Protein 7VMT (pdb70)

Sequence (859 aa):
GNPPAEVSTSLKVYQGHTLEKTYMGEDFFWAITPTAGDYILFKFDKPVNVESYLFHSGNQEHPGAILLNTTVDVLPLKSSKETKDKRLEDGYFRIGKFEYGVAEGIVDPGLNPISAFRLSVIQNSAVWAILNEIHIKKVTGNPPAEVSTSLKVYQGHTLEKTYMGEDFFWAITPTAGDYILFKFDKPVNVESYLFHSGNQEHPGAILLNTTVDVLPLKSDSLEISKETKDKRLEDGYFRIGKFEYGVAEGIVDPGLNPISAFRLSVIQNSAVWAILNEIHIKKVTSGNPPAEVSTSLKVYQGHTLEKTYMGEDFFWAITPTAGDYILFKFDKPVNVESYLFHSGNQEHPGAILLNTTVDVLPLKSKETKDKRLEDGYFRIGKFEYGVAEGIVDPGLNPISAFRLSVIQNSAVWAILNEIHIKKVTGNPPAEVSTSLKVYQGHTLEKTYMGEDFFWAITPTAGDYILFKFDKPVNVESYLFHSGNQEHPGAILLNTTVDVLPLKSDSLEISKETKDKRLEDGYFRIGKFEYGVAEGIVDPGLNPISAFRLSVIQNSAVWAILNEIHIKKVTGNPPAEVSTSLKVYQGHTLEKTYMGEDFFWAITPTAGDYILFKFDKPVNVESYLFHSGNQEHPGAILLNTTVDVLPLKSDLEISKETKDKRLEDGYFRIGKFEYGVAEGIVDPGLNPISAFRLSVIQNSAVWAILNEIHIKKVTGNPPAEVSTSLKVYQGHTLEKTYMGEDFFWAITPTAGDYILFKFDKPVNVESYLFHSGNQEHPGAILLNTTVDVLPLKSDSEISKETKDKRLEDGYFRIGKFEYGVAEGIVDPGLNPISAFRLSVIQNSAVWAILNEIHIKKVTS

B-factor: mean 42.04, std 13.59, range [22.47, 131.56]

InterPro domains:
  IPR006759 Glycosyl transferase family 54 [PTHR12062] (33-528)
  IPR056576 MGAT4 A/B/C, C-terminal domain [PF23524] (394-527)
  IPR057279 MGAT4, conserved region [PF04666] (104-380)

Solvent-accessible surface area: 44108 Å² total; per-residue (Å²): 131,32,18,77,19,112,14,48,32,51,4,88,63,20,81,43,31,41,4,91,75,4,9,145,70,127,44,62,0,38,0,1,17,1,38,55,62,14,83,0,32,0,109,17,87,124,54,6,61,1,72,17,9,39,0,57,3,3,47,160,146,83,103,51,10,29,1,66,69,0,3,0,0,0,55,15,98,101,158,112,136,105,12,142,105,69,125,46,181,83,13,18,26,76,29,14,104,9,105,192,0,38,0,122,19,119,3,43,105,65,14,24,31,0,32,5,0,39,1,13,4,63,106,107,19,86,38,30,0,0,0,45,74,6,95,6,119,103,59,175,130,34,9,92,26,108,15,48,32,56,12,183,65,70,142,42,33,41,3,96,77,4,7,142,68,144,52,52,0,39,0,42,53,2,70,57,62,20,83,2,34,0,101,16,94,136,55,10,77,1,72,28,9,50,0,56,2,2,37,151,126,81,38,23,7,24,2,74,84,2,10,0,0,0,56,10,101,112,88,94,79,24,156,31,62,147,139,8,103,116,91,88,47,189,90,10,19,0,76,32,17,128,13,94,104,0,38,1,121,26,124,6,40,105,18,1,36,40,0,31,6,0,38,1,12,5,66,98,106,16,96,43,120,0,1,0,46,71,5,87,5,74,105,86,87,164,130,31,4,87,23,122,36,49,33,58,12,171,68,89,128,42,25,51,8,113,76,5,9,119,70,122,52,56,0,41,0,42,59,0,65,17,49,19,82,2,31,0,105,19,105,133,59,3,78,1,76,31,9,52,0,51,3,3,57,169,142,104,80,36,14,11,2,49,74,3,2,0,0,0,56,14,92,143,164,180,128,31,106,96,82,103,41,162,81,16,25,27,36,29,17,102,11,77,92,0,37,0,113,27,120,5,48,110,65,19,24,20,0,30,3,0,38,0,13,7,26,44,92,18,96,44,116,0,11,0,47,67,6,95,5,121,84,81,173,129,28,7,81,23,119,35,49,34,45,13,172,69,21,47,45,27,52,8,114,72,4,8,121,69,127,47,53,0,1,0,18,52,0,64,26,43,20,82,2,27,0,104,17,100,130,58,2,82,1,78,27,6,55,0,55,4,2,48,132,95,40,58,17,3,8,0,13,55,4,7,0,0,0,57,12,80,124,108,152,42,147,154,37,49,142,111,5,95,110,73,140,48,181,75,17,22,17,73,29,17,122,12,67,67,0,43,0,120,20,133,2,35,103,14,3,32,32,0,25,1,0,40,0,14,2,30,33,95,18,58,18,0,0,11,0,20,35,6,84,7,113,83,77,161,126,33,8,88,23,120,35,48,33,42,13,172,73,20,48,43,25,51,7,112,73,5,9,119,70,122,50,58,0,1,0,18,58,0,66,16,44,24,48,1,28,0,103,17,100,144,57,6,71,1,68,26,8,47,0,51,3,2,52,172,144,38,60,15,5,5,1,19,70,2,1,0,0,0,59,14,76,126,115,129,154,151,31,50,145,112,8,102,123,86,127,26,162,82,13,24,14,38,28,13,96,13,86,71,1,44,0,126,19,121,1,52,105,28,6,27,28,0,30,4,0,38,1,11,4,23,44,80,22,58,24,2,0,8,0,45,69,5,96,4,110,91,72,138,129,33,9,84,10,128,30,49,32,46,2,89,64,18,62,43,34,49,7,89,72,4,3,108,71,124,46,50,0,44,0,1,18,1,38,58,64,14,81,1,33,0,112,17,100,132,57,6,76,1,68,24,6,57,0,60,4,1,27,158,119,89,102,53,12,26,2,69,78,2,14,0,0,0,56,18,74,140,92,116,71,148,43,44,160,116,8,139,114,84,116,48,189,87,10,20,10,74,28,18,119,14,92,204,0,50,0,111,14,120,8,35,95,6,5,29,38,0,31,6,0,39,0,12,4,80,101,109,14,88,40,27,0,2,0,42,76,6,95,6,101,102,57,111,152

Structure (mmCIF, N/CA/C/O backbone):
data_7VMT
#
_entry.id   7VMT
#
_cell.length_a   82.913
_cell.length_b   82.499
_cell.length_c   148.866
_cell.angle_alpha   90.000
_cell.angle_beta   105.659
_cell.angle_gamma   90.000
#
_symmetry.space_group_name_H-M   'I 1 2 1'
#
loop_
_entity.id
_entity.type
_entity.pdbx_description
1 polymer 'Alpha-1,3-mannosyl-glycoprotein 4-beta-N-acetylglucosaminyltransferase A soluble form'
2 non-polymer 2-[BIS-(2-HYDROXY-ETHYL)-AMINO]-2-HYDROXYMETHYL-PROPANE-1,3-DIOL
3 water water
#
loop_
_atom_site.group_PDB
_atom_site.id
_atom_site.type_symbol
_atom_site.label_atom_id
_atom_site.label_alt_id
_atom_site.label_comp_id
_atom_site.label_asym_id
_atom_site.label_entity_id
_atom_site.label_seq_id
_atom_site.pdbx_PDB_ins_code
_atom_site.Cartn_x
_atom_site.Cartn_y
_atom_site.Cartn_z
_atom_site.occupancy
_atom_site.B_iso_or_equiv
_atom_site.auth_seq_id
_atom_site.auth_comp_id
_atom_site.auth_asym_id
_atom_site.auth_atom_id
_atom_site.pdbx_PDB_model_num
ATOM 1 N N . GLY A 1 4 ? -8.30812 -4.83079 67.06209 1.000 88.03432 381 GLY A N 1
ATOM 2 C CA . GLY A 1 4 ? -7.47396 -3.92384 66.29388 1.000 114.37496 381 GLY A CA 1
ATOM 3 C C . GLY A 1 4 ? -7.72194 -2.45409 66.58541 1.000 84.91496 381 GLY A C 1
ATOM 4 O O . GLY A 1 4 ? -8.42712 -2.10817 67.52979 1.000 83.96496 381 GLY A O 1
ATOM 5 N N . ASN A 1 5 ? -7.13528 -1.57893 65.76228 1.000 67.48831 382 ASN A N 1
ATOM 6 C CA . ASN A 1 5 ? -7.24116 -0.12797 65.87010 1.000 57.34346 382 ASN A CA 1
ATOM 7 C C . ASN A 1 5 ? -8.44503 0.37984 65.08374 1.000 53.15519 382 ASN A C 1
ATOM 8 O O . ASN A 1 5 ? -8.86700 -0.25370 64.11103 1.000 54.51558 382 ASN A O 1
ATOM 13 N N . PRO A 1 6 ? -9.02373 1.52343 65.44671 1.000 52.57011 383 PRO A N 1
ATOM 14 C CA . PRO A 1 6 ? -10.16423 2.03746 64.68195 1.000 48.86526 383 PRO A CA 1
ATOM 15 C C . PRO A 1 6 ? -9.75755 2.30812 63.24575 1.000 50.82637 383 PRO A C 1
ATOM 16 O O . PRO A 1 6 ? -8.65225 2.81579 62.99709 1.000 51.16560 383 PRO A O 1
ATOM 20 N N . PRO A 1 7 ? -10.59744 1.93693 62.27685 1.000 52.52565 384 PRO A N 1
ATOM 21 C CA . PRO A 1 7 ? -10.25360 2.15875 60.86658 1.000 52.20942 384 PRO A CA 1
ATOM 22 C C . PRO A 1 7 ? -9.86480 3.60943 60.61001 1.000 52.41749 384 PRO A C 1
ATOM 23 O O . PRO A 1 7 ? -10.58428 4.54268 60.98400 1.000 49.58186 384 PRO A O 1
ATOM 27 N N . ALA A 1 8 ? -8.71361 3.80136 59.96837 1.000 48.64811 385 ALA A N 1
ATOM 28 C CA . ALA A 1 8 ? -8.18816 5.14578 59.79667 1.000 46.03317 385 ALA A CA 1
ATOM 29 C C . ALA A 1 8 ? -7.37195 5.21875 58.51464 1.000 51.20164 385 ALA A C 1
ATOM 30 O O . ALA A 1 8 ? -6.83130 4.21420 58.05359 1.000 49.16034 385 ALA A O 1
ATOM 32 N N . GLU A 1 9 ? -7.29613 6.42177 57.94238 1.000 47.97098 386 GLU A N 1
ATOM 33 C CA . GLU A 1 9 ? -6.27878 6.74024 56.94621 1.000 46.75554 386 GLU A CA 1
ATOM 34 C C . GLU A 1 9 ? -5.05553 7.29060 57.65834 1.000 43.01856 386 GLU A C 1
ATOM 35 O O . GLU A 1 9 ? -5.16801 8.19235 58.48588 1.000 40.01014 386 GLU A O 1
ATOM 41 N N . VAL A 1 10 ? -3.88906 6.75662 57.33312 1.000 41.87539 387 VAL A N 1
ATOM 42 C CA . VAL A 1 10 ? -2.67562 7.15262 58.02999 1.000 39.27177 387 VAL A CA 1
ATOM 43 C C . VAL A 1 10 ? -1.74085 7.81312 57.02631 1.000 41.60986 387 VAL A C 1
ATOM 44 O O . VAL A 1 10 ? -1.83590 7.59594 55.81280 1.000 39.66956 387 VAL A O 1
ATOM 48 N N . SER A 1 11 ? -0.85885 8.66833 57.53866 1.000 38.89713 388 SER A N 1
ATOM 49 C CA . SER A 1 11 ? 0.08435 9.35166 56.65134 1.000 38.68559 388 SER A CA 1
ATOM 50 C C . SER A 1 11 ? 1.18004 9.98398 57.49790 1.000 39.96022 388 SER A C 1
ATOM 51 O O . SER A 1 11 ? 1.06636 10.08076 58.72098 1.000 37.02928 388 SER A O 1
ATOM 54 N N . THR A 1 12 ? 2.25886 10.39425 56.83652 1.000 36.46445 389 THR A N 1
ATOM 55 C CA . THR A 1 12 ? 3.41264 10.89339 57.57133 1.000 34.56307 389 THR A CA 1
ATOM 56 C C . THR A 1 12 ? 4.35629 11.60006 56.61258 1.000 36.33001 389 THR A C 1
ATOM 57 O O . THR A 1 12 ? 4.42261 11.25989 55.43425 1.000 34.94162 389 THR A O 1
ATOM 61 N N . SER A 1 13 ? 5.09046 12.57378 57.13984 1.000 35.17103 390 SER A N 1
ATOM 62 C CA . SER A 1 13 ? 6.13220 13.23478 56.36057 1.000 35.95190 390 SER A CA 1
ATOM 63 C C . SER A 1 13 ? 7.43473 12.44704 56.35364 1.000 39.45203 390 SER A C 1
ATOM 64 O O . SER A 1 13 ? 8.34704 12.79426 55.59563 1.000 35.24094 390 SER A O 1
ATOM 67 N N . LEU A 1 14 ? 7.54455 11.39188 57.16834 1.000 38.12028 391 LEU A N 1
ATOM 68 C CA . LEU A 1 14 ? 8.71848 10.52292 57.14787 1.000 40.21433 391 LEU A CA 1
ATOM 69 C C . LEU A 1 14 ? 8.66303 9.56077 55.96333 1.000 39.43150 391 LEU A C 1
ATOM 70 O O . LEU A 1 14 ? 7.66614 8.85841 55.76097 1.000 39.06341 391 LEU A O 1
ATOM 75 N N . LYS A 1 15 ? 9.73041 9.53335 55.17326 1.000 35.98524 392 LYS A N 1
ATOM 76 C CA . LYS A 1 15 ? 9.75092 8.72035 53.96604 1.000 37.35439 392 LYS A CA 1
ATOM 77 C C . LYS A 1 15 ? 9.78834 7.23058 54.31105 1.000 39.79242 392 LYS A C 1
ATOM 78 O O . LYS A 1 15 ? 10.56778 6.80036 55.16587 1.000 35.06685 392 LYS A O 1
ATOM 84 N N . VAL A 1 16 ? 8.94725 6.44649 53.62816 1.000 38.99784 393 VAL A N 1
ATOM 85 C CA . VAL A 1 16 ? 8.90500 5.00039 53.83097 1.000 38.83465 393 VAL A CA 1
ATOM 86 C C . VAL A 1 16 ? 10.25827 4.38575 53.49630 1.000 40.77389 393 VAL A C 1
ATOM 87 O O . VAL A 1 16 ? 10.84655 4.67492 52.44699 1.000 38.87021 393 VAL A O 1
ATOM 91 N N . TYR A 1 17 ? 10.74460 3.50277 54.36767 1.000 40.82905 394 TYR A N 1
ATOM 92 C CA . TYR A 1 17 ? 12.03703 2.84200 54.17748 1.000 43.57878 394 TYR A CA 1
ATOM 93 C C . TYR A 1 17 ? 11.81534 1.36457 53.86332 1.000 46.35424 394 TYR A C 1
ATOM 94 O O . TYR A 1 17 ? 11.37536 0.59767 54.72989 1.000 44.66506 394 TYR A O 1
ATOM 103 N N . GLN A 1 18 ? 12.12731 0.97136 52.62755 1.000 44.37791 395 GLN A N 1
ATOM 104 C CA . GLN A 1 18 ? 12.09740 -0.43005 52.20392 1.000 45.15583 395 GLN A CA 1
ATOM 105 C C . GLN A 1 18 ? 10.74982 -1.08521 52.50902 1.000 47.74328 395 GLN A C 1
ATOM 106 O O . GLN A 1 18 ? 10.66472 -2.14126 53.14567 1.000 46.44761 395 GLN A O 1
ATOM 112 N N . GLY A 1 19 ? 9.68248 -0.43359 52.04968 1.000 48.53301 396 GLY A N 1
ATOM 113 C CA . GLY A 1 19 ? 8.35185 -1.00814 52.06162 1.000 53.18208 396 GLY A CA 1
ATOM 114 C C . GLY A 1 19 ? 7.68108 -1.09952 53.41770 1.000 50.84157 396 GLY A C 1
ATOM 115 O O . GLY A 1 19 ? 6.57638 -1.66009 53.49896 1.000 47.63275 396 GLY A O 1
ATOM 116 N N . HIS A 1 20 ? 8.31112 -0.58240 54.48097 1.000 50.69944 397 HIS A N 1
ATOM 117 C CA . HIS A 1 20 ? 7.73541 -0.58405 55.82618 1.000 49.76853 397 HIS A CA 1
ATOM 118 C C . HIS A 1 20 ? 6.71102 0.54977 55.94385 1.000 46.69984 397 HIS A C 1
ATOM 119 O O . HIS A 1 20 ? 6.94694 1.58081 56.57676 1.000 46.44035 397 HIS A O 1
ATOM 126 N N . THR A 1 21 ? 5.54797 0.34778 55.31086 1.000 49.86948 398 THR A N 1
ATOM 127 C CA . THR A 1 21 ? 4.52865 1.39470 55.27480 1.000 46.20772 398 THR A CA 1
ATOM 128 C C . THR A 1 21 ? 3.91916 1.60859 56.65297 1.000 46.50954 398 THR A C 1
ATOM 129 O O . THR A 1 21 ? 3.83765 0.69297 57.47904 1.000 48.44194 398 THR A O 1
ATOM 133 N N . LEU A 1 22 ? 3.49947 2.84896 56.90114 1.000 44.10617 399 LEU A N 1
ATOM 134 C CA . LEU A 1 22 ? 2.77040 3.13766 58.12576 1.000 43.09620 399 LEU A CA 1
ATOM 135 C C . LEU A 1 22 ? 1.44274 2.39158 58.16248 1.000 43.39287 399 LEU A C 1
ATOM 136 O O . LEU A 1 22 ? 1.01264 1.96988 59.23571 1.000 44.30961 399 LEU A O 1
ATOM 141 N N . GLU A 1 23 ? 0.78959 2.22294 57.00491 1.000 45.84013 400 GLU A N 1
ATOM 142 C CA . GLU A 1 23 ? -0.45712 1.46234 56.93053 1.000 46.51357 400 GLU A CA 1
ATOM 143 C C . GLU A 1 23 ? -0.29090 0.07900 57.54677 1.000 49.43808 400 GLU A C 1
ATOM 144 O O . GLU A 1 23 ? -1.06405 -0.31688 58.42635 1.000 48.49910 400 GLU A O 1
ATOM 150 N N . LYS A 1 24 ? 0.73838 -0.66025 57.11333 1.000 48.63165 401 LYS A N 1
ATOM 151 C CA . LYS A 1 24 ? 0.99122 -1.99403 57.65951 1.000 51.16703 401 LYS A CA 1
ATOM 152 C C . LYS A 1 24 ? 1.24458 -1.95879 59.16224 1.000 50.37373 401 LYS A C 1
ATOM 153 O O . LYS A 1 24 ? 0.86481 -2.89518 59.87432 1.000 52.00964 401 LYS A O 1
ATOM 159 N N . THR A 1 25 ? 1.87923 -0.89838 59.66720 1.000 48.42098 402 THR A N 1
ATOM 160 C CA . THR A 1 25 ? 2.10686 -0.79944 61.10669 1.000 46.36278 402 THR A CA 1
ATOM 161 C C . THR A 1 25 ? 0.80593 -0.53175 61.85907 1.000 50.35541 402 THR A C 1
ATOM 162 O O . THR A 1 25 ? 0.61301 -1.02210 62.98010 1.000 46.63095 402 THR A O 1
ATOM 166 N N . TYR A 1 26 ? -0.09044 0.26041 61.26751 1.000 47.88986 403 TYR A N 1
ATOM 167 C CA . TYR A 1 26 ? -1.35968 0.54541 61.92734 1.000 48.69514 403 TYR A CA 1
ATOM 168 C C . TYR A 1 26 ? -2.27458 -0.67284 61.91508 1.000 51.56303 403 TYR A C 1
ATOM 169 O O . TYR A 1 26 ? -3.16768 -0.78808 62.76546 1.000 49.02430 403 TYR A O 1
ATOM 178 N N . MET A 1 27 ? -2.07880 -1.58002 60.95481 1.000 51.47202 404 MET A N 1
ATOM 179 C CA . MET A 1 27 ? -2.81844 -2.83411 60.89454 1.000 53.80605 404 MET A CA 1
ATOM 180 C C . MET A 1 27 ? -2.14709 -3.94906 61.68426 1.000 51.68596 404 MET A C 1
ATOM 181 O O . MET A 1 27 ? -2.59961 -5.09902 61.61082 1.000 54.13965 404 MET A O 1
ATOM 186 N N . GLY A 1 28 ? -1.08028 -3.63924 62.42530 1.000 50.35291 405 GLY A N 1
ATOM 187 C CA . GLY A 1 28 ? -0.40432 -4.60771 63.26976 1.000 53.21439 405 GLY A CA 1
ATOM 188 C C . GLY A 1 28 ? 0.49970 -5.59574 62.56190 1.000 56.97074 405 GLY A C 1
ATOM 189 O O . GLY A 1 28 ? 0.98786 -6.53189 63.20783 1.000 59.55493 405 GLY A O 1
ATOM 190 N N . GLU A 1 29 ? 0.76791 -5.40405 61.26897 1.000 54.89300 406 GLU A N 1
ATOM 191 C CA . GLU A 1 29 ? 1.49417 -6.36902 60.44784 1.000 55.90905 406 GLU A CA 1
ATOM 192 C C . GLU A 1 29 ? 3.01747 -6.20728 60.51534 1.000 58.27209 406 GLU A C 1
ATOM 193 O O . GLU A 1 29 ? 3.73687 -7.20072 60.66399 1.000 55.77639 406 GLU A O 1
ATOM 199 N N . ASP A 1 30 ? 3.53016 -4.97753 60.40897 1.000 56.33366 407 ASP A N 1
ATOM 200 C CA . ASP A 1 30 ? 4.97215 -4.73225 60.35688 1.000 57.48331 407 ASP A CA 1
ATOM 201 C C . ASP A 1 30 ? 5.30176 -3.48543 61.16860 1.000 55.49232 407 ASP A C 1
ATOM 202 O O . ASP A 1 30 ? 4.41260 -2.75503 61.60942 1.000 53.92345 407 ASP A O 1
ATOM 207 N N . PHE A 1 31 ? 6.59174 -3.24292 61.37389 1.000 53.13164 408 PHE A N 1
ATOM 208 C CA . PHE A 1 31 ? 7.01174 -2.01895 62.03890 1.000 53.64107 408 PHE A CA 1
ATOM 209 C C . PHE A 1 31 ? 7.27457 -0.91725 60.99979 1.000 48.95902 408 PHE A C 1
ATOM 210 O O . PHE A 1 31 ? 7.28627 -1.15111 59.78586 1.000 47.99314 408 PHE A O 1
ATOM 218 N N . PHE A 1 32 ? 7.46140 0.30442 61.49505 1.000 49.67376 409 PHE A N 1
ATOM 219 C CA . PHE A 1 32 ? 7.68274 1.48140 60.65682 1.000 46.38021 409 PHE A CA 1
ATOM 220 C C . PHE A 1 32 ? 9.03553 2.08122 61.00477 1.000 44.20038 409 PHE A C 1
ATOM 221 O O . PHE A 1 32 ? 9.29167 2.38743 62.17276 1.000 44.17460 409 PHE A O 1
ATOM 229 N N . TRP A 1 33 ? 9.89679 2.24470 59.99469 1.000 44.34580 410 TRP A N 1
ATOM 230 C CA . TRP A 1 33 ? 11.15320 2.97250 60.15514 1.000 44.03158 410 TRP A CA 1
ATOM 231 C C . TRP A 1 33 ? 10.89668 4.47661 60.07212 1.000 41.79473 410 TRP A C 1
ATOM 232 O O . TRP A 1 33 ? 10.35400 4.96089 59.07620 1.000 39.07684 410 TRP A O 1
ATOM 243 N N . ALA A 1 34 ? 11.31415 5.20926 61.09402 1.000 39.54291 411 ALA A N 1
ATOM 244 C CA . ALA A 1 34 ? 11.26938 6.67110 61.12856 1.000 40.99507 411 ALA A CA 1
ATOM 245 C C . ALA A 1 34 ? 12.72188 7.13311 61.16739 1.000 41.70802 411 ALA A C 1
ATOM 246 O O . ALA A 1 34 ? 13.33359 7.23652 62.23535 1.000 39.84523 411 ALA A O 1
ATOM 248 N N . ILE A 1 35 ? 13.29204 7.34451 59.98531 1.000 40.76641 412 ILE A N 1
ATOM 249 C CA . ILE A 1 35 ? 14.72290 7.59671 59.87039 1.000 41.15821 412 ILE A CA 1
ATOM 250 C C . ILE A 1 35 ? 14.99369 9.06698 60.14722 1.000 41.81404 412 ILE A C 1
ATOM 251 O O . ILE A 1 35 ? 14.49501 9.94261 59.42852 1.000 38.54691 412 ILE A O 1
ATOM 256 N N . THR A 1 36 ? 15.81815 9.32382 61.16331 1.000 40.78205 413 THR A N 1
ATOM 257 C CA . THR A 1 36 ? 16.31705 10.61920 61.61857 1.000 43.19821 413 THR A CA 1
ATOM 258 C C . THR A 1 36 ? 15.21446 11.67289 61.57473 1.000 44.07093 413 THR A C 1
ATOM 259 O O . THR A 1 36 ? 15.22320 12.56501 60.71635 1.000 44.05190 413 THR A O 1
ATOM 263 N N . PRO A 1 37 ? 14.25316 11.60238 62.49534 1.000 44.47403 414 PRO A N 1
ATOM 264 C CA . PRO A 1 37 ? 13.14929 12.57368 62.49190 1.000 40.26661 414 PRO A CA 1
ATOM 265 C C . PRO A 1 37 ? 13.64447 13.99957 62.70711 1.000 40.30382 414 PRO A C 1
ATOM 266 O O . PRO A 1 37 ? 14.59420 14.24586 63.45799 1.000 39.14827 414 PRO A O 1
ATOM 270 N N . THR A 1 38 ? 12.99290 14.94147 62.02489 1.000 39.80198 415 THR A N 1
ATOM 271 C CA . THR A 1 38 ? 13.32901 16.35709 62.11917 1.000 41.21226 415 THR A CA 1
ATOM 272 C C . THR A 1 38 ? 12.16310 17.13146 62.72318 1.000 38.08245 415 THR A C 1
ATOM 273 O O . THR A 1 38 ? 11.00681 16.70440 62.64482 1.000 34.69909 415 THR A O 1
ATOM 277 N N . ALA A 1 39 ? 12.48051 18.27188 63.33798 1.000 40.55543 416 ALA A N 1
ATOM 278 C CA . ALA A 1 39 ? 11.44625 19.14341 63.89323 1.000 38.80343 416 ALA A CA 1
ATOM 279 C C . ALA A 1 39 ? 10.45399 19.53957 62.80788 1.000 38.54860 416 ALA A C 1
ATOM 280 O O . ALA A 1 39 ? 10.85076 20.00310 61.73917 1.000 37.05490 416 ALA A O 1
ATOM 282 N N . GLY A 1 40 ? 9.15708 19.32074 63.06472 1.000 31.43538 417 GLY A N 1
ATOM 283 C CA . GLY A 1 40 ? 8.12652 19.51341 62.06787 1.000 32.14115 417 GLY A CA 1
ATOM 284 C C . GLY A 1 40 ? 7.58528 18.23790 61.45030 1.000 32.09923 417 GLY A C 1
ATOM 285 O O . GLY A 1 40 ? 6.44953 18.24040 60.94727 1.000 33.08969 417 GLY A O 1
ATOM 286 N N . ASP A 1 41 ? 8.36453 17.15724 61.45909 1.000 33.38550 418 ASP A N 1
ATOM 287 C CA . ASP A 1 41 ? 7.83851 15.86467 61.05125 1.000 34.28206 418 ASP A CA 1
ATOM 288 C C . ASP A 1 41 ? 6.59401 15.52037 61.86359 1.000 33.47195 418 ASP A C 1
ATOM 289 O O . ASP A 1 41 ? 6.40889 15.98081 62.99544 1.000 30.68591 418 ASP A O 1
ATOM 294 N N . TYR A 1 42 ? 5.73226 14.70717 61.26456 1.000 32.10209 419 TYR A N 1
ATOM 295 C CA . TYR A 1 42 ? 4.48976 14.30389 61.89833 1.000 34.91336 419 TYR A CA 1
ATOM 296 C C . TYR A 1 42 ? 4.11095 12.90239 61.43127 1.000 37.50386 419 TYR A C 1
ATOM 297 O O . TYR A 1 42 ? 4.50893 12.44983 60.34952 1.000 32.25707 419 TYR A O 1
ATOM 306 N N . ILE A 1 43 ? 3.33130 12.22909 62.27349 1.000 29.54199 420 ILE A N 1
ATOM 307 C CA . ILE A 1 43 ? 2.66344 10.97238 61.95247 1.000 33.86456 420 ILE A CA 1
ATOM 308 C C . ILE A 1 43 ? 1.18428 11.15450 62.27363 1.000 35.15661 420 ILE A C 1
ATOM 309 O O . ILE A 1 43 ? 0.83898 11.56978 63.38003 1.000 33.83433 420 ILE A O 1
ATOM 314 N N . LEU A 1 44 ? 0.31494 10.88975 61.30807 1.000 32.98310 421 LEU A N 1
ATOM 315 C CA . LEU A 1 44 ? -1.07782 11.28836 61.39228 1.000 35.79490 421 LEU A CA 1
ATOM 316 C C . LEU A 1 44 ? -1.97734 10.07397 61.22166 1.000 38.56522 421 LEU A C 1
ATOM 317 O O . LEU A 1 44 ? -1.77538 9.26462 60.30327 1.000 39.00192 421 LEU A O 1
ATOM 322 N N . PHE A 1 45 ? -2.97394 9.96533 62.09939 1.000 34.61841 422 PHE A N 1
ATOM 323 C CA . PHE A 1 45 ? -4.00080 8.92849 62.05564 1.000 40.12038 422 PHE A CA 1
ATOM 324 C C . PHE A 1 45 ? -5.35736 9.62821 62.01742 1.000 38.87936 422 PHE A C 1
ATOM 325 O O . PHE A 1 45 ? -5.77912 10.22396 63.01757 1.000 36.53989 422 PHE A O 1
ATOM 333 N N . LYS A 1 46 ? -6.03711 9.56052 60.87168 1.000 36.24289 423 LYS A N 1
ATOM 334 C CA . LYS A 1 46 ? -7.30802 10.23175 60.64106 1.000 38.45707 423 LYS A CA 1
ATOM 335 C C . LYS A 1 46 ? -8.38889 9.16003 60.63349 1.000 43.01453 423 LYS A C 1
ATOM 336 O O . LYS A 1 46 ? -8.49105 8.38993 59.67096 1.000 41.19986 423 LYS A O 1
ATOM 342 N N . PHE A 1 47 ? -9.19218 9.10500 61.69244 1.000 38.33012 424 PHE A N 1
ATOM 343 C CA . PHE A 1 47 ? -10.14166 8.00729 61.80355 1.000 42.04727 424 PHE A CA 1
ATOM 344 C C . PHE A 1 47 ? -11.22012 8.10977 60.73589 1.000 41.15956 424 PHE A C 1
ATOM 345 O O . PHE A 1 47 ? -11.62018 9.20547 60.32840 1.000 42.34831 424 PHE A O 1
ATOM 353 N N . ASP A 1 48 ? -11.67484 6.94677 60.25319 1.000 45.74937 425 ASP A N 1
ATOM 354 C CA . ASP A 1 48 ? -12.70344 6.95152 59.21482 1.000 46.92959 425 ASP A CA 1
ATOM 355 C C . ASP A 1 48 ? -13.99142 7.58839 59.72554 1.000 50.72491 425 ASP A C 1
ATOM 356 O O . ASP A 1 48 ? -14.64880 8.35375 59.00523 1.000 45.21317 425 ASP A O 1
ATOM 361 N N . LYS A 1 49 ? -14.36339 7.28574 60.96647 1.000 48.39250 426 LYS A N 1
ATOM 362 C CA . LYS A 1 49 ? -15.39898 7.99345 61.69589 1.000 49.79121 426 LYS A CA 1
ATOM 363 C C . LYS A 1 49 ? -14.82082 8.46485 63.02621 1.000 47.57792 426 LYS A C 1
ATOM 364 O O . LYS A 1 49 ? -13.86889 7.85964 63.53552 1.000 45.44525 426 LYS A O 1
ATOM 370 N N . PRO A 1 50 ? -15.33793 9.55497 63.59771 1.000 45.16616 427 PRO A N 1
ATOM 371 C CA . PRO A 1 50 ? -14.85877 9.97944 64.91714 1.000 44.32836 427 PRO A CA 1
ATOM 372 C C . PRO A 1 50 ? -14.96567 8.83228 65.91268 1.000 42.05366 427 PRO A C 1
ATOM 373 O O . PRO A 1 50 ? -15.85638 7.98797 65.82257 1.000 46.83925 427 PRO A O 1
ATOM 377 N N . VAL A 1 51 ? -14.02005 8.78563 66.84173 1.000 45.03138 428 VAL A N 1
ATOM 378 C CA . VAL A 1 51 ? -13.86048 7.66040 67.75465 1.000 46.54382 428 VAL A CA 1
ATOM 379 C C . VAL A 1 51 ? -13.92236 8.19326 69.17302 1.000 46.70906 428 VAL A C 1
ATOM 380 O O . VAL A 1 51 ? -13.22122 9.15565 69.50358 1.000 45.65157 428 VAL A O 1
ATOM 384 N N . ASN A 1 52 ? -14.75390 7.57274 70.00849 1.000 47.91921 429 ASN A N 1
ATOM 385 C CA . ASN A 1 52 ? -14.72364 7.83605 71.44777 1.000 48.53330 429 ASN A CA 1
ATOM 386 C C . ASN A 1 52 ? -13.55208 7.04632 72.01440 1.000 48.32552 429 ASN A C 1
ATOM 387 O O . ASN A 1 52 ? -13.62001 5.82295 72.14486 1.000 53.36012 429 ASN A O 1
ATOM 392 N N . VAL A 1 53 ? -12.45998 7.73915 72.33572 1.000 49.77303 430 VAL A N 1
ATOM 393 C CA . VAL A 1 53 ? -11.18821 7.10259 72.67337 1.000 50.94298 430 VAL A CA 1
ATOM 394 C C . VAL A 1 53 ? -11.03582 7.04360 74.18449 1.000 49.37966 430 VAL A C 1
ATOM 395 O O . VAL A 1 53 ? -11.26389 8.04251 74.87727 1.000 50.71936 430 VAL A O 1
ATOM 399 N N . GLU A 1 54 ? -10.64470 5.87328 74.69311 1.000 54.40185 431 GLU A N 1
ATOM 400 C CA . GLU A 1 54 ? -10.35968 5.67077 76.10594 1.000 54.94738 431 GLU A CA 1
ATOM 401 C C . GLU A 1 54 ? -8.87955 5.86732 76.40727 1.000 51.18661 431 GLU A C 1
ATOM 402 O O . GLU A 1 54 ? -8.51913 6.63162 77.31009 1.000 50.68886 431 GLU A O 1
ATOM 408 N N . SER A 1 55 ? -8.00772 5.20463 75.65112 1.000 50.86756 432 SER A N 1
ATOM 409 C CA . SER A 1 55 ? -6.58369 5.26267 75.94697 1.000 52.20074 432 SER A CA 1
ATOM 410 C C . SER A 1 55 ? -5.77649 4.96171 74.69079 1.000 51.06415 432 SER A C 1
ATOM 411 O O . SER A 1 55 ? -6.29173 4.42956 73.70247 1.000 50.51553 432 SER A O 1
ATOM 414 N N . TYR A 1 56 ? -4.48485 5.29760 74.75848 1.000 48.69205 433 TYR A N 1
ATOM 415 C CA . TYR A 1 56 ? -3.56785 5.16283 73.63410 1.000 49.09404 433 TYR A CA 1
ATOM 416 C C . TYR A 1 56 ? -2.24127 4.59775 74.11383 1.000 47.61424 433 TYR A C 1
ATOM 417 O O . TYR A 1 56 ? -1.80144 4.87815 75.23734 1.000 47.42778 433 TYR A O 1
ATOM 426 N N . LEU A 1 57 ? -1.60271 3.81753 73.23042 1.000 50.13047 434 LEU A N 1
ATOM 427 C CA . LEU A 1 57 ? -0.25304 3.30453 73.45961 1.000 50.47785 434 LEU A CA 1
ATOM 428 C C . LEU A 1 57 ? 0.51134 3.24217 72.14294 1.000 51.16128 434 LEU A C 1
ATOM 429 O O . LEU A 1 57 ? 0.09680 2.54656 71.20414 1.000 47.21855 434 LEU A O 1
ATOM 434 N N . PHE A 1 58 ? 1.64580 3.94424 72.10384 1.000 50.59070 435 PHE A N 1
ATOM 435 C CA . PHE A 1 58 ? 2.61603 3.90409 71.01493 1.000 49.38479 435 PHE A CA 1
ATOM 436 C C . PHE A 1 58 ? 3.94133 3.44469 71.60039 1.000 50.62943 435 PHE A C 1
ATOM 437 O O . PHE A 1 58 ? 4.39736 3.99823 72.60855 1.000 49.26633 435 PHE A O 1
ATOM 445 N N . HIS A 1 59 ? 4.54310 2.42611 70.98418 1.000 52.74927 436 HIS A N 1
ATOM 446 C CA . HIS A 1 59 ? 5.81373 1.87552 71.43675 1.000 53.32399 436 HIS A CA 1
ATOM 447 C C . HIS A 1 59 ? 6.84448 1.98242 70.32236 1.000 49.98859 436 HIS A C 1
ATOM 448 O O . HIS A 1 59 ? 6.54986 1.68896 69.15779 1.000 49.77875 436 HIS A O 1
ATOM 455 N N . SER A 1 60 ? 8.05102 2.39812 70.69024 1.000 49.66090 437 SER A N 1
ATOM 456 C CA . SER A 1 60 ? 9.17360 2.45778 69.76854 1.000 54.45136 437 SER A CA 1
ATOM 457 C C . SER A 1 60 ? 10.38685 1.80551 70.42208 1.000 54.05207 437 SER A C 1
ATOM 458 O O . SER A 1 60 ? 10.46004 1.67006 71.64599 1.000 53.34037 437 SER A O 1
ATOM 461 N N . GLY A 1 61 ? 11.33645 1.39843 69.58690 1.000 56.21553 438 GLY A N 1
ATOM 462 C CA . GLY A 1 61 ? 12.40369 0.51143 70.00282 1.000 58.79501 438 GLY A CA 1
ATOM 463 C C . GLY A 1 61 ? 11.96064 -0.94214 69.98179 1.000 61.09485 438 GLY A C 1
ATOM 464 O O . GLY A 1 61 ? 10.77520 -1.26007 69.91712 1.000 60.13567 438 GLY A O 1
ATOM 465 N N . ASN A 1 62 ? 12.93696 -1.84656 70.02412 1.000 67.99262 439 ASN A N 1
ATOM 466 C CA . ASN A 1 62 ? 12.60709 -3.26681 70.10357 1.000 72.51750 439 ASN A CA 1
ATOM 467 C C . ASN A 1 62 ? 13.80407 -4.04436 70.64361 1.000 76.41246 439 ASN A C 1
ATOM 468 O O . ASN A 1 62 ? 14.86934 -3.48416 70.91707 1.000 73.98046 439 ASN A O 1
ATOM 473 N N . GLN A 1 63 ? 13.59783 -5.34855 70.82331 1.000 80.04357 440 GLN A N 1
ATOM 474 C CA . GLN A 1 63 ? 14.70465 -6.26924 71.03509 1.000 83.25034 440 GLN A CA 1
ATOM 475 C C . GLN A 1 63 ? 15.63258 -6.22870 69.82613 1.000 82.95027 440 GLN A C 1
ATOM 476 O O . GLN A 1 63 ? 15.17410 -6.12336 68.68472 1.000 84.67993 440 GLN A O 1
ATOM 482 N N . GLU A 1 64 ? 16.94229 -6.29595 70.09496 1.000 85.37335 441 GLU A N 1
ATOM 483 C CA . GLU A 1 64 ? 18.02921 -6.12107 69.12790 1.000 85.77854 441 GLU A CA 1
ATOM 484 C C . GLU A 1 64 ? 18.30206 -4.64008 68.87365 1.000 84.24116 441 GLU A C 1
ATOM 485 O O . GLU A 1 64 ? 19.45809 -4.20609 68.94222 1.000 86.44080 441 GLU A O 1
ATOM 491 N N . HIS A 1 65 ? 17.25795 -3.84734 68.59553 1.000 79.89415 442 HIS A N 1
ATOM 492 C CA . HIS A 1 65 ? 17.43575 -2.40615 68.42241 1.000 77.55620 442 HIS A CA 1
ATOM 493 C C . HIS A 1 65 ? 16.75327 -1.61756 69.53809 1.000 73.65656 442 HIS A C 1
ATOM 494 O O . HIS A 1 65 ? 15.80038 -0.87420 69.26652 1.000 68.27284 442 HIS A O 1
ATOM 501 N N . PRO A 1 66 ? 17.20215 -1.72508 70.79407 1.000 73.29433 443 PRO A N 1
ATOM 502 C CA . PRO A 1 66 ? 16.48838 -1.03527 71.87676 1.000 69.11611 443 PRO A CA 1
ATOM 503 C C . PRO A 1 66 ? 16.70688 0.46749 71.88712 1.000 65.01534 443 PRO A C 1
ATOM 504 O O . PRO A 1 66 ? 15.94200 1.17389 72.55509 1.000 63.48770 443 PRO A O 1
ATOM 508 N N . GLY A 1 67 ? 17.70674 0.97816 71.16441 1.000 62.41858 444 GLY A N 1
ATOM 509 C CA . GLY A 1 67 ? 17.92165 2.40853 71.04908 1.000 62.45862 444 GLY A CA 1
ATOM 510 C C . GLY A 1 67 ? 17.16562 3.09816 69.93390 1.000 56.28084 444 GLY A C 1
ATOM 511 O O . GLY A 1 67 ? 17.17545 4.33005 69.85370 1.000 54.46623 444 GLY A O 1
ATOM 512 N N . ALA A 1 68 ? 16.48205 2.33296 69.08208 1.000 57.14168 445 ALA A N 1
ATOM 513 C CA . ALA A 1 68 ? 15.78834 2.87189 67.91017 1.000 54.11968 445 ALA A CA 1
ATOM 514 C C . ALA A 1 68 ? 14.41589 3.43428 68.29618 1.000 51.56807 445 ALA A C 1
ATOM 515 O O . ALA A 1 68 ? 13.36534 2.99267 67.82671 1.000 49.80277 445 ALA A O 1
ATOM 517 N N . ILE A 1 69 ? 14.44550 4.44796 69.15646 1.000 45.60273 446 ILE A N 1
ATOM 518 C CA . ILE A 1 69 ? 13.23720 4.99889 69.75336 1.000 52.70824 446 ILE A CA 1
ATOM 519 C C . ILE A 1 69 ? 12.96001 6.40276 69.22004 1.000 50.76869 446 ILE A C 1
ATOM 520 O O . ILE A 1 69 ? 13.84664 7.10078 68.71689 1.000 45.47303 446 ILE A O 1
ATOM 525 N N . LEU A 1 70 ? 11.69836 6.81754 69.35910 1.000 52.16447 447 LEU A N 1
ATOM 526 C CA . LEU A 1 70 ? 11.25854 8.16579 69.01240 1.000 49.93627 447 LEU A CA 1
ATOM 527 C C . LEU A 1 70 ? 11.54771 9.12838 70.15918 1.000 47.56409 447 LEU A C 1
ATOM 528 O O . LEU A 1 70 ? 11.04978 8.94124 71.27421 1.000 49.50489 447 LEU A O 1
ATOM 533 N N . LEU A 1 71 ? 12.29768 10.18817 69.87242 1.000 50.88121 448 LEU A N 1
ATOM 534 C CA . LEU A 1 71 ? 12.66205 11.19737 70.85630 1.000 48.28855 448 LEU A CA 1
ATOM 535 C C . LEU A 1 71 ? 11.97387 12.52116 70.54575 1.000 47.27576 448 LEU A C 1
ATOM 536 O O . LEU A 1 71 ? 11.75378 12.86517 69.38225 1.000 46.03123 448 LEU A O 1
ATOM 541 N N . ASN A 1 72 ? 11.63176 13.25711 71.60347 1.000 43.44055 449 ASN A N 1
ATOM 542 C CA . ASN A 1 72 ? 11.10339 14.61300 71.48679 1.000 46.27501 449 ASN A CA 1
ATOM 543 C C . ASN A 1 72 ? 9.90736 14.65800 70.54257 1.000 44.68985 449 ASN A C 1
ATOM 544 O O . ASN A 1 72 ? 9.81412 15.49986 69.64515 1.000 42.63236 449 ASN A O 1
ATOM 549 N N . THR A 1 73 ? 8.99049 13.71654 70.74831 1.000 42.32957 450 THR A N 1
ATOM 550 C CA . THR A 1 73 ? 7.76449 13.60329 69.97702 1.000 41.62659 450 THR A CA 1
ATOM 551 C C . THR A 1 73 ? 6.58299 13.70010 70.93514 1.000 42.84481 450 THR A C 1
ATOM 552 O O . THR A 1 73 ? 6.63753 13.17296 72.04975 1.000 38.65164 450 THR A O 1
ATOM 556 N N . THR A 1 74 ? 5.53468 14.40160 70.51982 1.000 39.09576 451 THR A N 1
ATOM 557 C CA . THR A 1 74 ? 4.34637 14.58875 71.34168 1.000 40.51562 451 THR A CA 1
ATOM 558 C C . THR A 1 74 ? 3.19180 13.75995 70.80538 1.000 40.95796 451 THR A C 1
ATOM 559 O O . THR A 1 74 ? 3.20957 13.26614 69.67261 1.000 38.25758 451 THR A O 1
ATOM 563 N N . VAL A 1 75 ? 2.15595 13.63181 71.63045 1.000 38.60400 452 VAL A N 1
ATOM 564 C CA . VAL A 1 75 ? 0.90742 12.99744 71.23404 1.000 37.31318 452 VAL A CA 1
ATOM 565 C C . VAL A 1 75 ? -0.17780 14.06250 71.29992 1.000 41.40164 452 VAL A C 1
ATOM 566 O O . VAL A 1 75 ? -0.46160 14.59635 72.38703 1.000 37.34987 452 VAL A O 1
ATOM 570 N N . ASP A 1 76 ? -0.75960 14.38292 70.13495 1.000 35.90898 453 ASP A N 1
ATOM 571 C CA . ASP A 1 76 ? -1.81707 15.37784 69.98748 1.000 37.58106 453 ASP A CA 1
ATOM 572 C C . ASP A 1 76 ? -3.09683 14.71473 69.48707 1.000 34.81502 453 ASP A C 1
ATOM 573 O O . ASP A 1 76 ? -3.05987 13.75731 68.70404 1.000 37.97559 453 ASP A O 1
ATOM 578 N N . VAL A 1 77 ? -4.24063 15.22107 69.94271 1.000 34.35033 454 VAL A N 1
ATOM 579 C CA . VAL A 1 77 ? -5.53129 14.70172 69.51251 1.000 34.12138 454 VAL A CA 1
ATOM 580 C C . VAL A 1 77 ? -6.37886 15.85442 68.99969 1.000 32.86255 454 VAL A C 1
ATOM 581 O O . VAL A 1 77 ? -6.39700 16.94392 69.58563 1.000 35.74293 454 VAL A O 1
ATOM 585 N N . LEU A 1 78 ? -7.08729 15.60491 67.91529 1.000 33.01639 455 LEU A N 1
ATOM 586 C CA . LEU A 1 78 ? -7.93404 16.62505 67.31254 1.000 37.12130 455 LEU A CA 1
ATOM 587 C C . LEU A 1 78 ? -9.39313 16.27091 67.57350 1.000 37.48696 455 LEU A C 1
ATOM 588 O O . LEU A 1 78 ? -9.92652 15.35603 66.92703 1.000 36.49162 455 LEU A O 1
ATOM 593 N N . PRO A 1 79 ? -10.07750 16.95325 68.49266 1.000 35.29533 456 PRO A N 1
ATOM 594 C CA . PRO A 1 79 ? -11.49023 16.64881 68.72826 1.000 40.62760 456 PRO A CA 1
ATOM 595 C C . PRO A 1 79 ? -12.35281 16.95164 67.51012 1.000 43.47228 456 PRO A C 1
ATOM 596 O O . PRO A 1 79 ? -12.04903 17.84448 66.71756 1.000 40.40513 456 PRO A O 1
ATOM 600 N N . LEU A 1 80 ? -13.45154 16.19929 67.37314 1.000 40.96653 457 LEU A N 1
ATOM 601 C CA . LEU A 1 80 ? -14.40761 16.47351 66.29968 1.000 44.68669 457 LEU A CA 1
ATOM 602 C C . LEU A 1 80 ? -15.03365 17.84954 66.45790 1.000 49.11161 457 LEU A C 1
ATOM 603 O O . LEU A 1 80 ? -15.24643 18.56339 65.46852 1.000 44.92041 457 LEU A O 1
ATOM 608 N N . LYS A 1 81 ? -15.33685 18.23693 67.69293 1.000 47.79434 458 LYS A N 1
ATOM 609 C CA . LYS A 1 81 ? -16.04278 19.47943 67.93964 1.000 54.32043 458 LYS A CA 1
ATOM 610 C C . LYS A 1 81 ? -15.06717 20.59809 68.28341 1.000 55.40219 458 LYS A C 1
ATOM 611 O O . LYS A 1 81 ? -13.92806 20.37123 68.69859 1.000 57.62959 458 LYS A O 1
ATOM 617 N N . SER A 1 82 ? -15.54449 21.82314 68.10755 1.000 61.50815 459 SER A N 1
ATOM 618 C CA . SER A 1 82 ? -14.73811 23.01284 68.33368 1.000 63.68663 459 SER A CA 1
ATOM 619 C C . SER A 1 82 ? -15.35922 23.88905 69.42179 1.000 67.40804 459 SER A C 1
ATOM 620 O O . SER A 1 82 ? -14.74816 24.14252 70.46358 1.000 68.23603 459 SER A O 1
ATOM 623 N N . SER A 1 88 ? -11.92986 21.05600 81.40074 1.000 75.84817 465 SER A N 1
ATOM 624 C CA . SER A 1 88 ? -11.47348 20.93337 82.78462 1.000 84.86399 465 SER A CA 1
ATOM 625 C C . SER A 1 88 ? -10.61916 22.13535 83.15624 1.000 85.08383 465 SER A C 1
ATOM 626 O O . SER A 1 88 ? -10.40568 22.39361 84.33487 1.000 92.45693 465 SER A O 1
ATOM 629 N N . LYS A 1 89 ? -10.15536 22.85832 82.13712 1.000 82.10964 466 LYS A N 1
ATOM 630 C CA . LYS A 1 89 ? -9.19084 23.94729 82.23539 1.000 81.75082 466 LYS A CA 1
ATOM 631 C C . LYS A 1 89 ? -7.77270 23.37414 82.25989 1.000 78.39673 466 LYS A C 1
ATOM 632 O O . LYS A 1 89 ? -6.87361 23.91578 81.61463 1.000 76.11799 466 LYS A O 1
ATOM 638 N N . GLU A 1 90 ? -7.53663 22.31904 83.04032 1.000 78.95104 467 GLU A N 1
ATOM 639 C CA . GLU A 1 90 ? -6.24051 21.64827 82.96243 1.000 75.68529 467 GLU A CA 1
ATOM 640 C C . GLU A 1 90 ? -6.00452 21.14469 81.54677 1.000 72.86629 467 GLU A C 1
ATOM 641 O O . GLU A 1 90 ? -4.95124 21.39180 80.95062 1.000 67.34341 467 GLU A O 1
ATOM 647 N N . THR A 1 91 ? -6.99454 20.44006 80.99172 1.000 71.88240 468 THR A N 1
ATOM 648 C CA . THR A 1 91 ? -6.93555 20.05093 79.59080 1.000 67.36693 468 THR A CA 1
ATOM 649 C C . THR A 1 91 ? -7.05864 21.26397 78.67335 1.000 62.93936 468 THR A C 1
ATOM 650 O O . THR A 1 91 ? -6.48041 21.27099 77.58143 1.000 58.36374 468 THR A O 1
ATOM 654 N N . LYS A 1 92 ? -7.77283 22.30746 79.10802 1.000 65.15853 469 LYS A N 1
ATOM 655 C CA . LYS A 1 92 ? -7.89354 23.51559 78.29364 1.000 66.65650 469 LYS A CA 1
ATOM 656 C C . LYS A 1 92 ? -6.53157 24.15014 78.03917 1.000 63.54022 469 LYS A C 1
ATOM 657 O O . LYS A 1 92 ? -6.25949 24.62251 76.92918 1.000 59.11897 469 LYS A O 1
ATOM 663 N N . ASP A 1 93 ? -5.64822 24.14318 79.04208 1.000 59.61962 470 ASP A N 1
ATOM 664 C CA . ASP A 1 93 ? -4.32214 24.72354 78.86439 1.000 63.08620 470 ASP A CA 1
ATOM 665 C C . ASP A 1 93 ? -3.43050 23.90159 77.93707 1.000 55.34866 470 ASP A C 1
ATOM 666 O O . ASP A 1 93 ? -2.33035 24.35561 77.61149 1.000 50.85525 470 ASP A O 1
ATOM 671 N N . LYS A 1 94 ? -3.87004 22.71524 77.51569 1.000 54.38638 471 LYS A N 1
ATOM 672 C CA . LYS A 1 94 ? -3.14682 21.88273 76.56010 1.000 51.01965 471 LYS A CA 1
ATOM 673 C C . LYS A 1 94 ? -3.56215 22.14470 75.11348 1.000 49.49255 471 LYS A C 1
ATOM 674 O O . LYS A 1 94 ? -3.07009 21.46002 74.20481 1.000 44.00979 471 LYS A O 1
ATOM 680 N N . ARG A 1 95 ? -4.46377 23.09770 74.88396 1.000 47.96860 472 ARG A N 1
ATOM 681 C CA . ARG A 1 95 ? -4.89900 23.40566 73.53022 1.000 44.36618 472 ARG A CA 1
ATOM 682 C C . ARG A 1 95 ? -3.77450 24.10463 72.77374 1.000 47.28975 472 ARG A C 1
ATOM 683 O O . ARG A 1 95 ? -3.09385 24.98739 73.30888 1.000 43.29463 472 ARG A O 1
ATOM 691 N N . LEU A 1 96 ? -3.55297 23.67206 71.53676 1.000 42.62497 473 LEU A N 1
ATOM 692 C CA . LEU A 1 96 ? -2.62847 24.33841 70.63299 1.000 39.89899 473 LEU A CA 1
ATOM 693 C C . LEU A 1 96 ? -3.41733 25.26521 69.72142 1.000 39.17448 473 LEU A C 1
ATOM 694 O O . LEU A 1 96 ? -4.63730 25.16155 69.61029 1.000 39.09239 473 LEU A O 1
ATOM 699 N N . GLU A 1 97 ? -2.70975 26.17306 69.04369 1.000 43.97639 474 GLU A N 1
ATOM 700 C CA . GLU A 1 97 ? -3.41849 27.17835 68.25573 1.000 48.08245 474 GLU A CA 1
ATOM 701 C C . GLU A 1 97 ? -4.11468 26.58944 67.03060 1.000 46.50813 474 GLU A C 1
ATOM 702 O O . GLU A 1 97 ? -4.96942 27.25919 66.45077 1.000 44.91415 474 GLU A O 1
ATOM 708 N N . ASP A 1 98 ? -3.78362 25.36100 66.62408 1.000 39.88375 475 ASP A N 1
ATOM 709 C CA . ASP A 1 98 ? -4.44084 24.73314 65.48287 1.000 40.07117 475 ASP A CA 1
ATOM 710 C C . ASP A 1 98 ? -5.63545 23.85142 65.86909 1.000 40.59628 475 ASP A C 1
ATOM 711 O O . ASP A 1 98 ? -6.18893 23.16862 65.00667 1.000 39.21293 475 ASP A O 1
ATOM 716 N N . GLY A 1 99 ? -6.08012 23.88241 67.12422 1.000 39.79701 476 GLY A N 1
ATOM 717 C CA . GLY A 1 99 ? -7.21110 23.08084 67.54907 1.000 38.29576 476 GLY A CA 1
ATOM 718 C C . GLY A 1 99 ? -6.86115 21.73955 68.18024 1.000 36.16293 476 GLY A C 1
ATOM 719 O O . GLY A 1 99 ? -7.69949 21.16580 68.88648 1.000 33.56852 476 GLY A O 1
ATOM 720 N N . TYR A 1 100 ? -5.66021 21.21998 67.94090 1.000 30.79642 477 TYR A N 1
ATOM 721 C CA . TYR A 1 100 ? -5.20770 19.99880 68.59835 1.000 35.94800 477 TYR A CA 1
ATOM 722 C C . TYR A 1 100 ? -5.00148 20.23241 70.08974 1.000 36.45479 477 TYR A C 1
ATOM 723 O O . TYR A 1 100 ? -4.60312 21.31480 70.51650 1.000 38.57683 477 TYR A O 1
ATOM 732 N N . PHE A 1 101 ? -5.20796 19.18054 70.87751 1.000 38.53707 478 PHE A N 1
ATOM 733 C CA . PHE A 1 101 ? -4.80316 19.17086 72.27970 1.000 37.43604 478 PHE A CA 1
ATOM 734 C C . PHE A 1 101 ? -3.57972 18.28501 72.44667 1.000 33.49086 478 PHE A C 1
ATOM 735 O O . PHE A 1 101 ? -3.58832 17.12113 72.02535 1.000 36.51149 478 PHE A O 1
ATOM 743 N N . ARG A 1 102 ? -2.53898 18.83860 73.06674 1.000 34.83031 479 ARG A N 1
ATOM 744 C CA . ARG A 1 102 ? -1.26656 18.14876 73.28098 1.000 39.36748 479 ARG A CA 1
ATOM 745 C C . ARG A 1 102 ? -1.34264 17.40184 74.60420 1.000 42.64179 479 ARG A C 1
ATOM 746 O O . ARG A 1 102 ? -0.98623 17.93231 75.65718 1.000 42.07293 479 ARG A O 1
ATOM 754 N N . ILE A 1 103 ? -1.79163 16.14519 74.54737 1.000 39.15763 480 ILE A N 1
ATOM 755 C CA . ILE A 1 103 ? -2.09133 15.40144 75.76566 1.000 41.29286 480 ILE A CA 1
ATOM 756 C C . ILE A 1 103 ? -0.99048 14.43464 76.19909 1.000 45.05624 480 ILE A C 1
ATOM 757 O O . ILE A 1 103 ? -0.99665 14.00283 77.36192 1.000 45.20344 480 ILE A O 1
ATOM 762 N N . GLY A 1 104 ? -0.04993 14.07057 75.31093 1.000 43.93180 481 GLY A N 1
ATOM 763 C CA . GLY A 1 104 ? 0.95204 13.08406 75.66255 1.000 42.84354 481 GLY A CA 1
ATOM 764 C C . GLY A 1 104 ? 2.32054 13.43093 75.10777 1.000 44.38194 481 GLY A C 1
ATOM 765 O O . GLY A 1 104 ? 2.48547 14.39045 74.35924 1.000 40.25422 481 GLY A O 1
ATOM 766 N N . LYS A 1 105 ? 3.30164 12.61104 75.47962 1.000 42.96449 482 LYS A N 1
ATOM 767 C CA . LYS A 1 105 ? 4.66450 12.75744 74.98144 1.000 46.57362 482 LYS A CA 1
ATOM 768 C C . LYS A 1 105 ? 5.37062 11.41597 75.09860 1.000 49.78896 482 LYS A C 1
ATOM 769 O O . LYS A 1 105 ? 5.04834 10.60207 75.97072 1.000 46.96183 482 LYS A O 1
ATOM 775 N N . PHE A 1 106 ? 6.30792 11.17689 74.18265 1.000 47.16078 483 PHE A N 1
ATOM 776 C CA . PHE A 1 106 ? 7.15762 9.99929 74.24134 1.000 48.03560 483 PHE A CA 1
ATOM 777 C C . PHE A 1 106 ? 8.23418 10.18217 75.30198 1.000 52.94374 483 PHE A C 1
ATOM 778 O O . PHE A 1 106 ? 8.81111 11.26571 75.45150 1.000 47.98740 483 PHE A O 1
ATOM 786 N N . GLU A 1 107 ? 8.49695 9.11775 76.05035 1.000 56.27363 484 GLU A N 1
ATOM 787 C CA . GLU A 1 107 ? 9.69905 9.05911 76.86567 1.000 60.83468 484 GLU A CA 1
ATOM 788 C C . GLU A 1 107 ? 10.19174 7.62203 76.85517 1.000 55.12722 484 GLU A C 1
ATOM 789 O O . GLU A 1 107 ? 9.39519 6.67865 76.90888 1.000 50.29998 484 GLU A O 1
ATOM 795 N N . TYR A 1 108 ? 11.50555 7.46921 76.70844 1.000 51.53626 485 TYR A N 1
ATOM 796 C CA . TYR A 1 108 ? 12.13973 6.16317 76.56361 1.000 56.86160 485 TYR A CA 1
ATOM 797 C C . TYR A 1 108 ? 11.51005 5.35786 75.41990 1.000 57.52055 485 TYR A C 1
ATOM 798 O O . TYR A 1 108 ? 11.56877 4.12333 75.39588 1.000 50.67044 485 TYR A O 1
ATOM 807 N N . GLY A 1 109 ? 10.90957 6.05712 74.45743 1.000 53.70034 486 GLY A N 1
ATOM 808 C CA . GLY A 1 109 ? 10.30329 5.43216 73.30672 1.000 52.00284 486 GLY A CA 1
ATOM 809 C C . GLY A 1 109 ? 8.85735 5.02102 73.46838 1.000 50.08208 486 GLY A C 1
ATOM 810 O O . GLY A 1 109 ? 8.30323 4.40571 72.54742 1.000 48.72260 486 GLY A O 1
ATOM 811 N N . VAL A 1 110 ? 8.22311 5.33301 74.59608 1.000 52.73170 487 VAL A N 1
ATOM 812 C CA . VAL A 1 110 ? 6.85506 4.89996 74.86676 1.000 53.65811 487 VAL A CA 1
ATOM 813 C C . VAL A 1 110 ? 5.98728 6.11548 75.16524 1.000 49.10576 487 VAL A C 1
ATOM 814 O O . VAL A 1 110 ? 6.37474 6.99185 75.94751 1.000 51.51848 487 VAL A O 1
ATOM 818 N N . ALA A 1 111 ? 4.81633 6.16629 74.53456 1.000 47.69913 488 ALA A N 1
ATOM 819 C CA . ALA A 1 111 ? 3.82165 7.18836 74.82416 1.000 50.33670 488 ALA A CA 1
ATOM 820 C C . ALA A 1 111 ? 2.51248 6.48228 75.12250 1.000 47.43572 488 ALA A C 1
ATOM 821 O O . ALA A 1 111 ? 1.98433 5.76430 74.26926 1.000 47.11468 488 ALA A O 1
ATOM 823 N N . GLU A 1 112 ? 1.99548 6.67006 76.33135 1.000 50.22749 489 GLU A N 1
ATOM 824 C CA . GLU A 1 112 ? 0.76867 5.99207 76.71570 1.000 51.02022 489 GLU A CA 1
ATOM 825 C C . GLU A 1 112 ? -0.03579 6.90383 77.62432 1.000 50.26209 489 GLU A C 1
ATOM 826 O O . GLU A 1 112 ? 0.52330 7.70589 78.37989 1.000 49.11220 489 GLU A O 1
ATOM 832 N N . GLY A 1 113 ? -1.35512 6.79443 77.52484 1.000 50.86627 490 GLY A N 1
ATOM 833 C CA . GLY A 1 113 ? -2.17311 7.62369 78.38423 1.000 49.02011 490 GLY A CA 1
ATOM 834 C C . GLY A 1 113 ? -3.64776 7.49472 78.09250 1.000 46.77017 490 GLY A C 1
ATOM 835 O O . GLY A 1 113 ? -4.08592 6.67059 77.28291 1.000 48.69559 490 GLY A O 1
ATOM 836 N N . ILE A 1 114 ? -4.40184 8.33617 78.79242 1.000 48.76687 491 ILE A N 1
ATOM 837 C CA . ILE A 1 114 ? -5.85360 8.40149 78.71666 1.000 51.34664 491 ILE A CA 1
ATOM 838 C C . ILE A 1 114 ? -6.22854 9.70252 78.02192 1.000 51.61724 491 ILE A C 1
ATOM 839 O O . ILE A 1 114 ? -5.46605 10.67551 78.02656 1.000 53.08709 491 ILE A O 1
ATOM 844 N N . VAL A 1 115 ? -7.39771 9.70051 77.38778 1.000 51.19988 492 VAL A N 1
ATOM 845 C CA . VAL A 1 115 ? -8.01565 10.89709 76.83421 1.000 51.32664 492 VAL A CA 1
ATOM 846 C C . VAL A 1 115 ? -9.02084 11.42501 77.84913 1.000 53.03143 492 VAL A C 1
ATOM 847 O O . VAL A 1 115 ? -9.86978 10.66756 78.33503 1.000 53.76644 492 VAL A O 1
ATOM 851 N N . ASP A 1 116 ? -8.92159 12.71399 78.18251 1.000 51.35456 493 ASP A N 1
ATOM 852 C CA . ASP A 1 116 ? -9.99022 13.38173 78.90991 1.000 53.56784 493 ASP A CA 1
ATOM 853 C C . ASP A 1 116 ? -11.29319 13.18379 78.14026 1.000 53.17710 493 ASP A C 1
ATOM 854 O O . ASP A 1 116 ? -11.38519 13.60252 76.97141 1.000 52.15878 493 ASP A O 1
ATOM 859 N N . PRO A 1 117 ? -12.30793 12.55441 78.74017 1.000 54.15419 494 PRO A N 1
ATOM 860 C CA . PRO A 1 117 ? -13.54278 12.27067 77.98226 1.000 50.79958 494 PRO A CA 1
ATOM 861 C C . PRO A 1 117 ? -14.25131 13.52254 77.47808 1.000 48.42930 494 PRO A C 1
ATOM 862 O O . PRO A 1 117 ? -15.07429 13.41603 76.55700 1.000 47.25410 494 PRO A O 1
ATOM 866 N N . GLY A 1 118 ? -13.94416 14.70420 78.03094 1.000 48.28391 495 GLY A N 1
ATOM 867 C CA . GLY A 1 118 ? -14.45229 15.94506 77.46194 1.000 46.60193 495 GLY A CA 1
ATOM 868 C C . GLY A 1 118 ? -14.04759 16.16490 76.01454 1.000 47.48300 495 GLY A C 1
ATOM 869 O O . GLY A 1 118 ? -14.75589 16.85790 75.27494 1.000 44.95245 495 GLY A O 1
ATOM 870 N N . LEU A 1 119 ? -12.93666 15.56902 75.58760 1.000 47.63036 496 LEU A N 1
ATOM 871 C CA . LEU A 1 119 ? -12.46893 15.70349 74.21438 1.000 44.52008 496 LEU A CA 1
ATOM 872 C C . LEU A 1 119 ? -13.21768 14.81551 73.23397 1.000 47.38746 496 LEU A C 1
ATOM 873 O O . LEU A 1 119 ? -13.22612 15.12900 72.04883 1.000 47.74983 496 LEU A O 1
ATOM 878 N N . ASN A 1 120 ? -13.83370 13.72254 73.68406 1.000 44.26127 497 ASN A N 1
ATOM 879 C CA . ASN A 1 120 ? -14.38749 12.75086 72.75397 1.000 46.18753 497 ASN A CA 1
ATOM 880 C C . ASN A 1 120 ? -15.63010 13.29453 72.04343 1.000 47.28519 497 ASN A C 1
ATOM 881 O O . ASN A 1 120 ? -16.33954 14.15539 72.57924 1.000 45.64089 497 ASN A O 1
ATOM 886 N N . PRO A 1 121 ? -15.90842 12.81729 70.81015 1.000 45.73956 498 PRO A N 1
ATOM 887 C CA . PRO A 1 121 ? -15.07214 11.88874 70.02832 1.000 46.09189 498 PRO A CA 1
ATOM 888 C C . PRO A 1 121 ? -13.87156 12.55100 69.31535 1.000 43.79101 498 PRO A C 1
ATOM 889 O O . PRO A 1 121 ? -13.95544 13.73200 68.99102 1.000 41.73872 498 PRO A O 1
ATOM 893 N N . ILE A 1 122 ? -12.79454 11.79249 69.06735 1.000 41.68074 499 ILE A N 1
ATOM 894 C CA . ILE A 1 122 ? -11.57742 12.28413 68.41935 1.000 40.06960 499 ILE A CA 1
ATOM 895 C C . ILE A 1 122 ? -11.63785 11.98102 66.92390 1.000 41.08695 499 ILE A C 1
ATOM 896 O O . ILE A 1 122 ? -12.04859 10.88616 66.51808 1.000 38.70961 499 ILE A O 1
ATOM 901 N N . SER A 1 123 ? -11.21047 12.94012 66.09361 1.000 41.02484 500 SER A N 1
ATOM 902 C CA . SER A 1 123 ? -11.12953 12.72838 64.64873 1.000 37.35602 500 SER A CA 1
ATOM 903 C C . SER A 1 123 ? -9.73306 12.35053 64.16965 1.000 36.20141 500 SER A C 1
ATOM 904 O O . SER A 1 123 ? -9.60187 11.65422 63.15651 1.000 39.74722 500 SER A O 1
ATOM 907 N N . ALA A 1 124 ? -8.69389 12.78984 64.86979 1.000 33.99277 501 ALA A N 1
ATOM 908 C CA . ALA A 1 124 ? -7.32441 12.48970 64.47623 1.000 36.71718 501 ALA A CA 1
ATOM 909 C C . ALA A 1 124 ? -6.42310 12.39688 65.69735 1.000 34.85402 501 ALA A C 1
ATOM 910 O O . ALA A 1 124 ? -6.58235 13.14593 66.66858 1.000 36.56393 501 ALA A O 1
ATOM 912 N N . PHE A 1 125 ? -5.47009 11.47531 65.62067 1.000 34.66581 502 PHE A N 1
ATOM 913 C CA . PHE A 1 125 ? -4.28087 11.46446 66.45771 1.000 31.47316 502 PHE A CA 1
ATOM 914 C C . PHE A 1 125 ? -3.11793 11.97250 65.62086 1.000 36.03095 502 PHE A C 1
ATOM 915 O O . PHE A 1 125 ? -3.01603 11.64220 64.43873 1.000 32.21982 502 PHE A O 1
ATOM 923 N N . ARG A 1 126 ? -2.24504 12.76853 66.23273 1.000 34.21007 503 ARG A N 1
ATOM 924 C CA . ARG A 1 126 ? -1.05235 13.25929 65.55031 1.000 36.10898 503 ARG A CA 1
ATOM 925 C C . ARG A 1 126 ? 0.13119 13.14668 66.49141 1.000 37.29996 503 ARG A C 1
ATOM 926 O O . ARG A 1 126 ? 0.05706 13.60449 67.63351 1.000 35.70463 503 ARG A O 1
ATOM 934 N N . LEU A 1 127 ? 1.20407 12.51186 66.02420 1.000 32.65561 504 LEU A N 1
ATOM 935 C CA . LEU A 1 127 ? 2.49434 12.53694 66.69091 1.000 34.35884 504 LEU A CA 1
ATOM 936 C C . LEU A 1 127 ? 3.34277 13.61760 66.03525 1.000 35.65801 504 LEU A C 1
ATOM 937 O O . LEU A 1 127 ? 3.59630 13.55484 64.82731 1.000 35.68214 504 LEU A O 1
ATOM 942 N N . SER A 1 128 ? 3.77939 14.59087 66.82577 1.000 34.45381 505 SER A N 1
ATOM 943 C CA . SER A 1 128 ? 4.51176 15.75742 66.33993 1.000 34.66700 505 SER A CA 1
ATOM 944 C C . SER A 1 128 ? 5.95722 15.68189 66.81006 1.000 36.73862 505 SER A C 1
ATOM 945 O O . SER A 1 128 ? 6.21819 15.63427 68.01897 1.000 35.83208 505 SER A O 1
ATOM 948 N N . VAL A 1 129 ? 6.90278 15.67382 65.87054 1.000 35.96209 506 VAL A N 1
ATOM 949 C CA . VAL A 1 129 ? 8.30649 15.72502 66.26293 1.000 32.51591 506 VAL A CA 1
ATOM 950 C C . VAL A 1 129 ? 8.69887 17.17512 66.50411 1.000 37.25715 506 VAL A C 1
ATOM 951 O O . VAL A 1 129 ? 8.52624 18.02845 65.62633 1.000 34.68128 506 VAL A O 1
ATOM 955 N N . ILE A 1 130 ? 9.27448 17.44846 67.67724 1.000 37.70650 507 ILE A N 1
ATOM 956 C CA . ILE A 1 130 ? 9.53042 18.81793 68.11527 1.000 39.93917 507 ILE A CA 1
ATOM 957 C C . ILE A 1 130 ? 10.99893 19.18179 67.92136 1.000 42.96623 507 ILE A C 1
ATOM 958 O O . ILE A 1 130 ? 11.32981 20.35588 67.71852 1.000 43.17715 507 ILE A O 1
ATOM 963 N N . GLN A 1 131 ? 11.89207 18.18987 67.98476 1.000 42.50381 508 GLN A N 1
ATOM 964 C CA . GLN A 1 131 ? 13.32440 18.44345 67.85994 1.000 44.73583 508 GLN A CA 1
ATOM 965 C C . GLN A 1 131 ? 13.97776 17.39155 66.96412 1.000 46.27314 508 GLN A C 1
ATOM 966 O O . GLN A 1 131 ? 13.51843 16.24719 66.88978 1.000 39.65549 508 GLN A O 1
ATOM 972 N N . ASN A 1 132 ? 15.06367 17.79195 66.29170 1.000 45.00395 509 ASN A N 1
ATOM 973 C CA . ASN A 1 132 ? 15.80641 16.88710 65.41557 1.000 46.08644 509 ASN A CA 1
ATOM 974 C C . ASN A 1 132 ? 16.39557 15.71408 66.19735 1.000 49.22905 509 ASN A C 1
ATOM 975 O O . ASN A 1 132 ? 16.73567 15.83207 67.37702 1.000 50.09351 509 ASN A O 1
ATOM 980 N N . SER A 1 133 ? 16.55419 14.57578 65.51612 1.000 50.71972 510 SER A N 1
ATOM 981 C CA . SER A 1 133 ? 17.11369 13.38035 66.13884 1.000 49.07958 510 SER A CA 1
ATOM 982 C C . SER A 1 133 ? 17.97349 12.62640 65.12836 1.000 47.82716 510 SER A C 1
ATOM 983 O O . SER A 1 133 ? 17.66595 12.59145 63.93457 1.000 46.66149 510 SER A O 1
ATOM 986 N N . ALA A 1 134 ? 19.04927 12.00670 65.61365 1.000 51.83134 511 ALA A N 1
ATOM 987 C CA . ALA A 1 134 ? 19.93275 11.22494 64.74891 1.000 51.15964 511 ALA A CA 1
ATOM 988 C C . ALA A 1 134 ? 19.57494 9.74019 64.69171 1.000 51.61785 511 ALA A C 1
ATOM 989 O O . ALA A 1 134 ? 20.28092 8.97161 64.02842 1.000 52.21916 511 ALA A O 1
ATOM 991 N N . VAL A 1 135 ? 18.50073 9.31698 65.34298 1.000 46.77153 512 VAL A N 1
ATOM 992 C CA . VAL A 1 135 ? 18.19298 7.90033 65.49779 1.000 46.23113 512 VAL A CA 1
ATOM 993 C C . VAL A 1 135 ? 17.42086 7.40939 64.28172 1.000 48.96141 512 VAL A C 1
ATOM 994 O O . VAL A 1 135 ? 16.60295 8.14269 63.70864 1.000 48.02684 512 VAL A O 1
ATOM 998 N N . TRP A 1 136 ? 17.67697 6.16446 63.88136 1.000 40.52122 513 TRP A N 1
ATOM 999 C CA . TRP A 1 136 ? 16.77637 5.45811 62.97231 1.000 42.45946 513 TRP A CA 1
ATOM 1000 C C . TRP A 1 136 ? 15.76155 4.73371 63.85072 1.000 45.37529 513 TRP A C 1
ATOM 1001 O O . TRP A 1 136 ? 16.00215 3.62364 64.32820 1.000 45.53275 513 TRP A O 1
ATOM 1012 N N . ALA A 1 137 ? 14.61674 5.37205 64.08909 1.000 47.70439 514 ALA A N 1
ATOM 1013 C CA . ALA A 1 137 ? 13.67612 4.86527 65.07308 1.000 46.47457 514 ALA A CA 1
ATOM 1014 C C . ALA A 1 137 ? 12.76639 3.80878 64.45820 1.000 50.06414 514 ALA A C 1
ATOM 1015 O O . ALA A 1 137 ? 12.50958 3.79917 63.24884 1.000 46.70205 514 ALA A O 1
ATOM 1017 N N . ILE A 1 138 ? 12.29227 2.90361 65.31244 1.000 49.32713 515 ILE A N 1
ATOM 1018 C CA . ILE A 1 138 ? 11.37182 1.83827 64.93482 1.000 50.87163 515 ILE A CA 1
ATOM 1019 C C . ILE A 1 138 ? 10.08359 2.04467 65.71784 1.000 51.22136 515 ILE A C 1
ATOM 1020 O O . ILE A 1 138 ? 10.08806 1.94139 66.94839 1.000 55.50792 515 ILE A O 1
ATOM 1025 N N . LEU A 1 139 ? 8.98715 2.34424 65.02313 1.000 45.36485 516 LEU A N 1
ATOM 1026 C CA . LEU A 1 139 ? 7.66362 2.40251 65.63793 1.000 48.57737 516 LEU A CA 1
ATOM 1027 C C . LEU A 1 139 ? 6.99374 1.05324 65.38843 1.000 48.90602 516 LEU A C 1
ATOM 1028 O O . LEU A 1 139 ? 6.60510 0.74305 64.25375 1.000 48.37713 516 LEU A O 1
ATOM 1033 N N . ASN A 1 140 ? 6.88477 0.23513 66.44022 1.000 53.04759 517 ASN A N 1
ATOM 1034 C CA . ASN A 1 140 ? 6.43253 -1.13992 66.27623 1.000 53.72421 517 ASN A CA 1
ATOM 1035 C C . ASN A 1 140 ? 5.11663 -1.47551 66.96741 1.000 56.45718 517 ASN A C 1
ATOM 1036 O O . ASN A 1 140 ? 4.61275 -2.58864 66.76970 1.000 57.63883 517 ASN A O 1
ATOM 1041 N N . GLU A 1 141 ? 4.53828 -0.56759 67.75483 1.000 54.18925 518 GLU A N 1
ATOM 1042 C CA . GLU A 1 141 ? 3.22131 -0.80022 68.33745 1.000 57.14702 518 GLU A CA 1
ATOM 1043 C C . GLU A 1 141 ? 2.40060 0.48058 68.30215 1.000 51.83309 518 GLU A C 1
ATOM 1044 O O . GLU A 1 141 ? 2.85202 1.52117 68.78964 1.000 50.76321 518 GLU A O 1
ATOM 1050 N N . ILE A 1 142 ? 1.19765 0.39255 67.73264 1.000 52.65923 519 ILE A N 1
ATOM 1051 C CA . ILE A 1 142 ? 0.21210 1.47409 67.74096 1.000 52.67311 519 ILE A CA 1
ATOM 1052 C C . ILE A 1 142 ? -1.10273 0.88794 68.24663 1.000 53.89973 519 ILE A C 1
ATOM 1053 O O . ILE A 1 142 ? -1.74302 0.09010 67.54412 1.000 53.19303 519 ILE A O 1
ATOM 1058 N N . HIS A 1 143 ? -1.52743 1.31120 69.43762 1.000 53.71676 520 HIS A N 1
ATOM 1059 C CA . HIS A 1 143 ? -2.75995 0.82871 70.05316 1.000 56.80757 520 HIS A CA 1
ATOM 1060 C C . HIS A 1 143 ? -3.61993 2.00290 70.48052 1.000 51.94785 520 HIS A C 1
ATOM 1061 O O . HIS A 1 143 ? -3.22602 2.77536 71.35986 1.000 55.88213 520 HIS A O 1
ATOM 1068 N N . ILE A 1 144 ? -4.79843 2.12055 69.88031 1.000 52.32711 521 ILE A N 1
ATOM 1069 C CA . ILE A 1 144 ? -5.78679 3.12484 70.28018 1.000 53.79562 521 ILE A CA 1
ATOM 1070 C C . ILE A 1 144 ? -7.04816 2.37794 70.71112 1.000 53.24736 521 ILE A C 1
ATOM 1071 O O . ILE A 1 144 ? -7.67769 1.69303 69.89100 1.000 53.56134 521 ILE A O 1
ATOM 1076 N N . LYS A 1 145 ? -7.40221 2.48155 71.99671 1.000 56.91416 522 LYS A N 1
ATOM 1077 C CA . LYS A 1 145 ? -8.50663 1.71390 72.56961 1.000 54.98340 522 LYS A CA 1
ATOM 1078 C C . LYS A 1 145 ? -9.79280 2.52946 72.56077 1.000 54.79415 522 LYS A C 1
ATOM 1079 O O . LYS A 1 145 ? -9.83933 3.62963 73.12344 1.000 53.21720 522 LYS A O 1
ATOM 1085 N N . LYS A 1 146 ? -10.82141 1.99437 71.91655 1.000 55.39973 523 LYS A N 1
ATOM 1086 C CA . LYS A 1 146 ? -12.13377 2.61086 71.92451 1.000 55.65659 523 LYS A CA 1
ATOM 1087 C C . LYS A 1 146 ? -12.73476 2.56394 73.33713 1.000 61.13971 523 LYS A C 1
ATOM 1088 O O . LYS A 1 146 ? -12.38971 1.70583 74.15553 1.000 58.71007 523 LYS A O 1
ATOM 1094 N N . VAL A 1 147 ? -13.61522 3.52824 73.63494 1.000 58.31087 524 VAL A N 1
ATOM 1095 C CA . VAL A 1 147 ? -14.42285 3.47238 74.85417 1.000 61.27530 524 VAL A CA 1
ATOM 1096 C C . VAL A 1 147 ? -15.50090 2.39741 74.70438 1.000 61.83501 524 VAL A C 1
ATOM 1097 O O . VAL A 1 147 ? -16.01872 2.15257 73.60673 1.000 63.94479 524 VAL A O 1
ATOM 1101 N N . THR A 1 148 ? -15.84717 1.74091 75.81098 1.000 65.74405 525 THR A N 1
ATOM 1102 C CA . THR A 1 148 ? -16.91951 0.73809 75.77824 1.000 67.82636 525 THR A CA 1
ATOM 1103 C C . THR A 1 148 ? -18.11926 1.13817 76.64466 1.000 66.64740 525 THR A C 1
ATOM 1104 O O . THR A 1 148 ? -17.97631 1.85523 77.63752 1.000 68.99722 525 THR A O 1
ATOM 1108 N N . GLY B 1 4 ? 35.82410 23.16908 14.82333 1.000 47.26709 381 GLY B N 1
ATOM 1109 C CA . GLY B 1 4 ? 34.52372 23.34477 14.19174 1.000 39.75961 381 GLY B CA 1
ATOM 1110 C C . GLY B 1 4 ? 34.34573 22.49990 12.93625 1.000 42.69343 381 GLY B C 1
ATOM 1111 O O . GLY B 1 4 ? 35.28894 21.87324 12.44488 1.000 42.70887 381 GLY B O 1
ATOM 1112 N N . ASN B 1 5 ? 33.13180 22.47720 12.39813 1.000 39.27652 382 ASN B N 1
ATOM 1113 C CA . ASN B 1 5 ? 32.86033 21.69165 11.20140 1.000 34.16092 382 ASN B CA 1
ATOM 1114 C C . ASN B 1 5 ? 33.32190 22.43617 9.94597 1.000 34.03428 382 ASN B C 1
ATOM 1115 O O . ASN B 1 5 ? 33.42599 23.66406 9.94822 1.000 31.40521 382 ASN B O 1
ATOM 1120 N N . PRO B 1 6 ? 33.58142 21.72430 8.84629 1.000 33.04203 383 PRO B N 1
ATOM 1121 C CA . PRO B 1 6 ? 33.95296 22.41300 7.59376 1.000 33.45710 383 PRO B CA 1
ATOM 1122 C C . PRO B 1 6 ? 32.89117 23.41767 7.18360 1.000 32.57044 383 PRO B C 1
ATOM 1123 O O . PRO B 1 6 ? 31.68339 23.14411 7.31454 1.000 34.15190 383 PRO B O 1
ATOM 1127 N N . PRO B 1 7 ? 33.30043 24.60016 6.71516 1.000 29.88809 384 PRO B N 1
ATOM 1128 C CA . PRO B 1 7 ? 32.33139 25.58962 6.22024 1.000 36.15674 384 PRO B CA 1
ATOM 1129 C C . PRO B 1 7 ? 31.37198 24.98416 5.20274 1.000 32.56456 384 PRO B C 1
ATOM 1130 O O . PRO B 1 7 ? 31.78562 24.34929 4.22381 1.000 31.23638 384 PRO B O 1
ATOM 1134 N N . ALA B 1 8 ? 30.07686 25.18525 5.43263 1.000 33.32872 385 ALA B N 1
ATOM 1135 C CA . ALA B 1 8 ? 29.07816 24.54422 4.59377 1.000 33.71366 385 ALA B CA 1
ATOM 1136 C C . ALA B 1 8 ? 27.81493 25.39194 4.54034 1.000 35.02822 385 ALA B C 1
ATOM 1137 O O . ALA B 1 8 ? 27.60656 26.30098 5.34857 1.000 35.22188 385 ALA B O 1
ATOM 1139 N N . GLU B 1 9 ? 26.98415 25.09302 3.55398 1.000 35.07935 386 GLU B N 1
ATOM 1140 C CA . GLU B 1 9 ? 25.59416 25.52448 3.54365 1.000 35.47742 386 GLU B CA 1
ATOM 1141 C C . GLU B 1 9 ? 24.71882 24.34953 3.95243 1.000 30.81800 386 GLU B C 1
ATOM 1142 O O . GLU B 1 9 ? 24.83648 23.25698 3.38987 1.000 29.82434 386 GLU B O 1
ATOM 1148 N N . VAL B 1 10 ? 23.85375 24.55748 4.93642 1.000 28.39736 387 VAL B N 1
ATOM 1149 C CA . VAL B 1 10 ? 23.06904 23.43225 5.42228 1.000 28.48097 387 VAL B CA 1
ATOM 1150 C C . VAL B 1 10 ? 21.60035 23.68955 5.13491 1.000 30.99289 387 VAL B C 1
ATOM 1151 O O . VAL B 1 10 ? 21.15423 24.83774 5.00816 1.000 31.18039 387 VAL B O 1
ATOM 1155 N N . SER B 1 11 ? 20.84856 22.60687 5.02261 1.000 25.54445 388 SER B N 1
ATOM 1156 C CA . SER B 1 11 ? 19.42911 22.76016 4.72894 1.000 31.91297 388 SER B CA 1
ATOM 1157 C C . SER B 1 11 ? 18.71841 21.47357 5.08242 1.000 27.92701 388 SER B C 1
ATOM 1158 O O . SER B 1 11 ? 19.34453 20.43721 5.29746 1.000 28.03136 388 SER B O 1
ATOM 1161 N N . THR B 1 12 ? 17.39037 21.54498 5.11216 1.000 27.53060 389 THR B N 1
ATOM 1162 C CA . THR B 1 12 ? 16.62892 20.37808 5.51431 1.000 26.95310 389 THR B CA 1
ATOM 1163 C C . THR B 1 12 ? 15.18876 20.54015 5.05444 1.000 29.95594 389 THR B C 1
ATOM 1164 O O . THR B 1 12 ? 14.68758 21.65951 4.90390 1.000 28.86809 389 THR B O 1
ATOM 1168 N N . SER B 1 13 ? 14.52936 19.41106 4.82536 1.000 26.78613 390 SER B N 1
ATOM 1169 C CA . SER B 1 13 ? 13.10056 19.48662 4.56490 1.000 30.89235 390 SER B CA 1
ATOM 1170 C C . SER B 1 13 ? 12.29608 19.58631 5.84710 1.000 29.81519 390 SER B C 1
ATOM 1171 O O . SER B 1 13 ? 11.09621 19.85959 5.78401 1.000 29.21542 390 SER B O 1
ATOM 1174 N N . LEU B 1 14 ? 12.92820 19.37800 7.00128 1.000 26.89389 391 LEU B N 1
ATOM 1175 C CA . LEU B 1 14 ? 12.23867 19.41861 8.27982 1.000 31.59254 391 LEU B CA 1
ATOM 1176 C C . LEU B 1 14 ? 12.05322 20.86647 8.72569 1.000 34.72076 391 LEU B C 1
ATOM 1177 O O . LEU B 1 14 ? 13.02647 21.62143 8.81305 1.000 28.68458 391 LEU B O 1
ATOM 1182 N N . LYS B 1 15 ? 10.80855 21.23877 9.04303 1.000 29.90870 392 LYS B N 1
ATOM 1183 C CA . LYS B 1 15 ? 10.48378 22.62302 9.38478 1.000 30.58629 392 LYS B CA 1
ATOM 1184 C C . LYS B 1 15 ? 11.12121 23.02766 10.70887 1.000 29.38110 392 LYS B C 1
ATOM 1185 O O . LYS B 1 15 ? 11.09971 22.26551 11.67588 1.000 28.54439 392 LYS B O 1
ATOM 1191 N N . VAL B 1 16 ? 11.64830 24.25470 10.77009 1.000 28.83264 393 VAL B N 1
ATOM 1192 C CA . VAL B 1 16 ? 12.31710 24.69887 11.99220 1.000 32.41778 393 VAL B CA 1
ATOM 1193 C C . VAL B 1 16 ? 11.28289 24.90056 13.08519 1.000 29.00781 393 VAL B C 1
ATOM 1194 O O . VAL B 1 16 ? 10.21616 25.47814 12.85302 1.000 29.02668 393 VAL B O 1
ATOM 1198 N N . TYR B 1 17 ? 11.59751 24.43636 14.28203 1.000 29.69603 394 TYR B N 1
ATOM 1199 C CA . TYR B 1 17 ? 10.69116 24.52331 15.41959 1.000 30.11982 394 TYR B CA 1
ATOM 1200 C C . TYR B 1 17 ? 11.26057 25.55775 16.38395 1.000 34.15793 394 TYR B C 1
ATOM 1201 O O . TYR B 1 17 ? 12.35392 25.36989 16.93415 1.000 32.45359 394 TYR B O 1
ATOM 1210 N N . GLN B 1 18 ? 10.53844 26.66895 16.53965 1.000 37.79274 395 GLN B N 1
ATOM 1211 C CA . GLN B 1 18 ? 10.82328 27.67500 17.56110 1.000 38.83678 395 GLN B CA 1
ATOM 1212 C C . GLN B 1 18 ? 12.28442 28.13677 17.52051 1.000 36.36951 395 GLN B C 1
ATOM 1213 O O . GLN B 1 18 ? 12.98789 28.17981 18.53665 1.000 37.04960 395 GLN B O 1
ATOM 1219 N N . GLY B 1 19 ? 12.74766 28.47766 16.32097 1.000 35.00333 396 GLY B N 1
ATOM 1220 C CA . GLY B 1 19 ? 14.05952 29.07555 16.14456 1.000 37.29718 396 GLY B CA 1
ATOM 1221 C C . GLY B 1 19 ? 15.24776 28.13598 16.25488 1.000 38.14273 396 GLY B C 1
ATOM 1222 O O . GLY B 1 19 ? 16.39237 28.60089 16.17204 1.000 38.17516 396 GLY B O 1
ATOM 1223 N N . HIS B 1 20 ? 15.03378 26.83332 16.42383 1.000 34.71467 397 HIS B N 1
ATOM 1224 C CA . HIS B 1 20 ? 16.14670 25.88498 16.49479 1.000 34.68930 397 HIS B CA 1
ATOM 1225 C C . HIS B 1 20 ? 16.61102 25.54766 15.07906 1.000 34.95700 397 HIS B C 1
ATOM 1226 O O . HIS B 1 20 ? 16.32454 24.48042 14.53042 1.000 30.19862 397 HIS B O 1
ATOM 1233 N N . THR B 1 21 ? 17.36277 26.47560 14.48581 1.000 34.19475 398 THR B N 1
ATOM 1234 C CA . THR B 1 21 ? 17.82640 26.29203 13.11331 1.000 35.28808 398 THR B CA 1
ATOM 1235 C C . THR B 1 21 ? 18.93298 25.24444 13.03033 1.000 30.20325 398 THR B C 1
ATOM 1236 O O . THR B 1 21 ? 19.74786 25.08385 13.94584 1.000 30.86929 398 THR B O 1
ATOM 1240 N N . LEU B 1 22 ? 18.95786 24.53554 11.89328 1.000 29.60864 399 LEU B N 1
ATOM 1241 C CA . LEU B 1 22 ? 20.02648 23.58675 11.60607 1.000 32.43695 399 LEU B CA 1
ATOM 1242 C C . LEU B 1 22 ? 21.38667 24.28358 11.52779 1.000 32.21754 399 LEU B C 1
ATOM 1243 O O . LEU B 1 22 ? 22.40896 23.68516 11.87525 1.000 27.81625 399 LEU B O 1
ATOM 1248 N N . GLU B 1 23 ? 21.41033 25.54442 11.08186 1.000 33.78309 400 GLU B N 1
ATOM 1249 C CA . GLU B 1 23 ? 22.65262 26.31084 11.03240 1.000 32.20428 400 GLU B CA 1
ATOM 1250 C C . GLU B 1 23 ? 23.27133 26.44837 12.41726 1.000 32.53972 400 GLU B C 1
ATOM 1251 O O . GLU B 1 23 ? 24.47452 26.24840 12.58993 1.000 28.80767 400 GLU B O 1
ATOM 1257 N N . LYS B 1 24 ? 22.45760 26.79779 13.42124 1.000 34.00571 401 LYS B N 1
ATOM 1258 C CA . LYS B 1 24 ? 22.96798 26.89822 14.78797 1.000 36.23932 401 LYS B CA 1
ATOM 1259 C C . LYS B 1 24 ? 23.48980 25.55535 15.29223 1.000 35.72022 401 LYS B C 1
ATOM 1260 O O . LYS B 1 24 ? 24.47471 25.50455 16.04488 1.000 34.47296 401 LYS B O 1
ATOM 1266 N N . THR B 1 25 ? 22.84942 24.45180 14.89204 1.000 32.30761 402 THR B N 1
ATOM 1267 C CA . THR B 1 25 ? 23.32941 23.13968 15.31880 1.000 31.05507 402 THR B CA 1
ATOM 1268 C C . THR B 1 25 ? 24.65040 22.77712 14.64026 1.000 31.19078 402 THR B C 1
ATOM 1269 O O . THR B 1 25 ? 25.52624 22.15716 15.26111 1.000 29.00130 402 THR B O 1
ATOM 1273 N N . TYR B 1 26 ? 24.79566 23.12231 13.35812 1.000 27.88042 403 TYR B N 1
ATOM 1274 C CA . TYR B 1 26 ? 26.04572 22.84764 12.64596 1.000 30.02429 403 TYR B CA 1
ATOM 1275 C C . TYR B 1 26 ? 27.21230 23.62855 13.24204 1.000 33.80688 403 TYR B C 1
ATOM 1276 O O . TYR B 1 26 ? 28.36752 23.18993 13.15262 1.000 32.48432 403 TYR B O 1
ATOM 1285 N N . MET B 1 27 ? 26.93122 24.79607 13.81926 1.000 32.02519 404 MET B N 1
ATOM 1286 C CA . MET B 1 27 ? 27.93895 25.64257 14.43164 1.000 34.74249 404 MET B CA 1
ATOM 1287 C C . MET B 1 27 ? 28.11494 25.34660 15.91450 1.000 38.20395 404 MET B C 1
ATOM 1288 O O . MET B 1 27 ? 28.83106 26.08418 16.59557 1.000 42.85931 404 MET B O 1
ATOM 1293 N N . GLY B 1 28 ? 27.46732 24.29982 16.42893 1.000 34.05329 405 GLY B N 1
ATOM 1294 C CA . GLY B 1 28 ? 27.59810 23.93550 17.82864 1.000 39.15785 405 GLY B CA 1
ATOM 1295 C C . GLY B 1 28 ? 26.94954 24.87568 18.82907 1.000 44.28184 405 GLY B C 1
ATOM 1296 O O . GLY B 1 28 ? 27.34781 24.87856 19.99511 1.000 48.92256 405 GLY B O 1
ATOM 1297 N N . GLU B 1 29 ? 25.94550 25.65796 18.42447 1.000 41.43202 406 GLU B N 1
ATOM 1298 C CA . GLU B 1 29 ? 25.34939 26.61468 19.35322 1.000 45.90369 406 GLU B CA 1
ATOM 1299 C C . GLU B 1 29 ? 24.04019 26.12713 19.98507 1.000 44.21381 406 GLU B C 1
ATOM 1300 O O . GLU B 1 29 ? 23.82468 26.33639 21.18143 1.000 46.25187 406 GLU B O 1
ATOM 1306 N N . ASP B 1 30 ? 23.16300 25.46733 19.23177 1.000 41.31953 407 ASP B N 1
ATOM 1307 C CA . ASP B 1 30 ? 21.88192 24.98950 19.75341 1.000 39.17227 407 ASP B CA 1
ATOM 1308 C C . ASP B 1 30 ? 21.59455 23.62200 19.14566 1.000 35.99032 407 ASP B C 1
ATOM 1309 O O . ASP B 1 30 ? 22.30984 23.15766 18.26394 1.000 35.84385 407 ASP B O 1
ATOM 1314 N N . PHE B 1 31 ? 20.56064 22.95372 19.63528 1.000 34.61478 408 PHE B N 1
ATOM 1315 C CA . PHE B 1 31 ? 20.17635 21.68287 19.04393 1.000 34.09597 408 PHE B CA 1
ATOM 1316 C C . PHE B 1 31 ? 19.08535 21.90023 17.99526 1.000 30.12332 408 PHE B C 1
ATOM 1317 O O . PHE B 1 31 ? 18.47286 22.96477 17.91517 1.000 30.40220 408 PHE B O 1
ATOM 1325 N N . PHE B 1 32 ? 18.84827 20.86851 17.19632 1.000 28.56653 409 PHE B N 1
ATOM 1326 C CA . PHE B 1 32 ? 17.87045 20.91520 16.10885 1.000 27.29957 409 PHE B CA 1
ATOM 1327 C C . PHE B 1 32 ? 16.70264 19.98976 16.43759 1.000 30.02737 409 PHE B C 1
ATOM 1328 O O . PHE B 1 32 ? 16.91509 18.79780 16.65323 1.000 31.51178 409 PHE B O 1
ATOM 1336 N N . TRP B 1 33 ? 15.47553 20.52817 16.45376 1.000 29.50526 410 TRP B N 1
ATOM 1337 C CA . TRP B 1 33 ? 14.27883 19.68735 16.52788 1.000 27.47659 410 TRP B CA 1
ATOM 1338 C C . TRP B 1 33 ? 13.95433 19.11580 15.14763 1.000 29.67353 410 TRP B C 1
ATOM 1339 O O . TRP B 1 33 ? 13.76626 19.87678 14.19080 1.000 29.66465 410 TRP B O 1
ATOM 1350 N N . ALA B 1 34 ? 13.89164 17.78803 15.04209 1.000 24.12069 411 ALA B N 1
ATOM 1351 C CA . ALA B 1 34 ? 13.40879 17.07644 13.86062 1.000 28.74333 411 ALA B CA 1
ATOM 1352 C C . ALA B 1 34 ? 12.06826 16.45410 14.26057 1.000 29.69853 411 ALA B C 1
ATOM 1353 O O . ALA B 1 34 ? 12.01943 15.33097 14.76727 1.000 33.93617 411 ALA B O 1
ATOM 1355 N N . ILE B 1 35 ? 10.98453 17.19472 14.05594 1.000 29.03648 412 ILE B N 1
ATOM 1356 C CA . ILE B 1 35 ? 9.67500 16.77385 14.55877 1.000 32.39688 412 ILE B CA 1
ATOM 1357 C C . ILE B 1 35 ? 9.06913 15.76745 13.58995 1.000 34.42053 412 ILE B C 1
ATOM 1358 O O . ILE B 1 35 ? 8.84286 16.08769 12.42027 1.000 32.83634 412 ILE B O 1
ATOM 1363 N N . THR B 1 36 ? 8.75620 14.56425 14.09373 1.000 33.41170 413 THR B N 1
ATOM 1364 C CA . THR B 1 36 ? 8.10921 13.46533 13.37161 1.000 33.48911 413 THR B CA 1
ATOM 1365 C C . THR B 1 36 ? 8.64242 13.31696 11.94778 1.000 34.67016 413 THR B C 1
ATOM 1366 O O . THR B 1 36 ? 7.90451 13.50571 10.96988 1.000 31.24127 413 THR B O 1
ATOM 1370 N N . PRO B 1 37 ? 9.90953 12.92959 11.81068 1.000 31.20545 414 PRO B N 1
ATOM 1371 C CA . PRO B 1 37 ? 10.51305 12.78947 10.48122 1.000 29.78039 414 PRO B CA 1
ATOM 1372 C C . PRO B 1 37 ? 9.74187 11.80153 9.62428 1.000 31.08034 414 PRO B C 1
ATOM 1373 O O . PRO B 1 37 ? 9.33464 10.73777 10.09373 1.000 32.53576 414 PRO B O 1
ATOM 1377 N N . THR B 1 38 ? 9.54123 12.15518 8.35926 1.000 30.09713 415 THR B N 1
ATOM 1378 C CA . THR B 1 38 ? 8.81003 11.29580 7.43775 1.000 33.63787 415 THR B CA 1
ATOM 1379 C C . THR B 1 38 ? 9.75264 10.72975 6.37930 1.000 32.25545 415 THR B C 1
ATOM 1380 O O . THR B 1 38 ? 10.73035 11.37432 5.99259 1.000 33.11288 415 THR B O 1
ATOM 1384 N N . ALA B 1 39 ? 9.43392 9.52767 5.88791 1.000 35.08584 416 ALA B N 1
ATOM 1385 C CA . ALA B 1 39 ? 10.15720 8.93286 4.76053 1.000 36.27089 416 ALA B CA 1
ATOM 1386 C C . ALA B 1 39 ? 10.39504 9.94879 3.64072 1.000 33.78205 416 ALA B C 1
ATOM 1387 O O . ALA B 1 39 ? 9.46008 10.58291 3.15872 1.000 32.81622 416 ALA B O 1
ATOM 1389 N N . GLY B 1 40 ? 11.66608 10.12698 3.24872 1.000 33.76614 417 GLY B N 1
ATOM 1390 C CA . GLY B 1 40 ? 12.04287 11.10176 2.23860 1.000 34.23314 417 GLY B CA 1
ATOM 1391 C C . GLY B 1 40 ? 12.53806 12.43997 2.77143 1.000 31.60632 417 GLY B C 1
ATOM 1392 O O . GLY B 1 40 ? 13.17074 13.19639 2.01853 1.000 33.40448 417 GLY B O 1
ATOM 1393 N N . ASP B 1 41 ? 12.26027 12.76485 4.03281 1.000 32.79300 418 ASP B N 1
ATOM 1394 C CA . ASP B 1 41 ? 12.90892 13.91319 4.65434 1.000 31.57341 418 ASP B CA 1
ATOM 1395 C C . ASP B 1 41 ? 14.42953 13.75133 4.58466 1.000 29.53500 418 ASP B C 1
ATOM 1396 O O . ASP B 1 41 ? 14.95780 12.64324 4.49574 1.000 27.07303 418 ASP B O 1
ATOM 1401 N N . TYR B 1 42 ? 15.13503 14.87657 4.59019 1.000 27.27728 419 TYR B N 1
ATOM 1402 C CA . TYR B 1 42 ? 16.59416 14.82723 4.50354 1.000 27.01895 419 TYR B CA 1
ATOM 1403 C C . TYR B 1 42 ? 17.19177 15.97466 5.29969 1.000 26.20501 419 TYR B C 1
ATOM 1404 O O . TYR B 1 42 ? 16.53247 16.98692 5.55619 1.000 27.40624 419 TYR B O 1
ATOM 1413 N N . ILE B 1 43 ? 18.46204 15.80428 5.69092 1.000 24.46242 420 ILE B N 1
ATOM 1414 C CA . ILE B 1 43 ? 19.27767 16.88126 6.25666 1.000 26.23286 420 ILE B CA 1
ATOM 1415 C C . ILE B 1 43 ? 20.55396 16.93176 5.42436 1.000 25.07746 420 ILE B C 1
ATOM 1416 O O . ILE B 1 43 ? 21.20483 15.90525 5.25019 1.000 26.14730 420 ILE B O 1
ATOM 1421 N N . LEU B 1 44 ? 20.88489 18.09718 4.86891 1.000 24.72604 421 LEU B N 1
ATOM 1422 C CA . LEU B 1 44 ? 21.92112 18.20217 3.84657 1.000 25.11637 421 LEU B CA 1
ATOM 1423 C C . LEU B 1 44 ? 22.99420 19.18424 4.29694 1.000 26.76817 421 LEU B C 1
ATOM 1424 O O . LEU B 1 44 ? 22.68396 20.29520 4.74985 1.000 27.78824 421 LEU B O 1
ATOM 1429 N N . PHE B 1 45 ? 24.25205 18.77335 4.16553 1.000 26.28631 422 PHE B N 1
ATOM 1430 C CA . PHE B 1 45 ? 25.41312 19.60206 4.47015 1.000 27.95198 422 PHE B CA 1
ATOM 1431 C C . PHE B 1 45 ? 26.24739 19.66013 3.20337 1.000 27.81986 422 PHE B C 1
ATOM 1432 O O . PHE B 1 45 ? 26.89498 18.66891 2.85204 1.000 27.62284 422 PHE B O 1
ATOM 1440 N N . LYS B 1 46 ? 26.20670 20.79835 2.50856 1.000 29.29906 423 LYS B N 1
ATOM 1441 C CA . LYS B 1 46 ? 26.96546 21.00805 1.27500 1.000 29.96924 423 LYS B CA 1
ATOM 1442 C C . LYS B 1 46 ? 28.22938 21.78591 1.63330 1.000 30.35951 423 LYS B C 1
ATOM 1443 O O . LYS B 1 46 ? 28.14790 22.95959 2.01651 1.000 30.40703 423 LYS B O 1
ATOM 1449 N N . PHE B 1 47 ? 29.39550 21.14030 1.52731 1.000 29.38129 424 PHE B N 1
ATOM 1450 C CA . PHE B 1 47 ? 30.62120 21.82912 1.94260 1.000 32.39486 424 PHE B CA 1
ATOM 1451 C C . PHE B 1 47 ? 31.00882 22.90380 0.93676 1.000 33.46117 424 PHE B C 1
ATOM 1452 O O . PHE B 1 47 ? 30.88424 22.70010 -0.27580 1.000 30.91690 424 PHE B O 1
ATOM 1460 N N . ASP B 1 48 ? 31.49593 24.04743 1.45065 1.000 30.73193 425 ASP B N 1
ATOM 1461 C CA . ASP B 1 48 ? 31.88060 25.15495 0.57644 1.000 32.28113 425 ASP B CA 1
ATOM 1462 C C . ASP B 1 48 ? 32.99447 24.73358 -0.37548 1.000 34.28531 425 ASP B C 1
ATOM 1463 O O . ASP B 1 48 ? 33.02251 25.15453 -1.53858 1.000 33.83952 425 ASP B O 1
ATOM 1468 N N . LYS B 1 49 ? 33.90129 23.88803 0.08401 1.000 33.23000 426 LYS B N 1
ATOM 1469 C CA . LYS B 1 49 ? 34.83822 23.20736 -0.79502 1.000 33.54798 426 LYS B CA 1
ATOM 1470 C C . LYS B 1 49 ? 34.87388 21.74093 -0.39871 1.000 33.46028 426 LYS B C 1
ATOM 1471 O O . LYS B 1 49 ? 34.57203 21.39703 0.74916 1.000 34.05029 426 LYS B O 1
ATOM 1477 N N . PRO B 1 50 ? 35.20751 20.84564 -1.33212 1.000 30.89075 427 PRO B N 1
ATOM 1478 C CA . PRO B 1 50 ? 35.25029 19.41849 -0.99114 1.000 31.06169 427 PRO B CA 1
ATOM 1479 C C . PRO B 1 50 ? 36.16853 19.16909 0.19472 1.000 33.03370 427 PRO B C 1
ATOM 1480 O O . PRO B 1 50 ? 37.17217 19.85708 0.39050 1.000 28.76109 427 PRO B O 1
ATOM 1484 N N . VAL B 1 51 ? 35.80125 18.18496 1.00410 1.000 32.58912 428 VAL B N 1
ATOM 1485 C CA . VAL B 1 51 ? 36.46298 17.92829 2.27995 1.000 30.85935 428 VAL B CA 1
ATOM 1486 C C . VAL B 1 51 ? 36.94770 16.48900 2.28978 1.000 32.18139 428 VAL B C 1
ATOM 1487 O O . VAL B 1 51 ? 36.19884 15.57376 1.92186 1.000 28.29496 428 VAL B O 1
ATOM 1491 N N . ASN B 1 52 ? 38.20393 16.28974 2.69780 1.000 31.68330 429 ASN B N 1
ATOM 1492 C CA . ASN B 1 52 ? 38.72271 14.94731 2.96503 1.000 30.88418 429 ASN B CA 1
ATOM 1493 C C . ASN B 1 52 ? 38.30610 14.56460 4.37292 1.000 33.52605 429 ASN B C 1
ATOM 1494 O O . ASN B 1 52 ? 38.90842 15.00851 5.35321 1.000 32.15965 429 ASN B O 1
ATOM 1499 N N . VAL B 1 53 ? 37.26969 13.75005 4.47978 1.000 32.31156 430 VAL B N 1
ATOM 1500 C CA . VAL B 1 53 ? 36.67989 13.44334 5.77358 1.000 32.20776 430 VAL B CA 1
ATOM 1501 C C . VAL B 1 53 ? 37.35135 12.20250 6.33784 1.000 33.47408 430 VAL B C 1
ATOM 1502 O O . VAL B 1 53 ? 37.46696 11.17557 5.66151 1.000 35.06734 430 VAL B O 1
ATOM 1506 N N . GLU B 1 54 ? 37.82752 12.31161 7.56427 1.000 31.65665 431 GLU B N 1
ATOM 1507 C CA . GLU B 1 54 ? 38.32255 11.14755 8.27569 1.000 39.09993 431 GLU B CA 1
ATOM 1508 C C . GLU B 1 54 ? 37.16574 10.37535 8.89799 1.000 33.64976 431 GLU B C 1
ATOM 1509 O O . GLU B 1 54 ? 36.99075 9.17823 8.63478 1.000 36.94961 431 GLU B O 1
ATOM 1515 N N . SER B 1 55 ? 36.33361 11.06620 9.67315 1.000 34.31184 432 SER B N 1
ATOM 1516 C CA . SER B 1 55 ? 35.26800 10.42039 10.43043 1.000 37.55317 432 SER B CA 1
ATOM 1517 C C . SER B 1 55 ? 34.10036 11.38262 10.61638 1.000 33.18478 432 SER B C 1
ATOM 1518 O O . SER B 1 55 ? 34.20195 12.58632 10.37524 1.000 32.04319 432 SER B O 1
ATOM 1521 N N . TYR B 1 56 ? 32.98174 10.82861 11.08107 1.000 34.89007 433 TYR B N 1
ATOM 1522 C CA . TYR B 1 56 ? 31.80370 11.62433 11.37315 1.000 31.90278 433 TYR B CA 1
ATOM 1523 C C . TYR B 1 56 ? 31.12530 11.07311 12.61567 1.000 30.83937 433 TYR B C 1
ATOM 1524 O O . TYR B 1 56 ? 31.16180 9.85574 12.87600 1.000 30.16725 433 TYR B O 1
ATOM 1533 N N . LEU B 1 57 ? 30.49363 11.98144 13.36376 1.000 30.81971 434 LEU B N 1
ATOM 1534 C CA . LEU B 1 57 ? 29.58332 11.56910 14.42804 1.000 35.55170 434 LEU B CA 1
ATOM 1535 C C . LEU B 1 57 ? 28.37067 12.48190 14.46982 1.000 32.82708 434 LEU B C 1
ATOM 1536 O O . LEU B 1 57 ? 28.51371 13.70715 14.50874 1.000 35.41485 434 LEU B O 1
ATOM 1541 N N . PHE B 1 58 ? 27.18229 11.87667 14.48639 1.000 31.73246 435 PHE B N 1
ATOM 1542 C CA . PHE B 1 58 ? 25.92629 12.57790 14.69651 1.000 33.73645 435 PHE B CA 1
ATOM 1543 C C . PHE B 1 58 ? 25.24716 11.95498 15.90230 1.000 32.36358 435 PHE B C 1
ATOM 1544 O O . PHE B 1 58 ? 25.10514 10.72738 15.97187 1.000 35.15602 435 PHE B O 1
ATOM 1552 N N . HIS B 1 59 ? 24.82514 12.80046 16.83073 1.000 34.51516 436 HIS B N 1
ATOM 1553 C CA . HIS B 1 59 ? 24.14506 12.36621 18.03547 1.000 37.18753 436 HIS B CA 1
ATOM 1554 C C . HIS B 1 59 ? 22.73931 12.95315 18.11083 1.000 33.29661 436 HIS B C 1
ATOM 1555 O O . HIS B 1 59 ? 22.54074 14.15069 17.87006 1.000 30.83044 436 HIS B O 1
ATOM 1562 N N . SER B 1 60 ? 21.78542 12.11253 18.50615 1.000 33.92533 437 SER B N 1
ATOM 1563 C CA . SER B 1 60 ? 20.41857 12.52956 18.79773 1.000 33.45430 437 SER B CA 1
ATOM 1564 C C . SER B 1 60 ? 19.97586 11.94277 20.13732 1.000 36.77957 437 SER B C 1
ATOM 1565 O O . SER B 1 60 ? 20.54968 10.96216 20.61823 1.000 35.54621 437 SER B O 1
ATOM 1568 N N . GLY B 1 61 ? 18.92878 12.54096 20.71824 1.000 36.45578 438 GLY B N 1
ATOM 1569 C CA . GLY B 1 61 ? 18.52201 12.28653 22.08941 1.000 37.82882 438 GLY B CA 1
ATOM 1570 C C . GLY B 1 61 ? 19.34370 13.10748 23.06869 1.000 40.34343 438 GLY B C 1
ATOM 1571 O O . GLY B 1 61 ? 20.42939 13.58713 22.75378 1.000 38.96064 438 GLY B O 1
ATOM 1572 N N . ASN B 1 62 ? 18.82001 13.28176 24.28388 1.000 38.82301 439 ASN B N 1
ATOM 1573 C CA . ASN B 1 62 ? 19.62307 13.96611 25.30608 1.000 39.17031 439 ASN B CA 1
ATOM 1574 C C . ASN B 1 62 ? 19.23053 13.47661 26.70176 1.000 40.86486 439 ASN B C 1
ATOM 1575 O O . ASN B 1 62 ? 18.43615 12.54372 26.85561 1.000 42.13040 439 ASN B O 1
ATOM 1580 N N . GLN B 1 63 ? 19.80033 14.12573 27.72324 1.000 45.35754 440 GLN B N 1
ATOM 1581 C CA . GLN B 1 63 ? 19.62797 13.70098 29.11430 1.000 49.58307 440 GLN B CA 1
ATOM 1582 C C . GLN B 1 63 ? 18.15325 13.60105 29.48606 1.000 44.15747 440 GLN B C 1
ATOM 1583 O O . GLN B 1 63 ? 17.69262 12.56569 29.98384 1.000 41.49479 440 GLN B O 1
ATOM 1589 N N . GLU B 1 64 ? 17.39642 14.67676 29.25828 1.000 43.70525 441 GLU B N 1
ATOM 1590 C CA . GLU B 1 64 ? 15.99724 14.69847 29.67192 1.000 46.30065 441 GLU B CA 1
ATOM 1591 C C . GLU B 1 64 ? 15.10513 13.87787 28.74624 1.000 42.29013 441 GLU B C 1
ATOM 1592 O O . GLU B 1 64 ? 14.09442 13.33387 29.20097 1.000 39.79023 441 GLU B O 1
ATOM 1598 N N . HIS B 1 65 ? 15.46954 13.75188 27.47057 1.000 41.49268 442 HIS B N 1
ATOM 1599 C CA . HIS B 1 65 ? 14.66677 13.04571 26.47321 1.000 40.87952 442 HIS B CA 1
ATOM 1600 C C . HIS B 1 65 ? 15.52487 12.00191 25.77783 1.000 40.40682 442 HIS B C 1
ATOM 1601 O O . HIS B 1 65 ? 15.86959 12.14734 24.59559 1.000 37.52890 442 HIS B O 1
ATOM 1608 N N . PRO B 1 66 ? 15.86822 10.91488 26.47809 1.000 38.50009 443 PRO B N 1
ATOM 1609 C CA . PRO B 1 66 ? 16.70425 9.88095 25.85141 1.000 39.12790 443 PRO B CA 1
ATOM 1610 C C . PRO B 1 66 ? 16.01313 9.15605 24.72347 1.000 36.64848 443 PRO B C 1
ATOM 1611 O O . PRO B 1 66 ? 16.70044 8.53309 23.90213 1.000 38.72795 443 PRO B O 1
ATOM 1615 N N . GLY B 1 67 ? 14.68510 9.22378 24.64270 1.000 34.58855 444 GLY B N 1
ATOM 1616 C CA . GLY B 1 67 ? 13.93872 8.65906 23.54136 1.000 38.58045 444 GLY B CA 1
ATOM 1617 C C . GLY B 1 67 ? 13.79707 9.54993 22.32718 1.000 35.11914 444 GLY B C 1
ATOM 1618 O O . GLY B 1 67 ? 13.26566 9.10937 21.30197 1.000 33.41787 444 GLY B O 1
ATOM 1619 N N . ALA B 1 68 ? 14.26553 10.79396 22.40109 1.000 35.13847 445 ALA B N 1
ATOM 1620 C CA . ALA B 1 68 ? 14.09285 11.75816 21.31274 1.000 36.68779 445 ALA B CA 1
ATOM 1621 C C . ALA B 1 68 ? 15.17870 11.58614 20.24927 1.000 36.66905 445 ALA B C 1
ATOM 1622 O O . ALA B 1 68 ? 15.97928 12.48031 19.98295 1.000 34.73347 445 ALA B O 1
ATOM 1624 N N . ILE B 1 69 ? 15.19235 10.41635 19.62600 1.000 33.56020 446 ILE B N 1
ATOM 1625 C CA . ILE B 1 69 ? 16.29718 10.04839 18.74944 1.000 33.79871 446 ILE B CA 1
ATOM 1626 C C . ILE B 1 69 ? 15.80944 9.98043 17.30847 1.000 34.00346 446 ILE B C 1
ATOM 1627 O O . ILE B 1 69 ? 14.61913 9.81138 17.02848 1.000 32.41605 446 ILE B O 1
ATOM 1632 N N . LEU B 1 70 ? 16.75941 10.11008 16.37677 1.000 30.64158 447 LEU B N 1
ATOM 1633 C CA . LEU B 1 70 ? 16.49467 9.81178 14.97624 1.000 34.91226 447 LEU B CA 1
ATOM 1634 C C . LEU B 1 70 ? 16.52836 8.30172 14.74681 1.000 35.86998 447 LEU B C 1
ATOM 1635 O O . LEU B 1 70 ? 17.43259 7.61026 15.22250 1.000 35.27740 447 LEU B O 1
ATOM 1640 N N . LEU B 1 71 ? 15.54763 7.79873 14.00101 1.000 34.28317 448 LEU B N 1
ATOM 1641 C CA . LEU B 1 71 ? 15.39453 6.38206 13.69068 1.000 36.28767 448 LEU B CA 1
ATOM 1642 C C . LEU B 1 71 ? 15.31533 6.20904 12.18773 1.000 35.94891 448 LEU B C 1
ATOM 1643 O O . LEU B 1 71 ? 14.92324 7.13486 11.47710 1.000 34.09560 448 LEU B O 1
ATOM 1648 N N . ASN B 1 72 ? 15.65520 5.00722 11.71086 1.000 32.29958 449 ASN B N 1
ATOM 1649 C CA . ASN B 1 72 ? 15.50549 4.65964 10.30009 1.000 37.41673 449 ASN B CA 1
ATOM 1650 C C . ASN B 1 72 ? 16.01581 5.79198 9.40410 1.000 36.05426 449 ASN B C 1
ATOM 1651 O O . ASN B 1 72 ? 15.32776 6.26208 8.49069 1.000 33.01193 449 ASN B O 1
ATOM 1656 N N . THR B 1 73 ? 17.23712 6.24078 9.69928 1.000 34.75239 450 THR B N 1
ATOM 1657 C CA . THR B 1 73 ? 17.88063 7.35806 9.01402 1.000 33.60538 450 THR B CA 1
ATOM 1658 C C . THR B 1 73 ? 19.30380 6.93567 8.68404 1.000 32.81258 450 THR B C 1
ATOM 1659 O O . THR B 1 73 ? 19.99404 6.36634 9.53480 1.000 34.54397 450 THR B O 1
ATOM 1663 N N . THR B 1 74 ? 19.72607 7.18952 7.45165 1.000 31.41636 451 THR B N 1
ATOM 1664 C CA . THR B 1 74 ? 21.02387 6.76217 6.94750 1.000 31.99829 451 THR B CA 1
ATOM 1665 C C . THR B 1 74 ? 21.96753 7.95623 6.85777 1.000 33.90440 451 THR B C 1
ATOM 1666 O O . THR B 1 74 ? 21.55337 9.11825 6.92274 1.000 32.34886 451 THR B O 1
ATOM 1670 N N . VAL B 1 75 ? 23.25596 7.64656 6.73664 1.000 30.20981 452 VAL B N 1
ATOM 1671 C CA . VAL B 1 75 ? 24.29768 8.62204 6.44503 1.000 31.05386 452 VAL B CA 1
ATOM 1672 C C . VAL B 1 75 ? 24.82612 8.30284 5.06055 1.000 30.25962 452 VAL B C 1
ATOM 1673 O O . VAL B 1 75 ? 25.34766 7.19829 4.82489 1.000 32.64705 452 VAL B O 1
ATOM 1677 N N . ASP B 1 76 ? 24.65292 9.26020 4.15334 1.000 25.92422 453 ASP B N 1
ATOM 1678 C CA . ASP B 1 76 ? 25.02552 9.16707 2.75395 1.000 27.57556 453 ASP B CA 1
ATOM 1679 C C . ASP B 1 76 ? 26.06099 10.24691 2.45196 1.000 28.08630 453 ASP B C 1
ATOM 1680 O O . ASP B 1 76 ? 25.92441 11.39379 2.89060 1.000 28.02503 453 ASP B O 1
ATOM 1685 N N . VAL B 1 77 ? 27.07706 9.89864 1.67045 1.000 26.58694 454 VAL B N 1
ATOM 1686 C CA . VAL B 1 77 ? 28.08098 10.87596 1.27550 1.000 26.37405 454 VAL B CA 1
ATOM 1687 C C . VAL B 1 77 ? 28.15701 10.93018 -0.24160 1.000 25.48431 454 VAL B C 1
ATOM 1688 O O . VAL B 1 77 ? 27.99808 9.92262 -0.93202 1.000 27.04959 454 VAL B O 1
ATOM 1692 N N . LEU B 1 78 ? 28.39936 12.12842 -0.75497 1.000 25.55434 455 LEU B N 1
ATOM 1693 C CA . LEU B 1 78 ? 28.52618 12.34306 -2.19127 1.000 27.59136 455 LEU B CA 1
ATOM 1694 C C . LEU B 1 78 ? 29.96813 12.68947 -2.52331 1.000 26.08393 455 LEU B C 1
ATOM 1695 O O . LEU B 1 78 ? 30.40047 13.81157 -2.23235 1.000 29.24775 455 LEU B O 1
ATOM 1700 N N . PRO B 1 79 ? 30.74749 11.79977 -3.13051 1.000 28.23347 456 PRO B N 1
ATOM 1701 C CA . PRO B 1 79 ? 32.12670 12.16343 -3.48473 1.000 32.83846 456 PRO B CA 1
ATOM 1702 C C . PRO B 1 79 ? 32.18585 13.24536 -4.55608 1.000 35.45264 456 PRO B C 1
ATOM 1703 O O . PRO B 1 79 ? 31.28302 13.39012 -5.39042 1.000 29.45218 456 PRO B O 1
ATOM 1707 N N . LEU B 1 80 ? 33.27307 14.02400 -4.51580 1.000 28.95811 457 LEU B N 1
ATOM 1708 C CA . LEU B 1 80 ? 33.52761 14.97807 -5.58780 1.000 31.56372 457 LEU B CA 1
ATOM 1709 C C . LEU B 1 80 ? 33.65566 14.26142 -6.92733 1.000 36.98354 457 LEU B C 1
ATOM 1710 O O . LEU B 1 80 ? 33.07193 14.68878 -7.92643 1.000 34.72672 457 LEU B O 1
ATOM 1715 N N . LYS B 1 81 ? 34.39277 13.14844 -6.95495 1.000 35.20181 458 LYS B N 1
ATOM 1716 C CA . LYS B 1 81 ? 34.65768 12.43468 -8.19986 1.000 39.46949 458 LYS B CA 1
ATOM 1717 C C . LYS B 1 81 ? 33.42682 11.66306 -8.66708 1.000 41.27986 458 LYS B C 1
ATOM 1718 O O . LYS B 1 81 ? 32.83163 10.90105 -7.90091 1.000 40.14497 458 LYS B O 1
ATOM 1724 N N . SER B 1 82 ? 33.07923 11.82744 -9.94462 1.000 44.69104 459 SER B N 1
ATOM 1725 C CA . SER B 1 82 ? 31.85526 11.23099 -10.47855 1.000 49.62153 459 SER B CA 1
ATOM 1726 C C . SER B 1 82 ? 31.94948 9.70682 -10.57813 1.000 54.42929 459 SER B C 1
ATOM 1727 O O . SER B 1 82 ? 31.05421 8.99514 -10.10853 1.000 57.82568 459 SER B O 1
ATOM 1730 N N . ASP B 1 83 ? 33.01272 9.17840 -11.19215 1.000 54.89899 460 ASP B N 1
ATOM 1731 C CA . ASP B 1 83 ? 33.07795 7.74726 -11.47910 1.000 59.89798 460 ASP B CA 1
ATOM 1732 C C . ASP B 1 83 ? 34.50654 7.23145 -11.33147 1.000 58.47215 460 ASP B C 1
ATOM 1733 O O . ASP B 1 83 ? 35.44462 7.99331 -11.07691 1.000 56.76998 460 ASP B O 1
ATOM 1738 N N . SER B 1 84 ? 34.65491 5.91517 -11.51194 1.000 56.97613 461 SER B N 1
ATOM 1739 C CA . SER B 1 84 ? 35.94835 5.22166 -11.53143 1.000 59.68972 461 SER B CA 1
ATOM 1740 C C . SER B 1 84 ? 36.76529 5.51323 -10.26786 1.000 59.12781 461 SER B C 1
ATOM 1741 O O . SER B 1 84 ? 37.95598 5.83625 -10.31176 1.000 55.85231 461 SER B O 1
ATOM 1744 N N . LEU B 1 85 ? 36.10840 5.36708 -9.12455 1.000 54.43109 462 LEU B N 1
ATOM 1745 C CA . LEU B 1 85 ? 36.73972 5.58926 -7.83531 1.000 51.22543 462 LEU B CA 1
ATOM 1746 C C . LEU B 1 85 ? 37.60665 4.39169 -7.44503 1.000 50.83090 462 LEU B C 1
ATOM 1747 O O . LEU B 1 85 ? 37.37374 3.26170 -7.88482 1.000 52.50375 462 LEU B O 1
ATOM 1752 N N . GLU B 1 86 ? 38.62163 4.65123 -6.61117 1.000 48.54974 463 GLU B N 1
ATOM 1753 C CA . GLU B 1 86 ? 39.53705 3.61144 -6.12554 1.000 50.97912 463 GLU B CA 1
ATOM 1754 C C . GLU B 1 86 ? 38.97340 3.02674 -4.83296 1.000 49.91897 463 GLU B C 1
ATOM 1755 O O . GLU B 1 86 ? 39.43142 3.30813 -3.71860 1.000 48.33492 463 GLU B O 1
ATOM 1761 N N . ILE B 1 87 ? 37.95877 2.18458 -4.99333 1.000 50.25798 464 ILE B N 1
ATOM 1762 C CA . ILE B 1 87 ? 37.21311 1.64730 -3.86569 1.000 53.15425 464 ILE B CA 1
ATOM 1763 C C . ILE B 1 87 ? 37.04394 0.15022 -4.05336 1.000 54.38496 464 ILE B C 1
ATOM 1764 O O . ILE B 1 87 ? 37.05136 -0.35810 -5.17876 1.000 57.30496 464 ILE B O 1
ATOM 1769 N N . SER B 1 88 ? 36.87308 -0.55444 -2.93673 1.000 57.00827 465 SER B N 1
ATOM 1770 C CA . SER B 1 88 ? 36.55384 -1.97455 -2.97623 1.000 63.26135 465 SER B CA 1
ATOM 1771 C C . SER B 1 88 ? 35.20161 -2.19546 -3.63643 1.000 66.15639 465 SER B C 1
ATOM 1772 O O . SER B 1 88 ? 34.56315 -1.24274 -4.09799 1.000 62.24153 465 SER B O 1
ATOM 1775 N N . LYS B 1 89 ? 34.75026 -3.44426 -3.70471 1.000 68.09230 466 LYS B N 1
ATOM 1776 C CA . LYS B 1 89 ? 33.38654 -3.68202 -4.13800 1.000 68.35943 466 LYS B CA 1
ATOM 1777 C C . LYS B 1 89 ? 32.41313 -3.74915 -2.97113 1.000 64.43591 466 LYS B C 1
ATOM 1778 O O . LYS B 1 89 ? 31.21261 -3.60416 -3.19122 1.000 63.62713 466 LYS B O 1
ATOM 1784 N N . GLU B 1 90 ? 32.90341 -3.91299 -1.73873 1.000 64.66731 467 GLU B N 1
ATOM 1785 C CA . GLU B 1 90 ? 32.08170 -3.61904 -0.56542 1.000 67.15526 467 GLU B CA 1
ATOM 1786 C C . GLU B 1 90 ? 31.56072 -2.18645 -0.61673 1.000 63.17614 467 GLU B C 1
ATOM 1787 O O . GLU B 1 90 ? 30.35268 -1.94459 -0.50711 1.000 61.27596 467 GLU B O 1
ATOM 1793 N N . THR B 1 91 ? 32.47128 -1.21931 -0.77293 1.000 59.85725 468 THR B N 1
ATOM 1794 C CA . THR B 1 91 ? 32.07463 0.18226 -0.85830 1.000 56.90333 468 THR B CA 1
ATOM 1795 C C . THR B 1 91 ? 31.27222 0.45530 -2.12268 1.000 54.68059 468 THR B C 1
ATOM 1796 O O . THR B 1 91 ? 30.31365 1.23604 -2.09578 1.000 51.91973 468 THR B O 1
ATOM 1800 N N . LYS B 1 92 ? 31.63859 -0.17846 -3.24264 1.000 55.38053 469 LYS B N 1
ATOM 1801 C CA . LYS B 1 92 ? 30.90688 0.08381 -4.47754 1.000 57.32611 469 LYS B CA 1
ATOM 1802 C C . LYS B 1 92 ? 29.48521 -0.47127 -4.41198 1.000 57.05398 469 LYS B C 1
ATOM 1803 O O . LYS B 1 92 ? 28.58562 0.06930 -5.06338 1.000 53.44614 469 LYS B O 1
ATOM 1809 N N . ASP B 1 93 ? 29.26552 -1.53221 -3.62391 1.000 53.85669 470 ASP B N 1
ATOM 1810 C CA . ASP B 1 93 ? 27.93261 -2.08886 -3.39040 1.000 57.66305 470 ASP B CA 1
ATOM 1811 C C . ASP B 1 93 ? 27.02718 -1.13687 -2.62215 1.000 55.45622 470 ASP B C 1
ATOM 1812 O O . ASP B 1 93 ? 25.81709 -1.37605 -2.54991 1.000 50.79909 470 ASP B O 1
ATOM 1817 N N . LYS B 1 94 ? 27.58574 -0.08160 -2.03419 1.000 56.07365 471 LYS B N 1
ATOM 1818 C CA . LYS B 1 94 ? 26.82865 0.91035 -1.28568 1.000 48.98067 471 LYS B CA 1
ATOM 1819 C C . LYS B 1 94 ? 26.44687 2.12252 -2.12685 1.000 44.61239 471 LYS B C 1
ATOM 1820 O O . LYS B 1 94 ? 25.79697 3.03403 -1.60673 1.000 43.81730 471 LYS B O 1
ATOM 1826 N N . ARG B 1 95 ? 26.83128 2.16760 -3.40298 1.000 43.25988 472 ARG B N 1
ATOM 1827 C CA . ARG B 1 95 ? 26.45754 3.29892 -4.23750 1.000 41.61202 472 ARG B CA 1
ATOM 1828 C C . ARG B 1 95 ? 24.95575 3.29325 -4.49425 1.000 43.36339 472 ARG B C 1
ATOM 1829 O O . ARG B 1 95 ? 24.38242 2.25857 -4.84536 1.000 44.66335 472 ARG B O 1
ATOM 1837 N N . LEU B 1 96 ? 24.32315 4.44836 -4.30814 1.000 40.16638 473 LEU B N 1
ATOM 1838 C CA . LEU B 1 96 ? 22.91501 4.65044 -4.61986 1.000 38.22832 473 LEU B CA 1
ATOM 1839 C C . LEU B 1 96 ? 22.77492 5.15657 -6.04986 1.000 41.76277 473 LEU B C 1
ATOM 1840 O O . LEU B 1 96 ? 23.75036 5.57620 -6.67546 1.000 39.74162 473 LEU B O 1
ATOM 1845 N N . GLU B 1 97 ? 21.53371 5.14923 -6.56403 1.000 40.23730 474 GLU B N 1
ATOM 1846 C CA . GLU B 1 97 ? 21.33000 5.49571 -7.97147 1.000 44.59058 474 GLU B CA 1
ATOM 1847 C C . GLU B 1 97 ? 21.63985 6.96399 -8.26883 1.000 42.14118 474 GLU B C 1
ATOM 1848 O O . GLU B 1 97 ? 22.01357 7.29001 -9.40162 1.000 41.34413 474 GLU B O 1
ATOM 1854 N N . ASP B 1 98 ? 21.51066 7.86413 -7.28810 1.000 37.48651 475 ASP B N 1
ATOM 1855 C CA . ASP B 1 98 ? 21.83961 9.26913 -7.50634 1.000 37.51936 475 ASP B CA 1
ATOM 1856 C C . ASP B 1 98 ? 23.32001 9.58960 -7.26835 1.000 38.13782 475 ASP B C 1
ATOM 1857 O O . ASP B 1 98 ? 23.70905 10.76110 -7.33911 1.000 34.65198 475 ASP B O 1
ATOM 1862 N N . GLY B 1 99 ? 24.15572 8.58049 -7.01784 1.000 38.29375 476 GLY B N 1
ATOM 1863 C CA . GLY B 1 99 ? 25.58406 8.78683 -6.92361 1.000 39.26965 476 GLY B CA 1
ATOM 1864 C C . GLY B 1 99 ? 26.10416 8.91223 -5.51139 1.000 34.04966 476 GLY B C 1
ATOM 1865 O O . GLY B 1 99 ? 27.31744 8.79763 -5.30857 1.000 34.31532 476 GLY B O 1
ATOM 1866 N N . TYR B 1 100 ? 25.21807 9.12469 -4.53122 1.000 32.39677 477 TYR B N 1
ATOM 1867 C CA . TYR B 1 100 ? 25.58918 9.03495 -3.12211 1.000 32.59540 477 TYR B CA 1
ATOM 1868 C C . TYR B 1 100 ? 25.99561 7.60963 -2.75805 1.000 33.88455 477 TYR B C 1
ATOM 1869 O O . TYR B 1 100 ? 25.53631 6.63281 -3.35884 1.000 33.11609 477 TYR B O 1
ATOM 1878 N N . PHE B 1 101 ? 26.85129 7.49456 -1.74372 1.000 31.30798 478 PHE B N 1
ATOM 1879 C CA . PHE B 1 101 ? 27.19570 6.21351 -1.13099 1.000 34.32184 478 PHE B CA 1
ATOM 1880 C C . PHE B 1 101 ? 26.57724 6.16301 0.26191 1.000 33.26525 478 PHE B C 1
ATOM 1881 O O . PHE B 1 101 ? 26.78864 7.07938 1.06871 1.000 30.33629 478 PHE B O 1
ATOM 1889 N N . ARG B 1 102 ? 25.81873 5.09791 0.53927 1.000 30.74212 479 ARG B N 1
ATOM 1890 C CA . ARG B 1 102 ? 25.12210 4.93570 1.81804 1.000 32.40774 479 ARG B CA 1
ATOM 1891 C C . ARG B 1 102 ? 26.07760 4.22065 2.76457 1.000 38.05563 479 ARG B C 1
ATOM 1892 O O . ARG B 1 102 ? 26.21120 2.98934 2.73008 1.000 36.31148 479 ARG B O 1
ATOM 1900 N N . ILE B 1 103 ? 26.77677 4.99569 3.59199 1.000 31.95021 480 ILE B N 1
ATOM 1901 C CA . ILE B 1 103 ? 27.90223 4.45181 4.33530 1.000 35.71724 480 ILE B CA 1
ATOM 1902 C C . ILE B 1 103 ? 27.58628 4.23445 5.79900 1.000 35.48360 480 ILE B C 1
ATOM 1903 O O . ILE B 1 103 ? 28.36568 3.55229 6.48979 1.000 36.89466 480 ILE B O 1
ATOM 1908 N N . GLY B 1 104 ? 26.48146 4.78256 6.30697 1.000 33.56816 481 GLY B N 1
ATOM 1909 C CA . GLY B 1 104 ? 26.20249 4.60971 7.71737 1.000 33.22663 481 GLY B CA 1
ATOM 1910 C C . GLY B 1 104 ? 24.71650 4.70717 7.98938 1.000 33.06960 481 GLY B C 1
ATOM 1911 O O . GLY B 1 104 ? 23.91087 4.89759 7.07892 1.000 33.94959 481 GLY B O 1
ATOM 1912 N N . LYS B 1 105 ? 24.36023 4.59515 9.26395 1.000 34.66253 482 LYS B N 1
ATOM 1913 C CA . LYS B 1 105 ? 22.97380 4.78871 9.65913 1.000 33.48203 482 LYS B CA 1
ATOM 1914 C C . LYS B 1 105 ? 22.90628 4.97382 11.16512 1.000 36.69523 482 LYS B C 1
ATOM 1915 O O . LYS B 1 105 ? 23.85139 4.66745 11.89575 1.000 38.46475 482 LYS B O 1
ATOM 1921 N N . PHE B 1 106 ? 21.77441 5.50004 11.61392 1.000 35.03683 483 PHE B N 1
ATOM 1922 C CA . PHE B 1 106 ? 21.56131 5.75226 13.02825 1.000 34.71104 483 PHE B CA 1
ATOM 1923 C C . PHE B 1 106 ? 21.15104 4.45636 13.73164 1.000 34.58772 483 PHE B C 1
ATOM 1924 O O . PHE B 1 106 ? 20.28320 3.71699 13.25025 1.000 36.62077 483 PHE B O 1
ATOM 1932 N N . GLU B 1 107 ? 21.78917 4.19735 14.86567 1.000 36.62397 484 GLU B N 1
ATOM 1933 C CA . GLU B 1 107 ? 21.50747 3.07060 15.74736 1.000 39.92750 484 GLU B CA 1
ATOM 1934 C C . GLU B 1 107 ? 21.52289 3.62811 17.15846 1.000 38.21902 484 GLU B C 1
ATOM 1935 O O . GLU B 1 107 ? 22.51878 4.23416 17.56973 1.000 35.55471 484 GLU B O 1
ATOM 1941 N N . TYR B 1 108 ? 20.41708 3.45825 17.89370 1.000 37.32310 485 TYR B N 1
ATOM 1942 C CA . TYR B 1 108 ? 20.31065 4.02646 19.23861 1.000 38.58551 485 TYR B CA 1
ATOM 1943 C C . TYR B 1 108 ? 20.53746 5.54473 19.20928 1.000 37.51325 485 TYR B C 1
ATOM 1944 O O . TYR B 1 108 ? 21.04184 6.13963 20.15997 1.000 35.17669 485 TYR B O 1
ATOM 1953 N N . GLY B 1 109 ? 20.12964 6.18940 18.11399 1.000 36.08830 486 GLY B N 1
ATOM 1954 C CA . GLY B 1 109 ? 20.21282 7.63006 18.01957 1.000 37.18455 486 GLY B CA 1
ATOM 1955 C C . GLY B 1 109 ? 21.57255 8.18742 17.65556 1.000 36.92756 486 GLY B C 1
ATOM 1956 O O . GLY B 1 109 ? 21.73645 9.41555 17.66854 1.000 34.87166 486 GLY B O 1
ATOM 1957 N N . VAL B 1 110 ? 22.54692 7.33288 17.32382 1.000 37.15241 487 VAL B N 1
ATOM 1958 C CA . VAL B 1 110 ? 23.91533 7.75228 17.02376 1.000 36.86875 487 VAL B CA 1
ATOM 1959 C C . VAL B 1 110 ? 24.32826 7.14228 15.68879 1.000 36.23599 487 VAL B C 1
ATOM 1960 O O . VAL B 1 110 ? 24.07751 5.95736 15.43201 1.000 34.83091 487 VAL B O 1
ATOM 1964 N N . ALA B 1 111 ? 24.92854 7.95816 14.82597 1.000 34.71259 488 ALA B N 1
ATOM 1965 C CA . ALA B 1 111 ? 25.52726 7.46220 13.59558 1.000 34.46566 488 ALA B CA 1
ATOM 1966 C C . ALA B 1 111 ? 26.97185 7.93018 13.57874 1.000 35.48035 488 ALA B C 1
ATOM 1967 O O . ALA B 1 111 ? 27.23761 9.13385 13.67317 1.000 35.49814 488 ALA B O 1
ATOM 1969 N N . GLU B 1 112 ? 27.90246 6.98467 13.48931 1.000 38.71681 489 GLU B N 1
ATOM 1970 C CA . GLU B 1 112 ? 29.30894 7.33780 13.57717 1.000 36.65679 489 GLU B CA 1
ATOM 1971 C C . GLU B 1 112 ? 30.10697 6.38054 12.72404 1.000 36.18087 489 GLU B C 1
ATOM 1972 O O . GLU B 1 112 ? 29.72733 5.22421 12.52607 1.000 35.79572 489 GLU B O 1
ATOM 1978 N N . GLY B 1 113 ? 31.21743 6.87403 12.20681 1.000 36.45286 490 GLY B N 1
ATOM 1979 C CA . GLY B 1 113 ? 32.01414 6.01125 11.36377 1.000 34.32456 490 GLY B CA 1
ATOM 1980 C C . GLY B 1 113 ? 33.17607 6.76403 10.76810 1.000 34.13484 490 GLY B C 1
ATOM 1981 O O . GLY B 1 113 ? 33.36352 7.96087 11.00413 1.000 32.87612 490 GLY B O 1
ATOM 1982 N N . ILE B 1 114 ? 33.98663 6.01631 10.03567 1.000 38.53470 491 ILE B N 1
ATOM 1983 C CA . ILE B 1 114 ? 35.00671 6.59818 9.21342 1.000 39.78259 491 ILE B CA 1
ATOM 1984 C C . ILE B 1 114 ? 34.50545 6.55839 7.77562 1.000 45.25863 491 ILE B C 1
ATOM 1985 O O . ILE B 1 114 ? 33.48674 5.94141 7.46237 1.000 47.98683 491 ILE B O 1
ATOM 1990 N N . VAL B 1 115 ? 35.17784 7.29341 6.90141 1.000 39.54351 492 VAL B N 1
ATOM 1991 C CA . VAL B 1 115 ? 34.83821 7.34926 5.48856 1.000 37.82836 492 VAL B CA 1
ATOM 1992 C C . VAL B 1 115 ? 35.88538 6.53487 4.74596 1.000 40.38400 492 VAL B C 1
ATOM 1993 O O . VAL B 1 115 ? 37.08253 6.66893 5.01925 1.000 38.32863 492 VAL B O 1
ATOM 1997 N N . ASP B 1 116 ? 35.43441 5.64506 3.87116 1.000 40.01624 493 ASP B N 1
ATOM 1998 C CA . ASP B 1 116 ? 36.35077 4.87822 3.04211 1.000 43.02806 493 ASP B CA 1
ATOM 1999 C C . ASP B 1 116 ? 37.18468 5.85674 2.21824 1.000 39.47659 493 ASP B C 1
ATOM 2000 O O . ASP B 1 116 ? 36.61559 6.63485 1.43590 1.000 35.57167 493 ASP B O 1
ATOM 2005 N N . PRO B 1 117 ? 38.51632 5.84483 2.34133 1.000 41.44879 494 PRO B N 1
ATOM 2006 C CA . PRO B 1 117 ? 39.31921 6.92658 1.74006 1.000 39.24422 494 PRO B CA 1
ATOM 2007 C C . PRO B 1 117 ? 39.17097 7.04254 0.23748 1.000 38.61121 494 PRO B C 1
ATOM 2008 O O . PRO B 1 117 ? 39.41779 8.13182 -0.30757 1.000 35.73725 494 PRO B O 1
ATOM 2012 N N . GLY B 1 118 ? 38.79345 5.96503 -0.45525 1.000 35.88915 495 GLY B N 1
ATOM 2013 C CA . GLY B 1 118 ? 38.51760 6.05715 -1.88901 1.000 37.22455 495 GLY B CA 1
ATOM 2014 C C . GLY B 1 118 ? 37.32790 6.94668 -2.24237 1.000 39.39644 495 GLY B C 1
ATOM 2015 O O . GLY B 1 118 ? 37.16170 7.29262 -3.42154 1.000 37.74969 495 GLY B O 1
ATOM 2016 N N . LEU B 1 119 ? 36.50613 7.32228 -1.25230 1.000 32.77554 496 LEU B N 1
ATOM 2017 C CA . LEU B 1 119 ? 35.41453 8.26698 -1.47035 1.000 33.00484 496 LEU B CA 1
ATOM 2018 C C . LEU B 1 119 ? 35.85696 9.72506 -1.40853 1.000 36.00382 496 LEU B C 1
ATOM 2019 O O . LEU B 1 119 ? 35.16129 10.58757 -1.95342 1.000 32.67080 496 LEU B O 1
ATOM 2024 N N . ASN B 1 120 ? 36.99405 10.02440 -0.75917 1.000 31.91450 497 ASN B N 1
ATOM 2025 C CA . ASN B 1 120 ? 37.38452 11.40786 -0.53186 1.000 31.42384 497 ASN B CA 1
ATOM 2026 C C . ASN B 1 120 ? 37.98449 12.04345 -1.78397 1.000 32.71321 497 ASN B C 1
ATOM 2027 O O . ASN B 1 120 ? 38.62239 11.36163 -2.58552 1.000 30.91865 497 ASN B O 1
ATOM 2032 N N . PRO B 1 121 ? 37.80189 13.36472 -1.96908 1.000 31.55231 498 PRO B N 1
ATOM 2033 C CA . PRO B 1 121 ? 37.07349 14.24703 -1.05077 1.000 31.20048 498 PRO B CA 1
ATOM 2034 C C . PRO B 1 121 ? 35.55647 14.17993 -1.24365 1.000 31.35080 498 PRO B C 1
ATOM 2035 O O . PRO B 1 121 ? 35.07898 13.75025 -2.29835 1.000 26.75568 498 PRO B O 1
ATOM 2039 N N . ILE B 1 122 ? 34.82634 14.58025 -0.20445 1.000 30.43018 499 ILE B N 1
ATOM 2040 C CA . ILE B 1 122 ? 33.36774 14.52846 -0.16586 1.000 29.95476 499 ILE B CA 1
ATOM 2041 C C . ILE B 1 122 ? 32.84282 15.93170 -0.43984 1.000 29.23208 499 ILE B C 1
ATOM 2042 O O . ILE B 1 122 ? 33.31507 16.89903 0.17316 1.000 29.45592 499 ILE B O 1
ATOM 2047 N N . SER B 1 123 ? 31.84335 16.05745 -1.32986 1.000 26.38386 500 SER B N 1
ATOM 2048 C CA . SER B 1 123 ? 31.22757 17.36687 -1.54574 1.000 30.76460 500 SER B CA 1
ATOM 2049 C C . SER B 1 123 ? 30.02074 17.61042 -0.65341 1.000 27.14226 500 SER B C 1
ATOM 2050 O O . SER B 1 123 ? 29.69429 18.77551 -0.37459 1.000 27.85829 500 SER B O 1
ATOM 2053 N N . ALA B 1 124 ? 29.34248 16.54604 -0.20928 1.000 28.00890 501 ALA B N 1
ATOM 2054 C CA . ALA B 1 124 ? 28.14515 16.72326 0.59865 1.000 29.93240 501 ALA B CA 1
ATOM 2055 C C . ALA B 1 124 ? 27.89126 15.50149 1.46989 1.000 28.49053 501 ALA B C 1
ATOM 2056 O O . ALA B 1 124 ? 28.16860 14.36215 1.07482 1.000 24.85007 501 ALA B O 1
ATOM 2058 N N . PHE B 1 125 ? 27.32918 15.76028 2.65293 1.000 25.37772 502 PHE B N 1
ATOM 2059 C CA . PHE B 1 125 ? 26.79705 14.73284 3.53960 1.000 26.25309 502 PHE B CA 1
ATOM 2060 C C . PHE B 1 125 ? 25.28831 14.88140 3.57134 1.000 26.68498 502 PHE B C 1
ATOM 2061 O O . PHE B 1 125 ? 24.77721 15.99867 3.62233 1.000 24.36809 502 PHE B O 1
ATOM 2069 N N . ARG B 1 126 ? 24.58656 13.75904 3.59741 1.000 24.37712 503 ARG B N 1
ATOM 2070 C CA . ARG B 1 126 ? 23.13298 13.76639 3.61780 1.000 24.31364 503 ARG B CA 1
ATOM 2071 C C . ARG B 1 126 ? 22.65939 12.74953 4.64353 1.000 25.65372 503 ARG B C 1
ATOM 2072 O O . ARG B 1 126 ? 23.12724 11.60787 4.64183 1.000 30.11863 503 ARG B O 1
ATOM 2080 N N . LEU B 1 127 ? 21.74786 13.15841 5.51437 1.000 25.30181 504 LEU B N 1
ATOM 2081 C CA . LEU B 1 127 ? 21.04095 12.23588 6.39473 1.000 26.95902 504 LEU B CA 1
ATOM 2082 C C . LEU B 1 127 ? 19.68676 11.98915 5.73987 1.000 27.72944 504 LEU B C 1
ATOM 2083 O O . LEU B 1 127 ? 18.96609 12.94926 5.45728 1.000 30.08450 504 LEU B O 1
ATOM 2088 N N . SER B 1 128 ? 19.38267 10.72030 5.41151 1.000 29.28805 505 SER B N 1
ATOM 2089 C CA . SER B 1 128 ? 18.16527 10.36417 4.66854 1.000 30.49416 505 SER B CA 1
ATOM 2090 C C . SER B 1 128 ? 17.23481 9.58798 5.59315 1.000 29.82368 505 SER B C 1
ATOM 2091 O O . SER B 1 128 ? 17.57152 8.48130 6.02559 1.000 31.25572 505 SER B O 1
ATOM 2094 N N . VAL B 1 129 ? 16.07494 10.16371 5.89705 1.000 32.40351 506 VAL B N 1
ATOM 2095 C CA . VAL B 1 129 ? 15.04988 9.45388 6.65927 1.000 29.64165 506 VAL B CA 1
ATOM 2096 C C . VAL B 1 129 ? 14.36636 8.43460 5.74744 1.000 34.76667 506 VAL B C 1
ATOM 2097 O O . VAL B 1 129 ? 13.75276 8.79412 4.73345 1.000 32.44050 506 VAL B O 1
ATOM 2101 N N . ILE B 1 130 ? 14.47853 7.15100 6.10275 1.000 34.50993 507 ILE B N 1
ATOM 2102 C CA . ILE B 1 130 ? 13.98342 6.07572 5.24353 1.000 34.45344 507 ILE B CA 1
ATOM 2103 C C . ILE B 1 130 ? 12.54110 5.68784 5.57835 1.000 37.94590 507 ILE B C 1
ATOM 2104 O O . ILE B 1 130 ? 11.79572 5.27894 4.68234 1.000 39.45918 507 ILE B O 1
ATOM 2109 N N . GLN B 1 131 ? 12.13811 5.79101 6.84977 1.000 35.61554 508 GLN B N 1
ATOM 2110 C CA . GLN B 1 131 ? 10.80562 5.40958 7.29697 1.000 37.47218 508 GLN B CA 1
ATOM 2111 C C . GLN B 1 131 ? 10.22702 6.52586 8.15019 1.000 37.80285 508 GLN B C 1
ATOM 2112 O O . GLN B 1 131 ? 10.96409 7.31866 8.73797 1.000 37.34439 508 GLN B O 1
ATOM 2118 N N . ASN B 1 132 ? 8.89802 6.57923 8.23593 1.000 36.60692 509 ASN B N 1
ATOM 2119 C CA . ASN B 1 132 ? 8.27456 7.57010 9.10699 1.000 37.90652 509 ASN B CA 1
ATOM 2120 C C . ASN B 1 132 ? 8.58431 7.24941 10.55519 1.000 34.78810 509 ASN B C 1
ATOM 2121 O O . ASN B 1 132 ? 8.80643 6.09569 10.92106 1.000 35.53406 509 ASN B O 1
ATOM 2126 N N . SER B 1 133 ? 8.58033 8.28439 11.39021 1.000 34.50451 510 SER B N 1
ATOM 2127 C CA . SER B 1 133 ? 8.71387 8.11318 12.82900 1.000 35.28778 510 SER B CA 1
ATOM 2128 C C . SER B 1 133 ? 7.77216 9.08293 13.52499 1.000 38.08832 510 SER B C 1
ATOM 2129 O O . SER B 1 133 ? 7.51729 10.18646 13.03015 1.000 37.19504 510 SER B O 1
ATOM 2132 N N . ALA B 1 134 ? 7.25535 8.66738 14.67874 1.000 39.43959 511 ALA B N 1
ATOM 2133 C CA . ALA B 1 134 ? 6.35321 9.51007 15.45387 1.000 41.55774 511 ALA B CA 1
ATOM 2134 C C . ALA B 1 134 ? 7.05558 10.33303 16.52532 1.000 41.04392 511 ALA B C 1
ATOM 2135 O O . ALA B 1 134 ? 6.38765 11.09675 17.23168 1.000 40.48821 511 ALA B O 1
ATOM 2137 N N . VAL B 1 135 ? 8.36488 10.22130 16.68466 1.000 37.33415 512 VAL B N 1
ATOM 2138 C CA . VAL B 1 135 ? 9.02137 10.89794 17.79657 1.000 39.15695 512 VAL B CA 1
ATOM 2139 C C . VAL B 1 135 ? 9.50603 12.26982 17.34521 1.000 36.56482 512 VAL B C 1
ATOM 2140 O O . VAL B 1 135 ? 9.79123 12.49410 16.15167 1.000 36.03277 512 VAL B O 1
ATOM 2144 N N . TRP B 1 136 ? 9.53144 13.20959 18.29131 1.000 30.38924 513 TRP B N 1
ATOM 2145 C CA . TRP B 1 136 ? 10.13814 14.52903 18.12791 1.000 34.32540 513 TRP B CA 1
ATOM 2146 C C . TRP B 1 136 ? 11.62251 14.40540 18.44563 1.000 34.57812 513 TRP B C 1
ATOM 2147 O O . TRP B 1 136 ? 12.03852 14.47087 19.60820 1.000 32.50699 513 TRP B O 1
ATOM 2158 N N . ALA B 1 137 ? 12.44111 14.21857 17.41517 1.000 30.17589 514 ALA B N 1
ATOM 2159 C CA . ALA B 1 137 ? 13.84288 13.93002 17.65993 1.000 30.98373 514 ALA B CA 1
ATOM 2160 C C . ALA B 1 137 ? 14.63430 15.21011 17.94839 1.000 36.50808 514 ALA B C 1
ATOM 2161 O O . ALA B 1 137 ? 14.30857 16.29541 17.45453 1.000 31.34178 514 ALA B O 1
ATOM 2163 N N . ILE B 1 138 ? 15.68227 15.07347 18.77066 1.000 29.94173 515 ILE B N 1
ATOM 2164 C CA . ILE B 1 138 ? 16.59107 16.16680 19.10975 1.000 32.17817 515 ILE B CA 1
ATOM 2165 C C . ILE B 1 138 ? 17.95939 15.77834 18.54935 1.000 32.15019 515 ILE B C 1
ATOM 2166 O O . ILE B 1 138 ? 18.56593 14.81256 19.01632 1.000 33.69150 515 ILE B O 1
ATOM 2171 N N . LEU B 1 139 ? 18.41365 16.47443 17.51236 1.000 30.60099 516 LEU B N 1
ATOM 2172 C CA . LEU B 1 139 ? 19.73707 16.27246 16.91907 1.000 31.28975 516 LEU B CA 1
ATOM 2173 C C . LEU B 1 139 ? 20.63984 17.31244 17.56777 1.000 29.24139 516 LEU B C 1
ATOM 2174 O O . LEU B 1 139 ? 20.50148 18.50923 17.30869 1.000 28.64866 516 LEU B O 1
ATOM 2179 N N . ASN B 1 140 ? 21.51654 16.88195 18.47030 1.000 36.79308 517 ASN B N 1
ATOM 2180 C CA . ASN B 1 140 ? 22.26506 17.85362 19.25591 1.000 32.06521 517 ASN B CA 1
ATOM 2181 C C . ASN B 1 140 ? 23.77564 17.77364 19.08698 1.000 33.68306 517 ASN B C 1
ATOM 2182 O O . ASN B 1 140 ? 24.49124 18.50874 19.77698 1.000 36.34300 517 ASN B O 1
ATOM 2187 N N . GLU B 1 141 ? 24.28917 16.90543 18.22056 1.000 34.13818 518 GLU B N 1
ATOM 2188 C CA . GLU B 1 141 ? 25.71250 16.93115 17.91217 1.000 36.72201 518 GLU B CA 1
ATOM 2189 C C . GLU B 1 141 ? 25.93617 16.58335 16.45208 1.000 30.74045 518 GLU B C 1
ATOM 2190 O O . GLU B 1 141 ? 25.44440 15.55554 15.97479 1.000 31.20197 518 GLU B O 1
ATOM 2196 N N . ILE B 1 142 ? 26.68626 17.44339 15.75924 1.000 29.25805 519 ILE B N 1
ATOM 2197 C CA . ILE B 1 142 ? 27.16558 17.19642 14.40684 1.000 33.41918 519 ILE B CA 1
ATOM 2198 C C . ILE B 1 142 ? 28.67750 17.38466 14.44076 1.000 31.84509 519 ILE B C 1
ATOM 2199 O O . ILE B 1 142 ? 29.15785 18.48295 14.75782 1.000 32.19523 519 ILE B O 1
ATOM 2204 N N . HIS B 1 143 ? 29.41579 16.33578 14.08678 1.000 30.94335 520 HIS B N 1
ATOM 2205 C CA . HIS B 1 143 ? 30.87586 16.39076 14.06171 1.000 35.23455 520 HIS B CA 1
ATOM 2206 C C . HIS B 1 143 ? 31.35885 15.73343 12.78185 1.000 33.07007 520 HIS B C 1
ATOM 2207 O O . HIS B 1 143 ? 31.24107 14.51718 12.62076 1.000 36.78626 520 HIS B O 1
ATOM 2214 N N . ILE B 1 144 ? 31.90635 16.52857 11.87189 1.000 35.45252 521 ILE B N 1
ATOM 2215 C CA . ILE B 1 144 ? 32.50071 16.00555 10.64977 1.000 30.84029 521 ILE B CA 1
ATOM 2216 C C . ILE B 1 144 ? 33.96766 16.41447 10.68722 1.000 30.30858 521 ILE B C 1
ATOM 2217 O O . ILE B 1 144 ? 34.29651 17.60514 10.61925 1.000 34.76554 521 ILE B O 1
ATOM 2222 N N . LYS B 1 145 ? 34.83775 15.43537 10.80746 1.000 34.45606 522 LYS B N 1
ATOM 2223 C CA . LYS B 1 145 ? 36.23947 15.67354 11.11623 1.000 32.48138 522 LYS B CA 1
ATOM 2224 C C . LYS B 1 145 ? 37.05966 15.48054 9.84991 1.000 30.19990 522 LYS B C 1
ATOM 2225 O O . LYS B 1 145 ? 37.04699 14.39950 9.26023 1.000 32.01387 522 LYS B O 1
ATOM 2231 N N . LYS B 1 146 ? 37.74696 16.52138 9.41909 1.000 34.68779 523 LYS B N 1
ATOM 2232 C CA . LYS B 1 146 ? 38.58278 16.35321 8.24315 1.000 35.52698 523 LYS B CA 1
ATOM 2233 C C . LYS B 1 146 ? 39.92784 15.72254 8.61598 1.000 36.40220 523 LYS B C 1
ATOM 2234 O O . LYS B 1 146 ? 40.31410 15.65170 9.78828 1.000 37.89312 523 LYS B O 1
ATOM 2240 N N . VAL B 1 147 ? 40.63239 15.23456 7.59288 1.000 37.47816 524 VAL B N 1
ATOM 2241 C CA . VAL B 1 147 ? 41.96826 14.69059 7.80225 1.000 37.49148 524 VAL B CA 1
ATOM 2242 C C . VAL B 1 147 ? 42.87846 15.81098 8.28139 1.000 36.03585 524 VAL B C 1
ATOM 2243 O O . VAL B 1 147 ? 42.88286 16.91314 7.71875 1.000 35.13388 524 VAL B O 1
ATOM 2247 N N . THR B 1 148 ? 43.61464 15.55352 9.36199 1.000 38.62197 525 THR B N 1
ATOM 2248 C CA . THR B 1 148 ? 44.63738 16.47499 9.84495 1.000 38.40226 525 THR B CA 1
ATOM 2249 C C . THR B 1 148 ? 45.88883 15.66546 10.17964 1.000 40.08823 525 THR B C 1
ATOM 2250 O O . THR B 1 148 ? 45.85921 14.43304 10.25064 1.000 38.16830 525 THR B O 1
ATOM 2254 N N . SER B 1 149 ? 46.99781 16.37340 10.37759 1.000 43.67368 526 SER B N 1
ATOM 2255 C CA . SER B 1 149 ? 48.27257 15.73160 10.74154 1.000 47.41058 526 SER B CA 1
ATOM 2256 C C . SER B 1 149 ? 48.14667 14.88199 12.00760 1.000 49.76778 526 SER B C 1
ATOM 2257 O O . SER B 1 149 ? 47.49126 15.29360 12.96867 1.000 53.70795 526 SER B O 1
ATOM 2260 N N . GLY C 1 4 ? 40.44675 -32.46865 57.55864 1.000 45.26864 381 GLY C N 1
ATOM 2261 C CA . GLY C 1 4 ? 40.03644 -31.53740 58.59605 1.000 40.63842 381 GLY C CA 1
ATOM 2262 C C . GLY C 1 4 ? 40.69553 -30.17281 58.51717 1.000 36.36158 381 GLY C C 1
ATOM 2263 O O . GLY C 1 4 ? 41.76390 -30.01676 57.91964 1.000 36.13869 381 GLY C O 1
ATOM 2264 N N . ASN C 1 5 ? 40.06948 -29.16953 59.13604 1.000 31.13581 382 ASN C N 1
ATOM 2265 C CA . ASN C 1 5 ? 40.60063 -27.80913 59.13408 1.000 30.29382 382 ASN C CA 1
ATOM 2266 C C . ASN C 1 5 ? 41.60754 -27.62641 60.27246 1.000 32.82221 382 ASN C C 1
ATOM 2267 O O . ASN C 1 5 ? 41.62000 -28.42114 61.21765 1.000 29.07875 382 ASN C O 1
ATOM 2272 N N . PRO C 1 6 ? 42.48083 -26.60956 60.22105 1.000 31.45258 383 PRO C N 1
ATOM 2273 C CA . PRO C 1 6 ? 43.35632 -26.34050 61.38463 1.000 32.59383 383 PRO C CA 1
ATOM 2274 C C . PRO C 1 6 ? 42.50009 -26.03521 62.59817 1.000 31.11337 383 PRO C C 1
ATOM 2275 O O . PRO C 1 6 ? 41.46210 -25.37310 62.46287 1.000 30.13729 383 PRO C O 1
ATOM 2279 N N . PRO C 1 7 ? 42.86813 -26.51562 63.78639 1.000 30.02874 384 PRO C N 1
ATOM 2280 C CA . PRO C 1 7 ? 42.02872 -26.23086 64.95866 1.000 28.05281 384 PRO C CA 1
ATOM 2281 C C . PRO C 1 7 ? 41.98058 -24.72776 65.19184 1.000 27.89336 384 PRO C C 1
ATOM 2282 O O . PRO C 1 7 ? 42.94567 -24.00726 64.92174 1.000 27.63546 384 PRO C O 1
ATOM 2286 N N . ALA C 1 8 ? 40.82058 -24.24446 65.62984 1.000 26.58600 385 ALA C N 1
ATOM 2287 C CA . ALA C 1 8 ? 40.56187 -22.80632 65.62744 1.000 26.57342 385 ALA C CA 1
ATOM 2288 C C . ALA C 1 8 ? 39.43228 -22.47080 66.58555 1.000 27.43570 385 ALA C C 1
ATOM 2289 O O . ALA C 1 8 ? 38.50814 -23.25432 66.76560 1.000 27.06768 385 ALA C O 1
ATOM 2291 N N . GLU C 1 9 ? 39.48679 -21.27684 67.15453 1.000 26.56727 386 GLU C N 1
ATOM 2292 C CA . GLU C 1 9 ? 38.34969 -20.73365 67.88433 1.000 29.84038 386 GLU C CA 1
ATOM 2293 C C . GLU C 1 9 ? 37.40832 -20.08535 66.87854 1.000 29.81623 386 GLU C C 1
ATOM 2294 O O . GLU C 1 9 ? 37.81178 -19.16653 66.15397 1.000 28.65286 386 GLU C O 1
ATOM 2300 N N . VAL C 1 10 ? 36.16728 -20.56524 66.80073 1.000 25.23556 387 VAL C N 1
ATOM 2301 C CA . VAL C 1 10 ? 35.23446 -20.04831 65.79683 1.000 28.61867 387 VAL C CA 1
ATOM 2302 C C . VAL C 1 10 ? 34.17513 -19.21695 66.49893 1.000 28.89179 387 VAL C C 1
ATOM 2303 O O . VAL C 1 10 ? 33.75725 -19.53407 67.62338 1.000 23.87258 387 VAL C O 1
ATOM 2307 N N . SER C 1 11 ? 33.77507 -18.12107 65.85650 1.000 27.26008 388 SER C N 1
ATOM 2308 C CA . SER C 1 11 ? 32.77038 -17.23660 66.43712 1.000 26.04744 388 SER C CA 1
ATOM 2309 C C . SER C 1 11 ? 32.04696 -16.52381 65.30903 1.000 27.54068 388 SER C C 1
ATOM 2310 O O . SER C 1 11 ? 32.51599 -16.50991 64.17076 1.000 24.30082 388 SER C O 1
ATOM 2313 N N . THR C 1 12 ? 30.88923 -15.94756 65.62823 1.000 24.30683 389 THR C N 1
ATOM 2314 C CA . THR C 1 12 ? 30.09850 -15.23145 64.63687 1.000 28.35114 389 THR C CA 1
ATOM 2315 C C . THR C 1 12 ? 29.09269 -14.32016 65.33882 1.000 29.21092 389 THR C C 1
ATOM 2316 O O . THR C 1 12 ? 28.59507 -14.63466 66.42304 1.000 26.94561 389 THR C O 1
ATOM 2320 N N . SER C 1 13 ? 28.78278 -13.19699 64.69155 1.000 27.90905 390 SER C N 1
ATOM 2321 C CA . SER C 1 13 ? 27.66520 -12.35089 65.10630 1.000 28.81486 390 SER C CA 1
ATOM 2322 C C . SER C 1 13 ? 26.31486 -12.88544 64.65440 1.000 32.50733 390 SER C C 1
ATOM 2323 O O . SER C 1 13 ? 25.27782 -12.39571 65.13029 1.000 34.06971 390 SER C O 1
ATOM 2326 N N . LEU C 1 14 ? 26.29206 -13.86368 63.75632 1.000 27.31036 391 LEU C N 1
ATOM 2327 C CA . LEU C 1 14 ? 25.02829 -14.42577 63.29476 1.000 30.57664 391 LEU C CA 1
ATOM 2328 C C . LEU C 1 14 ? 24.42581 -15.32287 64.36446 1.000 33.57084 391 LEU C C 1
ATOM 2329 O O . LEU C 1 14 ? 25.12388 -16.11964 64.99704 1.000 30.86069 391 LEU C O 1
ATOM 2334 N N . LYS C 1 15 ? 23.12009 -15.21173 64.54057 1.000 32.10577 392 LYS C N 1
ATOM 2335 C CA . LYS C 1 15 ? 22.42216 -15.96233 65.57370 1.000 30.79893 392 LYS C CA 1
ATOM 2336 C C . LYS C 1 15 ? 22.15181 -17.38898 65.09393 1.000 32.40642 392 LYS C C 1
ATOM 2337 O O . LYS C 1 15 ? 21.62944 -17.58810 63.99184 1.000 30.36806 392 LYS C O 1
ATOM 2343 N N . VAL C 1 16 ? 22.53204 -18.37840 65.91749 1.000 30.01014 393 VAL C N 1
ATOM 2344 C CA . VAL C 1 16 ? 22.32540 -19.80076 65.60579 1.000 26.31886 393 VAL C CA 1
ATOM 2345 C C . VAL C 1 16 ? 20.83480 -20.12112 65.51541 1.000 29.33746 393 VAL C C 1
ATOM 2346 O O . VAL C 1 16 ? 20.03579 -19.67638 66.34682 1.000 26.19364 393 VAL C O 1
ATOM 2350 N N . TYR C 1 17 ? 20.44810 -20.90960 64.51288 1.000 27.58237 394 TYR C N 1
ATOM 2351 C CA . TYR C 1 17 ? 19.06291 -21.36090 64.34924 1.000 26.91618 394 TYR C CA 1
ATOM 2352 C C . TYR C 1 17 ? 19.02030 -22.87680 64.42364 1.000 27.47527 394 TYR C C 1
ATOM 2353 O O . TYR C 1 17 ? 19.82776 -23.54854 63.77765 1.000 30.39485 394 TYR C O 1
ATOM 2362 N N . GLN C 1 18 ? 18.08101 -23.41396 65.20656 1.000 24.24842 395 GLN C N 1
ATOM 2363 C CA . GLN C 1 18 ? 17.84589 -24.86504 65.28235 1.000 27.45107 395 GLN C CA 1
ATOM 2364 C C . GLN C 1 18 ? 19.12144 -25.64932 65.60068 1.000 27.11723 395 GLN C C 1
ATOM 2365 O O . GLN C 1 18 ? 19.35613 -26.74429 65.07387 1.000 28.75197 395 GLN C O 1
ATOM 2371 N N . GLY C 1 19 ? 19.95051 -25.09309 66.47903 1.000 28.26630 396 GLY C N 1
ATOM 2372 C CA . GLY C 1 19 ? 21.15293 -25.79178 66.91878 1.000 29.61515 396 GLY C CA 1
ATOM 2373 C C . GLY C 1 19 ? 22.23098 -25.98084 65.86859 1.000 32.35979 396 GLY C C 1
ATOM 2374 O O . GLY C 1 19 ? 23.17938 -26.74038 66.10683 1.000 28.42111 396 GLY C O 1
ATOM 2375 N N . HIS C 1 20 ? 22.13001 -25.31496 64.71223 1.000 28.42692 397 HIS C N 1
ATOM 2376 C CA . HIS C 1 20 ? 23.14806 -25.44762 63.66440 1.000 28.28859 397 HIS C CA 1
ATOM 2377 C C . HIS C 1 20 ? 24.31906 -24.52453 64.00012 1.000 28.92014 397 HIS C C 1
ATOM 2378 O O . HIS C 1 20 ? 24.41307 -23.38229 63.54698 1.000 29.07863 397 HIS C O 1
ATOM 2385 N N . THR C 1 21 ? 25.22257 -25.01514 64.85472 1.000 27.77134 398 THR C N 1
ATOM 2386 C CA . THR C 1 21 ? 26.31092 -24.17764 65.33034 1.000 27.26017 398 THR C CA 1
ATOM 2387 C C . THR C 1 21 ? 27.45060 -24.09227 64.30917 1.000 26.53276 398 THR C C 1
ATOM 2388 O O . THR C 1 21 ? 27.69025 -25.00127 63.51121 1.000 26.32644 398 THR C O 1
ATOM 2392 N N . LEU C 1 22 ? 28.14643 -22.96536 64.34020 1.000 27.04979 399 LEU C N 1
ATOM 2393 C CA . LEU C 1 22 ? 29.31436 -22.78273 63.48166 1.000 24.55642 399 LEU C CA 1
ATOM 2394 C C . LEU C 1 22 ? 30.37419 -23.85388 63.72449 1.000 25.13816 399 LEU C C 1
ATOM 2395 O O . LEU C 1 22 ? 31.01325 -24.32218 62.77611 1.000 25.84650 399 LEU C O 1
ATOM 2400 N N . GLU C 1 23 ? 30.58445 -24.25509 64.98572 1.000 24.97064 400 GLU C N 1
ATOM 2401 C CA . GLU C 1 23 ? 31.62993 -25.24171 65.26773 1.000 26.93507 400 GLU C CA 1
ATOM 2402 C C . GLU C 1 23 ? 31.34389 -26.58563 64.59265 1.000 26.43773 400 GLU C C 1
ATOM 2403 O O . GLU C 1 23 ? 32.25835 -27.20782 64.03943 1.000 27.93319 400 GLU C O 1
ATOM 2409 N N . LYS C 1 24 ? 30.09284 -27.07084 64.63864 1.000 26.60102 401 LYS C N 1
ATOM 2410 C CA . LYS C 1 24 ? 29.79312 -28.31939 63.92611 1.000 30.74652 401 LYS C CA 1
ATOM 2411 C C . LYS C 1 24 ? 30.09850 -28.18408 62.43503 1.000 31.23355 401 LYS C C 1
ATOM 2412 O O . LYS C 1 24 ? 30.61053 -29.12099 61.81202 1.000 28.98747 401 LYS C O 1
ATOM 2418 N N . THR C 1 25 ? 29.85699 -27.00101 61.85905 1.000 27.04621 402 THR C N 1
ATOM 2419 C CA . THR C 1 25 ? 30.15765 -26.81650 60.43881 1.000 28.05630 402 THR C CA 1
ATOM 2420 C C . THR C 1 25 ? 31.65537 -26.80957 60.18653 1.000 27.59239 402 THR C C 1
ATOM 2421 O O . THR C 1 25 ? 32.12372 -27.40635 59.20997 1.000 27.19642 402 THR C O 1
ATOM 2425 N N . TYR C 1 26 ? 32.42228 -26.13002 61.04980 1.000 25.40542 403 TYR C N 1
ATOM 2426 C CA . TYR C 1 26 ? 33.87656 -26.11239 60.91086 1.000 26.89299 403 TYR C CA 1
ATOM 2427 C C . TYR C 1 26 ? 34.45972 -27.51548 60.99380 1.000 27.55109 403 TYR C C 1
ATOM 2428 O O . TYR C 1 26 ? 35.49790 -27.79339 60.37949 1.000 27.50599 403 TYR C O 1
ATOM 2437 N N . MET C 1 27 ? 33.82800 -28.39551 61.76690 1.000 26.31606 404 MET C N 1
ATOM 2438 C CA . MET C 1 27 ? 34.24754 -29.78774 61.90614 1.000 34.77822 404 MET C CA 1
ATOM 2439 C C . MET C 1 27 ? 33.64003 -30.70735 60.85791 1.000 33.28987 404 MET C C 1
ATOM 2440 O O . MET C 1 27 ? 33.83691 -31.92284 60.95415 1.000 35.29763 404 MET C O 1
ATOM 2445 N N . GLY C 1 28 ? 32.88199 -30.17270 59.89881 1.000 33.31158 405 GLY C N 1
ATOM 2446 C CA . GLY C 1 28 ? 32.29201 -30.98012 58.84375 1.000 32.45764 405 GLY C CA 1
ATOM 2447 C C . GLY C 1 28 ? 31.12831 -31.85521 59.25460 1.000 36.61170 405 GLY C C 1
ATOM 2448 O O . GLY C 1 28 ? 30.87672 -32.86892 58.60045 1.000 37.94483 405 GLY C O 1
ATOM 2449 N N . GLU C 1 29 ? 30.40348 -31.50424 60.31501 1.000 32.37006 406 GLU C N 1
ATOM 2450 C CA . GLU C 1 29 ? 29.36605 -32.37867 60.84555 1.000 34.01109 406 GLU C CA 1
ATOM 2451 C C . GLU C 1 29 ? 27.95403 -31.93342 60.49428 1.000 38.70664 406 GLU C C 1
ATOM 2452 O O . GLU C 1 29 ? 27.02687 -32.74384 60.59129 1.000 37.96821 406 GLU C O 1
ATOM 2458 N N . ASP C 1 30 ? 27.75595 -30.66296 60.14570 1.000 32.45686 407 ASP C N 1
ATOM 2459 C CA . ASP C 1 30 ? 26.42937 -30.13754 59.85166 1.000 34.39124 407 ASP C CA 1
ATOM 2460 C C . ASP C 1 30 ? 26.62092 -28.80432 59.14656 1.000 32.53627 407 ASP C C 1
ATOM 2461 O O . ASP C 1 30 ? 27.71110 -28.23616 59.16082 1.000 31.22925 407 ASP C O 1
ATOM 2466 N N . PHE C 1 31 ? 25.56578 -28.33063 58.50351 1.000 29.57169 408 PHE C N 1
ATOM 2467 C CA . PHE C 1 31 ? 25.62491 -27.01678 57.88636 1.000 29.97539 408 PHE C CA 1
ATOM 2468 C C . PHE C 1 31 ? 25.25907 -25.93495 58.89832 1.000 28.26800 408 PHE C C 1
ATOM 2469 O O . PHE C 1 31 ? 24.70424 -26.20874 59.97025 1.000 29.20523 408 PHE C O 1
ATOM 2477 N N . PHE C 1 32 ? 25.59703 -24.70329 58.54841 1.000 23.76525 409 PHE C N 1
ATOM 2478 C CA . PHE C 1 32 ? 25.35604 -23.53413 59.39002 1.000 26.35759 409 PHE C CA 1
ATOM 2479 C C . PHE C 1 32 ? 24.32220 -22.65240 58.70594 1.000 27.29212 409 PHE C C 1
ATOM 2480 O O . PHE C 1 32 ? 24.48578 -22.31312 57.52788 1.000 24.66094 409 PHE C O 1
ATOM 2488 N N . TRP C 1 33 ? 23.24267 -22.32127 59.41938 1.000 26.07685 410 TRP C N 1
ATOM 2489 C CA . TRP C 1 33 ? 22.26315 -21.34620 58.93937 1.000 28.13012 410 TRP C CA 1
ATOM 2490 C C . TRP C 1 33 ? 22.82443 -19.94621 59.14446 1.000 29.32264 410 TRP C C 1
ATOM 2491 O O . TRP C 1 33 ? 23.13205 -19.57081 60.28710 1.000 27.33997 410 TRP C O 1
ATOM 2502 N N . ALA C 1 34 ? 22.93669 -19.15870 58.06789 1.000 23.64108 411 ALA C N 1
ATOM 2503 C CA . ALA C 1 34 ? 23.24912 -17.73095 58.16044 1.000 28.29691 411 ALA C CA 1
ATOM 2504 C C . ALA C 1 34 ? 21.96643 -16.98841 57.78533 1.000 29.10228 411 ALA C C 1
ATOM 2505 O O . ALA C 1 34 ? 21.71606 -16.71406 56.60820 1.000 29.88524 411 ALA C O 1
ATOM 2507 N N . ILE C 1 35 ? 21.16615 -16.67342 58.80310 1.000 28.41492 412 ILE C N 1
ATOM 2508 C CA . ILE C 1 35 ? 19.81357 -16.14528 58.63428 1.000 33.35115 412 ILE C CA 1
ATOM 2509 C C . ILE C 1 35 ? 19.86592 -14.63575 58.42062 1.000 33.59376 412 ILE C C 1
ATOM 2510 O O . ILE C 1 35 ? 20.37507 -13.89640 59.26969 1.000 29.11984 412 ILE C O 1
ATOM 2515 N N . THR C 1 36 ? 19.32670 -14.18105 57.29107 1.000 31.43733 413 THR C N 1
ATOM 2516 C CA . THR C 1 36 ? 19.22508 -12.77344 56.91816 1.000 34.02575 413 THR C CA 1
ATOM 2517 C C . THR C 1 36 ? 20.51877 -12.01348 57.25336 1.000 34.75132 413 THR C C 1
ATOM 2518 O O . THR C 1 36 ? 20.52162 -11.13273 58.11751 1.000 34.58062 413 THR C O 1
ATOM 2522 N N . PRO C 1 37 ? 21.63701 -12.36277 56.60907 1.000 30.80087 414 PRO C N 1
ATOM 2523 C CA . PRO C 1 37 ? 22.90493 -11.67604 56.88750 1.000 35.44410 414 PRO C CA 1
ATOM 2524 C C . PRO C 1 37 ? 22.74170 -10.16488 56.79888 1.000 38.34461 414 PRO C C 1
ATOM 2525 O O . PRO C 1 37 ? 22.12173 -9.64367 55.86121 1.000 36.31890 414 PRO C O 1
ATOM 2529 N N . THR C 1 38 ? 23.29165 -9.45621 57.77854 1.000 34.29711 415 THR C N 1
ATOM 2530 C CA . THR C 1 38 ? 23.21960 -7.99931 57.77455 1.000 38.27199 415 THR C CA 1
ATOM 2531 C C . THR C 1 38 ? 24.61312 -7.40312 57.65279 1.000 37.42655 415 THR C C 1
ATOM 2532 O O . THR C 1 38 ? 25.59961 -7.98316 58.11320 1.000 33.66189 415 THR C O 1
ATOM 2536 N N . ALA C 1 39 ? 24.69069 -6.23606 57.01669 1.000 36.84434 416 ALA C N 1
ATOM 2537 C CA . ALA C 1 39 ? 25.97278 -5.56286 56.86803 1.000 35.24137 416 ALA C CA 1
ATOM 2538 C C . ALA C 1 39 ? 26.65606 -5.40945 58.22120 1.000 31.67605 416 ALA C C 1
ATOM 2539 O O . ALA C 1 39 ? 26.02988 -5.02999 59.21041 1.000 36.14875 416 ALA C O 1
ATOM 2541 N N . GLY C 1 40 ? 27.94370 -5.73515 58.26547 1.000 32.29506 417 GLY C N 1
ATOM 2542 C CA . GLY C 1 40 ? 28.68549 -5.77344 59.50677 1.000 35.76034 417 GLY C CA 1
ATOM 2543 C C . GLY C 1 40 ? 28.72255 -7.12505 60.20859 1.000 34.60581 417 GLY C C 1
ATOM 2544 O O . GLY C 1 40 ? 29.55404 -7.31110 61.10717 1.000 33.34982 417 GLY C O 1
ATOM 2545 N N . ASP C 1 41 ? 27.85133 -8.06857 59.84322 1.000 33.77219 418 ASP C N 1
ATOM 2546 C CA . ASP C 1 41 ? 27.97539 -9.43094 60.36433 1.000 32.52088 418 ASP C CA 1
ATOM 2547 C C . ASP C 1 41 ? 29.31672 -10.03214 59.95658 1.000 29.82053 418 ASP C C 1
ATOM 2548 O O . ASP C 1 41 ? 29.88684 -9.68311 58.91572 1.000 32.41693 418 ASP C O 1
ATOM 2553 N N . TYR C 1 42 ? 29.82182 -10.95430 60.78320 1.000 28.74609 419 TYR C N 1
ATOM 2554 C CA . TYR C 1 42 ? 31.08079 -11.62466 60.48463 1.000 32.90108 419 TYR C CA 1
ATOM 2555 C C . TYR C 1 42 ? 31.02663 -13.07157 60.95641 1.000 30.10852 419 TYR C C 1
ATOM 2556 O O . TYR C 1 42 ? 30.20016 -13.46114 61.78654 1.000 28.67860 419 TYR C O 1
ATOM 2565 N N . ILE C 1 43 ? 31.93729 -13.84976 60.39967 1.000 25.45780 420 ILE C N 1
ATOM 2566 C CA . ILE C 1 43 ? 32.23998 -15.20765 60.82864 1.000 26.11469 420 ILE C CA 1
ATOM 2567 C C . ILE C 1 43 ? 33.75333 -15.27117 60.96825 1.000 31.58614 420 ILE C C 1
ATOM 2568 O O . ILE C 1 43 ? 34.47084 -14.93378 60.02833 1.000 28.22195 420 ILE C O 1
ATOM 2573 N N . LEU C 1 44 ? 34.24170 -15.67763 62.13292 1.000 26.15452 421 LEU C N 1
ATOM 2574 C CA . LEU C 1 44 ? 35.65510 -15.57917 62.46587 1.000 25.50775 421 LEU C CA 1
ATOM 2575 C C . LEU C 1 44 ? 36.21226 -16.95259 62.82311 1.000 29.16514 421 LEU C C 1
ATOM 2576 O O . LEU C 1 44 ? 35.57836 -17.71006 63.57623 1.000 26.66147 421 LEU C O 1
ATOM 2581 N N . PHE C 1 45 ? 37.39306 -17.26801 62.26696 1.000 26.70902 422 PHE C N 1
ATOM 2582 C CA . PHE C 1 45 ? 38.14798 -18.49128 62.53367 1.000 26.05311 422 PHE C CA 1
ATOM 2583 C C . PHE C 1 45 ? 39.54478 -18.08319 62.99297 1.000 31.71460 422 PHE C C 1
ATOM 2584 O O . PHE C 1 45 ? 40.35958 -17.62525 62.18034 1.000 29.77283 422 PHE C O 1
ATOM 2592 N N . LYS C 1 46 ? 39.82376 -18.24509 64.28218 1.000 28.69517 423 LYS C N 1
ATOM 2593 C CA . LYS C 1 46 ? 41.09591 -17.83485 64.88395 1.000 31.74085 423 LYS C CA 1
ATOM 2594 C C . LYS C 1 46 ? 41.92664 -19.07999 65.15768 1.000 32.08821 423 LYS C C 1
ATOM 2595 O O . LYS C 1 46 ? 41.58391 -19.84995 66.05155 1.000 29.68247 423 LYS C O 1
ATOM 2601 N N . PHE C 1 47 ? 43.00197 -19.29801 64.39962 1.000 26.39636 424 PHE C N 1
ATOM 2602 C CA . PHE C 1 47 ? 43.69476 -20.57681 64.49892 1.000 29.31268 424 PHE C CA 1
ATOM 2603 C C . PHE C 1 47 ? 44.40703 -20.69792 65.84558 1.000 28.55341 424 PHE C C 1
ATOM 2604 O O . PHE C 1 47 ? 44.85703 -19.70299 66.42192 1.000 28.56336 424 PHE C O 1
ATOM 2612 N N . ASP C 1 48 ? 44.45509 -21.93684 66.36332 1.000 29.57364 425 ASP C N 1
ATOM 2613 C CA . ASP C 1 48 ? 45.15469 -22.20540 67.62321 1.000 30.21075 425 ASP C CA 1
ATOM 2614 C C . ASP C 1 48 ? 46.64778 -21.89653 67.49263 1.000 32.95919 425 ASP C C 1
ATOM 2615 O O . ASP C 1 48 ? 47.28200 -21.44625 68.45307 1.000 31.48015 425 ASP C O 1
ATOM 2620 N N . LYS C 1 49 ? 47.21623 -22.10969 66.31550 1.000 32.04535 426 LYS C N 1
ATOM 2621 C CA . LYS C 1 49 ? 48.56999 -21.68012 66.00595 1.000 33.40974 426 LYS C CA 1
ATOM 2622 C C . LYS C 1 49 ? 48.58074 -21.08641 64.60188 1.000 36.18260 426 LYS C C 1
ATOM 2623 O O . LYS C 1 49 ? 47.73147 -21.44563 63.77372 1.000 33.92634 426 LYS C O 1
ATOM 2629 N N . PRO C 1 50 ? 49.50125 -20.15558 64.31442 1.000 36.18550 427 PRO C N 1
ATOM 2630 C CA . PRO C 1 50 ? 49.58248 -19.59200 62.95892 1.000 38.95303 427 PRO C CA 1
ATOM 2631 C C . PRO C 1 50 ? 49.71674 -20.69397 61.91983 1.000 38.42710 427 PRO C C 1
ATOM 2632 O O . PRO C 1 50 ? 50.39633 -21.69527 62.14133 1.000 38.63054 427 PRO C O 1
ATOM 2636 N N . VAL C 1 51 ? 49.02394 -20.52072 60.78950 1.000 38.90543 428 VAL C N 1
ATOM 2637 C CA . VAL C 1 51 ? 48.91662 -21.54797 59.75935 1.000 39.44101 428 VAL C CA 1
ATOM 2638 C C . VAL C 1 51 ? 49.47179 -20.99596 58.44574 1.000 39.62383 428 VAL C C 1
ATOM 2639 O O . VAL C 1 51 ? 49.15335 -19.86484 58.05671 1.000 38.97502 428 VAL C O 1
ATOM 2643 N N . ASN C 1 52 ? 50.29133 -21.79606 57.76448 1.000 41.80510 429 ASN C N 1
ATOM 2644 C CA . ASN C 1 52 ? 50.69655 -21.50115 56.38831 1.000 44.69672 429 ASN C CA 1
ATOM 2645 C C . ASN C 1 52 ? 49.61206 -22.05214 55.47018 1.000 42.45818 429 ASN C C 1
ATOM 2646 O O . ASN C 1 52 ? 49.52336 -23.26072 55.24017 1.000 40.76560 429 ASN C O 1
ATOM 2651 N N . VAL C 1 53 ? 48.77504 -21.16501 54.94422 1.000 40.67407 430 VAL C N 1
ATOM 2652 C CA . VAL C 1 53 ? 47.57870 -21.56122 54.21641 1.000 42.21644 430 VAL C CA 1
ATOM 2653 C C . VAL C 1 53 ? 47.90512 -21.59062 52.72701 1.000 39.59105 430 VAL C C 1
ATOM 2654 O O . VAL C 1 53 ? 48.38637 -20.59959 52.16908 1.000 38.96320 430 VAL C O 1
ATOM 2658 N N . GLU C 1 54 ? 47.66648 -22.73723 52.09278 1.000 39.74278 431 GLU C N 1
ATOM 2659 C CA . GLU C 1 54 ? 47.75087 -22.84530 50.63992 1.000 43.79586 431 GLU C CA 1
ATOM 2660 C C . GLU C 1 54 ? 46.50686 -22.27399 49.95854 1.000 45.08209 431 GLU C C 1
ATOM 2661 O O . GLU C 1 54 ? 46.61022 -21.39963 49.08656 1.000 42.40579 431 GLU C O 1
ATOM 2667 N N . SER C 1 55 ? 45.32213 -22.75515 50.34453 1.000 40.80678 432 SER C N 1
ATOM 2668 C CA . SER C 1 55 ? 44.08929 -22.39955 49.65516 1.000 37.97811 432 SER C CA 1
ATOM 2669 C C . SER C 1 55 ? 42.91990 -22.44025 50.63583 1.000 38.77730 432 SER C C 1
ATOM 2670 O O . SER C 1 55 ? 43.04742 -22.89410 51.77480 1.000 34.20470 432 SER C O 1
ATOM 2673 N N . TYR C 1 56 ? 41.76745 -21.95927 50.17650 1.000 34.56839 433 TYR C N 1
ATOM 2674 C CA . TYR C 1 56 ? 40.56525 -21.97753 51.00338 1.000 33.77212 433 TYR C CA 1
ATOM 2675 C C . TYR C 1 56 ? 39.36213 -22.18352 50.09975 1.000 35.86148 433 TYR C C 1
ATOM 2676 O O . TYR C 1 56 ? 39.38286 -21.81013 48.91165 1.000 34.12754 433 TYR C O 1
ATOM 2685 N N . LEU C 1 57 ? 38.32205 -22.79343 50.67065 1.000 33.66331 434 LEU C N 1
ATOM 2686 C CA . LEU C 1 57 ? 37.03509 -22.91604 49.99213 1.000 32.66785 434 LEU C CA 1
ATOM 2687 C C . LEU C 1 57 ? 35.91228 -22.84643 51.01880 1.000 32.13065 434 LEU C C 1
ATOM 2688 O O . LEU C 1 57 ? 35.88345 -23.64045 51.96434 1.000 32.93007 434 LEU C O 1
ATOM 2693 N N . PHE C 1 58 ? 35.00116 -21.90003 50.83435 1.000 29.64805 435 PHE C N 1
ATOM 2694 C CA . PHE C 1 58 ? 33.75456 -21.81663 51.59231 1.000 28.29242 435 PHE C CA 1
ATOM 2695 C C . PHE C 1 58 ? 32.61064 -21.99902 50.60055 1.000 30.88494 435 PHE C C 1
ATOM 2696 O O . PHE C 1 58 ? 32.55860 -21.30481 49.57794 1.000 31.40520 435 PHE C O 1
ATOM 2704 N N . HIS C 1 59 ? 31.72821 -22.95615 50.86318 1.000 29.48332 436 HIS C N 1
ATOM 2705 C CA . HIS C 1 59 ? 30.60552 -23.23338 49.96600 1.000 28.57713 436 HIS C CA 1
ATOM 2706 C C . HIS C 1 59 ? 29.29169 -22.95286 50.68195 1.000 29.70444 436 HIS C C 1
ATOM 2707 O O . HIS C 1 59 ? 29.11909 -23.33676 51.84018 1.000 29.55248 436 HIS C O 1
ATOM 2714 N N . SER C 1 60 ? 28.36128 -22.30594 49.98077 1.000 25.90485 437 SER C N 1
ATOM 2715 C CA . SER C 1 60 ? 27.00085 -22.11461 50.46437 1.000 27.53828 437 SER C CA 1
ATOM 2716 C C . SER C 1 60 ? 26.01038 -22.53140 49.38273 1.000 31.74867 437 SER C C 1
ATOM 2717 O O . SER C 1 60 ? 26.35903 -22.61902 48.20442 1.000 26.64152 437 SER C O 1
ATOM 2720 N N . GLY C 1 61 ? 24.76659 -22.77343 49.79049 1.000 28.56394 438 GLY C N 1
ATOM 2721 C CA . GLY C 1 61 ? 23.73232 -23.24652 48.88513 1.000 30.66422 438 GLY C CA 1
ATOM 2722 C C . GLY C 1 61 ? 23.81841 -24.74497 48.61753 1.000 33.00833 438 GLY C C 1
ATOM 2723 O O . GLY C 1 61 ? 24.83079 -25.39693 48.87085 1.000 32.59555 438 GLY C O 1
ATOM 2724 N N . ASN C 1 62 ? 22.71524 -25.30829 48.10395 1.000 34.53743 439 ASN C N 1
ATOM 2725 C CA . ASN C 1 62 ? 22.70852 -26.70175 47.64357 1.000 35.28601 439 ASN C CA 1
ATOM 2726 C C . ASN C 1 62 ? 21.69610 -26.85108 46.50180 1.000 37.89845 439 ASN C C 1
ATOM 2727 O O . ASN C 1 62 ? 21.06018 -25.88177 46.08051 1.000 35.96123 439 ASN C O 1
ATOM 2732 N N . GLN C 1 63 ? 21.55368 -28.07881 45.98153 1.000 41.49217 440 GLN C N 1
ATOM 2733 C CA . GLN C 1 63 ? 20.76876 -28.22535 44.75349 1.000 43.61715 440 GLN C CA 1
ATOM 2734 C C . GLN C 1 63 ? 19.26869 -28.11872 44.99994 1.000 43.37678 440 GLN C C 1
ATOM 2735 O O . GLN C 1 63 ? 18.54140 -27.64861 44.11865 1.000 43.83336 440 GLN C O 1
ATOM 2741 N N . GLU C 1 64 ? 18.79438 -28.50950 46.18637 1.000 42.47043 441 GLU C N 1
ATOM 2742 C CA . GLU C 1 64 ? 17.40727 -28.22638 46.55750 1.000 44.18336 441 GLU C CA 1
ATOM 2743 C C . GLU C 1 64 ? 17.14041 -26.72980 46.66397 1.000 43.93514 441 GLU C C 1
ATOM 2744 O O . GLU C 1 64 ? 16.06008 -26.26341 46.28797 1.000 47.13244 441 GLU C O 1
ATOM 2750 N N . HIS C 1 65 ? 18.08359 -25.95755 47.21575 1.000 38.10217 442 HIS C N 1
ATOM 2751 C CA . HIS C 1 65 ? 17.88876 -24.52050 47.43827 1.000 40.13902 442 HIS C CA 1
ATOM 2752 C C . HIS C 1 65 ? 19.09341 -23.75061 46.91924 1.000 37.53319 442 HIS C C 1
ATOM 2753 O O . HIS C 1 65 ? 19.91870 -23.24139 47.69470 1.000 35.98238 442 HIS C O 1
ATOM 2760 N N . PRO C 1 66 ? 19.21775 -23.64577 45.59607 1.000 38.17335 443 PRO C N 1
ATOM 2761 C CA . PRO C 1 66 ? 20.41424 -23.02096 45.00690 1.000 35.81508 443 PRO C CA 1
ATOM 2762 C C . PRO C 1 66 ? 20.56697 -21.55409 45.34314 1.000 31.08742 443 PRO C C 1
ATOM 2763 O O . PRO C 1 66 ? 21.69203 -21.04291 45.27962 1.000 30.69973 443 PRO C O 1
ATOM 2767 N N . GLY C 1 67 ? 19.48274 -20.85255 45.68431 1.000 29.25538 444 GLY C N 1
ATOM 2768 C CA . GLY C 1 67 ? 19.53979 -19.45202 46.05662 1.000 34.32463 444 GLY C CA 1
ATOM 2769 C C . GLY C 1 67 ? 19.86130 -19.18153 47.51612 1.000 29.02296 444 GLY C C 1
ATOM 2770 O O . GLY C 1 67 ? 19.99877 -18.02181 47.90848 1.000 28.24226 444 GLY C O 1
ATOM 2771 N N . ALA C 1 68 ? 20.01367 -20.22778 48.33088 1.000 31.37342 445 ALA C N 1
ATOM 2772 C CA . ALA C 1 68 ? 20.28933 -20.08118 49.77002 1.000 27.30890 445 ALA C CA 1
ATOM 2773 C C . ALA C 1 68 ? 21.80012 -19.92508 50.00083 1.000 28.99216 445 ALA C C 1
ATOM 2774 O O . ALA C 1 68 ? 22.47727 -20.76745 50.60064 1.000 24.78243 445 ALA C O 1
ATOM 2776 N N . ILE C 1 69 ? 22.33219 -18.81005 49.51247 1.000 22.87471 446 ILE C N 1
ATOM 2777 C CA . ILE C 1 69 ? 23.77366 -18.63073 49.40603 1.000 28.67259 446 ILE C CA 1
ATOM 2778 C C . ILE C 1 69 ? 24.17681 -17.37213 50.15038 1.000 30.42509 446 ILE C C 1
ATOM 2779 O O . ILE C 1 69 ? 23.37180 -16.45271 50.33109 1.000 31.10725 446 ILE C O 1
ATOM 2784 N N . LEU C 1 70 ? 25.43582 -17.34638 50.60112 1.000 26.79619 447 LEU C N 1
ATOM 2785 C CA . LEU C 1 70 ? 26.03148 -16.11578 51.09341 1.000 27.27704 447 LEU C CA 1
ATOM 2786 C C . LEU C 1 70 ? 26.26316 -15.17305 49.92840 1.000 34.45245 447 LEU C C 1
ATOM 2787 O O . LEU C 1 70 ? 26.84284 -15.56494 48.90864 1.000 31.94894 447 LEU C O 1
ATOM 2792 N N . LEU C 1 71 ? 25.80058 -13.93685 50.08840 1.000 34.58237 448 LEU C N 1
ATOM 2793 C CA . LEU C 1 71 ? 25.85528 -12.90589 49.06638 1.000 35.98133 448 LEU C CA 1
ATOM 2794 C C . LEU C 1 71 ? 26.63059 -11.73830 49.63662 1.000 31.58852 448 LEU C C 1
ATOM 2795 O O . LEU C 1 71 ? 26.53553 -11.46233 50.83114 1.000 30.78092 448 LEU C O 1
ATOM 2800 N N . ASN C 1 72 ? 27.43058 -11.08309 48.79351 1.000 33.32131 449 ASN C N 1
ATOM 2801 C CA . ASN C 1 72 ? 28.06788 -9.81227 49.14911 1.000 34.41168 449 ASN C CA 1
ATOM 2802 C C . ASN C 1 72 ? 28.83154 -9.92902 50.47089 1.000 33.25409 449 ASN C C 1
ATOM 2803 O O . ASN C 1 72 ? 28.63651 -9.16118 51.41893 1.000 30.98747 449 ASN C O 1
ATOM 2808 N N . THR C 1 73 ? 29.75106 -10.89991 50.48551 1.000 33.42422 450 THR C N 1
ATOM 2809 C CA . THR C 1 73 ? 30.50607 -11.31639 51.66090 1.000 34.59139 450 THR C CA 1
ATOM 2810 C C . THR C 1 73 ? 31.93841 -11.56578 51.20619 1.000 32.44686 450 THR C C 1
ATOM 2811 O O . THR C 1 73 ? 32.15928 -12.23467 50.19432 1.000 33.58406 450 THR C O 1
ATOM 2815 N N . THR C 1 74 ? 32.89476 -11.01103 51.92619 1.000 30.85763 451 THR C N 1
ATOM 2816 C CA . THR C 1 74 ? 34.29447 -11.10079 51.54677 1.000 35.23798 451 THR C CA 1
ATOM 2817 C C . THR C 1 74 ? 35.03332 -12.10445 52.42832 1.000 36.72266 451 THR C C 1
ATOM 2818 O O . THR C 1 74 ? 34.55566 -12.51978 53.48929 1.000 32.11832 451 THR C O 1
ATOM 2822 N N . VAL C 1 75 ? 36.22176 -12.48106 51.96804 1.000 33.20070 452 VAL C N 1
ATOM 2823 C CA . VAL C 1 75 ? 37.15042 -13.33909 52.69299 1.000 33.63601 452 VAL C CA 1
ATOM 2824 C C . VAL C 1 75 ? 38.35894 -12.47955 53.02512 1.000 38.79470 452 VAL C C 1
ATOM 2825 O O . VAL C 1 75 ? 39.10528 -12.07984 52.11327 1.000 35.84547 452 VAL C O 1
ATOM 2829 N N . ASP C 1 76 ? 38.53314 -12.19803 54.32003 1.000 33.04758 453 ASP C N 1
ATOM 2830 C CA . ASP C 1 76 ? 39.64185 -11.42658 54.86961 1.000 33.65646 453 ASP C CA 1
ATOM 2831 C C . ASP C 1 76 ? 40.54904 -12.33795 55.68838 1.000 38.91181 453 ASP C C 1
ATOM 2832 O O . ASP C 1 76 ? 40.06393 -13.19880 56.43256 1.000 33.18029 453 ASP C O 1
ATOM 2837 N N . VAL C 1 77 ? 41.86996 -12.13988 55.58229 1.000 38.53651 454 VAL C N 1
ATOM 2838 C CA . VAL C 1 77 ? 42.80233 -12.89385 56.41574 1.000 35.66172 454 VAL C CA 1
ATOM 2839 C C . VAL C 1 77 ? 43.69584 -11.92765 57.18491 1.000 43.03256 454 VAL C C 1
ATOM 2840 O O . VAL C 1 77 ? 44.02227 -10.82563 56.72371 1.000 42.95263 454 VAL C O 1
ATOM 2844 N N . LEU C 1 78 ? 44.07352 -12.34830 58.38687 1.000 41.91675 455 LEU C N 1
ATOM 2845 C CA . LEU C 1 78 ? 44.97471 -11.58749 59.24150 1.000 40.97487 455 LEU C CA 1
ATOM 2846 C C . LEU C 1 78 ? 46.31740 -12.29918 59.31297 1.000 44.62333 455 LEU C C 1
ATOM 2847 O O . LEU C 1 78 ? 46.38373 -13.41307 59.85399 1.000 39.89155 455 LEU C O 1
ATOM 2852 N N . PRO C 1 79 ? 47.39889 -11.72154 58.78502 1.000 46.15458 456 PRO C N 1
ATOM 2853 C CA . PRO C 1 79 ? 48.71692 -12.35418 58.92725 1.000 43.08018 456 PRO C CA 1
ATOM 2854 C C . PRO C 1 79 ? 49.26187 -12.23610 60.34294 1.000 41.42310 456 PRO C C 1
ATOM 2855 O O . PRO C 1 79 ? 48.93333 -11.31257 61.09099 1.000 43.48770 456 PRO C O 1
ATOM 2859 N N . LEU C 1 80 ? 50.11070 -13.20089 60.70245 1.000 44.65954 457 LEU C N 1
ATOM 2860 C CA . LEU C 1 80 ? 50.80751 -13.15676 61.98671 1.000 45.39862 457 LEU C CA 1
ATOM 2861 C C . LEU C 1 80 ? 51.73248 -11.94813 62.06464 1.000 47.51946 457 LEU C C 1
ATOM 2862 O O . LEU C 1 80 ? 51.73818 -11.21062 63.05973 1.000 48.03956 457 LEU C O 1
ATOM 2867 N N . LYS C 1 81 ? 52.51375 -11.72520 61.01153 1.000 51.32103 458 LYS C N 1
ATOM 2868 C CA . LYS C 1 81 ? 53.48072 -10.63499 60.96476 1.000 57.17797 458 LYS C CA 1
ATOM 2869 C C . LYS C 1 81 ? 52.81079 -9.35763 60.46712 1.000 58.91165 458 LYS C C 1
ATOM 2870 O O . LYS C 1 81 ? 52.16468 -9.35528 59.41515 1.000 56.85821 458 LYS C O 1
ATOM 2876 N N . SER C 1 82 ? 52.95914 -8.27782 61.22636 1.000 67.79221 459 SER C N 1
ATOM 2877 C CA . SER C 1 82 ? 52.40442 -6.98760 60.81706 1.000 71.47007 459 SER C CA 1
ATOM 2878 C C . SER C 1 82 ? 53.46448 -6.11299 60.13955 1.000 72.35254 459 SER C C 1
ATOM 2879 O O . SER C 1 82 ? 54.01792 -6.47637 59.09605 1.000 71.83763 459 SER C O 1
ATOM 2882 N N . LYS C 1 89 ? 52.58958 -6.52099 45.14480 1.000 83.67718 466 LYS C N 1
ATOM 2883 C CA . LYS C 1 89 ? 52.03639 -5.16995 45.11264 1.000 85.33349 466 LYS C CA 1
ATOM 2884 C C . LYS C 1 89 ? 50.50610 -5.19499 45.11860 1.000 81.62508 466 LYS C C 1
ATOM 2885 O O . LYS C 1 89 ? 49.87817 -4.41327 45.83042 1.000 77.29441 466 LYS C O 1
ATOM 2891 N N . GLU C 1 90 ? 49.91416 -6.08251 44.31136 1.000 82.87214 467 GLU C N 1
ATOM 2892 C CA . GLU C 1 90 ? 48.46942 -6.30244 44.36665 1.000 80.88069 467 GLU C CA 1
ATOM 2893 C C . GLU C 1 90 ? 48.02648 -6.64831 45.78617 1.000 77.52578 467 GLU C C 1
ATOM 2894 O O . GLU C 1 90 ? 47.10570 -6.02978 46.34956 1.000 76.03544 467 GLU C O 1
ATOM 2900 N N . THR C 1 91 ? 48.68545 -7.64203 46.38398 1.000 77.34486 468 THR C N 1
ATOM 2901 C CA . THR C 1 91 ? 48.29515 -8.07407 47.71717 1.000 74.57086 468 THR C CA 1
ATOM 2902 C C . THR C 1 91 ? 48.41073 -6.93505 48.72291 1.000 71.56592 468 THR C C 1
ATOM 2903 O O . THR C 1 91 ? 47.59488 -6.84398 49.64638 1.000 67.74726 468 THR C O 1
ATOM 2907 N N . LYS C 1 92 ? 49.37254 -6.02466 48.53617 1.000 73.81154 469 LYS C N 1
ATOM 2908 C CA . LYS C 1 92 ? 49.41847 -4.84705 49.40095 1.000 75.04529 469 LYS C CA 1
ATOM 2909 C C . LYS C 1 92 ? 48.20473 -3.95060 49.17681 1.000 70.65485 469 LYS C C 1
ATOM 2910 O O . LYS C 1 92 ? 47.64209 -3.41661 50.13673 1.000 71.45709 469 LYS C O 1
ATOM 2916 N N . ASP C 1 93 ? 47.77994 -3.77796 47.92087 1.000 73.88909 470 ASP C N 1
ATOM 2917 C CA . ASP C 1 93 ? 46.54726 -3.03675 47.64867 1.000 75.26479 470 ASP C CA 1
ATOM 2918 C C . ASP C 1 93 ? 45.38669 -3.59147 48.46094 1.000 72.27743 470 ASP C C 1
ATOM 2919 O O . ASP C 1 93 ? 44.51436 -2.84136 48.92132 1.000 67.48598 470 ASP C O 1
ATOM 2924 N N . LYS C 1 94 ? 45.36394 -4.91447 48.64458 1.000 69.36886 471 LYS C N 1
ATOM 2925 C CA . LYS C 1 94 ? 44.23248 -5.56276 49.31092 1.000 63.71410 471 LYS C CA 1
ATOM 2926 C C . LYS C 1 94 ? 44.15909 -5.33230 50.83018 1.000 59.82021 471 LYS C C 1
ATOM 2927 O O . LYS C 1 94 ? 43.22843 -5.86108 51.45174 1.000 56.60250 471 LYS C O 1
ATOM 2933 N N . ARG C 1 95 ? 45.06570 -4.57456 51.45136 1.000 62.29903 472 ARG C N 1
ATOM 2934 C CA . ARG C 1 95 ? 45.03921 -4.43774 52.90765 1.000 56.89584 472 ARG C CA 1
ATOM 2935 C C . ARG C 1 95 ? 43.86187 -3.57707 53.35835 1.000 58.97235 472 ARG C C 1
ATOM 2936 O O . ARG C 1 95 ? 43.53321 -2.57150 52.72476 1.000 60.45102 472 ARG C O 1
ATOM 2944 N N . LEU C 1 96 ? 43.21636 -3.99065 54.44997 1.000 54.58481 473 LEU C N 1
ATOM 2945 C CA . LEU C 1 96 ? 42.21115 -3.20301 55.14707 1.000 55.43962 473 LEU C CA 1
ATOM 2946 C C . LEU C 1 96 ? 42.86412 -2.43045 56.28526 1.000 56.39161 473 LEU C C 1
ATOM 2947 O O . LEU C 1 96 ? 43.96863 -2.75375 56.73067 1.000 53.19345 473 LEU C O 1
ATOM 2952 N N . GLU C 1 97 ? 42.13666 -1.42221 56.78551 1.000 57.52385 474 GLU C N 1
ATOM 2953 C CA . GLU C 1 97 ? 42.65797 -0.54143 57.82954 1.000 59.50749 474 GLU C CA 1
ATOM 2954 C C . GLU C 1 97 ? 42.75319 -1.24161 59.17937 1.000 59.98300 474 GLU C C 1
ATOM 2955 O O . GLU C 1 97 ? 43.31228 -0.68087 60.12003 1.000 59.54394 474 GLU C O 1
ATOM 2961 N N . ASP C 1 98 ? 42.18582 -2.43267 59.31956 1.000 57.26861 475 ASP C N 1
ATOM 2962 C CA . ASP C 1 98 ? 42.27628 -3.14444 60.58976 1.000 54.42994 475 ASP C CA 1
ATOM 2963 C C . ASP C 1 98 ? 43.39394 -4.18697 60.60380 1.000 49.81163 475 ASP C C 1
ATOM 2964 O O . ASP C 1 98 ? 43.53690 -4.91490 61.58722 1.000 51.57034 475 ASP C O 1
ATOM 2969 N N . GLY C 1 99 ? 44.19638 -4.26065 59.54499 1.000 50.97989 476 GLY C N 1
ATOM 2970 C CA . GLY C 1 99 ? 45.25853 -5.23456 59.44012 1.000 49.17559 476 GLY C CA 1
ATOM 2971 C C . GLY C 1 99 ? 44.92841 -6.44192 58.58602 1.000 49.52236 476 GLY C C 1
ATOM 2972 O O . GLY C 1 99 ? 45.85155 -7.11289 58.10253 1.000 44.99492 476 GLY C O 1
ATOM 2973 N N . TYR C 1 100 ? 43.64542 -6.74278 58.39206 1.000 46.51186 477 TYR C N 1
ATOM 2974 C CA . TYR C 1 100 ? 43.26465 -7.86712 57.54748 1.000 46.25428 477 TYR C CA 1
ATOM 2975 C C . TYR C 1 100 ? 43.50114 -7.54952 56.07798 1.000 48.84867 477 TYR C C 1
ATOM 2976 O O . TYR C 1 100 ? 43.48298 -6.38954 55.65271 1.000 51.94015 477 TYR C O 1
ATOM 2985 N N . PHE C 1 101 ? 43.68673 -8.60114 55.29416 1.000 44.06131 478 PHE C N 1
ATOM 2986 C CA . PHE C 1 101 ? 43.84783 -8.48937 53.85527 1.000 48.65936 478 PHE C CA 1
ATOM 2987 C C . PHE C 1 101 ? 42.63597 -9.10742 53.17754 1.000 45.74272 478 PHE C C 1
ATOM 2988 O O . PHE C 1 101 ? 42.35656 -10.29894 53.35696 1.000 41.81205 478 PHE C O 1
ATOM 2996 N N . ARG C 1 102 ? 41.91124 -8.28587 52.42430 1.000 46.41026 479 ARG C N 1
ATOM 2997 C CA . ARG C 1 102 ? 40.67152 -8.68137 51.76273 1.000 43.20293 479 ARG C CA 1
ATOM 2998 C C . ARG C 1 102 ? 41.02569 -9.37736 50.45363 1.000 43.70734 479 ARG C C 1
ATOM 2999 O O . ARG C 1 102 ? 41.22531 -8.73692 49.41848 1.000 43.33493 479 ARG C O 1
ATOM 3007 N N . ILE C 1 103 ? 41.07784 -10.70660 50.48367 1.000 38.26354 480 ILE C N 1
ATOM 3008 C CA . ILE C 1 103 ? 41.66900 -11.46999 49.39134 1.000 37.96629 480 ILE C CA 1
ATOM 3009 C C . ILE C 1 103 ? 40.64365 -12.24621 48.58793 1.000 39.30883 480 ILE C C 1
ATOM 3010 O O . ILE C 1 103 ? 41.00596 -12.80828 47.54189 1.000 36.46286 480 ILE C O 1
ATOM 3015 N N . GLY C 1 104 ? 39.38807 -12.31729 49.03012 1.000 35.74093 481 GLY C N 1
ATOM 3016 C CA . GLY C 1 104 ? 38.44422 -13.06769 48.21885 1.000 34.79333 481 GLY C CA 1
ATOM 3017 C C . GLY C 1 104 ? 37.02286 -12.61714 48.47762 1.000 31.34437 481 GLY C C 1
ATOM 3018 O O . GLY C 1 104 ? 36.77456 -11.71145 49.27097 1.000 32.32783 481 GLY C O 1
ATOM 3019 N N . LYS C 1 105 ? 36.08011 -13.28753 47.82271 1.000 36.52515 482 LYS C N 1
ATOM 3020 C CA . LYS C 1 105 ? 34.66926 -12.98887 48.02635 1.000 33.31792 482 LYS C CA 1
ATOM 3021 C C . LYS C 1 105 ? 33.83443 -14.13364 47.47676 1.000 33.19705 482 LYS C C 1
ATOM 3022 O O . LYS C 1 105 ? 34.30581 -14.95164 46.68437 1.000 30.00694 482 LYS C O 1
ATOM 3028 N N . PHE C 1 106 ? 32.57656 -14.18175 47.90433 1.000 26.48740 483 PHE C N 1
ATOM 3029 C CA . PHE C 1 106 ? 31.67118 -15.20011 47.41379 1.000 32.84874 483 PHE C CA 1
ATOM 3030 C C . PHE C 1 106 ? 31.18270 -14.84015 46.01413 1.000 33.59114 483 PHE C C 1
ATOM 3031 O O . PHE C 1 106 ? 30.88544 -13.68315 45.73274 1.000 33.83787 483 PHE C O 1
ATOM 3039 N N . GLU C 1 107 ? 31.12151 -15.83223 45.12895 1.000 35.77593 484 GLU C N 1
ATOM 3040 C CA . GLU C 1 107 ? 30.45637 -15.65476 43.83744 1.000 34.92048 484 GLU C CA 1
ATOM 3041 C C . GLU C 1 107 ? 29.70299 -16.93441 43.54291 1.000 37.83235 484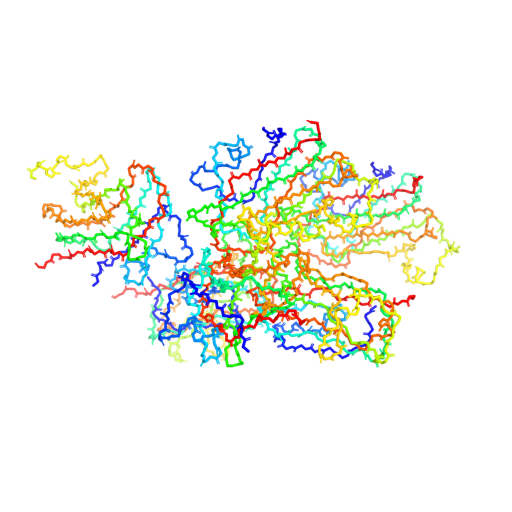 GLU C C 1
ATOM 3042 O O . GLU C 1 107 ? 30.26182 -18.02497 43.69910 1.000 33.26798 484 GLU C O 1
ATOM 3048 N N . TYR C 1 108 ? 28.42946 -16.80879 43.15354 1.000 36.08546 485 TYR C N 1
ATOM 3049 C CA . TYR C 1 108 ? 27.56059 -17.98178 43.01371 1.000 36.67561 485 TYR C CA 1
ATOM 3050 C C . TYR C 1 108 ? 27.56784 -18.81602 44.29597 1.000 32.46954 485 TYR C C 1
ATOM 3051 O O . TYR C 1 108 ? 27.53840 -20.05591 44.25847 1.000 32.34225 485 TYR C O 1
ATOM 3060 N N . GLY C 1 109 ? 27.67093 -18.14135 45.44204 1.000 33.78069 486 GLY C N 1
ATOM 3061 C CA . GLY C 1 109 ? 27.66587 -18.81352 46.73578 1.000 33.69574 486 GLY C CA 1
ATOM 3062 C C . GLY C 1 109 ? 28.96198 -19.49157 47.14964 1.000 33.43080 486 GLY C C 1
ATOM 3063 O O . GLY C 1 109 ? 28.99628 -20.12635 48.21618 1.000 32.74486 486 GLY C O 1
ATOM 3064 N N . VAL C 1 110 ? 30.02917 -19.38228 46.35848 1.000 29.40886 487 VAL C N 1
ATOM 3065 C CA . VAL C 1 110 ? 31.29664 -20.05355 46.63577 1.000 32.87365 487 VAL C CA 1
ATOM 3066 C C . VAL C 1 110 ? 32.39336 -19.00579 46.75080 1.000 34.22499 487 VAL C C 1
ATOM 3067 O O . VAL C 1 110 ? 32.50685 -18.12053 45.89570 1.000 31.11625 487 VAL C O 1
ATOM 3071 N N . ALA C 1 111 ? 33.19886 -19.09957 47.80699 1.000 30.66292 488 ALA C N 1
ATOM 3072 C CA . ALA C 1 111 ? 34.35800 -18.23445 47.97041 1.000 29.97357 488 ALA C CA 1
ATOM 3073 C C . ALA C 1 111 ? 35.57792 -19.14321 48.00768 1.000 35.24281 488 ALA C C 1
ATOM 3074 O O . ALA C 1 111 ? 35.76895 -19.88786 48.97161 1.000 31.28635 488 ALA C O 1
ATOM 3076 N N . GLU C 1 112 ? 36.39924 -19.10879 46.96148 1.000 34.30260 489 GLU C N 1
ATOM 3077 C CA . GLU C 1 112 ? 37.51692 -20.04073 46.89143 1.000 34.48037 489 GLU C CA 1
ATOM 3078 C C . GLU C 1 112 ? 38.72133 -19.32740 46.30863 1.000 37.75768 489 GLU C C 1
ATOM 3079 O O . GLU C 1 112 ? 38.58075 -18.43315 45.46743 1.000 36.36864 489 GLU C O 1
ATOM 3085 N N . GLY C 1 113 ? 39.90381 -19.70919 46.78056 1.000 33.30428 490 GLY C N 1
ATOM 3086 C CA . GLY C 1 113 ? 41.09951 -19.09861 46.23538 1.000 38.57328 490 GLY C CA 1
ATOM 3087 C C . GLY C 1 113 ? 42.35811 -19.54841 46.94370 1.000 40.03254 490 GLY C C 1
ATOM 3088 O O . GLY C 1 113 ? 42.34823 -20.47115 47.76002 1.000 38.37499 490 GLY C O 1
ATOM 3089 N N . ILE C 1 114 ? 43.45149 -18.87458 46.59639 1.000 44.14512 491 ILE C N 1
ATOM 3090 C CA . ILE C 1 114 ? 44.76032 -19.11095 47.18516 1.000 45.02205 491 ILE C CA 1
ATOM 3091 C C . ILE C 1 114 ? 45.10295 -17.92345 48.07140 1.000 48.75475 491 ILE C C 1
ATOM 3092 O O . ILE C 1 114 ? 44.52676 -16.83802 47.96307 1.000 49.85747 491 ILE C O 1
ATOM 3097 N N . VAL C 1 115 ? 46.06639 -18.13239 48.95331 1.000 49.18290 492 VAL C N 1
ATOM 3098 C CA . VAL C 1 115 ? 46.67664 -17.05293 49.71357 1.000 47.34797 492 VAL C CA 1
ATOM 3099 C C . VAL C 1 115 ? 48.03536 -16.78317 49.08539 1.000 54.75647 492 VAL C C 1
ATOM 3100 O O . VAL C 1 115 ? 48.75207 -17.72754 48.72909 1.000 53.45243 492 VAL C O 1
ATOM 3104 N N . ASP C 1 116 ? 48.37696 -15.50657 48.91648 1.000 56.74243 493 ASP C N 1
ATOM 3105 C CA . ASP C 1 116 ? 49.72222 -15.17005 48.45862 1.000 63.80274 493 ASP C CA 1
ATOM 3106 C C . ASP C 1 116 ? 50.72471 -15.64921 49.49975 1.000 62.35653 493 ASP C C 1
ATOM 3107 O O . ASP C 1 116 ? 50.60863 -15.26121 50.67368 1.000 58.06153 493 ASP C O 1
ATOM 3112 N N . PRO C 1 117 ? 51.73666 -16.48247 49.11453 1.000 66.36598 494 PRO C N 1
ATOM 3113 C CA . PRO C 1 117 ? 52.68605 -17.03463 50.09992 1.000 65.19905 494 PRO C CA 1
ATOM 3114 C C . PRO C 1 117 ? 53.40324 -15.99381 50.94899 1.000 59.89684 494 PRO C C 1
ATOM 3115 O O . PRO C 1 117 ? 53.96610 -16.33295 51.99459 1.000 62.50879 494 PRO C O 1
ATOM 3119 N N . GLY C 1 118 ? 53.38065 -14.73030 50.51263 1.000 60.39627 495 GLY C N 1
ATOM 3120 C CA . GLY C 1 118 ? 53.97454 -13.65833 51.29314 1.000 56.05417 495 GLY C CA 1
ATOM 3121 C C . GLY C 1 118 ? 53.20492 -13.30521 52.55421 1.000 58.43722 495 GLY C C 1
ATOM 3122 O O . GLY C 1 118 ? 53.79777 -12.83478 53.53001 1.000 55.22389 495 GLY C O 1
ATOM 3123 N N . LEU C 1 119 ? 51.88182 -13.51956 52.55859 1.000 56.01725 496 LEU C N 1
ATOM 3124 C CA . LEU C 1 119 ? 51.05933 -13.22486 53.73416 1.000 53.26153 496 LEU C CA 1
ATOM 3125 C C . LEU C 1 119 ? 51.20289 -14.25965 54.85367 1.000 49.43772 496 LEU C C 1
ATOM 3126 O O . LEU C 1 119 ? 50.86334 -13.95866 56.00314 1.000 45.16915 496 LEU C O 1
ATOM 3131 N N . ASN C 1 120 ? 51.69224 -15.46024 54.55450 1.000 46.29666 497 ASN C N 1
ATOM 3132 C CA . ASN C 1 120 ? 51.76025 -16.50673 55.56295 1.000 47.89610 497 ASN C CA 1
ATOM 3133 C C . ASN C 1 120 ? 52.81042 -16.17431 56.63238 1.000 49.81913 497 ASN C C 1
ATOM 3134 O O . ASN C 1 120 ? 53.76459 -15.42914 56.37377 1.000 49.87219 497 ASN C O 1
ATOM 3139 N N . PRO C 1 121 ? 52.63924 -16.68866 57.86880 1.000 47.89386 498 PRO C N 1
ATOM 3140 C CA . PRO C 1 121 ? 51.50585 -17.49844 58.33369 1.000 44.23862 498 PRO C CA 1
ATOM 3141 C C . PRO C 1 121 ? 50.27789 -16.67810 58.72372 1.000 44.36761 498 PRO C C 1
ATOM 3142 O O . PRO C 1 121 ? 50.41007 -15.52143 59.15994 1.000 41.01644 498 PRO C O 1
ATOM 3146 N N . ILE C 1 122 ? 49.09861 -17.29654 58.61734 1.000 40.91217 499 ILE C N 1
ATOM 3147 C CA . ILE C 1 122 ? 47.82522 -16.63172 58.87149 1.000 39.53696 499 ILE C CA 1
ATOM 3148 C C . ILE C 1 122 ? 47.35019 -16.97236 60.28119 1.000 36.99229 499 ILE C C 1
ATOM 3149 O O . ILE C 1 122 ? 47.28833 -18.15189 60.65312 1.000 36.94796 499 ILE C O 1
ATOM 3154 N N . SER C 1 123 ? 46.98698 -15.94335 61.05521 1.000 38.26873 500 SER C N 1
ATOM 3155 C CA . SER C 1 123 ? 46.41576 -16.11868 62.38819 1.000 37.17899 500 SER C CA 1
ATOM 3156 C C . SER C 1 123 ? 44.90114 -16.27581 62.37671 1.000 35.58732 500 SER C C 1
ATOM 3157 O O . SER C 1 123 ? 44.35291 -16.96762 63.25354 1.000 31.74056 500 SER C O 1
ATOM 3160 N N . ALA C 1 124 ? 44.20846 -15.64881 61.41964 1.000 36.24334 501 ALA C N 1
ATOM 3161 C CA . ALA C 1 124 ? 42.75142 -15.73146 61.39851 1.000 31.89491 501 ALA C CA 1
ATOM 3162 C C . ALA C 1 124 ? 42.19832 -15.53797 59.98387 1.000 38.81019 501 ALA C C 1
ATOM 3163 O O . ALA C 1 124 ? 42.76284 -14.79753 59.16555 1.000 34.83561 501 ALA C O 1
ATOM 3165 N N . PHE C 1 125 ? 41.08505 -16.23191 59.71052 1.000 32.44146 502 PHE C N 1
ATOM 3166 C CA . PHE C 1 125 ? 40.23758 -16.00799 58.54532 1.000 32.17458 502 PHE C CA 1
ATOM 3167 C C . PHE C 1 125 ? 38.95744 -15.34052 59.01812 1.000 34.63654 502 PHE C C 1
ATOM 3168 O O . PHE C 1 125 ? 38.41667 -15.70273 60.07246 1.000 29.95756 502 PHE C O 1
ATOM 3176 N N . ARG C 1 126 ? 38.46296 -14.36972 58.24939 1.000 29.33084 503 ARG C N 1
ATOM 3177 C CA . ARG C 1 126 ? 37.19906 -13.72171 58.58007 1.000 30.99792 503 ARG C CA 1
ATOM 3178 C C . ARG C 1 126 ? 36.32962 -13.59519 57.33143 1.000 30.74785 503 ARG C C 1
ATOM 3179 O O . ARG C 1 126 ? 36.81467 -13.19603 56.26841 1.000 32.57896 503 ARG C O 1
ATOM 3187 N N . LEU C 1 127 ? 35.04763 -13.94046 57.45554 1.000 25.00138 504 LEU C N 1
ATOM 3188 C CA . LEU C 1 127 ? 34.04324 -13.66763 56.42822 1.000 29.58578 504 LEU C CA 1
ATOM 3189 C C . LEU C 1 127 ? 33.24437 -12.44574 56.86433 1.000 33.82609 504 LEU C C 1
ATOM 3190 O O . LEU C 1 127 ? 32.68068 -12.43764 57.96716 1.000 27.13000 504 LEU C O 1
ATOM 3195 N N . SER C 1 128 ? 33.21772 -11.41126 56.01405 1.000 31.22937 505 SER C N 1
ATOM 3196 C CA . SER C 1 128 ? 32.64168 -10.11024 56.35149 1.000 30.25961 505 SER C CA 1
ATOM 3197 C C . SER C 1 128 ? 31.44914 -9.83960 55.45002 1.000 29.62292 505 SER C C 1
ATOM 3198 O O . SER C 1 128 ? 31.59196 -9.79319 54.22522 1.000 32.64919 505 SER C O 1
ATOM 3201 N N . VAL C 1 129 ? 30.28861 -9.64089 56.03627 1.000 29.19983 506 VAL C N 1
ATOM 3202 C CA . VAL C 1 129 ? 29.09374 -9.38582 55.24213 1.000 29.91761 506 VAL C CA 1
ATOM 3203 C C . VAL C 1 129 ? 29.06440 -7.88877 54.91807 1.000 29.44559 506 VAL C C 1
ATOM 3204 O O . VAL C 1 129 ? 29.15604 -7.05420 55.82103 1.000 30.49701 506 VAL C O 1
ATOM 3208 N N . ILE C 1 130 ? 28.97618 -7.55175 53.63351 1.000 33.32681 507 ILE C N 1
ATOM 3209 C CA . ILE C 1 130 ? 29.02403 -6.14306 53.23540 1.000 36.19777 507 ILE C CA 1
ATOM 3210 C C . ILE C 1 130 ? 27.63216 -5.52801 53.12860 1.000 34.75106 507 ILE C C 1
ATOM 3211 O O . ILE C 1 130 ? 27.45748 -4.35214 53.45620 1.000 37.25885 507 ILE C O 1
ATOM 3216 N N . GLN C 1 131 ? 26.63457 -6.27345 52.63429 1.000 33.81024 508 GLN C N 1
ATOM 3217 C CA . GLN C 1 131 ? 25.27498 -5.75787 52.45854 1.000 37.76621 508 GLN C CA 1
ATOM 3218 C C . GLN C 1 131 ? 24.24915 -6.69008 53.09073 1.000 43.24099 508 GLN C C 1
ATOM 3219 O O . GLN C 1 131 ? 24.43511 -7.91529 53.13572 1.000 35.77208 508 GLN C O 1
ATOM 3225 N N . ASN C 1 132 ? 23.13102 -6.09908 53.51426 1.000 42.35041 509 ASN C N 1
ATOM 3226 C CA . ASN C 1 132 ? 21.99243 -6.88018 53.98163 1.000 41.82840 509 ASN C CA 1
ATOM 3227 C C . ASN C 1 132 ? 21.50518 -7.83871 52.91554 1.000 48.50665 509 ASN C C 1
ATOM 3228 O O . ASN C 1 132 ? 21.59562 -7.58062 51.71102 1.000 47.48350 509 ASN C O 1
ATOM 3233 N N . SER C 1 133 ? 20.95831 -8.95120 53.38228 1.000 43.31547 510 SER C N 1
ATOM 3234 C CA . SER C 1 133 ? 20.47410 -9.99865 52.51041 1.000 39.17149 510 SER C CA 1
ATOM 3235 C C . SER C 1 133 ? 19.22615 -10.57382 53.16083 1.000 39.26007 510 SER C C 1
ATOM 3236 O O . SER C 1 133 ? 19.15314 -10.67483 54.38789 1.000 37.86937 510 SER C O 1
ATOM 3239 N N . ALA C 1 134 ? 18.23737 -10.92313 52.34882 1.000 39.30135 511 ALA C N 1
ATOM 3240 C CA . ALA C 1 134 ? 16.99844 -11.47078 52.88010 1.000 42.68541 511 ALA C CA 1
ATOM 3241 C C . ALA C 1 134 ? 16.96263 -12.99560 52.85739 1.000 37.22663 511 ALA C C 1
ATOM 3242 O O . ALA C 1 134 ? 15.98518 -13.58520 53.31997 1.000 38.80274 511 ALA C O 1
ATOM 3244 N N . VAL C 1 135 ? 17.98448 -13.65546 52.30273 1.000 35.78519 512 VAL C N 1
ATOM 3245 C CA . VAL C 1 135 ? 17.94183 -15.11200 52.23135 1.000 36.70994 512 VAL C CA 1
ATOM 3246 C C . VAL C 1 135 ? 18.32042 -15.70179 53.58579 1.000 27.63734 512 VAL C C 1
ATOM 3247 O O . VAL C 1 135 ? 18.89729 -15.04307 54.45159 1.000 32.99542 512 VAL C O 1
ATOM 3251 N N . TRP C 1 136 ? 17.95901 -16.95781 53.76906 1.000 31.51731 513 TRP C N 1
ATOM 3252 C CA . TRP C 1 136 ? 18.56613 -17.81770 54.77402 1.000 31.01217 513 TRP C CA 1
ATOM 3253 C C . TRP C 1 136 ? 19.66067 -18.58402 54.04429 1.000 28.49128 513 TRP C C 1
ATOM 3254 O O . TRP C 1 136 ? 19.36733 -19.51492 53.28746 1.000 30.22010 513 TRP C O 1
ATOM 3265 N N . ALA C 1 137 ? 20.91758 -18.20385 54.27024 1.000 26.99946 514 ALA C N 1
ATOM 3266 C CA . ALA C 1 137 ? 22.02920 -18.84751 53.57924 1.000 27.52245 514 ALA C CA 1
ATOM 3267 C C . ALA C 1 137 ? 22.41578 -20.15245 54.26747 1.000 29.91210 514 ALA C C 1
ATOM 3268 O O . ALA C 1 137 ? 22.41804 -20.25080 55.49801 1.000 27.82654 514 ALA C O 1
ATOM 3270 N N . ILE C 1 138 ? 22.76195 -21.15102 53.46741 1.000 24.14994 515 ILE C N 1
ATOM 3271 C CA . ILE C 1 138 ? 23.18020 -22.45930 53.94943 1.000 24.16656 515 ILE C CA 1
ATOM 3272 C C . ILE C 1 138 ? 24.68823 -22.54721 53.73540 1.000 29.44763 515 ILE C C 1
ATOM 3273 O O . ILE C 1 138 ? 25.14484 -22.79435 52.61724 1.000 26.20121 515 ILE C O 1
ATOM 3278 N N . LEU C 1 139 ? 25.47604 -22.34992 54.79099 1.000 23.92407 516 LEU C N 1
ATOM 3279 C CA . LEU C 1 139 ? 26.93065 -22.48325 54.70940 1.000 27.52919 516 LEU C CA 1
ATOM 3280 C C . LEU C 1 139 ? 27.27123 -23.94115 54.99086 1.000 28.17826 516 LEU C C 1
ATOM 3281 O O . LEU C 1 139 ? 27.15920 -24.39851 56.13520 1.000 26.24731 516 LEU C O 1
ATOM 3286 N N . ASN C 1 140 ? 27.67826 -24.68897 53.96042 1.000 26.91003 517 ASN C N 1
ATOM 3287 C CA . ASN C 1 140 ? 27.80138 -26.13051 54.13960 1.000 27.93061 517 ASN C CA 1
ATOM 3288 C C . ASN C 1 140 ? 29.16817 -26.71143 53.81672 1.000 27.82572 517 ASN C C 1
ATOM 3289 O O . ASN C 1 140 ? 29.32956 -27.93272 53.92038 1.000 30.86942 517 ASN C O 1
ATOM 3294 N N . GLU C 1 141 ? 30.14999 -25.90290 53.44029 1.000 27.96861 518 GLU C N 1
ATOM 3295 C CA . GLU C 1 141 ? 31.52952 -26.37777 53.44564 1.000 31.15874 518 GLU C CA 1
ATOM 3296 C C . GLU C 1 141 ? 32.45539 -25.27496 53.93320 1.000 31.73533 518 GLU C C 1
ATOM 3297 O O . GLU C 1 141 ? 32.34605 -24.11852 53.51203 1.000 28.51712 518 GLU C O 1
ATOM 3303 N N . ILE C 1 142 ? 33.37116 -25.64376 54.82296 1.000 27.58858 519 ILE C N 1
ATOM 3304 C CA . ILE C 1 142 ? 34.49517 -24.79287 55.18923 1.000 27.87812 519 ILE C CA 1
ATOM 3305 C C . ILE C 1 142 ? 35.74977 -25.63575 55.04698 1.000 30.49892 519 ILE C C 1
ATOM 3306 O O . ILE C 1 142 ? 35.88085 -26.67498 55.71129 1.000 25.78886 519 ILE C O 1
ATOM 3311 N N . HIS C 1 143 ? 36.67078 -25.18475 54.19527 1.000 30.56944 520 HIS C N 1
ATOM 3312 C CA . HIS C 1 143 ? 37.90972 -25.90227 53.93679 1.000 33.70235 520 HIS C CA 1
ATOM 3313 C C . HIS C 1 143 ? 39.05607 -24.90818 53.91733 1.000 35.00746 520 HIS C C 1
ATOM 3314 O O . HIS C 1 143 ? 39.05067 -23.94947 53.13486 1.000 34.68612 520 HIS C O 1
ATOM 3321 N N . ILE C 1 144 ? 40.01535 -25.10512 54.81331 1.000 30.02888 521 ILE C N 1
ATOM 3322 C CA . ILE C 1 144 ? 41.21204 -24.28740 54.86825 1.000 31.27491 521 ILE C CA 1
ATOM 3323 C C . ILE C 1 144 ? 42.37269 -25.27350 54.80261 1.000 37.19464 521 ILE C C 1
ATOM 3324 O O . ILE C 1 144 ? 42.56387 -26.07150 55.72520 1.000 33.76067 521 ILE C O 1
ATOM 3329 N N . LYS C 1 145 ? 43.09964 -25.27306 53.69181 1.000 37.83749 522 LYS C N 1
ATOM 3330 C CA . LYS C 1 145 ? 44.10071 -26.30401 53.43735 1.000 40.42336 522 LYS C CA 1
ATOM 3331 C C . LYS C 1 145 ? 45.48846 -25.71208 53.62194 1.000 41.04291 522 LYS C C 1
ATOM 3332 O O . LYS C 1 145 ? 45.77449 -24.62153 53.10671 1.000 37.78040 522 LYS C O 1
ATOM 3338 N N . LYS C 1 146 ? 46.32928 -26.42167 54.38078 1.000 44.22797 523 LYS C N 1
ATOM 3339 C CA . LYS C 1 146 ? 47.67977 -25.99913 54.72916 1.000 43.67566 523 LYS C CA 1
ATOM 3340 C C . LYS C 1 146 ? 48.63939 -26.16801 53.54969 1.000 45.24858 523 LYS C C 1
ATOM 3341 O O . LYS C 1 146 ? 48.42766 -26.98596 52.65470 1.000 45.03936 523 LYS C O 1
ATOM 3347 N N . VAL C 1 147 ? 49.71661 -25.37825 53.57284 1.000 46.28889 524 VAL C N 1
ATOM 3348 C CA . VAL C 1 147 ? 50.89408 -25.67334 52.75789 1.000 52.56473 524 VAL C CA 1
ATOM 3349 C C . VAL C 1 147 ? 51.58937 -26.90921 53.31646 1.000 56.71822 524 VAL C C 1
ATOM 3350 O O . VAL C 1 147 ? 51.89021 -26.97874 54.51555 1.000 54.87931 524 VAL C O 1
ATOM 3354 N N . THR C 1 148 ? 51.86262 -27.88629 52.45639 1.000 61.74460 525 THR C N 1
ATOM 3355 C CA . THR C 1 148 ? 52.59426 -29.06646 52.91363 1.000 68.83927 525 THR C CA 1
ATOM 3356 C C . THR C 1 148 ? 54.08860 -28.75836 53.04081 1.000 67.90179 525 THR C C 1
ATOM 3357 O O . THR C 1 148 ? 54.75816 -29.25068 53.95395 1.000 73.09338 525 THR C O 1
ATOM 3361 N N . GLY D 1 4 ? 27.33610 -10.24754 9.24590 1.000 42.01788 381 GLY D N 1
ATOM 3362 C CA . GLY D 1 4 ? 26.59411 -11.06477 10.19428 1.000 42.33517 381 GLY D CA 1
ATOM 3363 C C . GLY D 1 4 ? 27.44601 -11.98438 11.06561 1.000 41.88243 381 GLY D C 1
ATOM 3364 O O . GLY D 1 4 ? 28.66800 -12.08877 10.90183 1.000 37.76752 381 GLY D O 1
ATOM 3365 N N . ASN D 1 5 ? 26.79844 -12.66000 12.00959 1.000 33.55748 382 ASN D N 1
ATOM 3366 C CA . ASN D 1 5 ? 27.52690 -13.55525 12.88061 1.000 34.31613 382 ASN D CA 1
ATOM 3367 C C . ASN D 1 5 ? 27.73407 -14.90495 12.19100 1.000 34.55651 382 ASN D C 1
ATOM 3368 O O . ASN D 1 5 ? 26.99265 -15.26109 11.27258 1.000 33.08756 382 ASN D O 1
ATOM 3373 N N . PRO D 1 6 ? 28.72906 -15.68044 12.61935 1.000 32.15951 383 PRO D N 1
ATOM 3374 C CA . PRO D 1 6 ? 28.90878 -17.02366 12.05575 1.000 33.60052 383 PRO D CA 1
ATOM 3375 C C . PRO D 1 6 ? 27.64867 -17.83988 12.26014 1.000 36.65206 383 PRO D C 1
ATOM 3376 O O . PRO D 1 6 ? 26.99004 -17.70573 13.30433 1.000 33.01464 383 PRO D O 1
ATOM 3380 N N . PRO D 1 7 ? 27.24814 -18.64841 11.28114 1.000 32.26999 384 PRO D N 1
ATOM 3381 C CA . PRO D 1 7 ? 26.06536 -19.48862 11.48145 1.000 32.43346 384 PRO D CA 1
ATOM 3382 C C . PRO D 1 7 ? 26.25959 -20.35145 12.71878 1.000 32.90506 384 PRO D C 1
ATOM 3383 O O . PRO D 1 7 ? 27.36169 -20.83286 12.99242 1.000 30.28583 384 PRO D O 1
ATOM 3387 N N . ALA D 1 8 ? 25.17842 -20.52624 13.48379 1.000 32.21998 385 ALA D N 1
ATOM 3388 C CA . ALA D 1 8 ? 25.31612 -21.13548 14.79677 1.000 32.17483 385 ALA D CA 1
ATOM 3389 C C . ALA D 1 8 ? 23.96007 -21.63607 15.28199 1.000 31.69860 385 ALA D C 1
ATOM 3390 O O . ALA D 1 8 ? 22.92623 -21.03948 14.98522 1.000 30.41835 385 ALA D O 1
ATOM 3392 N N . GLU D 1 9 ? 23.97435 -22.74990 16.00153 1.000 36.85887 386 GLU D N 1
ATOM 3393 C CA . GLU D 1 9 ? 22.81135 -23.19286 16.76341 1.000 30.95186 386 GLU D CA 1
ATOM 3394 C C . GLU D 1 9 ? 22.75648 -22.39842 18.06725 1.000 31.90662 386 GLU D C 1
ATOM 3395 O O . GLU D 1 9 ? 23.71661 -22.41671 18.85101 1.000 31.46232 386 GLU D O 1
ATOM 3401 N N . VAL D 1 10 ? 21.66645 -21.67322 18.29502 1.000 30.94031 387 VAL D N 1
ATOM 3402 C CA . VAL D 1 10 ? 21.55818 -20.81157 19.47244 1.000 32.40172 387 VAL D CA 1
ATOM 3403 C C . VAL D 1 10 ? 20.53093 -21.41313 20.42010 1.000 27.78764 387 VAL D C 1
ATOM 3404 O O . VAL D 1 10 ? 19.47622 -21.87814 19.98580 1.000 30.52889 387 VAL D O 1
ATOM 3408 N N . SER D 1 11 ? 20.84645 -21.41663 21.71944 1.000 28.60321 388 SER D N 1
ATOM 3409 C CA . SER D 1 11 ? 19.88588 -21.90764 22.70793 1.000 29.86925 388 SER D CA 1
ATOM 3410 C C . SER D 1 11 ? 20.06892 -21.15654 24.02105 1.000 29.58630 388 SER D C 1
ATOM 3411 O O . SER D 1 11 ? 21.06610 -20.45656 24.22928 1.000 29.39511 388 SER D O 1
ATOM 3414 N N . THR D 1 12 ? 19.08903 -21.31101 24.91965 1.000 31.33051 389 THR D N 1
ATOM 3415 C CA . THR D 1 12 ? 19.16834 -20.62035 26.20268 1.000 31.90758 389 THR D CA 1
ATOM 3416 C C . THR D 1 12 ? 18.19310 -21.24443 27.19270 1.000 30.91970 389 THR D C 1
ATOM 3417 O O . THR D 1 12 ? 17.14491 -21.75736 26.81035 1.000 32.05933 389 THR D O 1
ATOM 3421 N N . SER D 1 13 ? 18.54518 -21.17111 28.47652 1.000 34.82634 390 SER D N 1
ATOM 3422 C CA . SER D 1 13 ? 17.59192 -21.56334 29.51262 1.000 33.30919 390 SER D CA 1
ATOM 3423 C C . SER D 1 13 ? 16.60771 -20.44671 29.86653 1.000 35.00632 390 SER D C 1
ATOM 3424 O O . SER D 1 13 ? 15.61995 -20.70856 30.56636 1.000 39.86031 390 SER D O 1
ATOM 3427 N N . LEU D 1 14 ? 16.83082 -19.22507 29.38492 1.000 33.08317 391 LEU D N 1
ATOM 3428 C CA . LEU D 1 14 ? 15.93149 -18.10411 29.64865 1.000 32.76874 391 LEU D CA 1
ATOM 3429 C C . LEU D 1 14 ? 14.65138 -18.23452 28.82221 1.000 36.97394 391 LEU D C 1
ATOM 3430 O O . LEU D 1 14 ? 14.68870 -18.60387 27.64623 1.000 36.15656 391 LEU D O 1
ATOM 3435 N N . LYS D 1 15 ? 13.50974 -17.93816 29.43833 1.000 35.29468 392 LYS D N 1
ATOM 3436 C CA . LYS D 1 15 ? 12.22368 -18.13850 28.78292 1.000 37.21228 392 LYS D CA 1
ATOM 3437 C C . LYS D 1 15 ? 11.89195 -16.92429 27.92157 1.000 33.63733 392 LYS D C 1
ATOM 3438 O O . LYS D 1 15 ? 11.87360 -15.79518 28.42048 1.000 31.72513 392 LYS D O 1
ATOM 3444 N N . VAL D 1 16 ? 11.61546 -17.16182 26.63267 1.000 33.73220 393 VAL D N 1
ATOM 3445 C CA . VAL D 1 16 ? 11.27781 -16.06627 25.72596 1.000 32.82009 393 VAL D CA 1
ATOM 3446 C C . VAL D 1 16 ? 10.05209 -15.33478 26.24387 1.000 32.29817 393 VAL D C 1
ATOM 3447 O O . VAL D 1 16 ? 9.10394 -15.95128 26.74464 1.000 30.94384 393 VAL D O 1
ATOM 3451 N N . TYR D 1 17 ? 10.06607 -14.00788 26.13706 1.000 29.83673 394 TYR D N 1
ATOM 3452 C CA . TYR D 1 17 ? 8.91895 -13.18157 26.50026 1.000 29.81256 394 TYR D CA 1
ATOM 3453 C C . TYR D 1 17 ? 8.47323 -12.41411 25.26581 1.000 32.27222 394 TYR D C 1
ATOM 3454 O O . TYR D 1 17 ? 9.30576 -11.85660 24.53970 1.000 32.77525 394 TYR D O 1
ATOM 3463 N N . GLN D 1 18 ? 7.16531 -12.45231 24.99485 1.000 29.88070 395 GLN D N 1
ATOM 3464 C CA . GLN D 1 18 ? 6.54990 -11.66952 23.92026 1.000 32.07907 395 GLN D CA 1
ATOM 3465 C C . GLN D 1 18 ? 7.19097 -11.94559 22.55871 1.000 32.14952 395 GLN D C 1
ATOM 3466 O O . GLN D 1 18 ? 7.39265 -11.02795 21.75874 1.000 31.99880 395 GLN D O 1
ATOM 3472 N N . GLY D 1 19 ? 7.50303 -13.21502 22.28500 1.000 30.27594 396 GLY D N 1
ATOM 3473 C CA . GLY D 1 19 ? 8.05712 -13.60459 20.99207 1.000 31.67688 396 GLY D CA 1
ATOM 3474 C C . GLY D 1 19 ? 9.45447 -13.10523 20.68188 1.000 33.80842 396 GLY D C 1
ATOM 3475 O O . GLY D 1 19 ? 9.88487 -13.21065 19.53018 1.000 32.32651 396 GLY D O 1
ATOM 3476 N N . HIS D 1 20 ? 10.19412 -12.57795 21.67099 1.000 35.08532 397 HIS D N 1
ATOM 3477 C CA . HIS D 1 20 ? 11.54731 -12.05222 21.44574 1.000 32.24882 397 HIS D CA 1
ATOM 3478 C C . HIS D 1 20 ? 12.57212 -13.18359 21.56483 1.000 32.87825 397 HIS D C 1
ATOM 3479 O O . HIS D 1 20 ? 13.21146 -13.39971 22.60115 1.000 33.43380 397 HIS D O 1
ATOM 3486 N N . THR D 1 21 ? 12.75668 -13.89333 20.45210 1.000 32.60305 398 THR D N 1
ATOM 3487 C CA . THR D 1 21 ? 13.56983 -15.09844 20.42893 1.000 29.32893 398 THR D CA 1
ATOM 3488 C C . THR D 1 21 ? 15.04778 -14.75979 20.30163 1.000 31.25127 398 THR D C 1
ATOM 3489 O O . THR D 1 21 ? 15.43818 -13.72877 19.73417 1.000 30.11982 398 THR D O 1
ATOM 3493 N N . LEU D 1 22 ? 15.87281 -15.64643 20.86045 1.000 29.67306 399 LEU D N 1
ATOM 3494 C CA . LEU D 1 22 ? 17.31764 -15.47215 20.79425 1.000 29.77586 399 LEU D CA 1
ATOM 3495 C C . LEU D 1 22 ? 17.81159 -15.51595 19.35224 1.000 30.31058 399 LEU D C 1
ATOM 3496 O O . LEU D 1 22 ? 18.74915 -14.79103 18.98556 1.000 30.68012 399 LEU D O 1
ATOM 3501 N N . GLU D 1 23 ? 17.20944 -16.37744 18.52423 1.000 28.28960 400 GLU D N 1
ATOM 3502 C CA . GLU D 1 23 ? 17.64444 -16.47990 17.13269 1.000 29.62152 400 GLU D CA 1
ATOM 3503 C C . GLU D 1 23 ? 17.46244 -15.15685 16.38964 1.000 32.11161 400 GLU D C 1
ATOM 3504 O O . GLU D 1 23 ? 18.30079 -14.78922 15.55889 1.000 28.95074 400 GLU D O 1
ATOM 3510 N N . LYS D 1 24 ? 16.36262 -14.43238 16.65209 1.000 28.57709 401 LYS D N 1
ATOM 3511 C CA . LYS D 1 24 ? 16.18834 -13.13493 15.99598 1.000 31.94173 401 LYS D CA 1
ATOM 3512 C C . LYS D 1 24 ? 17.27278 -12.15183 16.40912 1.000 31.46818 401 LYS D C 1
ATOM 3513 O O . LYS D 1 24 ? 17.71208 -11.32357 15.60098 1.000 30.73110 401 LYS D O 1
ATOM 3519 N N . THR D 1 25 ? 17.70685 -12.20492 17.66715 1.000 29.43614 402 THR D N 1
ATOM 3520 C CA . THR D 1 25 ? 18.73738 -11.27769 18.10428 1.000 28.22451 402 THR D CA 1
ATOM 3521 C C . THR D 1 25 ? 20.08854 -11.64534 17.51436 1.000 30.27892 402 THR D C 1
ATOM 3522 O O . THR D 1 25 ? 20.87928 -10.76246 17.15059 1.000 29.90684 402 THR D O 1
ATOM 3526 N N . TYR D 1 26 ? 20.36460 -12.94573 17.39613 1.000 28.16080 403 TYR D N 1
ATOM 3527 C CA . TYR D 1 26 ? 21.61580 -13.37959 16.77675 1.000 28.66849 403 TYR D CA 1
ATOM 3528 C C . TYR D 1 26 ? 21.68245 -12.96695 15.30158 1.000 29.40275 403 TYR D C 1
ATOM 3529 O O . TYR D 1 26 ? 22.77714 -12.75616 14.76288 1.000 30.25279 403 TYR D O 1
ATOM 3538 N N . MET D 1 27 ? 20.53231 -12.84660 14.64024 1.000 26.63752 404 MET D N 1
ATOM 3539 C CA . MET D 1 27 ? 20.45703 -12.40025 13.25318 1.000 31.77962 404 MET D CA 1
ATOM 3540 C C . MET D 1 27 ? 20.38739 -10.88160 13.11511 1.000 35.28611 404 MET D C 1
ATOM 3541 O O . MET D 1 27 ? 20.40216 -10.37494 11.98747 1.000 35.21729 404 MET D O 1
ATOM 3546 N N . GLY D 1 28 ? 20.32616 -10.14654 14.22508 1.000 33.02132 405 GLY D N 1
ATOM 3547 C CA . GLY D 1 28 ? 20.26620 -8.69785 14.16756 1.000 35.48183 405 GLY D CA 1
ATOM 3548 C C . GLY D 1 28 ? 18.90107 -8.12950 13.86204 1.000 36.19052 405 GLY D C 1
ATOM 3549 O O . GLY D 1 28 ? 18.79975 -6.95663 13.48916 1.000 38.73555 405 GLY D O 1
ATOM 3550 N N . GLU D 1 29 ? 17.83975 -8.91783 14.03220 1.000 33.99108 406 GLU D N 1
ATOM 3551 C CA . GLU D 1 29 ? 16.49620 -8.50048 13.65707 1.000 35.60443 406 GLU D CA 1
ATOM 3552 C C . GLU D 1 29 ? 15.64220 -8.01233 14.82482 1.000 39.85018 406 GLU D C 1
ATOM 3553 O O . GLU D 1 29 ? 14.65489 -7.32012 14.58327 1.000 35.08075 406 GLU D O 1
ATOM 3559 N N . ASP D 1 30 ? 15.97102 -8.35812 16.07109 1.000 34.47109 407 ASP D N 1
ATOM 3560 C CA . ASP D 1 30 ? 15.19287 -7.89874 17.22122 1.000 32.80779 407 ASP D CA 1
ATOM 3561 C C . ASP D 1 30 ? 16.07208 -8.01322 18.45978 1.000 31.77789 407 ASP D C 1
ATOM 3562 O O . ASP D 1 30 ? 17.18001 -8.53598 18.40201 1.000 33.12268 407 ASP D O 1
ATOM 3567 N N . PHE D 1 31 ? 15.58896 -7.47391 19.56462 1.000 30.09416 408 PHE D N 1
ATOM 3568 C CA . PHE D 1 31 ? 16.26508 -7.65044 20.84559 1.000 29.25456 408 PHE D CA 1
ATOM 3569 C C . PHE D 1 31 ? 15.69160 -8.86187 21.58313 1.000 28.45985 408 PHE D C 1
ATOM 3570 O O . PHE D 1 31 ? 14.59018 -9.32557 21.29450 1.000 29.13483 408 PHE D O 1
ATOM 3578 N N . PHE D 1 32 ? 16.46141 -9.36473 22.54606 1.000 24.42507 409 PHE D N 1
ATOM 3579 C CA . PHE D 1 32 ? 16.08580 -10.51366 23.36563 1.000 25.84743 409 PHE D CA 1
ATOM 3580 C C . PHE D 1 32 ? 15.81810 -10.02699 24.78780 1.000 30.18484 409 PHE D C 1
ATOM 3581 O O . PHE D 1 32 ? 16.67556 -9.37114 25.38588 1.000 28.71578 409 PHE D O 1
ATOM 3589 N N . TRP D 1 33 ? 14.61891 -10.30046 25.30772 1.000 26.77423 410 TRP D N 1
ATOM 3590 C CA . TRP D 1 33 ? 14.36940 -10.13352 26.73703 1.000 26.65311 410 TRP D CA 1
ATOM 3591 C C . TRP D 1 33 ? 15.08461 -11.24678 27.50616 1.000 26.03089 410 TRP D C 1
ATOM 3592 O O . TRP D 1 33 ? 14.85713 -12.43231 27.24275 1.000 28.81847 410 TRP D O 1
ATOM 3603 N N . ALA D 1 34 ? 15.92884 -10.87886 28.46348 1.000 25.50511 411 ALA D N 1
ATOM 3604 C CA . ALA D 1 34 ? 16.48441 -11.83249 29.44338 1.000 27.17135 411 ALA D CA 1
ATOM 3605 C C . ALA D 1 34 ? 15.81238 -11.50897 30.76879 1.000 27.86508 411 ALA D C 1
ATOM 3606 O O . ALA D 1 34 ? 16.25262 -10.59977 31.47742 1.000 29.75321 411 ALA D O 1
ATOM 3608 N N . ILE D 1 35 ? 14.70819 -12.20635 31.05932 1.000 28.15351 412 ILE D N 1
ATOM 3609 C CA . ILE D 1 35 ? 13.84053 -11.86808 32.19127 1.000 30.98786 412 ILE D CA 1
ATOM 3610 C C . ILE D 1 35 ? 14.42937 -12.39313 33.49649 1.000 32.60237 412 ILE D C 1
ATOM 3611 O O . ILE D 1 35 ? 14.53552 -13.60742 33.68486 1.000 29.91635 412 ILE D O 1
ATOM 3616 N N . THR D 1 36 ? 14.74116 -11.47578 34.42557 1.000 35.17275 413 THR D N 1
ATOM 3617 C CA . THR D 1 36 ? 15.26886 -11.77507 35.76092 1.000 36.35476 413 THR D CA 1
ATOM 3618 C C . THR D 1 36 ? 16.26522 -12.92271 35.67946 1.000 32.83864 413 THR D C 1
ATOM 3619 O O . THR D 1 36 ? 15.95833 -14.04182 36.11226 1.000 35.74777 413 THR D O 1
ATOM 3623 N N . PRO D 1 37 ? 17.43809 -12.70426 35.09063 1.000 33.29012 414 PRO D N 1
ATOM 3624 C CA . PRO D 1 37 ? 18.39556 -13.80791 34.92611 1.000 34.47636 414 PRO D CA 1
ATOM 3625 C C . PRO D 1 37 ? 18.77140 -14.40335 36.27849 1.000 40.19206 414 PRO D C 1
ATOM 3626 O O . PRO D 1 37 ? 18.99149 -13.67714 37.25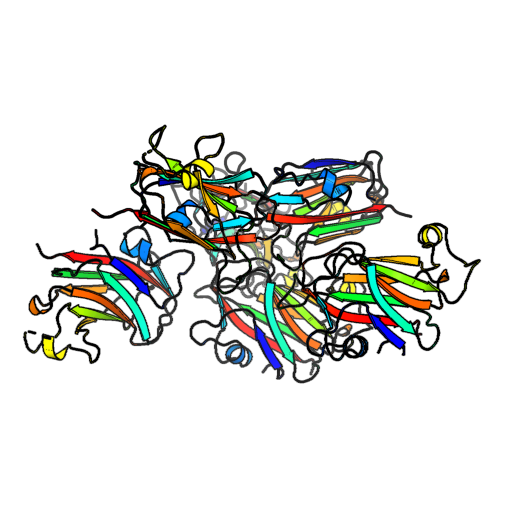314 1.000 38.43718 414 PRO D O 1
ATOM 3630 N N . THR D 1 38 ? 18.79881 -15.73522 36.34579 1.000 38.18607 415 THR D N 1
ATOM 3631 C CA . THR D 1 38 ? 19.07747 -16.44000 37.59000 1.000 39.07388 415 THR D CA 1
ATOM 3632 C C . THR D 1 38 ? 20.44117 -17.11078 37.50288 1.000 38.36939 415 THR D C 1
ATOM 3633 O O . THR D 1 38 ? 20.88276 -17.50048 36.41517 1.000 32.82355 415 THR D O 1
ATOM 3637 N N . ALA D 1 39 ? 21.11398 -17.23848 38.65070 1.000 35.98159 416 ALA D N 1
ATOM 3638 C CA . ALA D 1 39 ? 22.40283 -17.93209 38.66829 1.000 39.25392 416 ALA D CA 1
ATOM 3639 C C . ALA D 1 39 ? 22.23691 -19.33307 38.09385 1.000 37.37156 416 ALA D C 1
ATOM 3640 O O . ALA D 1 39 ? 21.30766 -20.05678 38.45658 1.000 34.74327 416 ALA D O 1
ATOM 3642 N N . GLY D 1 40 ? 23.11857 -19.69339 37.15265 1.000 34.93685 417 GLY D N 1
ATOM 3643 C CA . GLY D 1 40 ? 23.02422 -20.95083 36.43756 1.000 35.22068 417 GLY D CA 1
ATOM 3644 C C . GLY D 1 40 ? 22.34604 -20.86074 35.07829 1.000 35.21440 417 GLY D C 1
ATOM 3645 O O . GLY D 1 40 ? 22.41698 -21.82426 34.30220 1.000 34.41357 417 GLY D O 1
ATOM 3646 N N . ASP D 1 41 ? 21.65972 -19.75878 34.78034 1.000 34.96996 418 ASP D N 1
ATOM 3647 C CA . ASP D 1 41 ? 21.12837 -19.58867 33.42785 1.000 35.09999 418 ASP D CA 1
ATOM 3648 C C . ASP D 1 41 ? 22.28586 -19.46485 32.43975 1.000 29.65005 418 ASP D C 1
ATOM 3649 O O . ASP D 1 41 ? 23.39596 -19.06592 32.80549 1.000 32.07262 418 ASP D O 1
ATOM 3654 N N . TYR D 1 42 ? 22.01059 -19.77663 31.16566 1.000 34.16887 419 TYR D N 1
ATOM 3655 C CA . TYR D 1 42 ? 23.03597 -19.69279 30.12917 1.000 31.76199 419 TYR D CA 1
ATOM 3656 C C . TYR D 1 42 ? 22.43878 -19.27384 28.78761 1.000 31.82100 419 TYR D C 1
ATOM 3657 O O . TYR D 1 42 ? 21.25013 -19.44583 28.52218 1.000 30.93266 419 TYR D O 1
ATOM 3666 N N . ILE D 1 43 ? 23.29594 -18.71655 27.95140 1.000 29.50916 420 ILE D N 1
ATOM 3667 C CA . ILE D 1 43 ? 23.00108 -18.46964 26.54730 1.000 31.11383 420 ILE D CA 1
ATOM 3668 C C . ILE D 1 43 ? 24.13636 -19.11863 25.77174 1.000 28.15050 420 ILE D C 1
ATOM 3669 O O . ILE D 1 43 ? 25.29833 -18.89185 26.10068 1.000 33.71788 420 ILE D O 1
ATOM 3674 N N . LEU D 1 44 ? 23.81354 -19.94847 24.78446 1.000 30.56137 421 LEU D N 1
ATOM 3675 C CA . LEU D 1 44 ? 24.81784 -20.74344 24.08041 1.000 30.51009 421 LEU D CA 1
ATOM 3676 C C . LEU D 1 44 ? 24.73507 -20.51856 22.57200 1.000 27.10443 421 LEU D C 1
ATOM 3677 O O . LEU D 1 44 ? 23.64175 -20.54944 21.99415 1.000 27.33848 421 LEU D O 1
ATOM 3682 N N . PHE D 1 45 ? 25.89821 -20.30573 21.93672 1.000 31.93922 422 PHE D N 1
ATOM 3683 C CA . PHE D 1 45 ? 26.01930 -20.21680 20.48224 1.000 32.38708 422 PHE D CA 1
ATOM 3684 C C . PHE D 1 45 ? 27.03523 -21.27500 20.07148 1.000 31.28346 422 PHE D C 1
ATOM 3685 O O . PHE D 1 45 ? 28.22530 -21.15161 20.38356 1.000 31.53844 422 PHE D O 1
ATOM 3693 N N . LYS D 1 46 ? 26.56424 -22.32377 19.41841 1.000 29.99741 423 LYS D N 1
ATOM 3694 C CA . LYS D 1 46 ? 27.41026 -23.42824 18.98027 1.000 34.44512 423 LYS D CA 1
ATOM 3695 C C . LYS D 1 46 ? 27.59194 -23.28111 17.47276 1.000 32.02399 423 LYS D C 1
ATOM 3696 O O . LYS D 1 46 ? 26.63913 -23.47619 16.71561 1.000 30.89958 423 LYS D O 1
ATOM 3702 N N . PHE D 1 47 ? 28.80129 -22.92128 17.04127 1.000 30.73790 424 PHE D N 1
ATOM 3703 C CA . PHE D 1 47 ? 29.01153 -22.56403 15.64210 1.000 32.91154 424 PHE D CA 1
ATOM 3704 C C . PHE D 1 47 ? 28.86063 -23.78362 14.71585 1.000 34.96858 424 PHE D C 1
ATOM 3705 O O . PHE D 1 47 ? 29.18970 -24.90851 15.08264 1.000 32.32982 424 PHE D O 1
ATOM 3713 N N . ASP D 1 48 ? 28.34598 -23.54227 13.49704 1.000 34.65101 425 ASP D N 1
ATOM 3714 C CA . ASP D 1 48 ? 28.17609 -24.61522 12.51760 1.000 34.06920 425 ASP D CA 1
ATOM 3715 C C . ASP D 1 48 ? 29.51726 -25.21672 12.08479 1.000 35.67353 425 ASP D C 1
ATOM 3716 O O . ASP D 1 48 ? 29.60667 -26.41711 11.79226 1.000 32.03404 425 ASP D O 1
ATOM 3721 N N . LYS D 1 49 ? 30.55573 -24.40161 12.01661 1.000 32.16172 426 LYS D N 1
ATOM 3722 C CA . LYS D 1 49 ? 31.92374 -24.86508 11.87593 1.000 37.08616 426 LYS D CA 1
ATOM 3723 C C . LYS D 1 49 ? 32.76876 -24.06693 12.85350 1.000 38.27994 426 LYS D C 1
ATOM 3724 O O . LYS D 1 49 ? 32.38069 -22.95523 13.23395 1.000 38.91763 426 LYS D O 1
ATOM 3730 N N . PRO D 1 50 ? 33.91543 -24.60412 13.28285 1.000 40.08406 427 PRO D N 1
ATOM 3731 C CA . PRO D 1 50 ? 34.79595 -23.85034 14.19208 1.000 40.21476 427 PRO D CA 1
ATOM 3732 C C . PRO D 1 50 ? 35.18925 -22.50511 13.59807 1.000 42.51988 427 PRO D C 1
ATOM 3733 O O . PRO D 1 50 ? 35.43396 -22.38667 12.39551 1.000 41.25875 427 PRO D O 1
ATOM 3737 N N . VAL D 1 51 ? 35.23751 -21.48300 14.45452 1.000 38.44200 428 VAL D N 1
ATOM 3738 C CA . VAL D 1 51 ? 35.46940 -20.10156 14.04456 1.000 41.51128 428 VAL D CA 1
ATOM 3739 C C . VAL D 1 51 ? 36.77341 -19.61907 14.66741 1.000 42.99763 428 VAL D C 1
ATOM 3740 O O . VAL D 1 51 ? 37.01363 -19.83051 15.86353 1.000 40.14467 428 VAL D O 1
ATOM 3744 N N . ASN D 1 52 ? 37.60940 -18.97529 13.85519 1.000 43.57892 429 ASN D N 1
ATOM 3745 C CA . ASN D 1 52 ? 38.75646 -18.21360 14.34662 1.000 46.82643 429 ASN D CA 1
ATOM 3746 C C . ASN D 1 52 ? 38.24414 -16.83119 14.72121 1.000 44.29118 429 ASN D C 1
ATOM 3747 O O . ASN D 1 52 ? 38.01319 -15.98637 13.85183 1.000 45.09560 429 ASN D O 1
ATOM 3752 N N . VAL D 1 53 ? 38.05317 -16.60141 16.01694 1.000 43.30158 430 VAL D N 1
ATOM 3753 C CA . VAL D 1 53 ? 37.39896 -15.39242 16.50731 1.000 44.46987 430 VAL D CA 1
ATOM 3754 C C . VAL D 1 53 ? 38.45921 -14.34053 16.79957 1.000 43.91055 430 VAL D C 1
ATOM 3755 O O . VAL D 1 53 ? 39.40041 -14.59132 17.56144 1.000 48.82186 430 VAL D O 1
ATOM 3759 N N . GLU D 1 54 ? 38.30349 -13.16419 16.19605 1.000 41.58751 431 GLU D N 1
ATOM 3760 C CA . GLU D 1 54 ? 39.13590 -12.01285 16.52066 1.000 47.57702 431 GLU D CA 1
ATOM 3761 C C . GLU D 1 54 ? 38.64853 -11.32384 17.79181 1.000 49.32739 431 GLU D C 1
ATOM 3762 O O . GLU D 1 54 ? 39.43559 -11.05566 18.71161 1.000 45.98416 431 GLU D O 1
ATOM 3768 N N . SER D 1 55 ? 37.34708 -11.06310 17.87707 1.000 45.70933 432 SER D N 1
ATOM 3769 C CA . SER D 1 55 ? 36.81405 -10.30474 18.99729 1.000 43.94471 432 SER D CA 1
ATOM 3770 C C . SER D 1 55 ? 35.32161 -10.58137 19.11888 1.000 41.74887 432 SER D C 1
ATOM 3771 O O . SER D 1 55 ? 34.70216 -11.18172 18.23685 1.000 39.35884 432 SER D O 1
ATOM 3774 N N . TYR D 1 56 ? 34.74911 -10.11044 20.22455 1.000 37.60379 433 TYR D N 1
ATOM 3775 C CA . TYR D 1 56 ? 33.32324 -10.26106 20.47237 1.000 36.51105 433 TYR D CA 1
ATOM 3776 C C . TYR D 1 56 ? 32.81024 -9.01142 21.16881 1.000 38.14445 433 TYR D C 1
ATOM 3777 O O . TYR D 1 56 ? 33.55915 -8.31884 21.88270 1.000 37.32941 433 TYR D O 1
ATOM 3786 N N . LEU D 1 57 ? 31.51181 -8.76882 20.98257 1.000 35.94903 434 LEU D N 1
ATOM 3787 C CA . LEU D 1 57 ? 30.80532 -7.65091 21.59769 1.000 36.24685 434 LEU D CA 1
ATOM 3788 C C . LEU D 1 57 ? 29.37935 -8.09748 21.88827 1.000 34.80677 434 LEU D C 1
ATOM 3789 O O . LEU D 1 57 ? 28.64153 -8.44814 20.96197 1.000 33.30327 434 LEU D O 1
ATOM 3794 N N . PHE D 1 58 ? 28.99032 -8.09362 23.16361 1.000 29.85208 435 PHE D N 1
ATOM 3795 C CA . PHE D 1 58 ? 27.60608 -8.30797 23.57082 1.000 32.12563 435 PHE D CA 1
ATOM 3796 C C . PHE D 1 58 ? 27.15275 -7.07202 24.33694 1.000 35.81346 435 PHE D C 1
ATOM 3797 O O . PHE D 1 58 ? 27.81380 -6.65496 25.30183 1.000 34.86652 435 PHE D O 1
ATOM 3805 N N . HIS D 1 59 ? 26.04348 -6.48367 23.90198 1.000 32.77128 436 HIS D N 1
ATOM 3806 C CA . HIS D 1 59 ? 25.54762 -5.23351 24.46455 1.000 32.22333 436 HIS D CA 1
ATOM 3807 C C . HIS D 1 59 ? 24.13511 -5.44099 24.99192 1.000 34.39576 436 HIS D C 1
ATOM 3808 O O . HIS D 1 59 ? 23.32482 -6.10783 24.34634 1.000 31.59751 436 HIS D O 1
ATOM 3815 N N . SER D 1 60 ? 23.84758 -4.86894 26.16694 1.000 34.14448 437 SER D N 1
ATOM 3816 C CA . SER D 1 60 ? 22.49962 -4.82328 26.71056 1.000 30.06562 437 SER D CA 1
ATOM 3817 C C . SER D 1 60 ? 22.17786 -3.41255 27.19164 1.000 34.75767 437 SER D C 1
ATOM 3818 O O . SER D 1 60 ? 23.06556 -2.56429 27.34243 1.000 30.60333 437 SER D O 1
ATOM 3821 N N . GLY D 1 61 ? 20.88633 -3.16803 27.42085 1.000 33.89104 438 GLY D N 1
ATOM 3822 C CA . GLY D 1 61 ? 20.41140 -1.87914 27.89464 1.000 33.23886 438 GLY D CA 1
ATOM 3823 C C . GLY D 1 61 ? 20.30673 -0.85816 26.77210 1.000 35.92229 438 GLY D C 1
ATOM 3824 O O . GLY D 1 61 ? 20.81112 -1.03939 25.67061 1.000 34.34855 438 GLY D O 1
ATOM 3825 N N . ASN D 1 62 ? 19.62688 0.25159 27.06663 1.000 33.77755 439 ASN D N 1
ATOM 3826 C CA . ASN D 1 62 ? 19.62529 1.37540 26.14603 1.000 36.04649 439 ASN D CA 1
ATOM 3827 C C . ASN D 1 62 ? 19.45047 2.65357 26.94940 1.000 35.80133 439 ASN D C 1
ATOM 3828 O O . ASN D 1 62 ? 19.38865 2.63516 28.18176 1.000 33.16626 439 ASN D O 1
ATOM 3833 N N . GLN D 1 63 ? 19.37449 3.76978 26.23413 1.000 35.69214 440 GLN D N 1
ATOM 3834 C CA . GLN D 1 63 ? 19.36368 5.06970 26.89262 1.000 41.40460 440 GLN D CA 1
ATOM 3835 C C . GLN D 1 63 ? 18.06093 5.31645 27.66082 1.000 37.05895 440 GLN D C 1
ATOM 3836 O O . GLN D 1 63 ? 18.07284 5.97042 28.71484 1.000 33.49379 440 GLN D O 1
ATOM 3842 N N . GLU D 1 64 ? 16.93492 4.81474 27.15234 1.000 34.26990 441 GLU D N 1
ATOM 3843 C CA . GLU D 1 64 ? 15.67239 4.99313 27.86123 1.000 35.54643 441 GLU D CA 1
ATOM 3844 C C . GLU D 1 64 ? 15.55850 4.07919 29.07604 1.000 35.35617 441 GLU D C 1
ATOM 3845 O O . GLU D 1 64 ? 14.80993 4.39909 30.00765 1.000 31.23281 441 GLU D O 1
ATOM 3851 N N . HIS D 1 65 ? 16.25455 2.93883 29.07400 1.000 33.07776 442 HIS D N 1
ATOM 3852 C CA . HIS D 1 65 ? 16.19958 1.96947 30.17623 1.000 32.74519 442 HIS D CA 1
ATOM 3853 C C . HIS D 1 65 ? 17.62111 1.50609 30.48922 1.000 31.90734 442 HIS D C 1
ATOM 3854 O O . HIS D 1 65 ? 18.01512 0.37160 30.18507 1.000 31.29268 442 HIS D O 1
ATOM 3861 N N . PRO D 1 66 ? 18.43872 2.38735 31.07242 1.000 34.28492 443 PRO D N 1
ATOM 3862 C CA . PRO D 1 66 ? 19.85817 2.03688 31.29261 1.000 31.62258 443 PRO D CA 1
ATOM 3863 C C . PRO D 1 66 ? 20.06433 0.93834 32.32270 1.000 29.93457 443 PRO D C 1
ATOM 3864 O O . PRO D 1 66 ? 21.11966 0.29503 32.31424 1.000 30.73723 443 PRO D O 1
ATOM 3868 N N . GLY D 1 67 ? 19.09150 0.69121 33.19840 1.000 29.98812 444 GLY D N 1
ATOM 3869 C CA . GLY D 1 67 ? 19.18213 -0.41160 34.13931 1.000 31.93827 444 GLY D CA 1
ATOM 3870 C C . GLY D 1 67 ? 18.85046 -1.77681 33.57374 1.000 33.84318 444 GLY D C 1
ATOM 3871 O O . GLY D 1 67 ? 19.10337 -2.78209 34.24810 1.000 30.36103 444 GLY D O 1
ATOM 3872 N N . ALA D 1 68 ? 18.27817 -1.83255 32.36681 1.000 29.80888 445 ALA D N 1
ATOM 3873 C CA . ALA D 1 68 ? 17.84546 -3.08986 31.74125 1.000 31.03898 445 ALA D CA 1
ATOM 3874 C C . ALA D 1 68 ? 19.02327 -3.79471 31.05053 1.000 31.79247 445 ALA D C 1
ATOM 3875 O O . ALA D 1 68 ? 19.04344 -4.01642 29.83513 1.000 27.50408 445 ALA D O 1
ATOM 3877 N N . ILE D 1 69 ? 20.00955 -4.17214 31.86187 1.000 30.12891 446 ILE D N 1
ATOM 3878 C CA . ILE D 1 69 ? 21.27311 -4.69625 31.36454 1.000 30.56050 446 ILE D CA 1
ATOM 3879 C C . ILE D 1 69 ? 21.50046 -6.09757 31.90708 1.000 30.09946 446 ILE D C 1
ATOM 3880 O O . ILE D 1 69 ? 20.93517 -6.51333 32.92524 1.000 29.12256 446 ILE D O 1
ATOM 3885 N N . LEU D 1 70 ? 22.34415 -6.83770 31.19623 1.000 29.79818 447 LEU D N 1
ATOM 3886 C CA . LEU D 1 70 ? 22.70838 -8.18151 31.62619 1.000 31.07535 447 LEU D CA 1
ATOM 3887 C C . LEU D 1 70 ? 23.77547 -8.07043 32.71096 1.000 31.93023 447 LEU D C 1
ATOM 3888 O O . LEU D 1 70 ? 24.84237 -7.49329 32.48162 1.000 36.17983 447 LEU D O 1
ATOM 3893 N N . LEU D 1 71 ? 23.47538 -8.58849 33.89399 1.000 31.57029 448 LEU D N 1
ATOM 3894 C CA . LEU D 1 71 ? 24.31736 -8.43485 35.07043 1.000 33.88847 448 LEU D CA 1
ATOM 3895 C C . LEU D 1 71 ? 24.86695 -9.78944 35.49605 1.000 33.20776 448 LEU D C 1
ATOM 3896 O O . LEU D 1 71 ? 24.21910 -10.82388 35.30699 1.000 34.47869 448 LEU D O 1
ATOM 3901 N N . ASN D 1 72 ? 26.06490 -9.78038 36.08706 1.000 36.90669 449 ASN D N 1
ATOM 3902 C CA . ASN D 1 72 ? 26.62008 -10.98025 36.72558 1.000 34.45554 449 ASN D CA 1
ATOM 3903 C C . ASN D 1 72 ? 26.72669 -12.14217 35.72815 1.000 36.12506 449 ASN D C 1
ATOM 3904 O O . ASN D 1 72 ? 26.30992 -13.27609 35.99423 1.000 31.45621 449 ASN D O 1
ATOM 3909 N N . THR D 1 73 ? 27.29851 -11.85596 34.56271 1.000 34.44540 450 THR D N 1
ATOM 3910 C CA . THR D 1 73 ? 27.30669 -12.84250 33.49392 1.000 36.57042 450 THR D CA 1
ATOM 3911 C C . THR D 1 73 ? 28.70040 -12.89379 32.89045 1.000 32.11625 450 THR D C 1
ATOM 3912 O O . THR D 1 73 ? 29.32008 -11.85730 32.64877 1.000 36.03373 450 THR D O 1
ATOM 3916 N N . THR D 1 74 ? 29.20160 -14.09688 32.68303 1.000 34.79385 451 THR D N 1
ATOM 3917 C CA . THR D 1 74 ? 30.54624 -14.27910 32.16021 1.000 33.81742 451 THR D CA 1
ATOM 3918 C C . THR D 1 74 ? 30.48892 -14.57040 30.66502 1.000 36.25954 451 THR D C 1
ATOM 3919 O O . THR D 1 74 ? 29.42365 -14.80979 30.09856 1.000 36.25199 451 THR D O 1
ATOM 3923 N N . VAL D 1 75 ? 31.66235 -14.56322 30.03099 1.000 34.81092 452 VAL D N 1
ATOM 3924 C CA . VAL D 1 75 ? 31.83011 -15.01573 28.65343 1.000 33.22674 452 VAL D CA 1
ATOM 3925 C C . VAL D 1 75 ? 32.79938 -16.19712 28.69081 1.000 36.30344 452 VAL D C 1
ATOM 3926 O O . VAL D 1 75 ? 33.97749 -16.02343 29.05472 1.000 35.31414 452 VAL D O 1
ATOM 3930 N N . ASP D 1 76 ? 32.29489 -17.38283 28.32227 1.000 31.95758 453 ASP D N 1
ATOM 3931 C CA . ASP D 1 76 ? 33.02694 -18.64644 28.25788 1.000 35.34120 453 ASP D CA 1
ATOM 3932 C C . ASP D 1 76 ? 33.14560 -19.10054 26.80243 1.000 37.41083 453 ASP D C 1
ATOM 3933 O O . ASP D 1 76 ? 32.17787 -19.01253 26.03918 1.000 35.39352 453 ASP D O 1
ATOM 3938 N N . VAL D 1 77 ? 34.31051 -19.62416 26.41154 1.000 39.41475 454 VAL D N 1
ATOM 3939 C CA . VAL D 1 77 ? 34.45969 -20.18687 25.07029 1.000 36.32324 454 VAL D CA 1
ATOM 3940 C C . VAL D 1 77 ? 35.01464 -21.60409 25.16058 1.000 40.19549 454 VAL D C 1
ATOM 3941 O O . VAL D 1 77 ? 35.82173 -21.93174 26.04078 1.000 41.18560 454 VAL D O 1
ATOM 3945 N N . LEU D 1 78 ? 34.56091 -22.44550 24.22817 1.000 36.58168 455 LEU D N 1
ATOM 3946 C CA . LEU D 1 78 ? 34.94734 -23.84801 24.12052 1.000 40.16376 455 LEU D CA 1
ATOM 3947 C C . LEU D 1 78 ? 35.85338 -24.00605 22.90679 1.000 41.60881 455 LEU D C 1
ATOM 3948 O O . LEU D 1 78 ? 35.36760 -23.98711 21.76494 1.000 38.28934 455 LEU D O 1
ATOM 3953 N N . PRO D 1 79 ? 37.16850 -24.12180 23.09115 1.000 43.64295 456 PRO D N 1
ATOM 3954 C CA . PRO D 1 79 ? 38.06389 -24.33184 21.94291 1.000 45.12732 456 PRO D CA 1
ATOM 3955 C C . PRO D 1 79 ? 37.80016 -25.66182 21.25907 1.000 42.08713 456 PRO D C 1
ATOM 3956 O O . PRO D 1 79 ? 37.33720 -26.62502 21.87736 1.000 42.24781 456 PRO D O 1
ATOM 3960 N N . LEU D 1 80 ? 38.07927 -25.70189 19.95189 1.000 45.81745 457 LEU D N 1
ATOM 3961 C CA . LEU D 1 80 ? 37.96323 -26.96474 19.22801 1.000 45.83200 457 LEU D CA 1
ATOM 3962 C C . LEU D 1 80 ? 39.00630 -27.96716 19.71116 1.000 49.47754 457 LEU D C 1
ATOM 3963 O O . LEU D 1 80 ? 38.73019 -29.16932 19.79776 1.000 52.79424 457 LEU D O 1
ATOM 3968 N N . LYS D 1 81 ? 40.19866 -27.49377 20.04323 1.000 51.48175 458 LYS D N 1
ATOM 3969 C CA . LYS D 1 81 ? 41.28882 -28.37204 20.43777 1.000 60.51765 458 LYS D CA 1
ATOM 3970 C C . LYS D 1 81 ? 41.35496 -28.49280 21.95666 1.000 64.18129 458 LYS D C 1
ATOM 3971 O O . LYS D 1 81 ? 41.08832 -27.53559 22.68825 1.000 60.83377 458 LYS D O 1
ATOM 3977 N N . SER D 1 82 ? 41.70216 -29.69397 22.42228 1.000 73.33384 459 SER D N 1
ATOM 3978 C CA . SER D 1 82 ? 41.94258 -29.97463 23.83466 1.000 75.94889 459 SER D CA 1
ATOM 3979 C C . SER D 1 82 ? 43.42944 -30.04498 24.16539 1.000 81.13576 459 SER D C 1
ATOM 3980 O O . SER D 1 82 ? 43.89234 -29.36088 25.08214 1.000 83.71450 459 SER D O 1
ATOM 3983 N N . ASP D 1 83 ? 44.19102 -30.86038 23.43399 1.000 83.67056 460 ASP D N 1
ATOM 3984 C CA . ASP D 1 83 ? 45.64089 -30.90317 23.58825 1.000 86.02247 460 ASP D CA 1
ATOM 3985 C C . ASP D 1 83 ? 46.24820 -29.59669 23.10262 1.000 86.62402 460 ASP D C 1
ATOM 3986 O O . ASP D 1 83 ? 46.89861 -29.54564 22.05207 1.000 84.33623 460 ASP D O 1
ATOM 3991 N N . SER D 1 84 ? 46.03016 -28.53559 23.86480 1.000 87.17502 461 SER D N 1
ATOM 3992 C CA . SER D 1 84 ? 46.45430 -27.20293 23.48358 1.000 86.65813 461 SER D CA 1
ATOM 3993 C C . SER D 1 84 ? 47.67840 -26.78146 24.27964 1.000 84.41525 461 SER D C 1
ATOM 3994 O O . SER D 1 84 ? 47.88138 -27.19544 25.42423 1.000 86.45249 461 SER D O 1
ATOM 3997 N N . LEU D 1 85 ? 48.51565 -25.98454 23.63149 1.000 85.03082 462 LEU D N 1
ATOM 3998 C CA . LEU D 1 85 ? 49.40091 -25.06553 24.32495 1.000 86.18395 462 LEU D CA 1
ATOM 3999 C C . LEU D 1 85 ? 49.22521 -23.72670 23.62339 1.000 80.65243 462 LEU D C 1
ATOM 4000 O O . LEU D 1 85 ? 48.09465 -23.34520 23.31367 1.000 80.59297 462 LEU D O 1
ATOM 4005 N N . GLU D 1 86 ? 50.31837 -23.02486 23.34198 1.000 83.98142 463 GLU D N 1
ATOM 4006 C CA . GLU D 1 86 ? 50.27321 -21.73093 22.66141 1.000 82.79246 463 GLU D CA 1
ATOM 4007 C C . GLU D 1 86 ? 49.40269 -20.71664 23.39575 1.000 78.02617 463 GLU D C 1
ATOM 4008 O O . GLU D 1 86 ? 48.93661 -19.74711 22.78852 1.000 74.65779 463 GLU D O 1
ATOM 4014 N N . ILE D 1 87 ? 49.15942 -20.92875 24.68976 1.000 81.27753 464 ILE D N 1
ATOM 4015 C CA . ILE D 1 87 ? 48.37806 -20.00905 25.51004 1.000 79.81580 464 ILE D CA 1
ATOM 4016 C C . ILE D 1 87 ? 49.20892 -19.58592 26.70978 1.000 81.60004 464 ILE D C 1
ATOM 4017 O O . ILE D 1 87 ? 49.92865 -20.39718 27.30649 1.000 80.63610 464 ILE D O 1
ATOM 4022 N N . SER D 1 88 ? 49.08559 -18.31203 27.06846 1.000 82.33908 465 SER D N 1
ATOM 4023 C CA . SER D 1 88 ? 49.82259 -17.75666 28.18852 1.000 85.18647 465 SER D CA 1
ATOM 4024 C C . SER D 1 88 ? 49.33631 -18.35936 29.50598 1.000 85.17242 465 SER D C 1
ATOM 4025 O O . SER D 1 88 ? 48.50535 -19.27543 29.55221 1.000 82.11009 465 SER D O 1
ATOM 4028 N N . LYS D 1 89 ? 49.87673 -17.80883 30.59739 1.000 88.09617 466 LYS D N 1
ATOM 4029 C CA . LYS D 1 89 ? 49.51427 -18.25251 31.93654 1.000 89.36032 466 LYS D CA 1
ATOM 4030 C C . LYS D 1 89 ? 48.19433 -17.64774 32.38632 1.000 85.11200 466 LYS D C 1
ATOM 4031 O O . LYS D 1 89 ? 47.38241 -18.31658 33.04217 1.000 81.56369 466 LYS D O 1
ATOM 4037 N N . GLU D 1 90 ? 47.96767 -16.38419 32.03965 1.000 84.85865 467 GLU D N 1
ATOM 4038 C CA . GLU D 1 90 ? 46.68269 -15.76903 32.32279 1.000 83.62455 467 GLU D CA 1
ATOM 4039 C C . GLU D 1 90 ? 45.55559 -16.60935 31.72859 1.000 82.38382 467 GLU D C 1
ATOM 4040 O O . GLU D 1 90 ? 44.60671 -16.96840 32.42926 1.000 79.83612 467 GLU D O 1
ATOM 4046 N N . THR D 1 91 ? 45.70895 -17.03379 30.46814 1.000 82.99553 468 THR D N 1
ATOM 4047 C CA . THR D 1 91 ? 44.67874 -17.83985 29.81741 1.000 77.33764 468 THR D CA 1
ATOM 4048 C C . THR D 1 91 ? 44.57661 -19.23829 30.42533 1.000 73.48159 468 THR D C 1
ATOM 4049 O O . THR D 1 91 ? 43.47000 -19.75412 30.62721 1.000 67.38534 468 THR D O 1
ATOM 4053 N N . LYS D 1 92 ? 45.70849 -19.88080 30.72491 1.000 77.02726 469 LYS D N 1
ATOM 4054 C CA . LYS D 1 92 ? 45.61154 -21.19997 31.34964 1.000 74.96288 469 LYS D CA 1
ATOM 4055 C C . LYS D 1 92 ? 44.84830 -21.13885 32.66744 1.000 70.67464 469 LYS D C 1
ATOM 4056 O O . LYS D 1 92 ? 44.11171 -22.07927 32.99451 1.000 65.70465 469 LYS D O 1
ATOM 4062 N N . ASP D 1 93 ? 44.94720 -20.02439 33.40898 1.000 74.82963 470 ASP D N 1
ATOM 4063 C CA . ASP D 1 93 ? 44.28560 -19.94922 34.71075 1.000 76.80696 470 ASP D CA 1
ATOM 4064 C C . ASP D 1 93 ? 42.76655 -19.85795 34.59512 1.000 71.19556 470 ASP D C 1
ATOM 4065 O O . ASP D 1 93 ? 42.06957 -20.12938 35.57960 1.000 70.79891 470 ASP D O 1
ATOM 4070 N N . LYS D 1 94 ? 42.24339 -19.51490 33.41518 1.000 70.84100 471 LYS D N 1
ATOM 4071 C CA . LYS D 1 94 ? 40.82177 -19.26856 33.19253 1.000 63.19389 471 LYS D CA 1
ATOM 4072 C C . LYS D 1 94 ? 40.03352 -20.51417 32.78865 1.000 57.46203 471 LYS D C 1
ATOM 4073 O O . LYS D 1 94 ? 38.81961 -20.42151 32.55851 1.000 52.93417 471 LYS D O 1
ATOM 4079 N N . ARG D 1 95 ? 40.67920 -21.67140 32.70666 1.000 57.24404 472 ARG D N 1
ATOM 4080 C CA . ARG D 1 95 ? 40.00252 -22.88121 32.26059 1.000 54.72860 472 ARG D CA 1
ATOM 4081 C C . ARG D 1 95 ? 39.01977 -23.38624 33.31326 1.000 53.74828 472 ARG D C 1
ATOM 4082 O O . ARG D 1 95 ? 39.24557 -23.25324 34.51707 1.000 58.97549 472 ARG D O 1
ATOM 4090 N N . LEU D 1 96 ? 37.92207 -23.98069 32.84883 1.000 49.41733 473 LEU D N 1
ATOM 4091 C CA . LEU D 1 96 ? 36.87232 -24.50477 33.71572 1.000 53.51002 473 LEU D CA 1
ATOM 4092 C C . LEU D 1 96 ? 36.77917 -26.01658 33.56480 1.000 57.37552 473 LEU D C 1
ATOM 4093 O O . LEU D 1 96 ? 37.31201 -26.60526 32.62267 1.000 56.07343 473 LEU D O 1
ATOM 4098 N N . GLU D 1 97 ? 36.04595 -26.63923 34.49111 1.000 60.82261 474 GLU D N 1
ATOM 4099 C CA . GLU D 1 97 ? 35.97278 -28.09575 34.58349 1.000 69.00375 474 GLU D CA 1
ATOM 4100 C C . GLU D 1 97 ? 35.13089 -28.74686 33.47711 1.000 66.66267 474 GLU D C 1
ATOM 4101 O O . GLU D 1 97 ? 35.05328 -29.98586 33.43329 1.000 62.92563 474 GLU D O 1
ATOM 4107 N N . ASP D 1 98 ? 34.51530 -27.97322 32.57941 1.000 59.15202 475 ASP D N 1
ATOM 4108 C CA . ASP D 1 98 ? 33.84565 -28.53835 31.40958 1.000 56.14899 475 ASP D CA 1
ATOM 4109 C C . ASP D 1 98 ? 34.59862 -28.26708 30.11239 1.000 54.72882 475 ASP D C 1
ATOM 4110 O O . ASP D 1 98 ? 34.05972 -28.52652 29.03140 1.000 55.53127 475 ASP D O 1
ATOM 4115 N N . GLY D 1 99 ? 35.83107 -27.75650 30.19204 1.000 54.58655 476 GLY D N 1
ATOM 4116 C CA . GLY D 1 99 ? 36.63078 -27.46689 29.02093 1.000 53.56211 476 GLY D CA 1
ATOM 4117 C C . GLY D 1 99 ? 36.52841 -26.04403 28.50377 1.000 48.60966 476 GLY D C 1
ATOM 4118 O O . GLY D 1 99 ? 37.36606 -25.63357 27.69305 1.000 43.51741 476 GLY D O 1
ATOM 4119 N N . TYR D 1 100 ? 35.52123 -25.28744 28.93573 1.000 47.42842 477 TYR D N 1
ATOM 4120 C CA . TYR D 1 100 ? 35.40180 -23.88717 28.55233 1.000 44.17392 477 TYR D CA 1
ATOM 4121 C C . TYR D 1 100 ? 36.46094 -23.04137 29.25425 1.000 46.83354 477 TYR D C 1
ATOM 4122 O O . TYR D 1 100 ? 36.94066 -23.37988 30.34236 1.000 48.05777 477 TYR D O 1
ATOM 4131 N N . PHE D 1 101 ? 36.81142 -21.92325 28.62467 1.000 43.10187 478 PHE D N 1
ATOM 4132 C CA . PHE D 1 101 ? 37.72094 -20.93069 29.18325 1.000 44.25588 478 PHE D CA 1
ATOM 4133 C C . PHE D 1 101 ? 36.94040 -19.65541 29.48009 1.000 46.23529 478 PHE D C 1
ATOM 4134 O O . PHE D 1 101 ? 36.42291 -19.01367 28.55781 1.000 43.54537 478 PHE D O 1
ATOM 4142 N N . ARG D 1 102 ? 36.86686 -19.28285 30.76111 1.000 43.88730 479 ARG D N 1
ATOM 4143 C CA . ARG D 1 102 ? 36.15864 -18.06586 31.16992 1.000 40.83025 479 ARG D CA 1
ATOM 4144 C C . ARG D 1 102 ? 37.01853 -16.86676 30.81611 1.000 43.13688 479 ARG D C 1
ATOM 4145 O O . ARG D 1 102 ? 37.84922 -16.41132 31.60447 1.000 48.31765 479 ARG D O 1
ATOM 4153 N N . ILE D 1 103 ? 36.81334 -16.32317 29.61945 1.000 39.22164 480 ILE D N 1
ATOM 4154 C CA . ILE D 1 103 ? 37.71553 -15.29643 29.10981 1.000 40.04341 480 ILE D CA 1
ATOM 4155 C C . ILE D 1 103 ? 37.18587 -13.88688 29.30026 1.000 36.15259 480 ILE D C 1
ATOM 4156 O O . ILE D 1 103 ? 37.94239 -12.92802 29.07859 1.000 37.50731 480 ILE D O 1
ATOM 4161 N N . GLY D 1 104 ? 35.91256 -13.71528 29.66462 1.000 38.00229 481 GLY D N 1
ATOM 4162 C CA . GLY D 1 104 ? 35.39527 -12.36331 29.74892 1.000 36.73996 481 GLY D CA 1
ATOM 4163 C C . GLY D 1 104 ? 34.23938 -12.27895 30.72172 1.000 35.67757 481 GLY D C 1
ATOM 4164 O O . GLY D 1 104 ? 33.84922 -13.27379 31.33324 1.000 34.42309 481 GLY D O 1
ATOM 4165 N N . LYS D 1 105 ? 33.68413 -11.07057 30.84842 1.000 36.54313 482 LYS D N 1
ATOM 4166 C CA . LYS D 1 105 ? 32.51166 -10.84973 31.68868 1.000 39.32299 482 LYS D CA 1
ATOM 4167 C C . LYS D 1 105 ? 31.79176 -9.58079 31.25241 1.000 35.48908 482 LYS D C 1
ATOM 4168 O O . LYS D 1 105 ? 32.39289 -8.64868 30.70776 1.000 36.51123 482 LYS D O 1
ATOM 4174 N N . PHE D 1 106 ? 30.49350 -9.56128 31.50714 1.000 36.34962 483 PHE D N 1
ATOM 4175 C CA . PHE D 1 106 ? 29.72483 -8.34355 31.34487 1.000 37.22234 483 PHE D CA 1
ATOM 4176 C C . PHE D 1 106 ? 30.09973 -7.34844 32.43643 1.000 38.66637 483 PHE D C 1
ATOM 4177 O O . PHE D 1 106 ? 30.21791 -7.71199 33.61063 1.000 37.04256 483 PHE D O 1
ATOM 4185 N N . GLU D 1 107 ? 30.28960 -6.09603 32.04790 1.000 37.33086 484 GLU D N 1
ATOM 4186 C CA . GLU D 1 107 ? 30.42891 -5.01944 33.01511 1.000 41.22734 484 GLU D CA 1
ATOM 4187 C C . GLU D 1 107 ? 29.63775 -3.83726 32.49711 1.000 35.20558 484 GLU D C 1
ATOM 4188 O O . GLU D 1 107 ? 29.84274 -3.40787 31.35740 1.000 38.54003 484 GLU D O 1
ATOM 4194 N N . TYR D 1 108 ? 28.73049 -3.32489 33.32579 1.000 36.28271 485 TYR D N 1
ATOM 4195 C CA . TYR D 1 108 ? 27.87409 -2.20347 32.94349 1.000 36.29166 485 TYR D CA 1
ATOM 4196 C C . TYR D 1 108 ? 27.02345 -2.53739 31.71821 1.000 34.77518 485 TYR D C 1
ATOM 4197 O O . TYR D 1 108 ? 26.74762 -1.67101 30.89124 1.000 34.37564 485 TYR D O 1
ATOM 4206 N N . GLY D 1 109 ? 26.61125 -3.79810 31.59016 1.000 35.44908 486 GLY D N 1
ATOM 4207 C CA . GLY D 1 109 ? 25.74234 -4.21411 30.50243 1.000 36.95460 486 GLY D CA 1
ATOM 4208 C C . GLY D 1 109 ? 26.43449 -4.64399 29.22570 1.000 38.02427 486 GLY D C 1
ATOM 4209 O O . GLY D 1 109 ? 25.73936 -4.97816 28.24582 1.000 31.54693 486 GLY D O 1
ATOM 4210 N N . VAL D 1 110 ? 27.77109 -4.65683 29.19989 1.000 35.37003 487 VAL D N 1
ATOM 4211 C CA . VAL D 1 110 ? 28.54158 -4.86213 27.97536 1.000 34.76814 487 VAL D CA 1
ATOM 4212 C C . VAL D 1 110 ? 29.65271 -5.86368 28.25956 1.000 37.12001 487 VAL D C 1
ATOM 4213 O O . VAL D 1 110 ? 30.37767 -5.73513 29.25281 1.000 34.21357 487 VAL D O 1
ATOM 4217 N N . ALA D 1 111 ? 29.77256 -6.87690 27.40328 1.000 37.45982 488 ALA D N 1
ATOM 4218 C CA . ALA D 1 111 ? 30.90862 -7.79185 27.43188 1.000 34.05597 488 ALA D CA 1
ATOM 4219 C C . ALA D 1 111 ? 31.63404 -7.66253 26.10322 1.000 38.45280 488 ALA D C 1
ATOM 4220 O O . ALA D 1 111 ? 31.05250 -7.93839 25.04986 1.000 35.05891 488 ALA D O 1
ATOM 4222 N N . GLU D 1 112 ? 32.88471 -7.21010 26.14587 1.000 38.18080 489 GLU D N 1
ATOM 4223 C CA . GLU D 1 112 ? 33.63714 -6.96470 24.92672 1.000 41.48630 489 GLU D CA 1
ATOM 4224 C C . GLU D 1 112 ? 35.06031 -7.45908 25.12686 1.000 42.91581 489 GLU D C 1
ATOM 4225 O O . GLU D 1 112 ? 35.62690 -7.31843 26.21909 1.000 40.85915 489 GLU D O 1
ATOM 4231 N N . GLY D 1 113 ? 35.63718 -8.05115 24.08832 1.000 40.70500 490 GLY D N 1
ATOM 4232 C CA . GLY D 1 113 ? 36.96226 -8.59969 24.30866 1.000 40.27153 490 GLY D CA 1
ATOM 4233 C C . GLY D 1 113 ? 37.55888 -9.22928 23.07338 1.000 42.88273 490 GLY D C 1
ATOM 4234 O O . GLY D 1 113 ? 36.94153 -9.29843 22.00441 1.000 41.77970 490 GLY D O 1
ATOM 4235 N N . ILE D 1 114 ? 38.79130 -9.67975 23.25610 1.000 44.56035 491 ILE D N 1
ATOM 4236 C CA . ILE D 1 114 ? 39.54362 -10.43937 22.27361 1.000 48.92525 491 ILE D CA 1
ATOM 4237 C C . ILE D 1 114 ? 39.67256 -11.86137 22.80557 1.000 51.96057 491 ILE D C 1
ATOM 4238 O O . ILE D 1 114 ? 39.58424 -12.10547 24.01645 1.000 50.02857 491 ILE D O 1
ATOM 4243 N N . VAL D 1 115 ? 39.80674 -12.81323 21.89055 1.000 46.79701 492 VAL D N 1
ATOM 4244 C CA . VAL D 1 115 ? 40.07384 -14.20231 22.23341 1.000 51.08535 492 VAL D CA 1
ATOM 4245 C C . VAL D 1 115 ? 41.57583 -14.42618 22.12551 1.000 55.58708 492 VAL D C 1
ATOM 4246 O O . VAL D 1 115 ? 42.20067 -13.98120 21.15380 1.000 54.86508 492 VAL D O 1
ATOM 4250 N N . ASP D 1 116 ? 42.16076 -15.07929 23.12778 1.000 53.81489 493 ASP D N 1
ATOM 4251 C CA . ASP D 1 116 ? 43.56354 -15.47474 23.03737 1.000 61.82346 493 ASP D CA 1
ATOM 4252 C C . ASP D 1 116 ? 43.75442 -16.34297 21.79610 1.000 60.92680 493 ASP D C 1
ATOM 4253 O O . ASP D 1 116 ? 43.07900 -17.37844 21.66600 1.000 58.81671 493 ASP D O 1
ATOM 4258 N N . PRO D 1 117 ? 44.64507 -15.96774 20.86765 1.000 62.73711 494 PRO D N 1
ATOM 4259 C CA . PRO D 1 117 ? 44.77987 -16.75127 19.62556 1.000 59.05950 494 PRO D CA 1
ATOM 4260 C C . PRO D 1 117 ? 45.08437 -18.22238 19.85338 1.000 61.05981 494 PRO D C 1
ATOM 4261 O O . PRO D 1 117 ? 44.70655 -19.05261 19.01485 1.000 60.29139 494 PRO D O 1
ATOM 4265 N N . GLY D 1 118 ? 45.74987 -18.57678 20.95860 1.000 58.71334 495 GLY D N 1
ATOM 4266 C CA . GLY D 1 118 ? 46.01302 -19.97787 21.24402 1.000 59.11349 495 GLY D CA 1
ATOM 4267 C C . GLY D 1 118 ? 44.76272 -20.82069 21.40508 1.000 59.22750 495 GLY D C 1
ATOM 4268 O O . GLY D 1 118 ? 44.81487 -22.04152 21.20405 1.000 52.28343 495 GLY D O 1
ATOM 4269 N N . LEU D 1 119 ? 43.63179 -20.19862 21.76039 1.000 55.51303 496 LEU D N 1
ATOM 4270 C CA . LEU D 1 119 ? 42.38557 -20.94028 21.92428 1.000 53.85477 496 LEU D CA 1
ATOM 4271 C C . LEU D 1 119 ? 41.65656 -21.17573 20.60486 1.000 49.51113 496 LEU D C 1
ATOM 4272 O O . LEU D 1 119 ? 40.74497 -22.01214 20.55807 1.000 45.24006 496 LEU D O 1
ATOM 4277 N N . ASN D 1 120 ? 42.03861 -20.46544 19.54509 1.000 49.05057 497 ASN D N 1
ATOM 4278 C CA . ASN D 1 120 ? 41.35343 -20.57524 18.26659 1.000 47.82949 497 ASN D CA 1
ATOM 4279 C C . ASN D 1 120 ? 41.72951 -21.87680 17.55807 1.000 50.08416 497 ASN D C 1
ATOM 4280 O O . ASN D 1 120 ? 42.86299 -22.35022 17.67919 1.000 50.33678 497 ASN D O 1
ATOM 4285 N N . PRO D 1 121 ? 40.78763 -22.48273 16.80730 1.000 47.32111 498 PRO D N 1
ATOM 4286 C CA . PRO D 1 121 ? 39.41900 -21.97288 16.61703 1.000 45.99057 498 PRO D CA 1
ATOM 4287 C C . PRO D 1 121 ? 38.46268 -22.35218 17.76007 1.000 43.94197 498 PRO D C 1
ATOM 4288 O O . PRO D 1 121 ? 38.71780 -23.29911 18.51768 1.000 42.41918 498 PRO D O 1
ATOM 4292 N N . ILE D 1 122 ? 37.36301 -21.59953 17.84700 1.000 41.74029 499 ILE D N 1
ATOM 4293 C CA . ILE D 1 122 ? 36.35059 -21.72086 18.89489 1.000 39.11827 499 ILE D CA 1
ATOM 4294 C C . ILE D 1 122 ? 35.14822 -22.47607 18.33850 1.000 38.86724 499 ILE D C 1
ATOM 4295 O O . ILE D 1 122 ? 34.64130 -22.13580 17.25835 1.000 38.58510 499 ILE D O 1
ATOM 4300 N N . SER D 1 123 ? 34.69953 -23.51767 19.05059 1.000 35.60324 500 SER D N 1
ATOM 4301 C CA . SER D 1 123 ? 33.50716 -24.25994 18.65801 1.000 37.28201 500 SER D CA 1
ATOM 4302 C C . SER D 1 123 ? 32.22894 -23.66661 19.23092 1.000 35.27034 500 SER D C 1
ATOM 4303 O O . SER D 1 123 ? 31.14861 -23.85887 18.64622 1.000 31.85554 500 SER D O 1
ATOM 4306 N N . ALA D 1 124 ? 32.32029 -22.94313 20.34696 1.000 36.71101 501 ALA D N 1
ATOM 4307 C CA . ALA D 1 124 ? 31.11075 -22.43076 20.98202 1.000 35.29223 501 ALA D CA 1
ATOM 4308 C C . ALA D 1 124 ? 31.44243 -21.25707 21.90003 1.000 35.74184 501 ALA D C 1
ATOM 4309 O O . ALA D 1 124 ? 32.53611 -21.17429 22.46596 1.000 34.99201 501 ALA D O 1
ATOM 4311 N N . PHE D 1 125 ? 30.47502 -20.34904 22.01877 1.000 33.98197 502 PHE D N 1
ATOM 4312 C CA . PHE D 1 125 ? 30.47881 -19.23510 22.95769 1.000 31.62584 502 PHE D CA 1
ATOM 4313 C C . PHE D 1 125 ? 29.35859 -19.47681 23.95821 1.000 31.88133 502 PHE D C 1
ATOM 4314 O O . PHE D 1 125 ? 28.25574 -19.86048 23.56586 1.000 31.66987 502 PHE D O 1
ATOM 4322 N N . ARG D 1 126 ? 29.62292 -19.26055 25.24464 1.000 31.77074 503 ARG D N 1
ATOM 4323 C CA . ARG D 1 126 ? 28.56509 -19.39100 26.24161 1.000 33.85026 503 ARG D CA 1
ATOM 4324 C C . ARG D 1 126 ? 28.59893 -18.19856 27.18482 1.000 32.29895 503 ARG D C 1
ATOM 4325 O O . ARG D 1 126 ? 29.66748 -17.81302 27.66977 1.000 34.20052 503 ARG D O 1
ATOM 4333 N N . LEU D 1 127 ? 27.43119 -17.62470 27.44511 1.000 29.30220 504 LEU D N 1
ATOM 4334 C CA . LEU D 1 127 ? 27.25908 -16.58411 28.44947 1.000 31.74232 504 LEU D CA 1
ATOM 4335 C C . LEU D 1 127 ? 26.65338 -17.25567 29.67133 1.000 33.68915 504 LEU D C 1
ATOM 4336 O O . LEU D 1 127 ? 25.58718 -17.86251 29.56455 1.000 31.45439 504 LEU D O 1
ATOM 4341 N N . SER D 1 128 ? 27.35042 -17.18454 30.80747 1.000 31.13212 505 SER D N 1
ATOM 4342 C CA . SER D 1 128 ? 26.93406 -17.87714 32.01963 1.000 33.27813 505 SER D CA 1
ATOM 4343 C C . SER D 1 128 ? 26.55655 -16.84649 33.07435 1.000 32.37354 505 SER D C 1
ATOM 4344 O O . SER D 1 128 ? 27.34427 -15.93652 33.36918 1.000 32.61901 505 SER D O 1
ATOM 4347 N N . VAL D 1 129 ? 25.34933 -16.96535 33.61149 1.000 34.68678 506 VAL D N 1
ATOM 4348 C CA . VAL D 1 129 ? 24.88623 -16.08292 34.68255 1.000 33.76624 506 VAL D CA 1
ATOM 4349 C C . VAL D 1 129 ? 25.31005 -16.69253 36.01686 1.000 30.83926 506 VAL D C 1
ATOM 4350 O O . VAL D 1 129 ? 25.02202 -17.86075 36.27605 1.000 31.68506 506 VAL D O 1
ATOM 4354 N N . ILE D 1 130 ? 25.97773 -15.90611 36.86643 1.000 36.24548 507 ILE D N 1
ATOM 4355 C CA . ILE D 1 130 ? 26.52856 -16.42065 38.11975 1.000 38.13460 507 ILE D CA 1
ATOM 4356 C C . ILE D 1 130 ? 25.94241 -15.75891 39.37051 1.000 39.87678 507 ILE D C 1
ATOM 4357 O O . ILE D 1 130 ? 26.31905 -16.14717 40.48991 1.000 34.09292 507 ILE D O 1
ATOM 4362 N N . GLN D 1 131 ? 25.03545 -14.77606 39.22463 1.000 38.07341 508 GLN D N 1
ATOM 4363 C CA . GLN D 1 131 ? 24.24080 -14.21760 40.32399 1.000 38.23276 508 GLN D CA 1
ATOM 4364 C C . GLN D 1 131 ? 22.85720 -13.83805 39.79742 1.000 38.32199 508 GLN D C 1
ATOM 4365 O O . GLN D 1 131 ? 22.70720 -13.48329 38.62685 1.000 37.87368 508 GLN D O 1
ATOM 4371 N N . ASN D 1 132 ? 21.85481 -13.85433 40.67792 1.000 37.82967 509 ASN D N 1
ATOM 4372 C CA . ASN D 1 132 ? 20.51865 -13.41476 40.28849 1.000 35.65131 509 ASN D CA 1
ATOM 4373 C C . ASN D 1 132 ? 20.47349 -11.90830 40.08412 1.000 38.90988 509 ASN D C 1
ATOM 4374 O O . ASN D 1 132 ? 21.19206 -11.14484 40.73369 1.000 37.33038 509 ASN D O 1
ATOM 4379 N N . SER D 1 133 ? 19.61287 -11.47377 39.16504 1.000 39.28122 510 SER D N 1
ATOM 4380 C CA . SER D 1 133 ? 19.20963 -10.07617 39.14084 1.000 39.47093 510 SER D CA 1
ATOM 4381 C C . SER D 1 133 ? 17.70423 -10.01662 38.91969 1.000 36.74933 510 SER D C 1
ATOM 4382 O O . SER D 1 133 ? 17.08105 -10.97791 38.45276 1.000 33.62109 510 SER D O 1
ATOM 4385 N N . ALA D 1 134 ? 17.12136 -8.88314 39.30382 1.000 34.77630 511 ALA D N 1
ATOM 4386 C CA . ALA D 1 134 ? 15.68086 -8.67925 39.24027 1.000 38.17606 511 ALA D CA 1
ATOM 4387 C C . ALA D 1 134 ? 15.26114 -7.89083 38.01356 1.000 37.05216 511 ALA D C 1
ATOM 4388 O O . ALA D 1 134 ? 14.07157 -7.60792 37.85634 1.000 38.38650 511 ALA D O 1
ATOM 4390 N N . VAL D 1 135 ? 16.20391 -7.53144 37.14458 1.000 33.35566 512 VAL D N 1
ATOM 4391 C CA . VAL D 1 135 ? 15.89628 -6.68760 35.99871 1.000 37.57129 512 VAL D CA 1
ATOM 4392 C C . VAL D 1 135 ? 15.37651 -7.54574 34.84909 1.000 31.54551 512 VAL D C 1
ATOM 4393 O O . VAL D 1 135 ? 15.49546 -8.77620 34.85796 1.000 30.62854 512 VAL D O 1
ATOM 4397 N N . TRP D 1 136 ? 14.80110 -6.89351 33.84442 1.000 33.72952 513 TRP D N 1
ATOM 4398 C CA . TRP D 1 136 ? 14.59257 -7.49044 32.53471 1.000 29.55892 513 TRP D CA 1
ATOM 4399 C C . TRP D 1 136 ? 15.68068 -6.91915 31.63788 1.000 29.80826 513 TRP D C 1
ATOM 4400 O O . TRP D 1 136 ? 15.62980 -5.73827 31.28455 1.000 33.84692 513 TRP D O 1
ATOM 4411 N N . ALA D 1 137 ? 16.67914 -7.72683 31.29797 1.000 29.95284 514 ALA D N 1
ATOM 4412 C CA . ALA D 1 137 ? 17.76016 -7.23837 30.45229 1.000 29.86888 514 ALA D CA 1
ATOM 4413 C C . ALA D 1 137 ? 17.32618 -7.16823 28.98655 1.000 26.62888 514 ALA D C 1
ATOM 4414 O O . ALA D 1 137 ? 16.67930 -8.07759 28.47706 1.000 29.01620 514 ALA D O 1
ATOM 4416 N N . ILE D 1 138 ? 17.69619 -6.08282 28.30883 1.000 28.57436 515 ILE D N 1
ATOM 4417 C CA . ILE D 1 138 ? 17.44919 -5.92356 26.87956 1.000 26.51951 515 ILE D CA 1
ATOM 4418 C C . ILE D 1 138 ? 18.76312 -6.27272 26.19294 1.000 30.95946 515 ILE D C 1
ATOM 4419 O O . ILE D 1 138 ? 19.65664 -5.43946 26.11464 1.000 28.18036 515 ILE D O 1
ATOM 4424 N N . LEU D 1 139 ? 18.90341 -7.51913 25.74424 1.000 27.26000 516 LEU D N 1
ATOM 4425 C CA . LEU D 1 139 ? 20.08323 -7.95104 24.99982 1.000 28.42876 516 LEU D CA 1
ATOM 4426 C C . LEU D 1 139 ? 19.87185 -7.53494 23.55088 1.000 29.03646 516 LEU D C 1
ATOM 4427 O O . LEU D 1 139 ? 19.08340 -8.15923 22.82356 1.000 24.53524 516 LEU D O 1
ATOM 4432 N N . ASN D 1 140 ? 20.54862 -6.46583 23.11280 1.000 29.34172 517 ASN D N 1
ATOM 4433 C CA . ASN D 1 140 ? 20.21601 -5.91320 21.80210 1.000 27.36043 517 ASN D CA 1
ATOM 4434 C C . ASN D 1 140 ? 21.32582 -5.96888 20.76302 1.000 30.24329 517 ASN D C 1
ATOM 4435 O O . ASN D 1 140 ? 21.04285 -5.67142 19.59114 1.000 29.21925 517 ASN D O 1
ATOM 4440 N N . GLU D 1 141 ? 22.55562 -6.33867 21.13240 1.000 28.83451 518 GLU D N 1
ATOM 4441 C CA . GLU D 1 141 ? 23.63628 -6.54914 20.16282 1.000 33.74308 518 GLU D CA 1
ATOM 4442 C C . GLU D 1 141 ? 24.38938 -7.83371 20.48485 1.000 34.30431 518 GLU D C 1
ATOM 4443 O O . GLU D 1 141 ? 24.80610 -8.05220 21.63206 1.000 32.38286 518 GLU D O 1
ATOM 4449 N N . ILE D 1 142 ? 24.56452 -8.67236 19.46431 1.000 33.28909 519 ILE D N 1
ATOM 4450 C CA . ILE D 1 142 ? 25.45062 -9.83306 19.50642 1.000 32.53978 519 ILE D CA 1
ATOM 4451 C C . ILE D 1 142 ? 26.37307 -9.74701 18.29501 1.000 34.11381 519 ILE D C 1
ATOM 4452 O O . ILE D 1 142 ? 25.89902 -9.78016 17.15131 1.000 32.98677 519 ILE D O 1
ATOM 4457 N N . HIS D 1 143 ? 27.68070 -9.64089 18.53790 1.000 37.43559 520 HIS D N 1
ATOM 4458 C CA . HIS D 1 143 ? 28.66639 -9.53638 17.46177 1.000 37.29919 520 HIS D CA 1
ATOM 4459 C C . HIS D 1 143 ? 29.85870 -10.42568 17.76835 1.000 36.28281 520 HIS D C 1
ATOM 4460 O O . HIS D 1 143 ? 30.55172 -10.21227 18.76786 1.000 38.98120 520 HIS D O 1
ATOM 4467 N N . ILE D 1 144 ? 30.08380 -11.42670 16.92027 1.000 36.87027 521 ILE D N 1
ATOM 4468 C CA . ILE D 1 144 ? 31.25622 -12.28818 16.98517 1.000 33.71547 521 ILE D CA 1
ATOM 4469 C C . ILE D 1 144 ? 32.02376 -12.07134 15.68469 1.000 40.39625 521 ILE D C 1
ATOM 4470 O O . ILE D 1 144 ? 31.52597 -12.40626 14.60150 1.000 36.49159 521 ILE D O 1
ATOM 4475 N N . LYS D 1 145 ? 33.21563 -11.47901 15.78880 1.000 41.74304 522 LYS D N 1
ATOM 4476 C CA . LYS D 1 145 ? 34.00675 -11.05651 14.63663 1.000 45.23404 522 LYS D CA 1
ATOM 4477 C C . LYS D 1 145 ? 35.03479 -12.13449 14.30319 1.000 45.04762 522 LYS D C 1
ATOM 4478 O O . LYS D 1 145 ? 35.77179 -12.58200 15.18412 1.000 39.88019 522 LYS D O 1
ATOM 4484 N N . LYS D 1 146 ? 35.05412 -12.57041 13.04525 1.000 46.22312 523 LYS D N 1
ATOM 4485 C CA . LYS D 1 146 ? 36.06372 -13.49425 12.54538 1.000 50.77762 523 LYS D CA 1
ATOM 4486 C C . LYS D 1 146 ? 37.39013 -12.76855 12.34179 1.000 49.52919 523 LYS D C 1
ATOM 4487 O O . LYS D 1 146 ? 37.43279 -11.54756 12.17599 1.000 52.70232 523 LYS D O 1
ATOM 4493 N N . VAL D 1 147 ? 38.48212 -13.53107 12.33664 1.000 51.05160 524 VAL D N 1
ATOM 4494 C CA . VAL D 1 147 ? 39.78350 -12.97061 11.97092 1.000 53.96692 524 VAL D CA 1
ATOM 4495 C C . VAL D 1 147 ? 39.85697 -12.84184 10.45227 1.000 56.69351 524 VAL D C 1
ATOM 4496 O O . VAL D 1 147 ? 39.51848 -13.78516 9.72181 1.000 55.27034 524 VAL D O 1
ATOM 4500 N N . THR D 1 148 ? 40.29108 -11.66907 9.97934 1.000 62.58030 525 THR D N 1
ATOM 4501 C CA . THR D 1 148 ? 40.37557 -11.33538 8.54616 1.000 63.62655 525 THR D CA 1
ATOM 4502 C C . THR D 1 148 ? 39.02219 -11.46451 7.84486 1.000 65.01035 525 THR D C 1
ATOM 4503 O O . THR D 1 148 ? 37.98459 -11.08196 8.39404 1.000 66.15106 525 THR D O 1
ATOM 4507 N N . GLY E 1 4 ? 40.37233 21.22107 51.39752 1.000 53.64774 381 GLY E N 1
ATOM 4508 C CA . GLY E 1 4 ? 39.19558 21.56175 50.61203 1.000 57.38496 381 GLY E CA 1
ATOM 4509 C C . GLY E 1 4 ? 39.19981 21.03229 49.18408 1.000 41.17083 381 GLY E C 1
ATOM 4510 O O . GLY E 1 4 ? 40.24405 20.67977 48.64968 1.000 43.22432 381 GLY E O 1
ATOM 4511 N N . ASN E 1 5 ? 38.01645 20.97449 48.54994 1.000 36.60731 382 ASN E N 1
ATOM 4512 C CA . ASN E 1 5 ? 37.91622 20.51944 47.17350 1.000 32.96191 382 ASN E CA 1
ATOM 4513 C C . ASN E 1 5 ? 38.04761 21.69238 46.20076 1.000 35.92959 382 ASN E C 1
ATOM 4514 O O . ASN E 1 5 ? 37.84080 22.84960 46.57467 1.000 35.73157 382 ASN E O 1
ATOM 4519 N N . PRO E 1 6 ? 38.38902 21.43358 44.94057 1.000 33.84270 383 PRO E N 1
ATOM 4520 C CA . PRO E 1 6 ? 38.40884 22.51343 43.94511 1.000 35.14241 383 PRO E CA 1
ATOM 4521 C C . PRO E 1 6 ? 37.01929 23.09318 43.76434 1.000 35.21252 383 PRO E C 1
ATOM 4522 O O . PRO E 1 6 ? 36.03285 22.34293 43.75170 1.000 35.59683 383 PRO E O 1
ATOM 4526 N N . PRO E 1 7 ? 36.89733 24.41436 43.62534 1.000 33.55337 384 PRO E N 1
ATOM 4527 C CA . PRO E 1 7 ? 35.56880 25.00373 43.41821 1.000 34.50495 384 PRO E CA 1
ATOM 4528 C C . PRO E 1 7 ? 34.90818 24.40126 42.18012 1.000 31.61488 384 PRO E C 1
ATOM 4529 O O . PRO E 1 7 ? 35.55398 24.15532 41.15747 1.000 30.28571 384 PRO E O 1
ATOM 4533 N N . ALA E 1 8 ? 33.61101 24.12218 42.30307 1.000 29.13831 385 ALA E N 1
ATOM 4534 C CA . ALA E 1 8 ? 32.90610 23.32875 41.30487 1.000 30.14711 385 ALA E CA 1
ATOM 4535 C C . ALA E 1 8 ? 31.41257 23.56862 41.43286 1.000 28.42510 385 ALA E C 1
ATOM 4536 O O . ALA E 1 8 ? 30.89433 23.78305 42.52988 1.000 28.80427 385 ALA E O 1
ATOM 4538 N N . GLU E 1 9 ? 30.73976 23.55522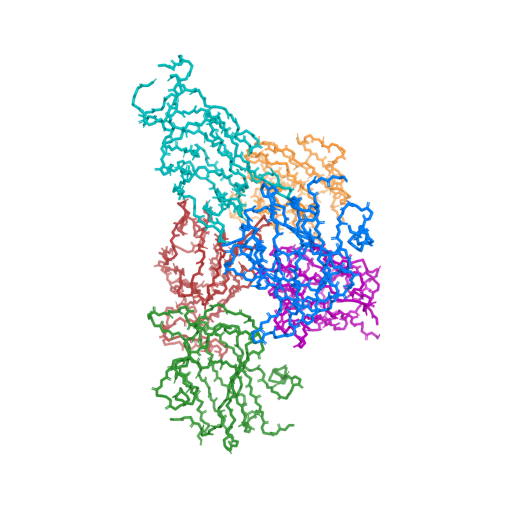 40.29207 1.000 30.62950 386 GLU E N 1
ATOM 4539 C CA . GLU E 1 9 ? 29.29055 23.47975 40.24380 1.000 27.29869 386 GLU E CA 1
ATOM 4540 C C . GLU E 1 9 ? 28.88452 22.02807 40.48527 1.000 32.15013 386 GLU E C 1
ATOM 4541 O O . GLU E 1 9 ? 29.32992 21.12757 39.75732 1.000 29.95033 386 GLU E O 1
ATOM 4547 N N . VAL E 1 10 ? 28.08481 21.77902 41.51728 1.000 27.58939 387 VAL E N 1
ATOM 4548 C CA . VAL E 1 10 ? 27.71016 20.40694 41.86611 1.000 30.54122 387 VAL E CA 1
ATOM 4549 C C . VAL E 1 10 ? 26.22366 20.22620 41.60856 1.000 29.18540 387 VAL E C 1
ATOM 4550 O O . VAL E 1 10 ? 25.42291 21.13573 41.88225 1.000 27.65197 387 VAL E O 1
ATOM 4554 N N . SER E 1 11 ? 25.85341 19.05258 41.07006 1.000 29.01597 388 SER E N 1
ATOM 4555 C CA . SER E 1 11 ? 24.45167 18.74363 40.78316 1.000 28.13993 388 SER E CA 1
ATOM 4556 C C . SER E 1 11 ? 24.23439 17.23955 40.86525 1.000 28.53226 388 SER E C 1
ATOM 4557 O O . SER E 1 11 ? 25.18433 16.46033 40.90980 1.000 27.23872 388 SER E O 1
ATOM 4560 N N . THR E 1 12 ? 22.96623 16.83658 40.89155 1.000 30.05727 389 THR E N 1
ATOM 4561 C CA . THR E 1 12 ? 22.62554 15.42023 40.98971 1.000 26.46403 389 THR E CA 1
ATOM 4562 C C . THR E 1 12 ? 21.16764 15.23968 40.60234 1.000 32.43216 389 THR E C 1
ATOM 4563 O O . THR E 1 12 ? 20.34550 16.15029 40.78328 1.000 27.09504 389 THR E O 1
ATOM 4567 N N . SER E 1 13 ? 20.85758 14.04806 40.06623 1.000 27.48979 390 SER E N 1
ATOM 4568 C CA . SER E 1 13 ? 19.47763 13.65781 39.80479 1.000 28.70507 390 SER E CA 1
ATOM 4569 C C . SER E 1 13 ? 18.79123 13.09808 41.03954 1.000 32.73201 390 SER E C 1
ATOM 4570 O O . SER E 1 13 ? 17.56736 12.89215 41.01710 1.000 31.25595 390 SER E O 1
ATOM 4573 N N . LEU E 1 14 ? 19.54847 12.84816 42.10899 1.000 28.14192 391 LEU E N 1
ATOM 4574 C CA . LEU E 1 14 ? 18.97653 12.35324 43.34758 1.000 32.89354 391 LEU E CA 1
ATOM 4575 C C . LEU E 1 14 ? 18.27333 13.48488 44.08095 1.000 34.75982 391 LEU E C 1
ATOM 4576 O O . LEU E 1 14 ? 18.74921 14.62449 44.10032 1.000 34.39131 391 LEU E O 1
ATOM 4581 N N . LYS E 1 15 ? 17.13069 13.17490 44.67803 1.000 29.92370 392 LYS E N 1
ATOM 4582 C CA . LYS E 1 15 ? 16.34656 14.19579 45.34981 1.000 35.16558 392 LYS E CA 1
ATOM 4583 C C . LYS E 1 15 ? 16.83069 14.36384 46.78522 1.000 30.62510 392 LYS E C 1
ATOM 4584 O O . LYS E 1 15 ? 16.97221 13.39057 47.52044 1.000 31.10675 392 LYS E O 1
ATOM 4590 N N . VAL E 1 16 ? 17.07282 15.61341 47.17762 1.000 29.05778 393 VAL E N 1
ATOM 4591 C CA . VAL E 1 16 ? 17.58562 15.91223 48.50905 1.000 31.90283 393 VAL E CA 1
ATOM 4592 C C . VAL E 1 16 ? 16.56152 15.49360 49.55580 1.000 28.89540 393 VAL E C 1
ATOM 4593 O O . VAL E 1 16 ? 15.35089 15.62998 49.35002 1.000 31.66173 393 VAL E O 1
ATOM 4597 N N . TYR E 1 17 ? 17.04401 14.95663 50.67112 1.000 29.41167 394 TYR E N 1
ATOM 4598 C CA . TYR E 1 17 ? 16.18966 14.55499 51.78563 1.000 32.33660 394 TYR E CA 1
ATOM 4599 C C . TYR E 1 17 ? 16.59204 15.33214 53.03302 1.000 31.32277 394 TYR E C 1
ATOM 4600 O O . TYR E 1 17 ? 17.77641 15.38591 53.38826 1.000 28.93025 394 TYR E O 1
ATOM 4609 N N . GLN E 1 18 ? 15.60406 15.94504 53.67880 1.000 32.30479 395 GLN E N 1
ATOM 4610 C CA . GLN E 1 18 ? 15.78778 16.64761 54.95667 1.000 32.54907 395 GLN E CA 1
ATOM 4611 C C . GLN E 1 18 ? 16.90211 17.69633 54.89191 1.000 33.78046 395 GLN E C 1
ATOM 4612 O O . GLN E 1 18 ? 17.69006 17.85522 55.82843 1.000 33.64841 395 GLN E O 1
ATOM 4618 N N . GLY E 1 19 ? 16.96039 18.43380 53.78086 1.000 33.70939 396 GLY E N 1
ATOM 4619 C CA . GLY E 1 19 ? 17.89267 19.54377 53.63811 1.000 31.94152 396 GLY E CA 1
ATOM 4620 C C . GLY E 1 19 ? 19.35220 19.15826 53.50975 1.000 36.49519 396 GLY E C 1
ATOM 4621 O O . GLY E 1 19 ? 20.21921 20.02784 53.60836 1.000 32.64914 396 GLY E O 1
ATOM 4622 N N . HIS E 1 20 ? 19.65803 17.87661 53.32151 1.000 32.06510 397 HIS E N 1
ATOM 4623 C CA . HIS E 1 20 ? 21.03471 17.39134 53.17353 1.000 31.95991 397 HIS E CA 1
ATOM 4624 C C . HIS E 1 20 ? 21.47198 17.56406 51.72138 1.000 34.34556 397 HIS E C 1
ATOM 4625 O O . HIS E 1 20 ? 21.31133 16.67100 50.88319 1.000 32.13785 397 HIS E O 1
ATOM 4632 N N . THR E 1 21 ? 22.02575 18.73553 51.41315 1.000 33.45086 398 THR E N 1
ATOM 4633 C CA . THR E 1 21 ? 22.33473 19.09969 50.04211 1.000 31.21126 398 THR E CA 1
ATOM 4634 C C . THR E 1 21 ? 23.71213 18.59996 49.65336 1.000 29.05546 398 THR E C 1
ATOM 4635 O O . THR E 1 21 ? 24.61656 18.47537 50.48997 1.000 29.76945 398 THR E O 1
ATOM 4639 N N . LEU E 1 22 ? 23.86590 18.32405 48.36210 1.000 29.40341 399 LEU E N 1
ATOM 4640 C CA . LEU E 1 22 ? 25.16885 17.90011 47.86287 1.000 29.16663 399 LEU E CA 1
ATOM 4641 C C . LEU E 1 22 ? 26.22285 18.98011 48.10086 1.000 28.27975 399 LEU E C 1
ATOM 4642 O O . LEU E 1 22 ? 27.36970 18.66827 48.43550 1.000 28.97488 399 LEU E O 1
ATOM 4647 N N . GLU E 1 23 ? 25.85577 20.26189 47.95168 1.000 29.35159 400 GLU E N 1
ATOM 4648 C CA . GLU E 1 23 ? 26.85877 21.31548 48.09896 1.000 29.99769 400 GLU E CA 1
ATOM 4649 C C . GLU E 1 23 ? 27.44895 21.34343 49.51262 1.000 30.97607 400 GLU E C 1
ATOM 4650 O O . GLU E 1 23 ? 28.65981 21.51430 49.67918 1.000 27.87488 400 GLU E O 1
ATOM 4656 N N . LYS E 1 24 ? 26.61023 21.16718 50.53829 1.000 28.31750 401 LYS E N 1
ATOM 4657 C CA . LYS E 1 24 ? 27.11379 21.12137 51.90685 1.000 33.33751 401 LYS E CA 1
ATOM 4658 C C . LYS E 1 24 ? 28.10097 19.98186 52.08745 1.000 32.99119 401 LYS E C 1
ATOM 4659 O O . LYS E 1 24 ? 29.10787 20.13629 52.78612 1.000 35.09314 401 LYS E O 1
ATOM 4665 N N . THR E 1 25 ? 27.84350 18.83721 51.44476 1.000 28.41742 402 THR E N 1
ATOM 4666 C CA . THR E 1 25 ? 28.76212 17.70218 51.54973 1.000 31.63295 402 THR E CA 1
ATOM 4667 C C . THR E 1 25 ? 30.04735 17.96554 50.77941 1.000 28.74611 402 THR E C 1
ATOM 4668 O O . THR E 1 25 ? 31.14399 17.62810 51.24594 1.000 29.16853 402 THR E O 1
ATOM 4672 N N . TYR E 1 26 ? 29.93317 18.60978 49.62084 1.000 23.76070 403 TYR E N 1
ATOM 4673 C CA . TYR E 1 26 ? 31.11903 18.96065 48.85683 1.000 26.09128 403 TYR E CA 1
ATOM 4674 C C . TYR E 1 26 ? 32.00778 19.91821 49.62431 1.000 31.23422 403 TYR E C 1
ATOM 4675 O O . TYR E 1 26 ? 33.22540 19.95265 49.39438 1.000 32.05481 403 TYR E O 1
ATOM 4684 N N . MET E 1 27 ? 31.41687 20.72296 50.51223 1.000 31.08348 404 MET E N 1
ATOM 4685 C CA . MET E 1 27 ? 32.16504 21.65979 51.33754 1.000 33.69628 404 MET E CA 1
ATOM 4686 C C . MET E 1 27 ? 32.58457 21.06534 52.67344 1.000 37.14459 404 MET E C 1
ATOM 4687 O O . MET E 1 27 ? 33.19157 21.77412 53.47518 1.000 37.84723 404 MET E O 1
ATOM 4692 N N . GLY E 1 28 ? 32.25992 19.79729 52.93564 1.000 38.05454 405 GLY E N 1
ATOM 4693 C CA . GLY E 1 28 ? 32.63465 19.15272 54.17848 1.000 37.74557 405 GLY E CA 1
ATOM 4694 C C . GLY E 1 28 ? 31.79199 19.52111 55.38259 1.000 37.00589 405 GLY E C 1
ATOM 4695 O O . GLY E 1 28 ? 32.26119 19.40028 56.51499 1.000 35.67900 405 GLY E O 1
ATOM 4696 N N . GLU E 1 29 ? 30.54933 19.95190 55.18240 1.000 34.75763 406 GLU E N 1
ATOM 4697 C CA . GLU E 1 29 ? 29.76859 20.47013 56.29830 1.000 36.79110 406 GLU E CA 1
ATOM 4698 C C . GLU E 1 29 ? 28.61895 19.57026 56.73104 1.000 41.90018 406 GLU E C 1
ATOM 4699 O O . GLU E 1 29 ? 28.09814 19.75493 57.83616 1.000 43.74102 406 GLU E O 1
ATOM 4705 N N . ASP E 1 30 ? 28.22361 18.60139 55.90663 1.000 34.05622 407 ASP E N 1
ATOM 4706 C CA . ASP E 1 30 ? 27.14409 17.68420 56.24303 1.000 39.38962 407 ASP E CA 1
ATOM 4707 C C . ASP E 1 30 ? 27.23393 16.50737 55.28707 1.000 33.64611 407 ASP E C 1
ATOM 4708 O O . ASP E 1 30 ? 27.93394 16.55656 54.27735 1.000 33.45601 407 ASP E O 1
ATOM 4713 N N . PHE E 1 31 ? 26.54349 15.43879 55.62985 1.000 32.74018 408 PHE E N 1
ATOM 4714 C CA . PHE E 1 31 ? 26.49472 14.30759 54.72023 1.000 31.78282 408 PHE E CA 1
ATOM 4715 C C . PHE E 1 31 ? 25.34304 14.47806 53.73685 1.000 32.69342 408 PHE E C 1
ATOM 4716 O O . PHE E 1 31 ? 24.43999 15.30951 53.91551 1.000 30.10098 408 PHE E O 1
ATOM 4724 N N . PHE E 1 32 ? 25.37181 13.64945 52.70206 1.000 29.80012 409 PHE E N 1
ATOM 4725 C CA . PHE E 1 32 ? 24.35605 13.64263 51.65751 1.000 27.53622 409 PHE E CA 1
ATOM 4726 C C . PHE E 1 32 ? 23.60748 12.31346 51.70081 1.000 30.56270 409 PHE E C 1
ATOM 4727 O O . PHE E 1 32 ? 24.23481 11.25513 51.61185 1.000 27.20817 409 PHE E O 1
ATOM 4735 N N . TRP E 1 33 ? 22.27730 12.36226 51.85934 1.000 27.73817 410 TRP E N 1
ATOM 4736 C CA . TRP E 1 33 ? 21.45028 11.17833 51.64636 1.000 29.90359 410 TRP E CA 1
ATOM 4737 C C . TRP E 1 33 ? 21.35353 10.90424 50.15317 1.000 26.87831 410 TRP E C 1
ATOM 4738 O O . TRP E 1 33 ? 20.95084 11.78360 49.38529 1.000 27.25693 410 TRP E O 1
ATOM 4749 N N . ALA E 1 34 ? 21.70222 9.68662 49.73409 1.000 27.54159 411 ALA E N 1
ATOM 4750 C CA . ALA E 1 34 ? 21.44548 9.22283 48.37479 1.000 28.07880 411 ALA E CA 1
ATOM 4751 C C . ALA E 1 34 ? 20.37872 8.14115 48.52595 1.000 30.00571 411 ALA E C 1
ATOM 4752 O O . ALA E 1 34 ? 20.68503 6.96517 48.76380 1.000 31.47632 411 ALA E O 1
ATOM 4754 N N . ILE E 1 35 ? 19.12225 8.56417 48.41670 1.000 29.84856 412 ILE E N 1
ATOM 4755 C CA . ILE E 1 35 ? 17.96401 7.73252 48.74672 1.000 34.11568 412 ILE E CA 1
ATOM 4756 C C . ILE E 1 35 ? 17.63302 6.80879 47.57942 1.000 29.67119 412 ILE E C 1
ATOM 4757 O O . ILE E 1 35 ? 17.33092 7.27479 46.47502 1.000 28.33902 412 ILE E O 1
ATOM 4762 N N . THR E 1 36 ? 17.62562 5.50008 47.84211 1.000 32.70361 413 THR E N 1
ATOM 4763 C CA . THR E 1 36 ? 17.31274 4.44846 46.87316 1.000 31.27091 413 THR E CA 1
ATOM 4764 C C . THR E 1 36 ? 17.84702 4.79053 45.48979 1.000 28.22944 413 THR E C 1
ATOM 4765 O O . THR E 1 36 ? 17.06647 5.10446 44.58168 1.000 31.55670 413 THR E O 1
ATOM 4769 N N . PRO E 1 37 ? 19.16420 4.76235 45.30382 1.000 30.87614 414 PRO E N 1
ATOM 4770 C CA . PRO E 1 37 ? 19.73790 5.09680 43.99316 1.000 32.90001 414 PRO E CA 1
ATOM 4771 C C . PRO E 1 37 ? 19.18922 4.18942 42.89989 1.000 34.83832 414 PRO E C 1
ATOM 4772 O O . PRO E 1 37 ? 19.01005 2.98169 43.09505 1.000 30.53687 414 PRO E O 1
ATOM 4776 N N . THR E 1 38 ? 18.90942 4.79925 41.75634 1.000 29.68388 415 THR E N 1
ATOM 4777 C CA . THR E 1 38 ? 18.29600 4.16000 40.60687 1.000 33.45163 415 THR E CA 1
ATOM 4778 C C . THR E 1 38 ? 19.26634 4.22059 39.44048 1.000 33.66783 415 THR E C 1
ATOM 4779 O O . THR E 1 38 ? 19.98116 5.21182 39.27429 1.000 30.77478 415 THR E O 1
ATOM 4783 N N . ALA E 1 39 ? 19.29410 3.15822 38.63984 1.000 30.47466 416 ALA E N 1
ATOM 4784 C CA . ALA E 1 39 ? 20.13509 3.13915 37.44830 1.000 31.07639 416 ALA E CA 1
ATOM 4785 C C . ALA E 1 39 ? 19.89735 4.38502 36.60663 1.000 30.29774 416 ALA E C 1
ATOM 4786 O O . ALA E 1 39 ? 18.75541 4.76603 36.34797 1.000 33.04230 416 ALA E O 1
ATOM 4788 N N . GLY E 1 40 ? 20.99021 5.02413 36.17936 1.000 27.36963 417 GLY E N 1
ATOM 4789 C CA . GLY E 1 40 ? 20.92370 6.28483 35.47680 1.000 28.20176 417 GLY E CA 1
ATOM 4790 C C . GLY E 1 40 ? 21.07041 7.51721 36.35376 1.000 30.83821 417 GLY E C 1
ATOM 4791 O O . GLY E 1 40 ? 21.35153 8.60746 35.83117 1.000 30.87136 417 GLY E O 1
ATOM 4792 N N . ASP E 1 41 ? 20.89486 7.38420 37.66705 1.000 30.06863 418 ASP E N 1
ATOM 4793 C CA . ASP E 1 41 ? 21.17376 8.51377 38.55274 1.000 30.57418 418 ASP E CA 1
ATOM 4794 C C . ASP E 1 41 ? 22.63921 8.92008 38.41013 1.000 29.68373 418 ASP E C 1
ATOM 4795 O O . ASP E 1 41 ? 23.48850 8.13110 38.00326 1.000 27.00709 418 ASP E O 1
ATOM 4800 N N . TYR E 1 42 ? 22.92708 10.18201 38.71383 1.000 27.62187 419 TYR E N 1
ATOM 4801 C CA . TYR E 1 42 ? 24.29517 10.67826 38.62841 1.000 25.53205 419 TYR E CA 1
ATOM 4802 C C . TYR E 1 42 ? 24.50407 11.73643 39.69544 1.000 27.01268 419 TYR E C 1
ATOM 4803 O O . TYR E 1 42 ? 23.55262 12.30561 40.22519 1.000 25.95106 419 TYR E O 1
ATOM 4812 N N . ILE E 1 43 ? 25.76873 11.92617 40.04955 1.000 25.92010 420 ILE E N 1
ATOM 4813 C CA . ILE E 1 43 ? 26.23813 13.02895 40.87960 1.000 28.36841 420 ILE E CA 1
ATOM 4814 C C . ILE E 1 43 ? 27.41131 13.65984 40.13420 1.000 30.39814 420 ILE E C 1
ATOM 4815 O O . ILE E 1 43 ? 28.38654 12.96939 39.81930 1.000 28.90776 420 ILE E O 1
ATOM 4820 N N . LEU E 1 44 ? 27.34025 14.96306 39.88229 1.000 26.03999 421 LEU E N 1
ATOM 4821 C CA . LEU E 1 44 ? 28.23571 15.63596 38.95324 1.000 28.09142 421 LEU E CA 1
ATOM 4822 C C . LEU E 1 44 ? 28.95000 16.80714 39.62844 1.000 30.16903 421 LEU E C 1
ATOM 4823 O O . LEU E 1 44 ? 28.30966 17.63000 40.30100 1.000 27.81003 421 LEU E O 1
ATOM 4828 N N . PHE E 1 45 ? 30.27179 16.89512 39.42008 1.000 26.18681 422 PHE E N 1
ATOM 4829 C CA . PHE E 1 45 ? 31.12222 17.97227 39.92815 1.000 26.82245 422 PHE E CA 1
ATOM 4830 C C . PHE E 1 45 ? 31.84595 18.60738 38.73848 1.000 29.90811 422 PHE E C 1
ATOM 4831 O O . PHE E 1 45 ? 32.78441 18.00868 38.20215 1.000 30.08960 422 PHE E O 1
ATOM 4839 N N . LYS E 1 46 ? 31.41872 19.81134 38.31713 1.000 29.41250 423 LYS E N 1
ATOM 4840 C CA . LYS E 1 46 ? 32.01889 20.53045 37.18740 1.000 29.90048 423 LYS E CA 1
ATOM 4841 C C . LYS E 1 46 ? 32.95525 21.60691 37.72969 1.000 30.84979 423 LYS E C 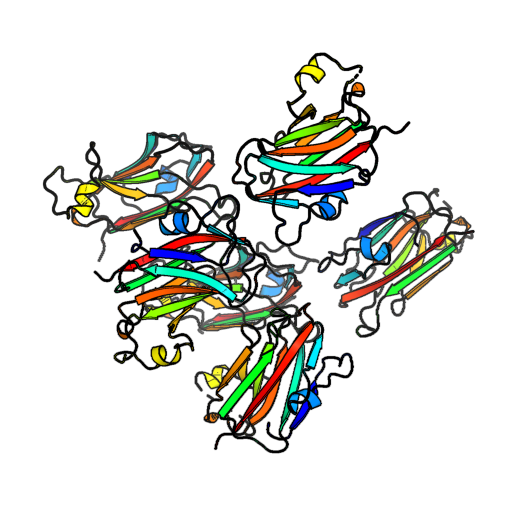1
ATOM 4842 O O . LYS E 1 46 ? 32.48993 22.60631 38.27524 1.000 31.18392 423 LYS E O 1
ATOM 4848 N N . PHE E 1 47 ? 34.26478 21.41161 37.59063 1.000 31.83921 424 PHE E N 1
ATOM 4849 C CA . PHE E 1 47 ? 35.21476 22.32266 38.23177 1.000 31.83550 424 PHE E CA 1
ATOM 4850 C C . PHE E 1 47 ? 35.18057 23.70644 37.57942 1.000 35.06695 424 PHE E C 1
ATOM 4851 O O . PHE E 1 47 ? 35.02116 23.82717 36.36315 1.000 34.56395 424 PHE E O 1
ATOM 4859 N N . ASP E 1 48 ? 35.32604 24.75596 38.40253 1.000 34.21273 425 ASP E N 1
ATOM 4860 C CA . ASP E 1 48 ? 35.33097 26.12737 37.88125 1.000 34.77963 425 ASP E CA 1
ATOM 4861 C C . ASP E 1 48 ? 36.48493 26.35673 36.90470 1.000 34.92921 425 ASP E C 1
ATOM 4862 O O . ASP E 1 48 ? 36.39370 27.21235 36.01908 1.000 34.14779 425 ASP E O 1
ATOM 4867 N N . LYS E 1 49 ? 37.57940 25.63008 37.06933 1.000 37.17406 426 LYS E N 1
ATOM 4868 C CA . LYS E 1 49 ? 38.67854 25.62954 36.11722 1.000 36.59533 426 LYS E CA 1
ATOM 4869 C C . LYS E 1 49 ? 39.19696 24.20286 36.01463 1.000 38.63097 426 LYS E C 1
ATOM 4870 O O . LYS E 1 49 ? 39.03329 23.41861 36.95787 1.000 38.45619 426 LYS E O 1
ATOM 4876 N N . PRO E 1 50 ? 39.81580 23.83611 34.88668 1.000 41.34779 427 PRO E N 1
ATOM 4877 C CA . PRO E 1 50 ? 40.38892 22.48749 34.77284 1.000 40.04360 427 PRO E CA 1
ATOM 4878 C C . PRO E 1 50 ? 41.38227 22.21265 35.89096 1.000 41.18708 427 PRO E C 1
ATOM 4879 O O . PRO E 1 50 ? 42.18912 23.06643 36.25970 1.000 42.17271 427 PRO E O 1
ATOM 4883 N N . VAL E 1 51 ? 41.30339 21.00996 36.44793 1.000 37.47235 428 VAL E N 1
ATOM 4884 C CA . VAL E 1 51 ? 42.07013 20.64145 37.63217 1.000 41.47902 428 VAL E CA 1
ATOM 4885 C C . VAL E 1 51 ? 43.01435 19.50519 37.26518 1.000 40.04333 428 VAL E C 1
ATOM 4886 O O . VAL E 1 51 ? 42.58681 18.50358 36.68306 1.000 39.48117 428 VAL E O 1
ATOM 4890 N N . ASN E 1 52 ? 44.28777 19.64437 37.61445 1.000 42.16495 429 ASN E N 1
ATOM 4891 C CA . ASN E 1 52 ? 45.20035 18.50900 37.48661 1.000 44.74489 429 ASN E CA 1
ATOM 4892 C C . ASN E 1 52 ? 45.04208 17.66435 38.74689 1.000 44.08639 429 ASN E C 1
ATOM 4893 O O . ASN E 1 52 ? 45.49528 18.03804 39.83370 1.000 44.95199 429 ASN E O 1
ATOM 4898 N N . VAL E 1 53 ? 44.36197 16.52905 38.60231 1.000 41.23303 430 VAL E N 1
ATOM 4899 C CA . VAL E 1 53 ? 43.92601 15.72304 39.73725 1.000 42.67051 430 VAL E CA 1
ATOM 4900 C C . VAL E 1 53 ? 44.96145 14.64194 40.02245 1.000 43.61952 430 VAL E C 1
ATOM 4901 O O . VAL E 1 53 ? 45.31912 13.85389 39.13916 1.000 42.77529 430 VAL E O 1
ATOM 4905 N N . GLU E 1 54 ? 45.43864 14.60389 41.26179 1.000 44.06677 431 GLU E N 1
ATOM 4906 C CA . GLU E 1 54 ? 46.31816 13.53506 41.70630 1.000 49.55942 431 GLU E CA 1
ATOM 4907 C C . GLU E 1 54 ? 45.51508 12.28751 42.05230 1.000 47.71729 431 GLU E C 1
ATOM 4908 O O . GLU E 1 54 ? 45.78919 11.19727 41.54035 1.000 46.10722 431 GLU E O 1
ATOM 4914 N N . SER E 1 55 ? 44.48568 12.44162 42.88271 1.000 43.82608 432 SER E N 1
ATOM 4915 C CA . SER E 1 55 ? 43.77383 11.29224 43.42601 1.000 42.03800 432 SER E CA 1
ATOM 4916 C C . SER E 1 55 ? 42.39110 11.72628 43.90513 1.000 37.56647 432 SER E C 1
ATOM 4917 O O . SER E 1 55 ? 42.10710 12.91782 44.04727 1.000 40.04405 432 SER E O 1
ATOM 4920 N N . TYR E 1 56 ? 41.53243 10.73669 44.15887 1.000 36.69396 433 TYR E N 1
ATOM 4921 C CA . TYR E 1 56 ? 40.17546 10.99532 44.62914 1.000 36.11212 433 TYR E CA 1
ATOM 4922 C C . TYR E 1 56 ? 39.77684 9.98084 45.69540 1.000 34.68376 433 TYR E C 1
ATOM 4923 O O . TYR E 1 56 ? 40.23884 8.83177 45.69787 1.000 32.99716 433 TYR E O 1
ATOM 4932 N N . LEU E 1 57 ? 38.89876 10.43345 46.59380 1.000 33.42574 434 LEU E N 1
ATOM 4933 C CA . LEU E 1 57 ? 38.27859 9.58696 47.60780 1.000 34.25187 434 LEU E CA 1
ATOM 4934 C C . LEU E 1 57 ? 36.82311 10.00495 47.76871 1.000 31.41411 434 LEU E C 1
ATOM 4935 O O . LEU E 1 57 ? 36.53972 11.18051 48.02289 1.000 34.59787 434 LEU E O 1
ATOM 4940 N N . PHE E 1 58 ? 35.90800 9.05235 47.59960 1.000 29.63087 435 PHE E N 1
ATOM 4941 C CA . PHE E 1 58 ? 34.49660 9.22086 47.93676 1.000 30.51494 435 PHE E CA 1
ATOM 4942 C C . PHE E 1 58 ? 34.12684 8.13184 48.93605 1.000 30.39378 435 PHE E C 1
ATOM 4943 O O . PHE E 1 58 ? 34.31844 6.94199 48.65585 1.000 31.98330 435 PHE E O 1
ATOM 4951 N N . HIS E 1 59 ? 33.60772 8.52862 50.10014 1.000 32.27603 436 HIS E N 1
ATOM 4952 C CA . HIS E 1 59 ? 33.29591 7.58360 51.16690 1.000 28.70925 436 HIS E CA 1
ATOM 4953 C C . HIS E 1 59 ? 31.80530 7.58931 51.47463 1.000 28.10524 436 HIS E C 1
ATOM 4954 O O . HIS E 1 59 ? 31.19431 8.65091 51.58182 1.000 25.51878 436 HIS E O 1
ATOM 4961 N N . SER E 1 60 ? 31.22193 6.40436 51.60133 1.000 26.38237 437 SER E N 1
ATOM 4962 C CA . SER E 1 60 ? 29.82624 6.27452 51.99119 1.000 29.85398 437 SER E CA 1
ATOM 4963 C C . SER E 1 60 ? 29.74066 5.25315 53.11314 1.000 30.84333 437 SER E C 1
ATOM 4964 O O . SER E 1 60 ? 30.63851 4.42731 53.28195 1.000 29.63289 437 SER E O 1
ATOM 4967 N N . GLY E 1 61 ? 28.66397 5.33187 53.88886 1.000 30.37183 438 GLY E N 1
ATOM 4968 C CA . GLY E 1 61 ? 28.48816 4.49614 55.05770 1.000 29.27915 438 GLY E CA 1
ATOM 4969 C C . GLY E 1 61 ? 29.28671 4.98889 56.25903 1.000 33.25787 438 GLY E C 1
ATOM 4970 O O . GLY E 1 61 ? 30.20553 5.80399 56.15765 1.000 30.46001 438 GLY E O 1
ATOM 4971 N N . ASN E 1 62 ? 28.91605 4.47370 57.43338 1.000 33.67716 439 ASN E N 1
ATOM 4972 C CA . ASN E 1 62 ? 29.65981 4.74899 58.66049 1.000 39.47799 439 ASN E CA 1
ATOM 4973 C C . ASN E 1 62 ? 29.46272 3.58129 59.62350 1.000 37.66547 439 ASN E C 1
ATOM 4974 O O . ASN E 1 62 ? 28.76198 2.61863 59.31967 1.000 35.73638 439 ASN E O 1
ATOM 4979 N N . GLN E 1 63 ? 30.07438 3.68080 60.80745 1.000 44.43037 440 GLN E N 1
ATOM 4980 C CA . GLN E 1 63 ? 30.12445 2.52623 61.70301 1.000 43.79566 440 GLN E CA 1
ATOM 4981 C C . GLN E 1 63 ? 28.76142 2.20949 62.31122 1.000 40.21862 440 GLN E C 1
ATOM 4982 O O . GLN E 1 63 ? 28.47687 1.04588 62.61039 1.000 40.67191 440 GLN E O 1
ATOM 4988 N N . GLU E 1 64 ? 27.91657 3.22073 62.50645 1.000 42.06817 441 GLU E N 1
ATOM 4989 C CA . GLU E 1 64 ? 26.56482 2.97451 62.99866 1.000 42.54293 441 GLU E CA 1
ATOM 4990 C C . GLU E 1 64 ? 25.69278 2.31315 61.94356 1.000 39.18626 441 GLU E C 1
ATOM 4991 O O . GLU E 1 64 ? 24.80637 1.52635 62.28363 1.000 35.31364 441 GLU E O 1
ATOM 4997 N N . HIS E 1 65 ? 25.90585 2.63360 60.66719 1.000 36.00097 442 HIS E N 1
ATOM 4998 C CA . HIS E 1 65 ? 25.09158 2.09956 59.57432 1.000 34.42803 442 HIS E CA 1
ATOM 4999 C C . HIS E 1 65 ? 26.01960 1.63737 58.45416 1.000 34.37269 442 HIS E C 1
ATOM 5000 O O . HIS E 1 65 ? 26.10397 2.26762 57.39386 1.000 29.82911 442 HIS E O 1
ATOM 5007 N N . PRO E 1 66 ? 26.75408 0.54260 58.66739 1.000 33.20197 443 PRO E N 1
ATOM 5008 C CA . PRO E 1 66 ? 27.78189 0.16025 57.68074 1.000 31.60563 443 PRO E CA 1
ATOM 5009 C C . PRO E 1 66 ? 27.20198 -0.30145 56.35886 1.000 28.43582 443 PRO E C 1
ATOM 5010 O O . PRO E 1 66 ? 27.93047 -0.33008 55.36133 1.000 30.01880 443 PRO E O 1
ATOM 5014 N N . GLY E 1 67 ? 25.92139 -0.66840 56.30864 1.000 31.29449 444 GLY E N 1
ATOM 5015 C CA . GLY E 1 67 ? 25.29235 -1.03537 55.05403 1.000 28.11651 444 GLY E CA 1
ATOM 5016 C C . GLY E 1 67 ? 24.67862 0.11681 54.27942 1.000 30.02722 444 GLY E C 1
ATOM 5017 O O . GLY E 1 67 ? 24.08612 -0.10479 53.21481 1.000 31.07527 444 GLY E O 1
ATOM 5018 N N . ALA E 1 68 ? 24.78428 1.34350 54.79839 1.000 28.48549 445 ALA E N 1
ATOM 5019 C CA . ALA E 1 68 ? 24.20953 2.52933 54.14833 1.000 31.83105 445 ALA E CA 1
ATOM 5020 C C . ALA E 1 68 ? 25.23452 3.11596 53.17307 1.000 30.85487 445 ALA E C 1
ATOM 5021 O O . ALA E 1 68 ? 25.73889 4.22813 53.32975 1.000 28.07293 445 ALA E O 1
ATOM 5023 N N . ILE E 1 69 ? 25.52225 2.34461 52.13323 1.000 26.67223 446 ILE E N 1
ATOM 5024 C CA . ILE E 1 69 ? 26.65981 2.63185 51.27591 1.000 29.09051 446 ILE E CA 1
ATOM 5025 C C . ILE E 1 69 ? 26.16611 2.76199 49.83991 1.000 29.62276 446 ILE E C 1
ATOM 5026 O O . ILE E 1 69 ? 25.12849 2.20627 49.47435 1.000 30.26021 446 ILE E O 1
ATOM 5031 N N . LEU E 1 70 ? 26.91915 3.52008 49.03811 1.000 28.59384 447 LEU E N 1
ATOM 5032 C CA . LEU E 1 70 ? 26.68022 3.61694 47.60350 1.000 27.20469 447 LEU E CA 1
ATOM 5033 C C . LEU E 1 70 ? 27.15178 2.34355 46.93241 1.000 33.29949 447 LEU E C 1
ATOM 5034 O O . LEU E 1 70 ? 28.30636 1.94067 47.10244 1.000 32.57806 447 LEU E O 1
ATOM 5039 N N . LEU E 1 71 ? 26.27032 1.73857 46.14747 1.000 28.67446 448 LEU E N 1
ATOM 5040 C CA . LEU E 1 71 ? 26.49847 0.45112 45.51056 1.000 33.22270 448 LEU E CA 1
ATOM 5041 C C . LEU E 1 71 ? 26.38292 0.59013 44.00236 1.000 30.55540 448 LEU E C 1
ATOM 5042 O O . LEU E 1 71 ? 25.63018 1.42645 43.49960 1.000 29.79327 448 LEU E O 1
ATOM 5047 N N . ASN E 1 72 ? 27.14140 -0.23667 43.29061 1.000 32.87174 449 ASN E N 1
ATOM 5048 C CA . ASN E 1 72 ? 27.10661 -0.31678 41.82525 1.000 34.21833 449 ASN E CA 1
ATOM 5049 C C . ASN E 1 72 ? 27.09266 1.07358 41.17733 1.000 30.33879 449 ASN E C 1
ATOM 5050 O O . ASN E 1 72 ? 26.21853 1.43860 40.37719 1.000 28.52224 449 ASN E O 1
ATOM 5055 N N . THR E 1 73 ? 28.12712 1.83618 41.52560 1.000 29.90509 450 THR E N 1
ATOM 5056 C CA . THR E 1 73 ? 28.31603 3.21124 41.08304 1.000 29.88679 450 TH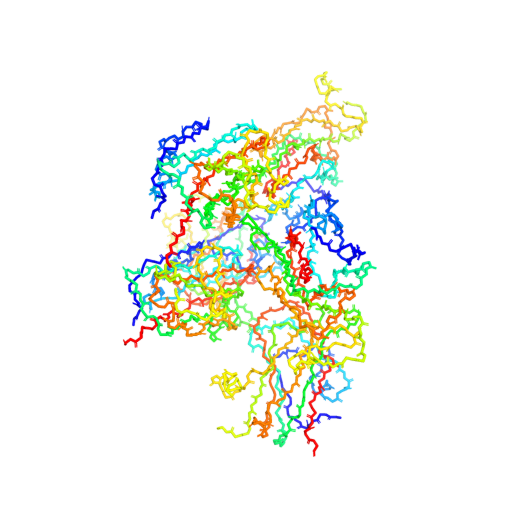R E CA 1
ATOM 5057 C C . THR E 1 73 ? 29.76021 3.35152 40.61851 1.000 30.02414 450 THR E C 1
ATOM 5058 O O . THR E 1 73 ? 30.67278 2.80690 41.24535 1.000 29.64980 450 THR E O 1
ATOM 5062 N N . THR E 1 74 ? 29.96318 4.06073 39.51509 1.000 28.04664 451 THR E N 1
ATOM 5063 C CA . THR E 1 74 ? 31.27857 4.22785 38.90803 1.000 28.14762 451 THR E CA 1
ATOM 5064 C C . THR E 1 74 ? 31.80467 5.63311 39.16071 1.000 31.24145 451 THR E C 1
ATOM 5065 O O . THR E 1 74 ? 31.07846 6.52468 39.60436 1.000 28.02190 451 THR E O 1
ATOM 5069 N N . VAL E 1 75 ? 33.08263 5.82854 38.84072 1.000 26.18597 452 VAL E N 1
ATOM 5070 C CA . VAL E 1 75 ? 33.73398 7.12933 38.88741 1.000 26.40842 452 VAL E CA 1
ATOM 5071 C C . VAL E 1 75 ? 34.20449 7.40713 37.47454 1.000 29.81839 452 VAL E C 1
ATOM 5072 O O . VAL E 1 75 ? 35.09095 6.69413 36.97432 1.000 27.98542 452 VAL E O 1
ATOM 5076 N N . ASP E 1 76 ? 33.61612 8.43589 36.84086 1.000 30.81334 453 ASP E N 1
ATOM 5077 C CA . ASP E 1 76 ? 33.92259 8.86540 35.47874 1.000 31.23228 453 ASP E CA 1
ATOM 5078 C C . ASP E 1 76 ? 34.47577 10.28911 35.49172 1.000 30.91879 453 ASP E C 1
ATOM 5079 O O . ASP E 1 76 ? 33.99023 11.14631 36.24116 1.000 28.85882 453 ASP E O 1
ATOM 5084 N N . VAL E 1 77 ? 35.45752 10.57103 34.62991 1.000 26.17964 454 VAL E N 1
ATOM 5085 C CA . VAL E 1 77 ? 36.07473 11.89074 34.57704 1.000 29.39311 454 VAL E CA 1
ATOM 5086 C C . VAL E 1 77 ? 36.07561 12.38850 33.13587 1.000 33.41144 454 VAL E C 1
ATOM 5087 O O . VAL E 1 77 ? 36.24465 11.60824 32.19535 1.000 30.21797 454 VAL E O 1
ATOM 5091 N N . LEU E 1 78 ? 35.86395 13.68381 32.96333 1.000 30.95192 455 LEU E N 1
ATOM 5092 C CA . LEU E 1 78 ? 35.84457 14.27133 31.63228 1.000 33.09772 455 LEU E CA 1
ATOM 5093 C C . LEU E 1 78 ? 37.11527 15.08532 31.48598 1.000 36.92624 455 LEU E C 1
ATOM 5094 O O . LEU E 1 78 ? 37.28982 16.07673 32.21139 1.000 34.31903 455 LEU E O 1
ATOM 5099 N N . PRO E 1 79 ? 38.05418 14.69239 30.63415 1.000 36.27402 456 PRO E N 1
ATOM 5100 C CA . PRO E 1 79 ? 39.26162 15.50678 30.47140 1.000 38.06286 456 PRO E CA 1
ATOM 5101 C C . PRO E 1 79 ? 38.93517 16.81157 29.77228 1.000 39.78506 456 PRO E C 1
ATOM 5102 O O . PRO E 1 79 ? 37.99209 16.89508 28.98266 1.000 39.13174 456 PRO E O 1
ATOM 5106 N N . LEU E 1 80 ? 39.73130 17.83710 30.07442 1.000 41.69295 457 LEU E N 1
ATOM 5107 C CA . LEU E 1 80 ? 39.63511 19.08542 29.32544 1.000 44.29646 457 LEU E CA 1
ATOM 5108 C C . LEU E 1 80 ? 39.86114 18.84553 27.83596 1.000 46.71057 457 LEU E C 1
ATOM 5109 O O . LEU E 1 80 ? 39.09681 19.33426 26.99516 1.000 45.74811 457 LEU E O 1
ATOM 5114 N N . LYS E 1 81 ? 40.89753 18.07401 27.49437 1.000 47.15910 458 LYS E N 1
ATOM 5115 C CA . LYS E 1 81 ? 41.28102 17.87389 26.10031 1.000 54.26935 458 LYS E CA 1
ATOM 5116 C C . LYS E 1 81 ? 40.38078 16.83572 25.44342 1.000 58.13771 458 LYS E C 1
ATOM 5117 O O . LYS E 1 81 ? 40.23944 15.71403 25.9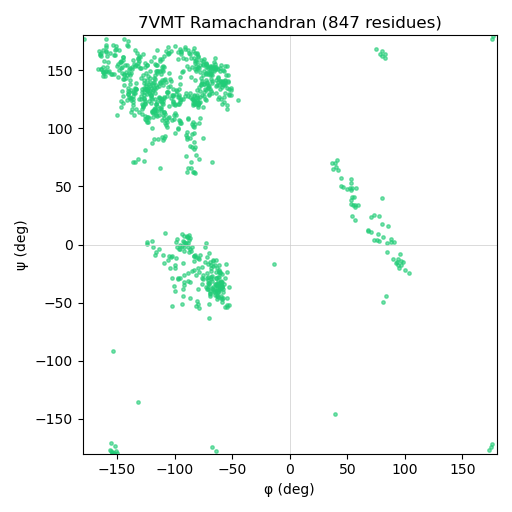4368 1.000 57.86078 458 LYS E O 1
ATOM 5123 N N . SER E 1 82 ? 39.77827 17.21289 24.31443 1.000 62.70346 459 SER E N 1
ATOM 5124 C CA . SER E 1 82 ? 38.82030 16.34146 23.64512 1.000 67.47279 459 SER E CA 1
ATOM 5125 C C . SER E 1 82 ? 39.50646 15.28691 22.79064 1.000 72.77530 459 SER E C 1
ATOM 5126 O O . SER E 1 82 ? 38.92873 14.21980 22.55765 1.000 73.58896 459 SER E O 1
ATOM 5129 N N . ASP E 1 83 ? 40.71756 15.56438 22.31347 1.000 74.72768 460 ASP E N 1
ATOM 5130 C CA . ASP E 1 83 ? 41.47672 14.59727 21.52689 1.000 81.48709 460 ASP E CA 1
ATOM 5131 C C . ASP E 1 83 ? 42.80039 14.25692 22.21120 1.000 83.33199 460 ASP E C 1
ATOM 5132 O O . ASP E 1 83 ? 43.87370 14.68254 21.77625 1.000 84.80532 460 ASP E O 1
ATOM 5137 N N . LEU E 1 85 ? 45.16312 12.97198 23.82546 1.000 75.51655 462 LEU E N 1
ATOM 5138 C CA . LEU E 1 85 ? 46.47260 12.54955 23.33622 1.000 77.38249 462 LEU E CA 1
ATOM 5139 C C . LEU E 1 85 ? 47.10319 11.43772 24.16582 1.000 71.84590 462 LEU E C 1
ATOM 5140 O O . LEU E 1 85 ? 46.86988 10.24543 23.92964 1.000 66.66076 462 LEU E O 1
ATOM 5145 N N . GLU E 1 86 ? 47.90041 11.84078 25.15944 1.000 68.58967 463 GLU E N 1
ATOM 5146 C CA . GLU E 1 86 ? 48.99157 11.01454 25.70233 1.000 70.38825 463 GLU E CA 1
ATOM 5147 C C . GLU E 1 86 ? 48.47227 10.07502 26.79376 1.000 61.96529 463 GLU E C 1
ATOM 5148 O O . GLU E 1 86 ? 48.77806 10.20585 27.98421 1.000 60.87122 463 GLU E O 1
ATOM 5154 N N . ILE E 1 87 ? 47.70310 9.07881 26.35896 1.000 57.11984 464 ILE E N 1
ATOM 5155 C CA . ILE E 1 87 ? 47.20210 8.06015 27.26517 1.000 59.35809 464 ILE E CA 1
ATOM 5156 C C . ILE E 1 87 ? 47.48874 6.69369 26.66802 1.000 56.43540 464 ILE E C 1
ATOM 5157 O O . ILE E 1 87 ? 47.74723 6.54932 25.47169 1.000 54.66195 464 ILE E O 1
ATOM 5162 N N . SER E 1 88 ? 47.43052 5.68771 27.53136 1.000 55.89763 465 SER E N 1
ATOM 5163 C CA . SER E 1 88 ? 47.69084 4.30585 27.16870 1.000 58.56463 465 SER E CA 1
ATOM 5164 C C . SER E 1 88 ? 46.46922 3.67130 26.51916 1.000 58.07961 465 SER E C 1
ATOM 5165 O O . SER E 1 88 ? 45.34355 4.16634 26.62649 1.000 54.61303 465 SER E O 1
ATOM 5168 N N . LYS E 1 89 ? 46.70380 2.53177 25.86466 1.000 58.51145 466 LYS E N 1
ATOM 5169 C CA . LYS E 1 89 ? 45.59660 1.78188 25.28390 1.000 58.64625 466 LYS E CA 1
ATOM 5170 C C . LYS E 1 89 ? 44.60443 1.34727 26.35509 1.000 54.81230 466 LYS E C 1
ATOM 5171 O O . LYS E 1 89 ? 43.39187 1.35612 26.11084 1.000 48.72579 466 LYS E O 1
ATOM 5177 N N . GLU E 1 90 ? 45.08981 1.00197 27.55510 1.000 51.28341 467 GLU E N 1
ATOM 5178 C CA . GLU E 1 90 ? 44.19424 0.58483 28.62962 1.000 52.93943 467 GLU E CA 1
ATOM 5179 C C . GLU E 1 90 ? 43.31820 1.74375 29.10776 1.000 47.80090 467 GLU E C 1
ATOM 5180 O O . GLU E 1 90 ? 42.14055 1.54394 29.43309 1.000 44.38406 467 GLU E O 1
ATOM 5186 N N . THR E 1 91 ? 43.86773 2.96328 29.15279 1.000 48.83136 468 THR E N 1
ATOM 5187 C CA . THR E 1 91 ? 43.04390 4.12441 29.48397 1.000 46.98005 468 THR E CA 1
ATOM 5188 C C . THR E 1 91 ? 42.05223 4.42631 28.35892 1.000 44.56575 468 THR E C 1
ATOM 5189 O O . THR E 1 91 ? 40.88746 4.74062 28.62894 1.000 38.03871 468 THR E O 1
ATOM 5193 N N . LYS E 1 92 ? 42.48727 4.30765 27.09156 1.000 44.92795 469 LYS E N 1
ATOM 5194 C CA . LYS E 1 92 ? 41.57454 4.50690 25.96429 1.000 45.53505 469 LYS E CA 1
ATOM 5195 C C . LYS E 1 92 ? 40.42237 3.50986 25.98498 1.000 42.27037 469 LYS E C 1
ATOM 5196 O O . LYS E 1 92 ? 39.31077 3.84517 25.57101 1.000 45.92160 469 LYS E O 1
ATOM 5202 N N . ASP E 1 93 ? 40.66004 2.29137 26.46747 1.000 42.27761 470 ASP E N 1
ATOM 5203 C CA . ASP E 1 93 ? 39.58183 1.31220 26.57996 1.000 43.39126 470 ASP E CA 1
ATOM 5204 C C . ASP E 1 93 ? 38.53062 1.70290 27.61405 1.000 40.49572 470 ASP E C 1
ATOM 5205 O O . ASP E 1 93 ? 37.44773 1.11391 27.61730 1.000 35.39305 470 ASP E O 1
ATOM 5210 N N . LYS E 1 94 ? 38.81261 2.67419 28.47752 1.000 38.14170 471 LYS E N 1
ATOM 5211 C CA . LYS E 1 94 ? 37.84024 3.10456 29.48055 1.000 39.40200 471 LYS E CA 1
ATOM 5212 C C . LYS E 1 94 ? 36.96896 4.26148 29.00987 1.000 38.29768 471 LYS E C 1
ATOM 5213 O O . LYS E 1 94 ? 36.08009 4.69175 29.75668 1.000 34.07036 471 LYS E O 1
ATOM 5219 N N . ARG E 1 95 ? 37.19901 4.76649 27.79830 1.000 36.66118 472 ARG E N 1
ATOM 5220 C CA . ARG E 1 95 ? 36.44802 5.90670 27.29549 1.000 36.49805 472 ARG E CA 1
ATOM 5221 C C . ARG E 1 95 ? 34.99603 5.51338 27.07082 1.000 39.24780 472 ARG E C 1
ATOM 5222 O O . ARG E 1 95 ? 34.70238 4.46391 26.48180 1.000 34.70904 472 ARG E O 1
ATOM 5230 N N . LEU E 1 96 ? 34.09290 6.33738 27.59247 1.000 36.28176 473 LEU E N 1
ATOM 5231 C CA . LEU E 1 96 ? 32.67438 6.19086 27.33289 1.000 38.98305 473 LEU E CA 1
ATOM 5232 C C . LEU E 1 96 ? 32.29767 6.95271 26.05802 1.000 37.79293 473 LEU E C 1
ATOM 5233 O O . LEU E 1 96 ? 33.02298 7.82300 25.57362 1.000 37.81960 473 LEU E O 1
ATOM 5238 N N . GLU E 1 97 ? 31.11053 6.63638 25.55019 1.000 42.17593 474 GLU E N 1
ATOM 5239 C CA . GLU E 1 97 ? 30.60958 7.21376 24.31565 1.000 43.03935 474 GLU E CA 1
ATOM 5240 C C . GLU E 1 97 ? 30.30204 8.70429 24.47297 1.000 43.47434 474 GLU E C 1
ATOM 5241 O O . GLU E 1 97 ? 30.30256 9.43892 23.48179 1.000 43.71052 474 GLU E O 1
ATOM 5247 N N . ASP E 1 98 ? 30.06834 9.16903 25.69936 1.000 39.69379 475 ASP E N 1
ATOM 5248 C CA . ASP E 1 98 ? 29.86761 10.58843 25.98887 1.000 38.15008 475 ASP E CA 1
ATOM 5249 C C . ASP E 1 98 ? 31.17593 11.34665 26.25544 1.000 36.82493 475 ASP E C 1
ATOM 5250 O O . ASP E 1 98 ? 31.13324 12.51311 26.65852 1.000 40.77481 475 ASP E O 1
ATOM 5255 N N . GLY E 1 99 ? 32.33568 10.72428 26.03727 1.000 36.47543 476 GLY E N 1
ATOM 5256 C CA . GLY E 1 99 ? 33.60037 11.39962 26.22489 1.000 35.67945 476 GLY E CA 1
ATOM 5257 C C . GLY E 1 99 ? 34.19330 11.29690 27.61845 1.000 35.96503 476 GLY E C 1
ATOM 5258 O O . GLY E 1 99 ? 35.36235 11.66407 27.80440 1.000 31.33066 476 GLY E O 1
ATOM 5259 N N . TYR E 1 100 ? 33.42258 10.83952 28.60833 1.000 33.67563 477 TYR E N 1
ATOM 5260 C CA . TYR E 1 100 ? 33.98522 10.55451 29.92049 1.000 35.75454 477 TYR E CA 1
ATOM 5261 C C . TYR E 1 100 ? 34.83574 9.28622 29.87313 1.000 32.33430 477 TYR E C 1
ATOM 5262 O O . TYR E 1 100 ? 34.63967 8.40426 29.03371 1.000 34.40662 477 TYR E O 1
ATOM 5271 N N . PHE E 1 101 ? 35.76351 9.18860 30.82457 1.000 32.44021 478 PHE E N 1
ATOM 5272 C CA . PHE E 1 101 ? 36.55481 7.99016 31.05802 1.000 34.14044 478 PHE E CA 1
ATOM 5273 C C . PHE E 1 101 ? 36.15471 7.36277 32.38670 1.000 32.65378 478 PHE E C 1
ATOM 5274 O O . PHE E 1 101 ? 36.19247 8.03350 33.42506 1.000 30.09562 478 PHE E O 1
ATOM 5282 N N . ARG E 1 102 ? 35.78534 6.07925 32.33846 1.000 31.07183 479 ARG E N 1
ATOM 5283 C CA . ARG E 1 102 ? 35.30928 5.31694 33.48821 1.000 33.94746 479 ARG E CA 1
ATOM 5284 C C . ARG E 1 102 ? 36.54155 4.75863 34.18718 1.000 34.52388 479 ARG E C 1
ATOM 5285 O O . ARG E 1 102 ? 37.04418 3.68098 33.86195 1.000 35.01557 479 ARG E O 1
ATOM 5293 N N . ILE E 1 103 ? 37.04740 5.51435 35.15582 1.000 30.86244 480 ILE E N 1
ATOM 5294 C CA . ILE E 1 103 ? 38.35387 5.21202 35.73906 1.000 32.35881 480 ILE E CA 1
ATOM 5295 C C . ILE E 1 103 ? 38.25744 4.54601 37.09629 1.000 35.81533 480 ILE E C 1
ATOM 5296 O O . ILE E 1 103 ? 39.27967 4.04209 37.58862 1.000 31.91462 480 ILE E O 1
ATOM 5301 N N . GLY E 1 104 ? 37.07618 4.50681 37.71588 1.000 27.20520 481 GLY E N 1
ATOM 5302 C CA . GLY E 1 104 ? 36.99726 3.91878 39.03669 1.000 31.54412 481 GLY E CA 1
ATOM 5303 C C . GLY E 1 104 ? 35.60434 3.40668 39.33892 1.000 32.03025 481 GLY E C 1
ATOM 5304 O O . GLY E 1 104 ? 34.69232 3.50671 38.51519 1.000 27.75033 481 GLY E O 1
ATOM 5305 N N . LYS E 1 105 ? 35.43545 2.88755 40.55457 1.000 31.07228 482 LYS E N 1
ATOM 5306 C CA . LYS E 1 105 ? 34.16357 2.29951 40.97152 1.000 30.91052 482 LYS E CA 1
ATOM 5307 C C . LYS E 1 105 ? 34.12507 2.20797 42.48895 1.000 31.87756 482 LYS E C 1
ATOM 5308 O O . LYS E 1 105 ? 35.15764 2.02335 43.13747 1.000 29.90603 482 LYS E O 1
ATOM 5314 N N . PHE E 1 106 ? 32.92166 2.33473 43.05081 1.000 29.00547 483 PHE E N 1
ATOM 5315 C CA . PHE E 1 106 ? 32.74430 2.07548 44.47124 1.000 30.26659 483 PHE E CA 1
ATOM 5316 C C . PHE E 1 106 ? 32.88055 0.58242 44.75617 1.000 32.32241 483 PHE E C 1
ATOM 5317 O O . PHE E 1 106 ? 32.35958 -0.25180 44.01254 1.000 31.86314 483 PHE E O 1
ATOM 5325 N N . GLU E 1 107 ? 33.58577 0.25285 45.84069 1.000 31.81947 484 GLU E N 1
ATOM 5326 C CA . GLU E 1 107 ? 33.62387 -1.11330 46.35494 1.000 33.82533 484 GLU E CA 1
ATOM 5327 C C . GLU E 1 107 ? 33.53009 -1.03084 47.87099 1.000 30.49129 484 GLU E C 1
ATOM 5328 O O . GLU E 1 107 ? 34.27820 -0.27061 48.49520 1.000 30.47037 484 GLU E O 1
ATOM 5334 N N . TYR E 1 108 ? 32.56587 -1.75113 48.45321 1.000 30.81039 485 TYR E N 1
ATOM 5335 C CA . TYR E 1 108 ? 32.29881 -1.67001 49.88962 1.000 31.87164 485 TYR E CA 1
ATOM 5336 C C . TYR E 1 108 ? 31.99621 -0.23497 50.33648 1.000 34.72609 485 TYR E C 1
ATOM 5337 O O . TYR E 1 108 ? 32.33731 0.17321 51.45131 1.000 32.72231 485 TYR E O 1
ATOM 5346 N N . GLY E 1 109 ? 31.34899 0.54382 49.47493 1.000 31.44629 486 GLY E N 1
ATOM 5347 C CA . GLY E 1 109 ? 30.96647 1.90062 49.81852 1.000 33.08433 486 GLY E CA 1
ATOM 5348 C C . GLY E 1 109 ? 32.04120 2.95682 49.61938 1.000 32.78412 486 GLY E C 1
ATOM 5349 O O . GLY E 1 109 ? 31.78080 4.14366 49.87674 1.000 29.48004 486 GLY E O 1
ATOM 5350 N N . VAL E 1 110 ? 33.21865 2.58516 49.12555 1.000 31.65918 487 VAL E N 1
ATOM 5351 C CA . VAL E 1 110 ? 34.33388 3.52006 48.99941 1.000 27.78088 487 VAL E CA 1
ATOM 5352 C C . VAL E 1 110 ? 34.83857 3.48582 47.56521 1.000 30.41418 487 VAL E C 1
ATOM 5353 O O . VAL E 1 110 ? 35.00134 2.40405 46.98743 1.000 29.66102 487 VAL E O 1
ATOM 5357 N N . ALA E 1 111 ? 35.07083 4.66356 46.98168 1.000 28.40968 488 ALA E N 1
ATOM 5358 C CA . ALA E 1 111 ? 35.71029 4.76285 45.67223 1.000 31.60828 488 ALA E CA 1
ATOM 5359 C C . ALA E 1 111 ? 36.97413 5.58936 45.84704 1.000 32.22779 488 ALA E C 1
ATOM 5360 O O . ALA E 1 111 ? 36.90438 6.74353 46.27708 1.000 31.91066 488 ALA E O 1
ATOM 5362 N N . GLU E 1 112 ? 38.12585 5.01347 45.50342 1.000 28.43078 489 GLU E N 1
ATOM 5363 C CA . GLU E 1 112 ? 39.39046 5.67906 45.76663 1.000 35.74016 489 GLU E CA 1
ATOM 5364 C C . GLU E 1 112 ? 40.33971 5.36354 44.62907 1.000 34.23909 489 GLU E C 1
ATOM 5365 O O . GLU E 1 112 ? 40.32180 4.25206 44.09946 1.000 33.65383 489 GLU E O 1
ATOM 5371 N N . GLY E 1 113 ? 41.14796 6.33429 44.23096 1.000 35.57643 490 GLY E N 1
ATOM 5372 C CA . GLY E 1 113 ? 41.99041 6.02384 43.09170 1.000 37.64294 490 GLY E CA 1
ATOM 5373 C C . GLY E 1 113 ? 42.82392 7.19328 42.62353 1.000 38.18406 490 GLY E C 1
ATOM 5374 O O . GLY E 1 113 ? 42.77432 8.29686 43.17604 1.000 39.60801 490 GLY E O 1
ATOM 5375 N N . ILE E 1 114 ? 43.60695 6.90495 41.58662 1.000 40.93141 491 ILE E N 1
ATOM 5376 C CA . ILE E 1 114 ? 44.48563 7.85143 40.91850 1.000 41.39674 491 ILE E CA 1
ATOM 5377 C C . ILE E 1 114 ? 43.89382 8.13893 39.54592 1.000 40.65472 491 ILE E C 1
ATOM 5378 O O . ILE E 1 114 ? 43.18328 7.31140 38.96926 1.000 41.71551 491 ILE E O 1
ATOM 5383 N N . VAL E 1 115 ? 44.18350 9.31974 39.02146 1.000 41.13145 492 VAL E N 1
ATOM 5384 C CA . VAL E 1 115 ? 43.88165 9.65541 37.63897 1.000 42.06075 492 VAL E CA 1
ATOM 5385 C C . VAL E 1 115 ? 45.15254 9.46152 36.82238 1.000 46.87212 492 VAL E C 1
ATOM 5386 O O . VAL E 1 115 ? 46.22443 9.92674 37.22609 1.000 47.44715 492 VAL E O 1
ATOM 5390 N N . ASP E 1 116 ? 45.05624 8.77818 35.68385 1.000 46.56430 493 ASP E N 1
ATOM 5391 C CA . ASP E 1 116 ? 46.22806 8.72775 34.82098 1.000 51.20062 493 ASP E CA 1
ATOM 5392 C C . ASP E 1 116 ? 46.58514 10.14478 34.38457 1.000 51.28917 493 ASP E C 1
ATOM 5393 O O . ASP E 1 116 ? 45.72071 10.85344 33.85000 1.000 47.47110 493 ASP E O 1
ATOM 5398 N N . PRO E 1 117 ? 47.85240 10.59585 34.58700 1.000 55.07191 494 PRO E N 1
ATOM 5399 C CA . PRO E 1 117 ? 48.23684 11.96596 34.20111 1.000 54.34649 494 PRO E CA 1
ATOM 5400 C C . PRO E 1 117 ? 47.95461 12.33614 32.75077 1.000 52.63505 494 PRO E C 1
ATOM 5401 O O . PRO E 1 117 ? 47.83892 13.52939 32.43976 1.000 52.11531 494 PRO E O 1
ATOM 5405 N N . GLY E 1 118 ? 47.85735 11.34287 31.85454 1.000 48.46967 495 GLY E N 1
ATOM 5406 C CA . GLY E 1 118 ? 47.48372 11.62213 30.47519 1.000 47.43346 495 GLY E CA 1
ATOM 5407 C C . GLY E 1 118 ? 46.10213 12.23491 30.32920 1.000 46.05818 495 GLY E C 1
ATOM 5408 O O . GLY E 1 118 ? 45.82832 12.91384 29.33281 1.000 42.62652 495 GLY E O 1
ATOM 5409 N N . LEU E 1 119 ? 45.22588 12.01802 31.30700 1.000 42.36667 496 LEU E N 1
ATOM 5410 C CA . LEU E 1 119 ? 43.88571 12.58874 31.27083 1.000 39.15333 496 LEU E CA 1
ATOM 5411 C C . LEU E 1 119 ? 43.84255 14.01198 31.81831 1.000 38.63827 496 LEU E C 1
ATOM 5412 O O . LEU E 1 119 ? 42.93570 14.77369 31.46010 1.000 42.20643 496 LEU E O 1
ATOM 5417 N N . ASN E 1 120 ? 44.80917 14.39402 32.64942 1.000 40.79305 497 ASN E N 1
ATOM 5418 C CA . ASN E 1 120 ? 44.79975 15.71841 33.25640 1.000 42.32305 497 ASN E CA 1
ATOM 5419 C C . ASN E 1 120 ? 45.06696 16.80326 32.21332 1.000 41.20946 497 ASN E C 1
ATOM 5420 O O . ASN E 1 120 ? 45.78468 16.56773 31.24043 1.000 46.02771 497 ASN E O 1
ATOM 5425 N N . PRO E 1 121 ? 44.48229 18.01045 32.38465 1.000 42.83853 498 PRO E N 1
ATOM 5426 C CA . PRO E 1 121 ? 43.57619 18.35649 33.49000 1.000 42.05554 498 PRO E CA 1
ATOM 5427 C C . PRO E 1 121 ? 42.13593 17.84180 33.28718 1.000 40.25391 498 PRO E C 1
ATOM 5428 O O . PRO E 1 121 ? 41.73755 17.48496 32.17127 1.000 37.40149 498 PRO E O 1
ATOM 5432 N N . ILE E 1 122 ? 41.38319 17.80464 34.38560 1.000 39.36859 499 ILE E N 1
ATOM 5433 C CA . ILE E 1 122 ? 40.02895 17.25292 34.43535 1.000 37.85064 499 ILE E CA 1
ATOM 5434 C C . ILE E 1 122 ? 39.03219 18.40892 34.53138 1.000 36.96199 499 ILE E C 1
ATOM 5435 O O . ILE E 1 122 ? 39.20020 19.30414 35.36650 1.000 36.17473 499 ILE E O 1
ATOM 5440 N N . SER E 1 123 ? 37.99342 18.39118 33.67620 1.000 34.41284 500 SER E N 1
ATOM 5441 C CA . SER E 1 123 ? 36.92042 19.37837 33.72952 1.000 33.90278 500 SER E CA 1
ATOM 5442 C C . SER E 1 123 ? 35.80668 18.98906 34.69853 1.000 33.93046 500 SER E C 1
ATOM 5443 O O . SER E 1 123 ? 35.15574 19.87657 35.26852 1.000 29.26605 500 SER E O 1
ATOM 5446 N N . ALA E 1 124 ? 35.54434 17.69003 34.86593 1.000 29.56984 501 ALA E N 1
ATOM 5447 C CA . ALA E 1 124 ? 34.42687 17.24154 35.69846 1.000 31.57636 501 ALA E CA 1
ATOM 5448 C C . ALA E 1 124 ? 34.64461 15.81007 36.17939 1.000 31.98110 501 ALA E C 1
ATOM 5449 O O . ALA E 1 124 ? 35.24171 14.98294 35.48057 1.000 31.20553 501 ALA E O 1
ATOM 5451 N N . PHE E 1 125 ? 34.12169 15.53194 37.37650 1.000 29.11534 502 PHE E N 1
ATOM 5452 C CA . PHE E 1 125 ? 33.97750 14.18687 37.92315 1.000 29.43325 502 PHE E CA 1
ATOM 5453 C C . PHE E 1 125 ? 32.50256 13.83020 37.92832 1.000 30.29415 502 PHE E C 1
ATOM 5454 O O . PHE E 1 125 ? 31.66581 14.67356 38.25312 1.000 28.61864 502 PHE E O 1
ATOM 5462 N N . ARG E 1 126 ? 32.18325 12.57498 37.62465 1.000 29.48843 503 ARG E N 1
ATOM 5463 C CA . ARG E 1 126 ? 30.79627 12.13364 37.67007 1.000 29.67156 503 ARG E CA 1
ATOM 5464 C C . ARG E 1 126 ? 30.72089 10.75181 38.30135 1.000 30.53595 503 ARG E C 1
ATOM 5465 O O . ARG E 1 126 ? 31.50614 9.86585 37.94972 1.000 31.22978 503 ARG E O 1
ATOM 5473 N N . LEU E 1 127 ? 29.79782 10.58506 39.24514 1.000 25.97142 504 LEU E N 1
ATOM 5474 C CA . LEU E 1 127 ? 29.47424 9.29348 39.82462 1.000 28.09812 504 LEU E CA 1
ATOM 5475 C C . LEU E 1 127 ? 28.18933 8.81759 39.15828 1.000 28.14691 504 LEU E C 1
ATOM 5476 O O . LEU E 1 127 ? 27.18188 9.53700 39.17107 1.000 29.82811 504 LEU E O 1
ATOM 5481 N N . SER E 1 128 ? 28.24077 7.63562 38.54315 1.000 26.41214 505 SER E N 1
ATOM 5482 C CA . SER E 1 128 ? 27.15568 7.11682 37.71860 1.000 26.96631 505 SER E CA 1
ATOM 5483 C C . SER E 1 128 ? 26.59780 5.86240 38.36185 1.000 30.38166 505 SER E C 1
ATOM 5484 O O . SER E 1 128 ? 27.32950 4.88104 38.54867 1.000 30.32336 505 SER E O 1
ATOM 5487 N N . VAL E 1 129 ? 25.31231 5.88257 38.68609 1.000 26.25044 506 VAL E N 1
ATOM 5488 C CA . VAL E 1 129 ? 24.68725 4.71218 39.28841 1.000 29.26291 506 VAL E CA 1
ATOM 5489 C C . VAL E 1 129 ? 24.30478 3.74726 38.16877 1.000 29.78138 506 VAL E C 1
ATOM 5490 O O . VAL E 1 129 ? 23.62959 4.13041 37.20650 1.000 30.25285 506 VAL E O 1
ATOM 5494 N N . ILE E 1 130 ? 24.72025 2.49043 38.30183 1.000 30.71043 507 ILE E N 1
ATOM 5495 C CA . ILE E 1 130 ? 24.56558 1.49910 37.24091 1.000 30.47235 507 ILE E CA 1
ATOM 5496 C C . ILE E 1 130 ? 23.36787 0.58684 37.50837 1.000 33.20477 507 ILE E C 1
ATOM 5497 O O . ILE E 1 130 ? 22.68465 0.15300 36.56869 1.000 30.85679 507 ILE E O 1
ATOM 5502 N N . GLN E 1 131 ? 23.11718 0.26079 38.78341 1.000 29.02311 508 GLN E N 1
ATOM 5503 C CA . GLN E 1 131 ? 21.99154 -0.59384 39.14099 1.000 29.01667 508 GLN E CA 1
ATOM 5504 C C . GLN E 1 131 ? 21.22035 0.04316 40.28933 1.000 33.85207 508 GLN E C 1
ATOM 5505 O O . GLN E 1 131 ? 21.77195 0.80061 41.09240 1.000 33.99146 508 GLN E O 1
ATOM 5511 N N . ASN E 1 132 ? 19.92845 -0.28664 40.36165 1.000 32.51638 509 ASN E N 1
ATOM 5512 C CA . ASN E 1 132 ? 19.10029 0.15681 41.48125 1.000 33.71376 509 ASN E CA 1
ATOM 5513 C C . ASN E 1 132 ? 19.59715 -0.44370 42.78759 1.000 35.32526 509 ASN E C 1
ATOM 5514 O O . ASN E 1 132 ? 20.16708 -1.53942 42.82088 1.000 35.44706 509 ASN E O 1
ATOM 5519 N N . SER E 1 133 ? 19.34499 0.27047 43.88142 1.000 35.50348 510 SER E N 1
ATOM 5520 C CA . SER E 1 133 ? 19.43897 -0.32247 45.20141 1.000 34.27950 510 SER E CA 1
ATOM 5521 C C . SER E 1 133 ? 18.36517 0.28750 46.09341 1.000 37.62551 510 SER E C 1
ATOM 5522 O O . SER E 1 133 ? 17.84001 1.37320 45.82432 1.000 31.88913 510 SER E O 1
ATOM 5525 N N . ALA E 1 134 ? 18.03802 -0.43993 47.15849 1.000 38.06185 511 ALA E N 1
ATOM 5526 C CA . ALA E 1 134 ? 16.99943 -0.04060 48.10034 1.000 38.40021 511 ALA E CA 1
ATOM 5527 C C . ALA E 1 134 ? 17.56184 0.64090 49.33239 1.000 35.13488 511 ALA E C 1
ATOM 5528 O O . ALA E 1 134 ? 16.79460 1.03816 50.21013 1.000 34.30945 511 ALA E O 1
ATOM 5530 N N . VAL E 1 135 ? 18.88257 0.76107 49.43739 1.000 34.77953 512 VAL E N 1
ATOM 5531 C CA . VAL E 1 135 ? 19.45446 1.39546 50.60864 1.000 34.31575 512 VAL E CA 1
ATOM 5532 C C . VAL E 1 135 ? 19.25202 2.90342 50.53231 1.000 28.66369 512 VAL E C 1
ATOM 5533 O O . VAL E 1 135 ? 19.00098 3.48344 49.47194 1.000 30.54167 512 VAL E O 1
ATOM 5537 N N . TRP E 1 136 ? 19.33586 3.53285 51.68762 1.000 30.08396 513 TRP E N 1
ATOM 5538 C CA . TRP E 1 136 ? 19.59283 4.95911 51.80045 1.000 33.60672 513 TRP E CA 1
ATOM 5539 C C . TRP E 1 136 ? 21.09112 5.09078 52.04650 1.000 30.93907 513 TRP E C 1
ATOM 5540 O O . TRP E 1 136 ? 21.57004 4.87889 53.16643 1.000 32.73387 513 TRP E O 1
ATOM 5551 N N . ALA E 1 137 ? 21.84153 5.41030 51.00258 1.000 31.57509 514 ALA E N 1
ATOM 5552 C CA . ALA E 1 137 ? 23.28235 5.51879 51.14506 1.000 29.06672 514 ALA E CA 1
ATOM 5553 C C . ALA E 1 137 ? 23.64967 6.83421 51.82914 1.000 30.05160 514 ALA E C 1
ATOM 5554 O O . ALA E 1 137 ? 23.02910 7.87658 51.58600 1.000 28.45339 514 ALA E O 1
ATOM 5556 N N . ILE E 1 138 ? 24.67647 6.79899 52.66837 1.000 29.79233 515 ILE E N 1
ATOM 5557 C CA . ILE E 1 138 ? 25.15766 8.01477 53.31503 1.000 29.04579 515 ILE E CA 1
ATOM 5558 C C . ILE E 1 138 ? 26.47665 8.38272 52.64841 1.000 28.85300 515 ILE E C 1
ATOM 5559 O O . ILE E 1 138 ? 27.49797 7.75373 52.91084 1.000 28.36665 515 ILE E O 1
ATOM 5564 N N . LEU E 1 139 ? 26.48134 9.40521 51.79745 1.000 28.07345 516 LEU E N 1
ATOM 5565 C CA . LEU E 1 139 ? 27.71753 9.89124 51.18780 1.000 27.77796 516 LEU E CA 1
ATOM 5566 C C . LEU E 1 139 ? 28.31888 10.94593 52.11107 1.000 30.02350 516 LEU E C 1
ATOM 5567 O O . LEU E 1 139 ? 27.77800 12.05352 52.23087 1.000 28.24972 516 LEU E O 1
ATOM 5572 N N . ASN E 1 140 ? 29.42957 10.62009 52.78148 1.000 29.05802 517 ASN E N 1
ATOM 5573 C CA . ASN E 1 140 ? 29.89666 11.52170 53.83103 1.000 32.86405 517 ASN E CA 1
ATOM 5574 C C . ASN E 1 140 ? 31.32163 12.02375 53.67222 1.000 33.62629 517 ASN E C 1
ATOM 5575 O O . ASN E 1 140 ? 31.78625 12.77580 54.54089 1.000 35.72326 517 ASN E O 1
ATOM 5580 N N . GLU E 1 141 ? 32.04881 11.63614 52.61698 1.000 32.48314 518 GLU E N 1
ATOM 5581 C CA . GLU E 1 141 ? 33.31693 12.30187 52.32985 1.000 33.66176 518 GLU E CA 1
ATOM 5582 C C . GLU E 1 141 ? 33.54328 12.36800 50.83284 1.000 33.42647 518 GLU E C 1
ATOM 5583 O O . GLU E 1 141 ? 33.36342 11.37603 50.11436 1.000 29.07028 518 GLU E O 1
ATOM 5589 N N . ILE E 1 142 ? 33.91387 13.55493 50.37749 1.000 31.83211 519 ILE E N 1
ATOM 5590 C CA . ILE E 1 142 ? 34.34546 13.80385 49.00919 1.000 33.75179 519 ILE E CA 1
ATOM 5591 C C . ILE E 1 142 ? 35.68591 14.50901 49.10575 1.000 34.04758 519 ILE E C 1
ATOM 5592 O O . ILE E 1 142 ? 35.77299 15.59224 49.69807 1.000 33.75053 519 ILE E O 1
ATOM 5597 N N . HIS E 1 143 ? 36.72611 13.90312 48.53814 1.000 36.87056 520 HIS E N 1
ATOM 5598 C CA . HIS E 1 143 ? 38.05079 14.50146 48.52441 1.000 36.20225 520 HIS E CA 1
ATOM 5599 C C . HIS E 1 143 ? 38.62082 14.38634 47.12412 1.000 35.46787 520 HIS E C 1
ATOM 5600 O O . HIS E 1 143 ? 38.81925 13.28400 46.61687 1.000 37.61861 520 HIS E O 1
ATOM 5607 N N . ILE E 1 144 ? 38.85415 15.51826 46.49295 1.000 34.03983 521 ILE E N 1
ATOM 5608 C CA . ILE E 1 144 ? 39.51264 15.56858 45.19929 1.000 35.46410 521 ILE E CA 1
ATOM 5609 C C . ILE E 1 144 ? 40.80611 16.31914 45.45099 1.000 39.01423 521 ILE E C 1
ATOM 5610 O O . ILE E 1 144 ? 40.77873 17.52030 45.75089 1.000 35.88003 521 ILE E O 1
ATOM 5615 N N . LYS E 1 145 ? 41.92992 15.61673 45.35429 1.000 38.35708 522 LYS E N 1
ATOM 5616 C CA . LYS E 1 145 ? 43.23314 16.16683 45.70336 1.000 46.74063 522 LYS E CA 1
ATOM 5617 C C . LYS E 1 145 ? 43.99271 16.52809 44.43266 1.000 45.86938 522 LYS E C 1
ATOM 5618 O O . LYS E 1 145 ? 44.13272 15.69240 43.53314 1.000 44.04991 522 LYS E O 1
ATOM 5624 N N . LYS E 1 146 ? 44.45747 17.77740 44.35448 1.000 49.41090 523 LYS E N 1
ATOM 5625 C CA . LYS E 1 146 ? 45.20369 18.26543 43.20014 1.000 52.08131 523 LYS E CA 1
ATOM 5626 C C . LYS E 1 146 ? 46.66931 17.82361 43.27213 1.000 53.32351 523 LYS E C 1
ATOM 5627 O O . LYS E 1 146 ? 47.17164 17.40107 44.31639 1.000 60.63055 523 LYS E O 1
ATOM 5633 N N . VAL E 1 147 ? 47.36518 17.93932 42.13532 1.000 58.34211 524 VAL E N 1
ATOM 5634 C CA . VAL E 1 147 ? 48.73545 17.42615 42.04049 1.000 63.91380 524 VAL E CA 1
ATOM 5635 C C . VAL E 1 147 ? 49.71982 18.25709 42.86926 1.000 68.46771 524 VAL E C 1
ATOM 5636 O O . VAL E 1 147 ? 50.69645 17.71500 43.40583 1.000 73.32295 524 VAL E O 1
ATOM 5640 N N . THR E 1 148 ? 49.50652 19.56426 42.99010 1.000 70.77886 525 THR E N 1
ATOM 5641 C CA . THR E 1 148 ? 50.39099 20.36218 43.84539 1.000 76.37989 525 THR E CA 1
ATOM 5642 C C . THR E 1 148 ? 49.84644 20.43235 45.26080 1.000 75.50009 525 THR E C 1
ATOM 5643 O O . THR E 1 148 ? 48.88944 21.16089 45.52116 1.000 79.58104 525 THR E O 1
ATOM 5647 N N . GLY F 1 4 ? -12.29662 1.81416 49.12961 1.000 58.15469 381 GLY F N 1
ATOM 5648 C CA . GLY F 1 4 ? -11.67327 0.65208 48.52123 1.000 82.47496 381 GLY F CA 1
ATOM 5649 C C . GLY F 1 4 ? -12.46199 0.07175 47.35943 1.000 56.41496 381 GLY F C 1
ATOM 5650 O O . GLY F 1 4 ? -13.64198 0.37020 47.19006 1.000 55.64909 381 GLY F O 1
ATOM 5651 N N . ASN F 1 5 ? -11.80494 -0.75875 46.55118 1.000 53.24327 382 ASN F N 1
ATOM 5652 C CA . ASN F 1 5 ? -12.44733 -1.41028 45.41873 1.000 46.97310 382 ASN F CA 1
ATOM 5653 C C . ASN F 1 5 ? -13.19605 -2.65564 45.88439 1.000 44.04441 382 ASN F C 1
ATOM 5654 O O . ASN F 1 5 ? -12.86397 -3.23071 46.92274 1.000 43.22593 382 ASN F O 1
ATOM 5659 N N . PRO F 1 6 ? -14.20605 -3.10130 45.13422 1.000 43.44410 383 PRO F N 1
ATOM 5660 C CA . PRO F 1 6 ? -14.90670 -4.33713 45.50328 1.000 43.63308 383 PRO F CA 1
ATOM 5661 C C . PRO F 1 6 ? -13.94438 -5.50898 45.54579 1.000 44.11678 383 PRO F C 1
ATOM 5662 O O . PRO F 1 6 ? -13.08016 -5.64511 44.66323 1.000 42.50239 383 PRO F O 1
ATOM 5666 N N . PRO F 1 7 ? -14.06604 -6.37466 46.55051 1.000 43.44043 384 PRO F N 1
ATOM 5667 C CA . PRO F 1 7 ? -13.14803 -7.51872 46.66683 1.000 46.92537 384 PRO F CA 1
ATOM 5668 C C . PRO F 1 7 ? -13.13352 -8.34816 45.38860 1.000 42.19973 384 PRO F C 1
ATOM 5669 O O . PRO F 1 7 ? -14.18267 -8.64660 44.80143 1.000 40.37524 384 PRO F O 1
ATOM 5673 N N . ALA F 1 8 ? -11.93142 -8.70078 44.94186 1.000 42.28756 385 ALA F N 1
ATOM 5674 C CA . ALA F 1 8 ? -11.80315 -9.35398 43.64861 1.000 42.30172 385 ALA F CA 1
ATOM 5675 C C . ALA F 1 8 ? -10.49543 -10.12689 43.57793 1.000 39.45512 385 ALA F C 1
ATOM 5676 O O . ALA F 1 8 ? -9.53861 -9.84648 44.30078 1.000 42.08507 385 ALA F O 1
ATOM 5678 N N . GLU F 1 9 ? -10.48125 -11.10843 42.68247 1.000 41.09145 386 GLU F N 1
ATOM 5679 C CA . GLU F 1 9 ? -9.26352 -11.78388 42.24748 1.000 39.84344 386 GLU F CA 1
ATOM 5680 C C . GLU F 1 9 ? -8.79136 -11.14564 40.94436 1.000 38.24732 386 GLU F C 1
ATOM 5681 O O . GLU F 1 9 ? -9.56470 -11.04231 39.98384 1.000 36.23529 386 GLU F O 1
ATOM 5687 N N . VAL F 1 10 ? -7.53462 -10.72232 40.90777 1.000 33.53538 387 VAL F N 1
ATOM 5688 C CA . VAL F 1 10 ? -7.01578 -9.97553 39.76911 1.000 37.19694 387 VAL F CA 1
ATOM 5689 C C . VAL F 1 10 ? -5.92541 -10.79796 39.08882 1.000 36.75467 387 VAL F C 1
ATOM 5690 O O . VAL F 1 10 ? -5.24273 -11.60761 39.72396 1.000 36.17844 387 VAL F O 1
ATOM 5694 N N . SER F 1 11 ? -5.79395 -10.62130 37.77506 1.000 35.93094 388 SER F N 1
ATOM 5695 C CA . SER F 1 11 ? -4.78993 -11.39640 37.03882 1.000 32.97858 388 SER F CA 1
ATOM 5696 C C . SER F 1 11 ? -4.46949 -10.68109 35.73889 1.000 31.64434 388 SER F C 1
ATOM 5697 O O . SER F 1 11 ? -5.22340 -9.82530 35.28576 1.000 26.79345 388 SER F O 1
ATOM 5700 N N . THR F 1 12 ? -3.33835 -11.03579 35.14061 1.000 31.00170 389 THR F N 1
ATOM 5701 C CA . THR F 1 12 ? -2.94419 -10.32421 33.93560 1.000 29.99206 389 THR F CA 1
ATOM 5702 C C . THR F 1 12 ? -1.93124 -11.16879 33.18199 1.000 33.99726 389 THR F C 1
ATOM 5703 O O . THR F 1 12 ? -1.14607 -11.90637 33.78175 1.000 33.16257 389 THR F O 1
ATOM 5707 N N . SER F 1 13 ? -1.96391 -11.06014 31.85806 1.000 30.49727 390 SER F N 1
ATOM 5708 C CA . SER F 1 13 ? -0.91061 -11.65610 31.04424 1.000 30.80425 390 SER F CA 1
ATOM 5709 C C . SER F 1 13 ? 0.37199 -10.83220 31.03766 1.000 30.54867 390 SER F C 1
ATOM 5710 O O . SER F 1 13 ? 1.38817 -11.29453 30.51118 1.000 29.12243 390 SER F O 1
ATOM 5713 N N . LEU F 1 14 ? 0.35454 -9.61864 31.58545 1.000 28.32790 391 LEU F N 1
ATOM 5714 C CA . LEU F 1 14 ? 1.55665 -8.79750 31.67150 1.000 27.85358 391 LEU F CA 1
ATOM 5715 C C . LEU F 1 14 ? 2.41642 -9.26419 32.84210 1.000 33.82966 391 LEU F C 1
ATOM 5716 O O . LEU F 1 14 ? 1.96311 -9.24210 33.99072 1.000 30.49860 391 LEU F O 1
ATOM 5721 N N . LYS F 1 15 ? 3.65598 -9.66991 32.56766 1.000 28.48834 392 LYS F N 1
ATOM 5722 C CA . LYS F 1 15 ? 4.48181 -10.24094 33.63008 1.000 31.75508 392 LYS F CA 1
ATOM 5723 C C . LYS F 1 15 ? 4.84325 -9.18811 34.67639 1.000 32.96730 392 LYS F C 1
ATOM 5724 O O . LYS F 1 15 ? 5.13173 -8.03136 34.34567 1.000 30.67410 392 LYS F O 1
ATOM 5730 N N . VAL F 1 16 ? 4.83631 -9.59992 35.95057 1.000 36.51520 393 VAL F N 1
ATOM 5731 C CA . VAL F 1 16 ? 5.14948 -8.67429 37.03742 1.000 39.19163 393 VAL F CA 1
ATOM 5732 C C . VAL F 1 16 ? 6.58690 -8.19669 36.92576 1.000 36.06896 393 VAL F C 1
ATOM 5733 O O . VAL F 1 16 ? 7.50221 -8.98291 36.64440 1.000 41.09573 393 VAL F O 1
ATOM 5737 N N . TYR F 1 17 ? 6.79772 -6.88953 37.13156 1.000 37.01289 394 TYR F N 1
ATOM 5738 C CA . TYR F 1 17 ? 8.11770 -6.28176 36.99684 1.000 37.71092 394 TYR F CA 1
ATOM 5739 C C . TYR F 1 17 ? 8.59864 -5.70361 38.32857 1.000 42.52956 394 TYR F C 1
ATOM 5740 O O . TYR F 1 17 ? 7.99495 -4.76211 38.86214 1.000 41.86025 394 TYR F O 1
ATOM 5749 N N . GLN F 1 18 ? 9.70181 -6.24974 38.84039 1.000 40.88559 395 GLN F N 1
ATOM 5750 C CA . GLN F 1 18 ? 10.36114 -5.76710 40.06266 1.000 44.18187 395 GLN F CA 1
ATOM 5751 C C . GLN F 1 18 ? 9.37488 -5.59881 41.22358 1.000 41.03275 395 GLN F C 1
ATOM 5752 O O . GLN F 1 18 ? 9.33721 -4.56764 41.89282 1.000 44.44065 395 GLN F O 1
ATOM 5758 N N . GLY F 1 19 ? 8.54668 -6.62083 41.44706 1.000 38.78145 396 GLY F N 1
ATOM 5759 C CA . GLY F 1 19 ? 7.68107 -6.66803 42.61463 1.000 43.40310 396 GLY F CA 1
ATOM 5760 C C . GLY F 1 19 ? 6.35300 -5.93334 42.51321 1.000 43.21463 396 GLY F C 1
ATOM 5761 O O . GLY F 1 19 ? 5.51390 -6.06866 43.41937 1.000 45.31575 396 GLY F O 1
ATOM 5762 N N . HIS F 1 20 ? 6.10929 -5.18954 41.43721 1.000 42.52593 397 HIS F N 1
ATOM 5763 C CA . HIS F 1 20 ? 4.89916 -4.37841 41.33108 1.000 40.69163 397 HIS F CA 1
ATOM 5764 C C . HIS F 1 20 ? 3.74536 -5.26045 40.85142 1.000 44.48303 397 HIS F C 1
ATOM 5765 O O . HIS F 1 20 ? 3.38933 -5.30423 39.66898 1.000 41.69180 397 HIS F O 1
ATOM 5772 N N . THR F 1 21 ? 3.13684 -5.97261 41.79874 1.000 39.74628 398 THR F N 1
ATOM 5773 C CA . THR F 1 21 ? 2.03636 -6.86495 41.47444 1.000 38.84615 398 THR F CA 1
ATOM 5774 C C . THR F 1 21 ? 0.75634 -6.08470 41.20758 1.000 40.09248 398 THR F C 1
ATOM 5775 O O . THR F 1 21 ? 0.56066 -4.96582 41.70484 1.000 37.36090 398 THR F O 1
ATOM 5779 N N . LEU F 1 22 ? -0.12282 -6.69748 40.40989 1.000 36.37649 399 LEU F N 1
ATOM 5780 C CA . LEU F 1 22 ? -1.40941 -6.08171 40.10847 1.000 35.56381 399 LEU F CA 1
ATOM 5781 C C . LEU F 1 22 ? -2.30268 -6.02602 41.33801 1.000 37.83032 399 LEU F C 1
ATOM 5782 O O . LEU F 1 22 ? -3.10333 -5.09449 41.47038 1.000 37.68337 399 LEU F O 1
ATOM 5787 N N . GLU F 1 23 ? -2.18074 -7.00230 42.24265 1.000 37.11619 400 GLU F N 1
ATOM 5788 C CA . GLU F 1 23 ? -2.98260 -6.98696 43.46522 1.000 40.99804 400 GLU F CA 1
ATOM 5789 C C . GLU F 1 23 ? -2.66367 -5.77260 44.33117 1.000 39.79856 400 GLU F C 1
ATOM 5790 O O . GLU F 1 23 ? -3.57111 -5.13811 44.88675 1.000 43.04722 400 GLU F O 1
ATOM 5796 N N . LYS F 1 24 ? -1.37852 -5.45869 44.49197 1.000 36.81821 401 LYS F N 1
ATOM 5797 C CA . LYS F 1 24 ? -1.01019 -4.27575 45.26315 1.000 42.12991 401 LYS F CA 1
ATOM 5798 C C . LYS F 1 24 ? -1.62829 -3.02053 44.66335 1.000 43.95713 401 LYS F C 1
ATOM 5799 O O . LYS F 1 24 ? -2.05043 -2.11408 45.39245 1.000 44.24233 401 LYS F O 1
ATOM 5805 N N . THR F 1 25 ? -1.70251 -2.95457 43.33274 1.000 40.63037 402 THR F N 1
ATOM 5806 C CA . THR F 1 25 ? -2.32967 -1.80673 42.68838 1.000 38.98807 402 THR F CA 1
ATOM 5807 C C . THR F 1 25 ? -3.83458 -1.79326 42.92300 1.000 38.51021 402 THR F C 1
ATOM 5808 O O . THR F 1 25 ? -4.40570 -0.74486 43.24480 1.000 38.93360 402 THR F O 1
ATOM 5812 N N . TYR F 1 26 ? -4.49766 -2.94219 42.78688 1.000 35.08134 403 TYR F N 1
ATOM 5813 C CA . TYR F 1 26 ? -5.93323 -2.98337 43.04412 1.000 37.25836 403 TYR F CA 1
ATOM 5814 C C . TYR F 1 26 ? -6.28462 -2.60312 44.48213 1.000 42.35047 403 TYR F C 1
ATOM 5815 O O . TYR F 1 26 ? -7.41866 -2.17735 44.73785 1.000 38.83403 403 TYR F O 1
ATOM 5824 N N . MET F 1 27 ? -5.34872 -2.75432 45.41864 1.000 42.26377 404 MET F N 1
ATOM 5825 C CA . MET F 1 27 ? -5.55506 -2.37798 46.81273 1.000 45.86980 404 MET F CA 1
ATOM 5826 C C . MET F 1 27 ? -5.11968 -0.94754 47.12013 1.000 47.00310 404 MET F C 1
ATOM 5827 O O . MET F 1 27 ? -5.34694 -0.47545 48.24079 1.000 51.67798 404 MET F O 1
ATOM 5832 N N . GLY F 1 28 ? -4.50610 -0.24930 46.16364 1.000 44.72307 405 GLY F N 1
ATOM 5833 C CA . GLY F 1 28 ? -4.06894 1.12074 46.37168 1.000 47.76895 405 GLY F CA 1
ATOM 5834 C C . GLY F 1 28 ? -2.70421 1.27555 47.00554 1.000 52.12174 405 GLY F C 1
ATOM 5835 O O . GLY F 1 28 ? -2.36216 2.37310 47.46442 1.000 52.35773 405 GLY F O 1
ATOM 5836 N N . GLU F 1 29 ? -1.89785 0.21664 47.02685 1.000 47.76854 406 GLU F N 1
ATOM 5837 C CA . GLU F 1 29 ? -0.63263 0.21475 47.75028 1.000 48.65672 406 GLU F CA 1
ATOM 5838 C C . GLU F 1 29 ? 0.57075 0.56464 46.88707 1.000 49.50677 406 GLU F C 1
ATOM 5839 O O . GLU F 1 29 ? 1.54400 1.12886 47.40071 1.000 48.57747 406 GLU F O 1
ATOM 5845 N N . ASP F 1 30 ? 0.52476 0.26060 45.59124 1.000 46.05445 407 ASP F N 1
ATOM 5846 C CA . ASP F 1 30 ? 1.66089 0.45064 44.69521 1.000 46.99996 407 ASP F CA 1
ATOM 5847 C C . ASP F 1 30 ? 1.12178 0.50000 43.27301 1.000 43.96715 407 ASP F C 1
ATOM 5848 O O . ASP F 1 30 ? -0.01861 0.12493 43.02060 1.000 42.93532 407 ASP F O 1
ATOM 5853 N N . PHE F 1 31 ? 1.95097 0.95950 42.34367 1.000 43.06811 408 PHE F N 1
ATOM 5854 C CA . PHE F 1 31 ? 1.56336 0.99238 40.94002 1.000 41.83420 408 PHE F CA 1
ATOM 5855 C C . PHE F 1 31 ? 2.03775 -0.26537 40.22050 1.000 42.56621 408 PHE F C 1
ATOM 5856 O O . PHE F 1 31 ? 2.85760 -1.02827 40.73305 1.000 38.20573 408 PHE F O 1
ATOM 5864 N N . PHE F 1 32 ? 1.49366 -0.47512 39.02642 1.000 36.36219 409 PHE F N 1
ATOM 5865 C CA . PHE F 1 32 ? 1.71899 -1.68487 38.24455 1.000 36.99223 409 PHE F CA 1
ATOM 5866 C C . PHE F 1 32 ? 2.49193 -1.33882 36.97624 1.000 36.94242 409 PHE F C 1
ATOM 5867 O O . PHE F 1 32 ? 2.07818 -0.45412 36.22012 1.000 33.35216 409 PHE F O 1
ATOM 5875 N N . TRP F 1 33 ? 3.60693 -2.02931 36.74420 1.000 36.19556 410 TRP F N 1
ATOM 5876 C CA . TRP F 1 33 ? 4.35392 -1.87494 35.49675 1.000 36.77956 410 TRP F CA 1
ATOM 5877 C C . TRP F 1 33 ? 3.73325 -2.76276 34.41950 1.000 32.40269 410 TRP F C 1
ATOM 5878 O O . TRP F 1 33 ? 3.62791 -3.97685 34.60616 1.000 29.71415 410 TRP F O 1
ATOM 5889 N N . ALA F 1 34 ? 3.37420 -2.17399 33.28591 1.000 29.42865 411 ALA F N 1
ATOM 5890 C CA . ALA F 1 34 ? 2.80948 -2.88482 32.13466 1.000 31.55224 411 ALA F CA 1
ATOM 5891 C C . ALA F 1 34 ? 3.79500 -2.68264 30.98546 1.000 31.36080 411 ALA F C 1
ATOM 5892 O O . ALA F 1 34 ? 3.72918 -1.69511 30.24559 1.000 33.62037 411 ALA F O 1
ATOM 5894 N N . ILE F 1 35 ? 4.73733 -3.60620 30.87042 1.000 29.94392 412 ILE F N 1
ATOM 5895 C CA . ILE F 1 35 ? 5.90336 -3.42188 30.00667 1.000 34.26016 412 ILE F CA 1
ATOM 5896 C C . ILE F 1 35 ? 5.55097 -3.79421 28.56931 1.000 32.45392 412 ILE F C 1
ATOM 5897 O O . ILE F 1 35 ? 5.13483 -4.92318 28.30048 1.000 32.02345 412 ILE F O 1
ATOM 5902 N N . THR F 1 36 ? 5.75720 -2.85771 27.63679 1.000 30.21506 413 THR F N 1
ATOM 5903 C CA . THR F 1 36 ? 5.56073 -3.05062 26.20361 1.000 32.73338 413 THR F CA 1
ATOM 5904 C C . THR F 1 36 ? 4.33246 -3.92732 25.91619 1.000 32.45214 413 THR F C 1
ATOM 5905 O O . THR F 1 36 ? 4.46378 -5.03830 25.39488 1.000 32.64655 413 THR F O 1
ATOM 5909 N N . PRO F 1 37 ? 3.12963 -3.45285 26.26087 1.000 31.13052 414 PRO F N 1
ATOM 5910 C CA . PRO F 1 37 ? 1.90959 -4.26285 26.08227 1.000 31.04733 414 PRO F CA 1
ATOM 5911 C C . PRO F 1 37 ? 1.76218 -4.78729 24.65283 1.000 33.44245 414 PRO F C 1
ATOM 5912 O O . PRO F 1 37 ? 2.05467 -4.08180 23.69293 1.000 35.52602 414 PRO F O 1
ATOM 5916 N N . THR F 1 38 ? 1.29408 -6.02838 24.51492 1.000 31.92366 415 THR F N 1
ATOM 5917 C CA . THR F 1 38 ? 1.08861 -6.64088 23.21283 1.000 37.68060 415 THR F CA 1
ATOM 5918 C C . THR F 1 38 ? -0.38492 -6.84919 22.94781 1.000 36.79065 415 THR F C 1
ATOM 5919 O O . THR F 1 38 ? -1.16197 -7.13627 23.85196 1.000 31.46112 415 THR F O 1
ATOM 5923 N N . ALA F 1 39 ? -0.72464 -6.78644 21.66494 1.000 36.04337 416 ALA F N 1
ATOM 5924 C CA . ALA F 1 39 ? -2.08717 -7.07584 21.24989 1.000 35.59784 416 ALA F CA 1
ATOM 5925 C C . ALA F 1 39 ? -2.51326 -8.42611 21.81123 1.000 34.37240 416 ALA F C 1
ATOM 5926 O O . ALA F 1 39 ? -1.78529 -9.41157 21.70785 1.000 35.39704 416 ALA F O 1
ATOM 5928 N N . GLY F 1 40 ? -3.67582 -8.45540 22.44949 1.000 28.78754 417 GLY F N 1
ATOM 5929 C CA . GLY F 1 40 ? -4.13627 -9.64506 23.10183 1.000 30.67140 417 GLY F CA 1
ATOM 5930 C C . GLY F 1 40 ? -3.79610 -9.74058 24.57975 1.000 33.67612 417 GLY F C 1
ATOM 5931 O O . GLY F 1 40 ? -4.32872 -10.62823 25.26118 1.000 31.82621 417 GLY F O 1
ATOM 5932 N N . ASP F 1 41 ? -2.90857 -8.88784 25.09676 1.000 31.19375 418 ASP F N 1
ATOM 5933 C CA . ASP F 1 41 ? -2.70037 -8.85921 26.54110 1.000 29.95957 418 ASP F CA 1
ATOM 5934 C C . ASP F 1 41 ? -3.97626 -8.38363 27.21218 1.000 28.42523 418 ASP F C 1
ATOM 5935 O O . ASP F 1 41 ? -4.78682 -7.66414 26.61351 1.000 27.66646 418 ASP F O 1
ATOM 5940 N N . TYR F 1 42 ? -4.14549 -8.76967 28.47154 1.000 28.88391 419 TYR F N 1
ATOM 5941 C CA . TYR F 1 42 ? -5.31342 -8.34553 29.22528 1.000 28.50992 419 TYR F CA 1
ATOM 5942 C C . TYR F 1 42 ? -4.95335 -8.12309 30.69329 1.000 30.82832 419 TYR F C 1
ATOM 5943 O O . TYR F 1 42 ? -3.93165 -8.60902 31.20525 1.000 26.40653 419 TYR F O 1
ATOM 5952 N N . ILE F 1 43 ? -5.82870 -7.37627 31.36450 1.000 29.31125 420 ILE F N 1
ATOM 5953 C CA . ILE F 1 43 ? -5.84010 -7.23395 32.81942 1.000 27.86912 420 ILE F CA 1
ATOM 5954 C C . ILE F 1 43 ? -7.26836 -7.51521 33.25466 1.000 30.31877 420 ILE F C 1
ATOM 5955 O O . ILE F 1 43 ? -8.20448 -6.94279 32.69522 1.000 30.32838 420 ILE F O 1
ATOM 5960 N N . LEU F 1 44 ? -7.44561 -8.42012 34.20967 1.000 28.10880 421 LEU F N 1
ATOM 5961 C CA . LEU F 1 44 ? -8.74911 -8.96077 34.56344 1.000 26.85509 421 LEU F CA 1
ATOM 5962 C C . LEU F 1 44 ? -9.01401 -8.75965 36.04968 1.000 32.72228 421 LEU F C 1
ATOM 5963 O O . LEU F 1 44 ? -8.14103 -9.01779 36.88531 1.000 30.54511 421 LEU F O 1
ATOM 5968 N N . PHE F 1 45 ? -10.23153 -8.33017 36.37550 1.000 31.56063 422 PHE F N 1
ATOM 5969 C CA . PHE F 1 45 ? -10.68466 -8.19018 37.76169 1.000 34.11673 422 PHE F CA 1
ATOM 5970 C C . PHE F 1 45 ? -11.98238 -8.98516 37.87894 1.000 32.84220 422 PHE F C 1
ATOM 5971 O O . PHE F 1 45 ? -13.00257 -8.58667 37.31084 1.000 34.72230 422 PHE F O 1
ATOM 5979 N N . LYS F 1 46 ? -11.92897 -10.13353 38.56634 1.000 35.39011 423 LYS F N 1
ATOM 5980 C CA . LYS F 1 46 ? -13.07927 -11.01070 38.77399 1.000 34.36516 423 LYS F CA 1
ATOM 5981 C C . LYS F 1 46 ? -13.60871 -10.75919 40.18465 1.000 37.45670 423 LYS F C 1
ATOM 5982 O O . LYS F 1 46 ? -12.93488 -11.07836 41.16862 1.000 36.43309 423 LYS F O 1
ATOM 5988 N N . PHE F 1 47 ? -14.80200 -10.17481 40.28512 1.000 38.68404 424 PHE F N 1
ATOM 5989 C CA . PHE F 1 47 ? -15.31762 -9.77657 41.58962 1.000 38.81864 424 PHE F CA 1
ATOM 5990 C C . PHE F 1 47 ? -15.71259 -11.00829 42.40421 1.000 40.71942 424 PHE F C 1
ATOM 5991 O O . PHE F 1 47 ? -16.24430 -11.97734 41.86173 1.000 41.11950 424 PHE F O 1
ATOM 5999 N N . ASP F 1 48 ? -15.41134 -10.98808 43.70980 1.000 42.79871 425 ASP F N 1
ATOM 6000 C CA . ASP F 1 48 ? -15.81166 -12.10554 44.56434 1.000 43.98588 425 ASP F CA 1
ATOM 6001 C C . ASP F 1 48 ? -17.32367 -12.31161 44.51206 1.000 46.91045 425 ASP F C 1
ATOM 6002 O O . ASP F 1 48 ? -17.80582 -13.44771 44.41889 1.000 47.52491 425 ASP F O 1
ATOM 6007 N N . LYS F 1 49 ? -18.08423 -11.22415 44.51595 1.000 47.04799 426 LYS F N 1
ATOM 6008 C CA . LYS F 1 49 ? -19.51549 -11.27321 44.27446 1.000 46.96959 426 LYS F CA 1
ATOM 6009 C C . LYS F 1 49 ? -19.88052 -10.24052 43.21923 1.000 47.87822 426 LYS F C 1
ATOM 6010 O O . LYS F 1 49 ? -19.20164 -9.21783 43.08857 1.000 45.72587 426 LYS F O 1
ATOM 6016 N N . PRO F 1 50 ? -20.95087 -10.47341 42.45935 1.000 47.58100 427 PRO F N 1
ATOM 6017 C CA . PRO F 1 50 ? -21.34087 -9.49785 41.43888 1.000 46.90323 427 PRO F CA 1
ATOM 6018 C C . PRO F 1 50 ? -21.56953 -8.13312 42.06822 1.000 49.78787 427 PRO F C 1
ATOM 6019 O O . PRO F 1 50 ? -21.94807 -8.01681 43.23807 1.000 50.81700 427 PRO F O 1
ATOM 6023 N N . VAL F 1 51 ? -21.29416 -7.09249 41.28938 1.000 43.13106 428 VAL F N 1
ATOM 6024 C CA . VAL F 1 51 ? -21.26560 -5.72860 41.79941 1.000 45.55309 428 VAL F CA 1
ATOM 6025 C C . VAL F 1 51 ? -22.14179 -4.85090 40.92074 1.000 47.78173 428 VAL F C 1
ATOM 6026 O O . VAL F 1 51 ? -22.01767 -4.87816 39.69104 1.000 44.02222 428 VAL F O 1
ATOM 6030 N N . ASN F 1 52 ? -23.02247 -4.07048 41.54903 1.000 49.34106 429 ASN F N 1
ATOM 6031 C CA . ASN F 1 52 ? -23.69815 -2.98274 40.85487 1.000 48.85753 429 ASN F CA 1
ATOM 6032 C C . ASN F 1 52 ? -22.71895 -1.82551 40.75077 1.000 47.26947 429 ASN F C 1
ATOM 6033 O O . ASN F 1 52 ? -22.37742 -1.20319 41.75600 1.000 51.36738 429 ASN F O 1
ATOM 6038 N N . VAL F 1 53 ? -22.23900 -1.55610 39.54848 1.000 47.05673 430 VAL F N 1
ATOM 6039 C CA . VAL F 1 53 ? -21.16203 -0.59708 39.34708 1.000 48.89940 430 VAL F CA 1
ATOM 6040 C C . VAL F 1 53 ? -21.75041 0.73082 38.89107 1.000 46.26449 430 VAL F C 1
ATOM 6041 O O . VAL F 1 53 ? -22.43469 0.80386 37.85933 1.000 47.54798 430 VAL F O 1
ATOM 6045 N N . GLU F 1 54 ? -21.47905 1.77619 39.67521 1.000 53.57641 431 GLU F N 1
ATOM 6046 C CA . GLU F 1 54 ? -21.76241 3.15194 39.27964 1.000 56.60851 431 GLU F CA 1
ATOM 6047 C C . GLU F 1 54 ? -20.82370 3.60159 38.16190 1.000 51.60072 431 GLU F C 1
ATOM 6048 O O . GLU F 1 54 ? -21.25657 3.90576 37.04182 1.000 50.58123 431 GLU F O 1
ATOM 6054 N N . SER F 1 55 ? -19.52342 3.64936 38.45299 1.000 49.02525 432 SER F N 1
ATOM 6055 C CA . SER F 1 55 ? -18.54957 4.26754 37.56226 1.000 48.57329 432 SER F CA 1
ATOM 6056 C C . SER F 1 55 ? -17.18151 3.62890 37.78185 1.000 45.59683 432 SER F C 1
ATOM 6057 O O . SER F 1 55 ? -16.96946 2.86769 38.72726 1.000 43.68555 432 SER F O 1
ATOM 6060 N N . TYR F 1 56 ? -16.24082 3.97970 36.90877 1.000 42.96630 433 TYR F N 1
ATOM 6061 C CA . TYR F 1 56 ? -14.88608 3.44738 36.98903 1.000 42.25295 433 TYR F CA 1
ATOM 6062 C C . TYR F 1 56 ? -13.88441 4.51626 36.57920 1.000 40.57487 433 TYR F C 1
ATOM 6063 O O . TYR F 1 56 ? -14.17514 5.35635 35.71682 1.000 42.74642 433 TYR F O 1
ATOM 6072 N N . LEU F 1 57 ? -12.70279 4.46228 37.21134 1.000 39.36466 434 LEU F N 1
ATOM 6073 C CA . LEU F 1 57 ? -11.55682 5.29228 36.84231 1.000 43.26412 434 LEU F CA 1
ATOM 6074 C C . LEU F 1 57 ? -10.27732 4.46243 36.86716 1.000 40.99012 434 LEU F C 1
ATOM 6075 O O . LEU F 1 57 ? -9.94061 3.86835 37.89431 1.000 40.93827 434 LEU F O 1
ATOM 6080 N N . PHE F 1 58 ? -9.55319 4.44607 35.74648 1.000 38.84476 435 PHE F N 1
ATOM 6081 C CA . PHE F 1 58 ? -8.20709 3.89890 35.64970 1.000 40.01516 435 PHE F CA 1
ATOM 6082 C C . PHE F 1 58 ? -7.26523 5.00105 35.18582 1.000 39.48480 435 PHE F C 1
ATOM 6083 O O . PHE F 1 58 ? -7.50597 5.63531 34.15230 1.000 38.31784 435 PHE F O 1
ATOM 6091 N N . HIS F 1 59 ? -6.18043 5.20691 35.92150 1.000 38.77302 436 HIS F N 1
ATOM 6092 C CA . HIS F 1 59 ? -5.18000 6.19432 35.55957 1.000 39.83310 436 HIS F CA 1
ATOM 6093 C C . HIS F 1 59 ? -3.85838 5.50623 35.23018 1.000 39.01223 436 HIS F C 1
ATOM 6094 O O . HIS F 1 59 ? -3.42391 4.60234 35.95171 1.000 35.48754 436 HIS F O 1
ATOM 6101 N N . SER F 1 60 ? -3.21768 5.93244 34.14041 1.000 34.61099 437 SER F N 1
ATOM 6102 C CA . SER F 1 60 ? -1.85929 5.48649 33.84235 1.000 38.46983 437 SER F CA 1
ATOM 6103 C C . SER F 1 60 ? -0.95775 6.69193 33.59479 1.000 41.71831 437 SER F C 1
ATOM 6104 O O . SER F 1 60 ? -1.42661 7.81483 33.37821 1.000 42.44213 437 SER F O 1
ATOM 6107 N N . GLY F 1 61 ? 0.35229 6.44758 33.63654 1.000 40.14772 438 GLY F N 1
ATOM 6108 C CA . GLY F 1 61 ? 1.33382 7.51279 33.69548 1.000 46.43154 438 GLY F CA 1
ATOM 6109 C C . GLY F 1 61 ? 1.38419 8.14906 35.07978 1.000 50.17502 438 GLY F C 1
ATOM 6110 O O . GLY F 1 61 ? 0.53123 7.91776 35.93915 1.000 49.75334 438 GLY F O 1
ATOM 6111 N N . ASN F 1 62 ? 2.41286 8.96122 35.30975 1.000 52.40503 439 ASN F N 1
ATOM 6112 C CA . ASN F 1 62 ? 2.47970 9.70491 36.57070 1.000 59.08567 439 ASN F CA 1
ATOM 6113 C C . ASN F 1 62 ? 3.32678 10.95812 36.36936 1.000 59.14508 439 ASN F C 1
ATOM 6114 O O . ASN F 1 62 ? 3.69942 11.30186 35.24271 1.000 60.63481 439 ASN F O 1
ATOM 6119 N N . GLN F 1 63 ? 3.64383 11.63371 37.48041 1.000 65.80473 440 GLN F N 1
ATOM 6120 C CA . GLN F 1 63 ? 4.24452 12.96569 37.41307 1.000 66.03964 440 GLN F CA 1
ATOM 6121 C C . GLN F 1 63 ? 5.60644 12.94244 36.71625 1.000 64.87271 440 GLN F C 1
ATOM 6122 O O . GLN F 1 63 ? 5.88465 13.77991 35.84834 1.000 66.94631 440 GLN F O 1
ATOM 6128 N N . GLU F 1 64 ? 6.46121 11.97571 37.06515 1.000 65.33384 441 GLU F N 1
ATOM 6129 C CA . GLU F 1 64 ? 7.78547 11.89611 36.45714 1.000 64.78814 441 GLU F CA 1
ATOM 6130 C C . GLU F 1 64 ? 7.71498 11.32556 35.04835 1.000 62.06175 441 GLU F C 1
ATOM 6131 O O . GLU F 1 64 ? 8.50392 11.71614 34.17966 1.000 61.14335 441 GLU F O 1
ATOM 6137 N N . HIS F 1 65 ? 6.78441 10.40337 34.80715 1.000 61.22842 442 HIS F N 1
ATOM 6138 C CA . HIS F 1 65 ? 6.63456 9.73823 33.51414 1.000 59.50815 442 HIS F CA 1
ATOM 6139 C C . HIS F 1 65 ? 5.19583 9.92295 33.05285 1.000 57.01623 442 HIS F C 1
ATOM 6140 O O . HIS F 1 65 ? 4.34619 9.03856 33.23671 1.000 52.86748 442 HIS F O 1
ATOM 6147 N N . PRO F 1 66 ? 4.87654 11.08398 32.47457 1.000 59.08642 443 PRO F N 1
ATOM 6148 C CA . PRO F 1 66 ? 3.48717 11.33566 32.07035 1.000 55.45389 443 PRO F CA 1
ATOM 6149 C C . PRO F 1 66 ? 3.11922 10.67101 30.75867 1.000 48.49377 443 PRO F C 1
ATOM 6150 O O . PRO F 1 66 ? 1.92218 10.47633 30.49952 1.000 50.77108 443 PRO F O 1
ATOM 6154 N N . GLY F 1 67 ? 4.09792 10.30773 29.93599 1.000 44.33306 444 GLY F N 1
ATOM 6155 C CA . GLY F 1 67 ? 3.87802 9.53308 28.73240 1.000 47.14154 444 GLY F CA 1
ATOM 6156 C C . GLY F 1 67 ? 3.94489 8.03131 28.92813 1.000 43.84106 444 GLY F C 1
ATOM 6157 O O . GLY F 1 67 ? 3.91867 7.27887 27.94827 1.000 40.64583 444 GLY F O 1
ATOM 6158 N N . ALA F 1 68 ? 4.04242 7.57191 30.17392 1.000 44.00557 445 ALA F N 1
ATOM 6159 C CA . ALA F 1 68 ? 4.10106 6.14431 30.49327 1.000 41.22304 445 ALA F CA 1
ATOM 6160 C C . ALA F 1 68 ? 2.68649 5.59033 30.68056 1.000 39.65953 445 ALA F C 1
ATOM 6161 O O . ALA F 1 68 ? 2.30654 5.11894 31.74618 1.000 36.53736 445 ALA F O 1
ATOM 6163 N N . ILE F 1 69 ? 1.90761 5.66025 29.60570 1.000 37.05497 446 ILE F N 1
ATOM 6164 C CA . ILE F 1 69 ? 0.47025 5.45219 29.66382 1.000 40.85499 446 ILE F CA 1
ATOM 6165 C C . ILE F 1 69 ? 0.11488 4.17677 28.91562 1.000 35.76566 446 ILE F C 1
ATOM 6166 O O . ILE F 1 69 ? 0.87213 3.68225 28.07575 1.000 33.08799 446 ILE F O 1
ATOM 6171 N N . LEU F 1 70 ? -1.06436 3.64042 29.23785 1.000 34.43598 447 LEU F N 1
ATOM 6172 C CA . LEU F 1 70 ? -1.64849 2.55521 28.46092 1.000 34.70021 447 LEU F CA 1
ATOM 6173 C C . LEU F 1 70 ? -2.22604 3.11628 27.16829 1.000 35.01212 447 LEU F C 1
ATOM 6174 O O . LEU F 1 70 ? -2.96866 4.09528 27.18674 1.000 35.32581 447 LEU F O 1
ATOM 6179 N N . LEU F 1 71 ? -1.85428 2.50697 26.05098 1.000 36.13616 448 LEU F N 1
ATOM 6180 C CA . LEU F 1 71 ? -2.26791 2.91229 24.72008 1.000 37.38293 448 LEU F CA 1
ATOM 6181 C C . LEU F 1 71 ? -3.10539 1.80266 24.11269 1.000 34.78140 448 LEU F C 1
ATOM 6182 O O . LEU F 1 71 ? -2.87581 0.62176 24.38810 1.000 35.05036 448 LEU F O 1
ATOM 6187 N N . ASN F 1 72 ? -4.07594 2.19299 23.28826 1.000 36.50130 449 ASN F N 1
ATOM 6188 C CA . ASN F 1 72 ? -4.90962 1.24876 22.55547 1.000 34.44597 449 ASN F CA 1
ATOM 6189 C C . ASN F 1 72 ? -5.40777 0.13376 23.47230 1.000 35.81157 449 ASN F C 1
ATOM 6190 O O . ASN F 1 72 ? -5.27340 -1.05590 23.17759 1.000 35.71177 449 ASN F O 1
ATOM 6195 N N . THR F 1 73 ? -5.95552 0.53051 24.61366 1.000 30.89936 450 THR F N 1
ATOM 6196 C CA . THR F 1 73 ? -6.48964 -0.41342 25.58770 1.000 33.19243 450 THR F CA 1
ATOM 6197 C C . THR F 1 73 ? -7.93910 -0.04559 25.86803 1.000 32.53236 450 THR F C 1
ATOM 6198 O O . THR F 1 73 ? -8.26878 1.14208 25.98606 1.000 33.82697 450 THR F O 1
ATOM 6202 N N . THR F 1 74 ? -8.80278 -1.05946 25.95486 1.000 30.25750 451 THR F N 1
ATOM 6203 C CA . THR F 1 74 ? -10.24479 -0.88449 26.13759 1.000 32.04828 451 THR F CA 1
ATOM 6204 C C . THR F 1 74 ? -10.66918 -1.23272 27.56312 1.000 29.27367 451 THR F C 1
ATOM 6205 O O . THR F 1 74 ? -9.92236 -1.84057 28.32650 1.000 31.02922 451 THR F O 1
ATOM 6209 N N . VAL F 1 75 ? -11.89035 -0.81798 27.92572 1.000 30.47411 452 VAL F N 1
ATOM 6210 C CA . VAL F 1 75 ? -12.54388 -1.20336 29.17600 1.000 30.24597 452 VAL F CA 1
ATOM 6211 C C . VAL F 1 75 ? -13.76647 -2.02848 28.80043 1.000 33.70386 452 VAL F C 1
ATOM 6212 O O . VAL F 1 75 ? -14.70762 -1.50809 28.17404 1.000 38.06853 452 VAL F O 1
ATOM 6216 N N . ASP F 1 76 ? -13.74796 -3.30810 29.17428 1.000 30.92876 453 ASP F N 1
ATOM 6217 C CA . ASP F 1 76 ? -14.78657 -4.27964 28.86791 1.000 29.57359 453 ASP F CA 1
ATOM 6218 C C . ASP F 1 76 ? -15.39294 -4.76846 30.17206 1.000 32.26341 453 ASP F C 1
ATOM 6219 O O . ASP F 1 76 ? -14.67290 -4.99729 31.15139 1.000 33.00465 453 ASP F O 1
ATOM 6224 N N . VAL F 1 77 ? -16.70830 -4.94810 30.19325 1.000 29.21653 454 VAL F N 1
ATOM 6225 C CA . VAL F 1 77 ? -17.36821 -5.43934 31.39350 1.000 31.79090 454 VAL F CA 1
ATOM 6226 C C . VAL F 1 77 ? -18.20102 -6.65345 31.03008 1.000 30.74050 454 VAL F C 1
ATOM 6227 O O . VAL F 1 77 ? -18.79365 -6.72677 29.94539 1.000 32.18164 454 VAL F O 1
ATOM 6231 N N . LEU F 1 78 ? -18.20682 -7.62076 31.92888 1.000 33.24926 455 LEU F N 1
ATOM 6232 C CA . LEU F 1 78 ? -18.96254 -8.84486 31.71839 1.000 34.31970 455 LEU F CA 1
ATOM 6233 C C . LEU F 1 78 ? -20.15889 -8.87041 32.66708 1.000 35.07159 455 LEU F C 1
ATOM 6234 O O . LEU F 1 78 ? -19.97271 -9.03881 33.88134 1.000 33.62767 455 LEU F O 1
ATOM 6239 N N . PRO F 1 79 ? -21.38395 -8.70517 32.18049 1.000 37.06235 456 PRO F N 1
ATOM 6240 C CA . PRO F 1 79 ? -22.54381 -8.75748 33.08113 1.000 41.13126 456 PRO F CA 1
ATOM 6241 C C . PRO F 1 79 ? -22.72508 -10.14795 33.67516 1.000 45.50871 456 PRO F C 1
ATOM 6242 O O . PRO F 1 79 ? -22.38422 -11.16401 33.05811 1.000 42.48461 456 PRO F O 1
ATOM 6246 N N . LEU F 1 80 ? -23.26314 -10.17859 34.89990 1.000 46.37830 457 LEU F N 1
ATOM 6247 C CA . LEU F 1 80 ? -23.64582 -11.44671 35.51654 1.000 46.50563 457 LEU F CA 1
ATOM 6248 C C . LEU F 1 80 ? -24.66651 -12.18900 34.66378 1.000 51.50894 457 LEU F C 1
ATOM 6249 O O . LEU F 1 80 ? -24.53714 -13.39672 34.42544 1.000 52.59396 457 LEU F O 1
ATOM 6254 N N . LYS F 1 81 ? -25.69724 -11.48750 34.20409 1.000 54.52031 458 LYS F N 1
ATOM 6255 C CA . LYS F 1 81 ? -26.74953 -12.15641 33.46056 1.000 60.17962 458 LYS F CA 1
ATOM 6256 C C . LYS F 1 81 ? -26.34705 -12.31113 31.99147 1.000 63.66656 458 LYS F C 1
ATOM 6257 O O . LYS F 1 81 ? -25.35043 -11.75336 31.52944 1.000 60.38037 458 LYS F O 1
ATOM 6263 N N . SER F 1 82 ? -27.12585 -13.11407 31.25710 1.000 70.06935 459 SER F N 1
ATOM 6264 C CA . SER F 1 82 ? -26.81187 -13.47780 29.87983 1.000 75.37944 459 SER F CA 1
ATOM 6265 C C . SER F 1 82 ? -27.66284 -12.76907 28.83418 1.000 80.11678 459 SER F C 1
ATOM 6266 O O . SER F 1 82 ? -27.35663 -12.88772 27.64455 1.000 83.08656 459 SER F O 1
ATOM 6269 N N . ASP F 1 83 ? -28.72097 -12.06109 29.22269 1.000 81.71273 460 ASP F N 1
ATOM 6270 C CA . ASP F 1 83 ? -29.34249 -11.11048 28.29510 1.000 86.88782 460 ASP F CA 1
ATOM 6271 C C . ASP F 1 83 ? -29.96323 -9.95111 29.06962 1.000 89.00424 460 ASP F C 1
ATOM 6272 O O . ASP F 1 83 ? -30.92266 -10.13545 29.83139 1.000 89.04828 460 ASP F O 1
ATOM 6277 N N . SER F 1 84 ? -29.36740 -8.77012 28.90450 1.000 83.93737 461 SER F N 1
ATOM 6278 C CA . SER F 1 84 ? -29.94213 -7.48969 29.31399 1.000 79.38006 461 SER F CA 1
ATOM 6279 C C . SER F 1 84 ? -30.68911 -7.49646 30.65174 1.000 81.45390 461 SER F C 1
ATOM 6280 O O . SER F 1 84 ? -31.32009 -6.50371 31.02222 1.000 79.34270 461 SER F O 1
ATOM 6283 N N . GLU F 1 86 ? -33.11271 -4.78215 28.96954 1.000 73.20565 463 GLU F N 1
ATOM 6284 C CA . GLU F 1 86 ? -33.10192 -3.49769 29.66021 1.000 76.88093 463 GLU F CA 1
ATOM 6285 C C . GLU F 1 86 ? -31.85797 -2.70854 29.21163 1.000 72.06100 463 GLU F C 1
ATOM 6286 O O . GLU F 1 86 ? -31.19527 -2.05303 30.00901 1.000 70.35132 463 GLU F O 1
ATOM 6292 N N . ILE F 1 87 ? -31.52802 -2.76661 27.92143 1.000 65.76633 464 ILE F N 1
ATOM 6293 C CA . ILE F 1 87 ? -30.27488 -2.18155 27.45497 1.000 65.94244 464 ILE F CA 1
ATOM 6294 C C . ILE F 1 87 ? -30.50057 -1.45488 26.13178 1.000 64.69789 464 ILE F C 1
ATOM 6295 O O . ILE F 1 87 ? -31.23707 -1.93609 25.26188 1.000 65.48057 464 ILE F O 1
ATOM 6300 N N . SER F 1 88 ? -29.89679 -0.27321 26.00406 1.000 63.14834 465 SER F N 1
ATOM 6301 C CA . SER F 1 88 ? -30.06454 0.56045 24.82071 1.000 64.83417 465 SER F CA 1
ATOM 6302 C C . SER F 1 88 ? -29.47414 -0.10932 23.58392 1.000 67.01895 465 SER F C 1
ATOM 6303 O O . SER F 1 88 ? -28.63568 -1.01265 23.67063 1.000 62.86283 465 SER F O 1
ATOM 6306 N N . LYS F 1 89 ? -29.92199 0.35706 22.41522 1.000 68.78960 466 LYS F N 1
ATOM 6307 C CA . LYS F 1 89 ? -29.35435 -0.12165 21.16119 1.000 70.14536 466 LYS F CA 1
ATOM 6308 C C . LYS F 1 89 ? -27.88598 0.26653 21.03089 1.000 64.32927 466 LYS F C 1
ATOM 6309 O O . LYS F 1 89 ? -27.09592 -0.48764 20.44941 1.000 59.79488 466 LYS F O 1
ATOM 6315 N N . GLU F 1 90 ? -27.50821 1.43389 21.56156 1.000 66.55383 467 GLU F N 1
ATOM 6316 C CA . GLU F 1 90 ? -26.10640 1.84026 21.55346 1.000 67.90356 467 GLU F CA 1
ATOM 6317 C C . GLU F 1 90 ? -25.25979 0.90298 22.40769 1.000 61.67254 467 GLU F C 1
ATOM 6318 O O . GLU F 1 90 ? -24.16298 0.49802 21.99999 1.000 59.90585 467 GLU F O 1
ATOM 6324 N N . THR F 1 91 ? -25.75211 0.54336 23.59560 1.000 57.43966 468 THR F N 1
ATOM 6325 C CA . THR F 1 91 ? -25.03060 -0.41748 24.42187 1.000 57.94209 468 THR F CA 1
ATOM 6326 C C . THR F 1 91 ? -24.99226 -1.78934 23.75825 1.000 55.98733 468 THR F C 1
ATOM 6327 O O . THR F 1 91 ? -23.95606 -2.46630 23.77469 1.000 52.79988 468 THR F O 1
ATOM 6331 N N . LYS F 1 92 ? -26.10949 -2.20734 23.15505 1.000 55.37747 469 LYS F N 1
ATOM 6332 C CA . LYS F 1 92 ? -26.14668 -3.48310 22.44756 1.000 58.65410 469 LYS F CA 1
ATOM 6333 C C . LYS F 1 92 ? -25.11537 -3.53145 21.32555 1.000 55.58229 469 LYS F C 1
ATOM 6334 O O . LYS F 1 92 ? -24.51043 -4.58465 21.08358 1.000 52.84875 469 LYS F O 1
ATOM 6340 N N . ASP F 1 93 ? -24.88597 -2.40349 20.64394 1.000 54.56803 470 ASP F N 1
ATOM 6341 C CA . ASP F 1 93 ? -23.85787 -2.36203 19.60751 1.000 57.07319 470 ASP F CA 1
ATOM 6342 C C . ASP F 1 93 ? -22.45147 -2.57145 20.16559 1.000 51.26292 470 ASP F C 1
ATOM 6343 O O . ASP F 1 93 ? -21.53025 -2.86757 19.39281 1.000 48.88022 470 ASP F O 1
ATOM 6348 N N . LYS F 1 94 ? -22.25740 -2.41327 21.47524 1.000 47.83090 471 LYS F N 1
ATOM 6349 C CA . LYS F 1 94 ? -20.93211 -2.56828 22.07146 1.000 48.65754 471 LYS F CA 1
ATOM 6350 C C . LYS F 1 94 ? -20.61451 -4.00682 22.48055 1.000 45.56128 471 LYS F C 1
ATOM 6351 O O . LYS F 1 94 ? -19.50786 -4.26480 22.96741 1.000 43.51466 471 LYS F O 1
ATOM 6357 N N . ARG F 1 95 ? -21.54644 -4.94202 22.30620 1.000 43.81508 472 ARG F N 1
ATOM 6358 C CA . ARG F 1 95 ? -21.32205 -6.31099 22.75234 1.000 43.74969 472 ARG F CA 1
ATOM 6359 C C . ARG F 1 95 ? -20.33467 -7.01875 21.83020 1.000 42.95698 472 ARG F C 1
ATOM 6360 O O . ARG F 1 95 ? -20.44315 -6.94333 20.60359 1.000 41.89511 472 ARG F O 1
ATOM 6368 N N . LEU F 1 96 ? -19.36869 -7.70871 22.43210 1.000 40.01432 473 LEU F N 1
ATOM 6369 C CA . LEU F 1 96 ? -18.38110 -8.50142 21.71402 1.000 39.21821 473 LEU F CA 1
ATOM 6370 C C . LEU F 1 96 ? -18.81596 -9.96624 21.64073 1.000 41.11861 473 LEU F C 1
ATOM 6371 O O . LEU F 1 96 ? -19.74613 -10.40675 22.32622 1.000 39.20487 473 LEU F O 1
ATOM 6376 N N . GLU F 1 97 ? -18.10566 -10.72940 20.80547 1.000 42.41203 474 GLU F N 1
ATOM 6377 C CA . GLU F 1 97 ? -18.46673 -12.12918 20.57499 1.000 47.28776 474 GLU F CA 1
ATOM 6378 C C . GLU F 1 97 ? -18.48669 -12.94162 21.86360 1.000 42.75546 474 GLU F C 1
ATOM 6379 O O . GLU F 1 97 ? -19.30406 -13.85513 22.00048 1.000 42.45984 474 GLU F O 1
ATOM 6385 N N . ASP F 1 98 ? -17.60506 -12.63692 22.81554 1.000 39.42456 475 ASP F N 1
ATOM 6386 C CA . ASP F 1 98 ? -17.50015 -13.44133 24.02708 1.000 38.14425 475 ASP F CA 1
ATOM 6387 C C . ASP F 1 98 ? -18.42251 -12.98133 25.15310 1.000 39.46676 475 ASP F C 1
ATOM 6388 O O . ASP F 1 98 ? -18.32688 -13.51312 26.26307 1.000 39.66537 475 ASP F O 1
ATOM 6393 N N . GLY F 1 99 ? -19.31477 -12.01387 24.90177 1.000 38.95808 476 GLY F N 1
ATOM 6394 C CA . GLY F 1 99 ? -20.28861 -11.59584 25.89437 1.000 39.74669 476 GLY F CA 1
ATOM 6395 C C . GLY F 1 99 ? -19.88160 -10.38919 26.71096 1.000 39.74724 476 GLY F C 1
ATOM 6396 O O . GLY F 1 99 ? -20.69496 -9.88412 27.49918 1.000 38.96978 476 GLY F O 1
ATOM 6397 N N . TYR F 1 100 ? -18.64203 -9.93741 26.57785 1.000 35.65434 477 TYR F N 1
ATOM 6398 C CA . TYR F 1 100 ? -18.22756 -8.69783 27.21395 1.000 35.88610 477 TYR F CA 1
ATOM 6399 C C . TYR F 1 100 ? -18.84680 -7.52407 26.46803 1.000 35.04141 477 TYR F C 1
ATOM 6400 O O . TYR F 1 100 ? -19.15892 -7.61334 25.28176 1.000 36.01404 477 TYR F O 1
ATOM 6409 N N . PHE F 1 101 ? -19.00919 -6.40979 27.16560 1.000 36.31724 478 PHE F N 1
ATOM 6410 C CA . PHE F 1 101 ? -19.44634 -5.16949 26.54533 1.000 36.50593 478 PHE F CA 1
ATOM 6411 C C . PHE F 1 101 ? -18.28427 -4.18996 26.58025 1.000 33.68070 478 PHE F C 1
ATOM 6412 O O . PHE F 1 101 ? -17.73656 -3.90111 27.64919 1.000 32.82758 478 PHE F O 1
ATOM 6420 N N . ARG F 1 102 ? -17.90931 -3.70531 25.39982 1.000 34.70319 479 ARG F N 1
ATOM 6421 C CA . ARG F 1 102 ? -16.77018 -2.82024 25.15744 1.000 36.16026 479 ARG F CA 1
ATOM 6422 C C . ARG F 1 102 ? -17.23652 -1.38148 25.42051 1.000 36.71309 479 ARG F C 1
ATOM 6423 O O . ARG F 1 102 ? -17.65178 -0.64873 24.52535 1.000 36.36330 479 ARG F O 1
ATOM 6431 N N . ILE F 1 103 ? -17.20983 -0.97789 26.69718 1.000 34.81514 480 ILE F N 1
ATOM 6432 C CA . ILE F 1 103 ? -17.89162 0.25705 27.10639 1.000 37.56289 480 ILE F CA 1
ATOM 6433 C C . ILE F 1 103 ? -16.95658 1.44290 27.30779 1.000 38.67589 480 ILE F C 1
ATOM 6434 O O . ILE F 1 103 ? -17.44850 2.56900 27.51464 1.000 39.06264 480 ILE F O 1
ATOM 6439 N N . GLY F 1 104 ? -15.63718 1.23737 27.29413 1.000 35.57787 481 GLY F N 1
ATOM 6440 C CA . GLY F 1 104 ? -14.73918 2.35666 27.49504 1.000 36.66757 481 GLY F CA 1
ATOM 6441 C C . GLY F 1 104 ? -13.39912 2.10310 26.84013 1.000 33.55785 481 GLY F C 1
ATOM 6442 O O . GLY F 1 104 ? -13.16836 1.04676 26.24647 1.000 32.12502 481 GLY F O 1
ATOM 6443 N N . LYS F 1 105 ? -12.49986 3.07766 26.98305 1.000 33.20262 482 LYS F N 1
ATOM 6444 C CA . LYS F 1 105 ? -11.12884 2.93420 26.50940 1.000 33.63127 482 LYS F CA 1
ATOM 6445 C C . LYS F 1 105 ? -10.25939 3.96685 27.19883 1.000 37.05201 482 LYS F C 1
ATOM 6446 O O . LYS F 1 105 ? -10.74439 4.99591 27.67755 1.000 34.18439 482 LYS F O 1
ATOM 6452 N N . PHE F 1 106 ? -8.96067 3.67956 27.23905 1.000 36.37773 483 PHE F N 1
ATOM 6453 C CA . PHE F 1 106 ? -8.00280 4.65570 27.73486 1.000 36.74681 483 PHE F CA 1
ATOM 6454 C C . PHE F 1 106 ? -7.83892 5.76607 26.70314 1.000 37.65934 483 PHE F C 1
ATOM 6455 O O . PHE F 1 106 ? -7.67814 5.50038 25.50575 1.000 35.41237 483 PHE F O 1
ATOM 6463 N N . GLU F 1 107 ? -7.89496 7.01225 27.16959 1.000 38.01906 484 GLU F N 1
ATOM 6464 C CA . GLU F 1 107 ? -7.71412 8.19169 26.31946 1.000 40.73134 484 GLU F CA 1
ATOM 6465 C C . GLU F 1 107 ? -6.69592 9.08435 27.01345 1.000 36.05881 484 GLU F C 1
ATOM 6466 O O . GLU F 1 107 ? -6.95814 9.57613 28.11967 1.000 35.63924 484 GLU F O 1
ATOM 6472 N N . TYR F 1 108 ? -5.52520 9.25832 26.39025 1.000 34.57509 485 TYR F N 1
ATOM 6473 C CA . TYR F 1 108 ? -4.41101 9.99843 26.99983 1.000 38.29391 485 TYR F CA 1
ATOM 6474 C C . TYR F 1 108 ? -4.04266 9.43111 28.37153 1.000 40.32667 485 TYR F C 1
ATOM 6475 O O . TYR F 1 108 ? -3.64884 10.17038 29.28304 1.000 39.15602 485 TYR F O 1
ATOM 6484 N N . GLY F 1 109 ? -4.17436 8.11324 28.52272 1.000 38.59724 486 GLY F N 1
ATOM 6485 C CA . GLY F 1 109 ? -3.75547 7.42461 29.72295 1.000 40.04104 486 GLY F CA 1
ATOM 6486 C C . GLY F 1 109 ? -4.80410 7.28040 30.80166 1.000 37.88366 486 GLY F C 1
ATOM 6487 O O . GLY F 1 109 ? -4.49972 6.72542 31.86797 1.000 38.65067 486 GLY F O 1
ATOM 6488 N N . VAL F 1 110 ? -6.02390 7.74945 30.56629 1.000 37.77884 487 VAL F N 1
ATOM 6489 C CA . VAL F 1 110 ? -7.09115 7.70315 31.55265 1.000 37.42803 487 VAL F CA 1
ATOM 6490 C C . VAL F 1 110 ? -8.29780 7.02496 30.92364 1.000 37.12530 487 VAL F C 1
ATOM 6491 O O . VAL F 1 110 ? -8.70111 7.36862 29.80622 1.000 37.55113 487 VAL F O 1
ATOM 6495 N N . ALA F 1 111 ? -8.86543 6.05563 31.63248 1.000 37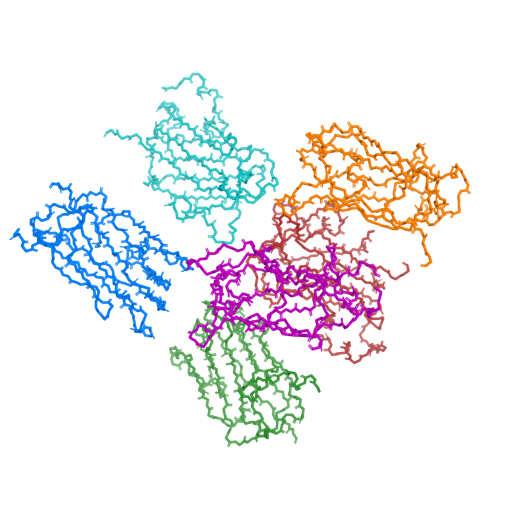.23966 488 ALA F N 1
ATOM 6496 C CA . ALA F 1 111 ? -10.11325 5.42207 31.22660 1.000 37.56824 488 ALA F CA 1
ATOM 6497 C C . ALA F 1 111 ? -11.13340 5.70740 32.31603 1.000 41.26670 488 ALA F C 1
ATOM 6498 O O . ALA F 1 111 ? -10.97616 5.25697 33.45479 1.000 37.96537 488 ALA F O 1
ATOM 6500 N N . GLU F 1 112 ? -12.17370 6.45539 31.97680 1.000 40.58311 489 GLU F N 1
ATOM 6501 C CA . GLU F 1 112 ? -13.16061 6.85184 32.97020 1.000 45.94670 489 GLU F CA 1
ATOM 6502 C C . GLU F 1 112 ? -14.53149 6.73348 32.34100 1.000 42.84564 489 GLU F C 1
ATOM 6503 O O . GLU F 1 112 ? -14.69659 6.94655 31.13619 1.000 41.93504 489 GLU F O 1
ATOM 6509 N N . GLY F 1 113 ? -15.51257 6.36804 33.15061 1.000 43.74492 490 GLY F N 1
ATOM 6510 C CA . GLY F 1 113 ? -16.84335 6.28411 32.58703 1.000 42.15812 490 GLY F CA 1
ATOM 6511 C C . GLY F 1 113 ? -17.83162 5.70671 33.56717 1.000 44.51577 490 GLY F C 1
ATOM 6512 O O . GLY F 1 113 ? -17.51326 5.42674 34.72628 1.000 41.49433 490 GLY F O 1
ATOM 6513 N N . ILE F 1 114 ? -19.05508 5.54862 33.06725 1.000 42.95712 491 ILE F N 1
ATOM 6514 C CA . ILE F 1 114 ? -20.15341 4.98598 33.83315 1.000 47.30294 491 ILE F CA 1
ATOM 6515 C C . ILE F 1 114 ? -20.59312 3.70614 33.14223 1.000 48.18925 491 ILE F C 1
ATOM 6516 O O . ILE F 1 114 ? -20.29430 3.46669 31.96779 1.000 52.03205 491 ILE F O 1
ATOM 6521 N N . VAL F 1 115 ? -21.31011 2.87911 33.88712 1.000 47.18146 492 VAL F N 1
ATOM 6522 C CA . VAL F 1 115 ? -21.88392 1.64959 33.36170 1.000 48.99377 492 VAL F CA 1
ATOM 6523 C C . VAL F 1 115 ? -23.36149 1.88500 33.08400 1.000 48.89871 492 VAL F C 1
ATOM 6524 O O . VAL F 1 115 ? -24.08979 2.35686 33.96239 1.000 50.25213 492 VAL F O 1
ATOM 6528 N N . ASP F 1 116 ? -23.80389 1.55923 31.87369 1.000 47.37541 493 ASP F N 1
ATOM 6529 C CA . ASP F 1 116 ? -25.22923 1.47851 31.58556 1.000 55.74998 493 ASP F CA 1
ATOM 6530 C C . ASP F 1 116 ? -25.88590 0.51870 32.58047 1.000 58.35731 493 ASP F C 1
ATOM 6531 O O . ASP F 1 116 ? -25.56614 -0.68177 32.57112 1.000 52.17442 493 ASP F O 1
ATOM 6536 N N . PRO F 1 117 ? -26.80821 0.99632 33.43160 1.000 59.24926 494 PRO F N 1
ATOM 6537 C CA . PRO F 1 117 ? -27.28513 0.16486 34.55734 1.000 59.37052 494 PRO F CA 1
ATOM 6538 C C . PRO F 1 117 ? -27.96322 -1.13154 34.14233 1.000 59.59038 494 PRO F C 1
ATOM 6539 O O . PRO F 1 117 ? -28.02288 -2.06466 34.95586 1.000 56.77888 494 PRO F O 1
ATOM 6543 N N . GLY F 1 118 ? -28.47596 -1.22855 32.91176 1.000 60.40616 495 GLY F N 1
ATOM 6544 C CA . GLY F 1 118 ? -29.00629 -2.49957 32.45033 1.000 61.19721 495 GLY F CA 1
ATOM 6545 C C . GLY F 1 118 ? -27.95267 -3.58510 32.36115 1.000 56.88054 495 GLY F C 1
ATOM 6546 O O . GLY F 1 118 ? -28.29530 -4.77414 32.34639 1.000 52.37560 495 GLY F O 1
ATOM 6547 N N . LEU F 1 119 ? -26.67114 -3.19709 32.29450 1.000 51.21562 496 LEU F N 1
ATOM 6548 C CA . LEU F 1 119 ? -25.58786 -4.17400 32.35197 1.000 48.90827 496 LEU F CA 1
ATOM 6549 C C . LEU F 1 119 ? -25.43120 -4.76510 33.74824 1.000 48.05848 496 LEU F C 1
ATOM 6550 O O . LEU F 1 119 ? -24.98288 -5.91113 33.88010 1.000 44.99523 496 LEU F O 1
ATOM 6555 N N . ASN F 1 120 ? -25.79459 -4.00853 34.79366 1.000 45.56629 497 ASN F N 1
ATOM 6556 C CA . ASN F 1 120 ? -25.52350 -4.41987 36.16445 1.000 44.33778 497 ASN F CA 1
ATOM 6557 C C . ASN F 1 120 ? -26.38368 -5.62054 36.56761 1.000 46.70407 497 ASN F C 1
ATOM 6558 O O . ASN F 1 120 ? -27.46197 -5.83052 36.01438 1.000 47.07851 497 ASN F O 1
ATOM 6563 N N . PRO F 1 121 ? -25.91892 -6.44272 37.53030 1.000 44.38911 498 PRO F N 1
ATOM 6564 C CA . PRO F 1 121 ? -24.61883 -6.37272 38.21024 1.000 45.58739 498 PRO F CA 1
ATOM 6565 C C . PRO F 1 121 ? -23.48167 -6.92450 37.32997 1.000 44.08682 498 PRO F C 1
ATOM 6566 O O . PRO F 1 121 ? -23.76147 -7.68647 36.41145 1.000 43.72440 498 PRO F O 1
ATOM 6570 N N . ILE F 1 122 ? -22.23571 -6.54057 37.60908 1.000 44.41183 499 ILE F N 1
ATOM 6571 C CA . ILE F 1 122 ? -21.08375 -6.89615 36.78072 1.000 42.64605 499 ILE F CA 1
ATOM 6572 C C . ILE F 1 122 ? -20.27155 -7.96579 37.50094 1.000 40.70484 499 ILE F C 1
ATOM 6573 O O . ILE F 1 122 ? -20.01331 -7.85037 38.70546 1.000 42.18369 499 ILE F O 1
ATOM 6578 N N . SER F 1 123 ? -19.84755 -9.00024 36.75678 1.000 39.36763 500 SER F N 1
ATOM 6579 C CA . SER F 1 123 ? -19.03967 -10.08612 37.31268 1.000 40.32419 500 SER F CA 1
ATOM 6580 C C . SER F 1 123 ? -17.54164 -9.84100 37.17849 1.000 37.76172 500 SER F C 1
ATOM 6581 O O . SER F 1 123 ? -16.77158 -10.22761 38.07372 1.000 35.79441 500 SER F O 1
ATOM 6584 N N . ALA F 1 124 ? -17.11544 -9.20328 36.08773 1.000 36.42291 501 ALA F N 1
ATOM 6585 C CA . ALA F 1 124 ? -15.69838 -8.97159 35.84861 1.000 35.44034 501 ALA F CA 1
ATOM 6586 C C . ALA F 1 124 ? -15.50954 -7.72408 35.00006 1.000 31.99188 501 ALA F C 1
ATOM 6587 O O . ALA F 1 124 ? -16.33025 -7.40844 34.12850 1.000 31.54351 501 ALA F O 1
ATOM 6589 N N . PHE F 1 125 ? -14.40341 -7.02999 35.26681 1.000 32.95393 502 PHE F N 1
ATOM 6590 C CA . PHE F 1 125 ? -13.86986 -5.98360 34.40037 1.000 31.98794 502 PHE F CA 1
ATOM 6591 C C . PHE F 1 125 ? -12.66053 -6.53937 33.66222 1.000 31.80664 502 PHE F C 1
ATOM 6592 O O . PHE F 1 125 ? -11.86480 -7.28362 34.23813 1.000 30.85646 502 PHE F O 1
ATOM 6600 N N . ARG F 1 126 ? -12.50390 -6.15691 32.39749 1.000 28.56862 503 ARG F N 1
ATOM 6601 C CA . ARG F 1 126 ? -11.35117 -6.58676 31.61281 1.000 30.13191 503 ARG F CA 1
ATOM 6602 C C . ARG F 1 126 ? -10.79045 -5.40660 30.83174 1.000 28.83931 503 ARG F C 1
ATOM 6603 O O . ARG F 1 126 ? -11.52381 -4.75154 30.08356 1.000 31.37853 503 ARG F O 1
ATOM 6611 N N . LEU F 1 127 ? -9.50172 -5.12904 30.99594 1.000 29.71114 504 LEU F N 1
ATOM 6612 C CA . LEU F 1 127 ? -8.79696 -4.16229 30.16227 1.000 29.24099 504 LEU F CA 1
ATOM 6613 C C . LEU F 1 127 ? -8.10199 -4.95136 29.06213 1.000 31.81104 504 LEU F C 1
ATOM 6614 O O . LEU F 1 127 ? -7.30611 -5.85214 29.36004 1.000 30.00297 504 LEU F O 1
ATOM 6619 N N . SER F 1 128 ? -8.43363 -4.64993 27.80010 1.000 28.60506 505 SER F N 1
ATOM 6620 C CA . SER F 1 128 ? -7.96694 -5.43901 26.66137 1.000 29.11690 505 SER F CA 1
ATOM 6621 C C . SER F 1 128 ? -6.97972 -4.60922 25.85385 1.000 30.91321 505 SER F C 1
ATOM 6622 O O . SER F 1 128 ? -7.32486 -3.52812 25.36277 1.000 29.78502 505 SER F O 1
ATOM 6625 N N . VAL F 1 129 ? -5.76682 -5.11680 25.69304 1.000 28.09514 506 VAL F N 1
ATOM 6626 C CA . VAL F 1 129 ? -4.79066 -4.43844 24.84586 1.000 30.43826 506 VAL F CA 1
ATOM 6627 C C . VAL F 1 129 ? -5.06517 -4.83183 23.39898 1.000 32.43001 506 VAL F C 1
ATOM 6628 O O . VAL F 1 129 ? -5.02881 -6.01994 23.05716 1.000 32.02735 506 VAL F O 1
ATOM 6632 N N . ILE F 1 130 ? -5.34440 -3.82854 22.54839 1.000 32.22355 507 ILE F N 1
ATOM 6633 C CA . ILE F 1 130 ? -5.76725 -4.05325 21.16355 1.000 35.94260 507 ILE F CA 1
ATOM 6634 C C . ILE F 1 130 ? -4.60120 -3.94079 20.17871 1.000 35.30066 507 ILE F C 1
ATOM 6635 O O . ILE F 1 130 ? -4.61793 -4.57693 19.12040 1.000 39.34500 507 ILE F O 1
ATOM 6640 N N . GLN F 1 131 ? -3.59248 -3.12611 20.48734 1.000 35.95874 508 GLN F N 1
ATOM 6641 C CA . GLN F 1 131 ? -2.44578 -2.96306 19.59058 1.000 37.94440 508 GLN F CA 1
ATOM 6642 C C . GLN F 1 131 ? -1.15739 -2.91039 20.39289 1.000 38.69779 508 GLN F C 1
ATOM 6643 O O . GLN F 1 131 ? -1.15086 -2.46860 21.54188 1.000 36.29690 508 GLN F O 1
ATOM 6649 N N . ASN F 1 132 ? -0.06345 -3.34576 19.76272 1.000 35.03561 509 ASN F N 1
ATOM 6650 C CA . ASN F 1 132 ? 1.24622 -3.31638 20.40537 1.000 38.76684 509 ASN F CA 1
ATOM 6651 C C . ASN F 1 132 ? 1.64994 -1.89829 20.76659 1.000 38.05626 509 ASN F C 1
ATOM 6652 O O . ASN F 1 132 ? 1.31450 -0.93541 20.07445 1.000 39.21341 509 ASN F O 1
ATOM 6657 N N . SER F 1 133 ? 2.42599 -1.78510 21.84286 1.000 33.48200 510 SER F N 1
ATOM 6658 C CA . SER F 1 133 ? 2.94900 -0.51808 22.32373 1.000 37.36260 510 SER F CA 1
ATOM 6659 C C . SER F 1 133 ? 4.36792 -0.75748 22.82059 1.000 39.04712 510 SER F C 1
ATOM 6660 O O . SER F 1 133 ? 4.64869 -1.81186 23.39332 1.000 36.13971 510 SER F O 1
ATOM 6663 N N . ALA F 1 134 ? 5.26415 0.20745 22.59936 1.000 38.54903 511 ALA F N 1
ATOM 6664 C CA . ALA F 1 134 ? 6.63810 0.08598 23.07575 1.000 42.10368 511 ALA F CA 1
ATOM 6665 C C . ALA F 1 134 ? 6.87358 0.76166 24.42059 1.000 38.04857 511 ALA F C 1
ATOM 6666 O O . ALA F 1 134 ? 7.97415 0.64995 24.96370 1.000 43.24369 511 ALA F O 1
ATOM 6668 N N . VAL F 1 135 ? 5.87319 1.44386 24.98080 1.000 37.75238 512 VAL F N 1
ATOM 6669 C CA . VAL F 1 135 ? 6.07268 2.15752 26.23779 1.000 41.45168 512 VAL F CA 1
ATOM 6670 C C . VAL F 1 135 ? 6.14010 1.17391 27.40452 1.000 38.10721 512 VAL F C 1
ATOM 6671 O O . VAL F 1 135 ? 5.52041 0.09815 27.38892 1.000 35.46415 512 VAL F O 1
ATOM 6675 N N . TRP F 1 136 ? 6.90271 1.53903 28.43116 1.000 34.60816 513 TRP F N 1
ATOM 6676 C CA . TRP F 1 136 ? 6.80406 0.85531 29.72236 1.000 35.49691 513 TRP F CA 1
ATOM 6677 C C . TRP F 1 136 ? 5.72406 1.59596 30.51047 1.000 37.26180 513 TRP F C 1
ATOM 6678 O O . TRP F 1 136 ? 5.99233 2.58375 31.19728 1.000 39.98071 513 TRP F O 1
ATOM 6689 N N . ALA F 1 137 ? 4.48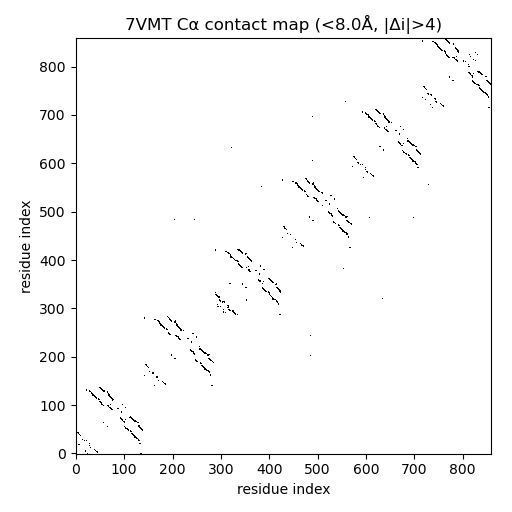251 1.12657 30.40394 1.000 37.86528 514 ALA F N 1
ATOM 6690 C CA . ALA F 1 137 ? 3.34737 1.85640 30.94874 1.000 37.30388 514 ALA F CA 1
ATOM 6691 C C . ALA F 1 137 ? 3.24612 1.65256 32.45459 1.000 39.21953 514 ALA F C 1
ATOM 6692 O O . ALA F 1 137 ? 3.66353 0.62456 32.99549 1.000 37.49891 514 ALA F O 1
ATOM 6694 N N . ILE F 1 138 ? 2.67561 2.64678 33.13067 1.000 38.33849 515 ILE F N 1
ATOM 6695 C CA . ILE F 1 138 ? 2.53442 2.65695 34.58299 1.000 35.38805 515 ILE F CA 1
ATOM 6696 C C . ILE F 1 138 ? 1.05385 2.80228 34.89002 1.000 35.27278 515 ILE F C 1
ATOM 6697 O O . ILE F 1 138 ? 0.48610 3.87032 34.65941 1.000 40.57806 515 ILE F O 1
ATOM 6702 N N . LEU F 1 139 ? 0.41781 1.73831 35.38498 1.000 36.31589 516 LEU F N 1
ATOM 6703 C CA . LEU F 1 139 ? -0.98504 1.78692 35.81527 1.000 35.23472 516 LEU F CA 1
ATOM 6704 C C . LEU F 1 139 ? -0.98263 2.07107 37.31474 1.000 38.28402 516 LEU F C 1
ATOM 6705 O O . LEU F 1 139 ? -0.66087 1.19310 38.12235 1.000 34.67397 516 LEU F O 1
ATOM 6710 N N . ASN F 1 140 ? -1.30092 3.31376 37.70849 1.000 37.18059 517 ASN F N 1
ATOM 6711 C CA . ASN F 1 140 ? -1.15320 3.67959 39.11703 1.000 40.62385 517 ASN F CA 1
ATOM 6712 C C . ASN F 1 140 ? -2.45571 3.98348 39.84989 1.000 40.05597 517 ASN F C 1
ATOM 6713 O O . ASN F 1 140 ? -2.41321 4.20761 41.05810 1.000 44.01942 517 ASN F O 1
ATOM 6718 N N . GLU F 1 141 ? -3.60439 3.98832 39.18617 1.000 39.36443 518 GLU F N 1
ATOM 6719 C CA . GLU F 1 141 ? -4.85916 4.14781 39.91458 1.000 42.07452 518 GLU F CA 1
ATOM 6720 C C . GLU F 1 141 ? -5.91475 3.24241 39.30828 1.000 40.22548 518 GLU F C 1
ATOM 6721 O O . GLU F 1 141 ? -6.10999 3.23690 38.08817 1.000 39.52115 518 GLU F O 1
ATOM 6727 N N . ILE F 1 142 ? -6.56655 2.46581 40.16766 1.000 39.81111 519 ILE F N 1
ATOM 6728 C CA . ILE F 1 142 ? -7.74283 1.67755 39.83045 1.000 38.24345 519 ILE F CA 1
ATOM 6729 C C . ILE F 1 142 ? -8.83095 2.06252 40.82492 1.000 42.68579 519 ILE F C 1
ATOM 6730 O O . ILE F 1 142 ? -8.63511 1.93575 42.04117 1.000 40.42724 519 ILE F O 1
ATOM 6735 N N . HIS F 1 143 ? -9.97283 2.51773 40.31838 1.000 41.95156 520 HIS F N 1
ATOM 6736 C CA . HIS F 1 143 ? -11.10606 2.86773 41.17359 1.000 42.77746 520 HIS F CA 1
ATOM 6737 C C . HIS F 1 143 ? -12.36684 2.33736 40.51291 1.000 40.17742 520 HIS F C 1
ATOM 6738 O O . HIS F 1 143 ? -12.73300 2.78360 39.42261 1.000 43.09072 520 HIS F O 1
ATOM 6745 N N . ILE F 1 144 ? -13.01432 1.36993 41.15248 1.000 38.75301 521 ILE F N 1
ATOM 6746 C CA . ILE F 1 144 ? -14.32555 0.89388 40.72745 1.000 40.23958 521 ILE F CA 1
ATOM 6747 C C . ILE F 1 144 ? -15.30632 1.24402 41.83857 1.000 44.41878 521 ILE F C 1
ATOM 6748 O O . ILE F 1 144 ? -15.13048 0.81146 42.98451 1.000 42.12096 521 ILE F O 1
ATOM 6753 N N . LYS F 1 145 ? -16.31094 2.05210 41.50764 1.000 48.61977 522 LYS F N 1
ATOM 6754 C CA . LYS F 1 145 ? -17.23261 2.62273 42.48436 1.000 52.16334 522 LYS F CA 1
ATOM 6755 C C . LYS F 1 145 ? -18.58905 1.95642 42.32395 1.000 49.36562 522 LYS F C 1
ATOM 6756 O O . LYS F 1 145 ? -19.13180 1.91496 41.21591 1.000 48.36888 522 LYS F O 1
ATOM 6762 N N . LYS F 1 146 ? -19.12035 1.40620 43.41032 1.000 53.36621 523 LYS F N 1
ATOM 6763 C CA . LYS F 1 146 ? -20.39564 0.70976 43.33099 1.000 57.35234 523 LYS F CA 1
ATOM 6764 C C . LYS F 1 146 ? -21.54541 1.65116 43.67098 1.000 60.20390 523 LYS F C 1
ATOM 6765 O O . LYS F 1 146 ? -21.38689 2.59521 44.45098 1.000 64.04877 523 LYS F O 1
ATOM 6771 N N . VAL F 1 147 ? -22.70102 1.40378 43.04060 1.000 59.84537 524 VAL F N 1
ATOM 6772 C CA . VAL F 1 147 ? -23.91142 2.14373 43.38480 1.000 66.88412 524 VAL F CA 1
ATOM 6773 C C . VAL F 1 147 ? -24.23253 1.91256 44.85456 1.000 70.52228 524 VAL F C 1
ATOM 6774 O O . VAL F 1 147 ? -24.33547 0.76690 45.31278 1.000 68.77874 524 VAL F O 1
ATOM 6778 N N . THR F 1 148 ? -24.37742 3.00086 45.60757 1.000 76.02375 525 THR F N 1
ATOM 6779 C CA . THR F 1 148 ? -24.75275 2.93087 47.01598 1.000 80.62217 525 THR F CA 1
ATOM 6780 C C . THR F 1 148 ? -26.24605 3.22978 47.12554 1.000 84.64087 525 THR F C 1
ATOM 6781 O O . THR F 1 148 ? -26.68843 4.34833 46.83713 1.000 84.43947 525 THR F O 1
ATOM 6785 N N . SER F 1 149 ? -27.01949 2.21948 47.51757 1.000 87.58060 526 SER F N 1
ATOM 6786 C CA . SER F 1 149 ? -28.47218 2.33818 47.62007 1.000 93.23514 526 SER F CA 1
ATOM 6787 C C . SER F 1 149 ? -28.99139 1.44205 48.73977 1.000 91.32304 526 SER F C 1
ATOM 6788 O O . SER F 1 149 ? -28.50946 1.50789 49.87097 1.000 93.10305 526 SER F O 1
#

Organism: Mus musculus (NCBI:txid10090)

GO terms:
  GO:0008454 alpha-1,3-mannosylglycoprotein 4-beta-N-acetylglucosaminyltransferase activity (F, IDA)
  GO:0006491 N-glycan processing (P, IDA)
  GO:0008375 acetylglucosaminyltransferase activity (F, IDA)
  GO:0016757 glycosyltransferase activity (F, IDA)
  GO:0006487 protein N-linked glycosylation (P, IGI)

Foldseek 3Di:
DAAAWDKDWPADFDPPQDVVCLRVLRGKTWRAFDAAFIKIKTFGPDFFQFFKWKWAKADVVGQVQAAPQKFKWWAAPDPVCVQVVQADPVRIGGDWDDDSRMIMDTDDSVRPRTRMIMIGRHHTGRHRMITRHIDIHGDD/DAAAWDKDWPADFDPPQDPVCLRVQRHKGWRAFDAAFIKIKTFGPDFFAFFKKKWAKADDVGLPQAADQKFKKFAAPDQDDFPDDVVQVVQADPVRIGGDWGDDSRMIMDTDGRSRPRTRMIMIGRHHTDRHGMITRHIDTHGDDD/DAAAWDKDWPADFDPPQDPVCLVVQNFKTWRAFDAAFIKIKTFGPDFFAFFKWKWAKADDVGQPQAQDQKFKWWAAPDQVVQVVQADPVRIGGDWGDDSRMIIDGDDSVRPRTRMIMIGHHHTDRHTMITRHTDTHGDD/DAAAWDKDWPADFDPPQDPVCLVVLNFWTWRAFPAAFIKIKTFGPDFFQFFKWKWAKDDDVGQVQADPQKFKKFAAPDDPFDLFDPVQVVQADPVRIGRDWGDDSRMIITGDRSRRPRTRMMMIGHHHTDRHTITGRHTDTHGDD/DAAAWDKDWPADFDPPQDPVCLVVQNGKTWRAFDAAFIKIKTFGPDFFAFFKKKWAKADDVGQPQAQPQKFKKFAAPDQDDDDDPVQVVQADPVRIGGDWDDDSRMIITGDDSVRPRTRMIMIGHHHTDRHGMITRHIDTHGPD/DAAAWDKDWPQDFDPPQDPVCQVVQNFKGWRAFDAAFIKIKTFGPDFFAFFKKKWAKADDVGLVQAQDQKFKKFAAPDQDWVDDPVQVVQADPVRIGRDWGADSRMIIDGDPRRSPRTRMIMIGRHHTDRHRMITRHIDTHGDDD

Nearest PDB structures (foldseek):
  7vmt-assembly1_A  TM=1.007E+00  e=5.884E-27  Mus musculus
  7vmt-assembly5_E  TM=1.001E+00  e=1.381E-25  Mus musculus
  7vmt-assembly3_C  TM=1.001E+00  e=2.959E-25  Mus musculus
  7xtm-assembly1_A  TM=9.252E-01  e=9.896E-13  Bombyx mori
  7xtn-assembly1_A  TM=9.261E-01  e=2.008E-12  Bombyx mandarina

Secondary structure (DSSP, 8-state):
-PPPEEEEESSPP-TT--HHHHHTTSS-EEEES--TT-EEEEEEEEEE-EEEEEEEE--SS-TT----SEEEEEEES----TTGGGB-TTS-EEEEE-BTTEEEEE--GGGPSEEEEEEEE-S----EEEEEEEEEEEP-/-PPPEEEEESSPP-TT--HHHHHTTSS-EEEES--TT-EEEEEEEEEE-EEEEEEEE--SS-TT----SEEEEEEESS-S--S--HHHHTTB-TTS-EEEEE-BTTEEEEE--GGGPSEEEEEEEE-S---SEEEEEEEEEEE---/-PPPEEEEESSPP-TT--HHHHHTTSS-EEEES--TT-EEEEEEEEEE-EEEEEEEE--SS-TT----SEEEEEEES---HHHHTB-TTS-EEEEE-BTTEEEEE--TTTPSEEEEEEEE-S---SEEEEEEEEEEE--/-PPPEEEEESSPP-TT--HHHHHTTSS-EEEES--TT-EEEEEEEEEE-EEEEEEEE--SS-TT----SEEEEEEES-SS--S--HHHHHTB-TTS-EEEEE-BTTEEEEE--GGGPSEEEEEEEE-S---SEEEEEEEEEEEP-/-PPPEEEEESSPP-TT--HHHHHTTSS-EEEES--TT-EEEEEEEEEE-EEEEEEEE--SSSTT----SEEEEEEES-------HHHHTTB-TTS-EEEEE-BTTEEEEE--TTT-SEEEEEEEE-S---SEEEEEEEEEEE--/-PPPEEEEESSPP-TT--HHHHHTTSS-EEEES--TT-EEEEEEEEEE-EEEEEEEE--SS-TT----SEEEEEEESSS-----HHHHTTB-TTS-EEEEE-BTTEEEEE--GGG-SEEEEEEEE-S---SEEEEEEEEEEE---

Radius of gyration: 32.08 Å; Cα contacts (8 Å, |Δi|>4): 2286; chains: 6; bounding box: 87×62×94 Å